Protein AF-F9PJR7-F1 (afdb_monomer_lite)

Foldseek 3Di:
DDDDDDDDDDDDDDDDDDDDDPDPPPPDDDPPDPLNVVVVVVVVVLVVVLVVLVPDPDSLVVLVVVLVVLLCLLLLLQLVDFLLLLLLLLLVVQDQDPPPPPRPNDLVSLLLSLLSSLSNVQSNVVVPVVDDDDDPDDPPPDDDDDVVVLQDLSSNCSCVVRSVSSVVSLSSLLSSLVVPDDPPPLCSLLLSLLLVCLSRPLPPFDLVVLLVLLCQLQPPPVSQVVCCVVLVHGLVLLLLLLVLLVVLLVVLLVVLVVVLVVVVVVVCVVCVPDDDPVRVSVNSVSVSCSSRPDSVSRFAQLVSSCVSRVHDSVSSVSSLVLLADDCPPHHSVRQSLQSSLSNRSCLQRQWYATPVRTIHGSDPSSSSSNSRPSSLVVCVVDPCNVVSLVSLQVSQLVLLCVLVCLLQPPWDKDAFWKFFDAPDPVQVVDARLSGDDIDTFGMWTDAFQEIEGEAEDAQDQDSVSSSSPSVSVVVSLCRQQQVQLVRLVRVVVCCVPVQWTCTVPDGIGHNVRHDYYAYEREYCDDSLSPQLLQVSCVVSVSDPLVRQHRYAYSSLSNLLSVQAPHSLLVVLLRVLRSHSVLSQQEGESGVVLCSLCCLVPVSDAQAQVVVLCVLFVLDADDDPVSNVSNVPRDRDYGYDPCPLVVLQVVQVCPVVVDDDDDDDDDDPDPVVVSDPRDRRHRDDALCVVVLVVCVVVVARCSSVVSNQLVSDDNVVRVVVSCVLVVQLVDDDPVQAKDKDWDWGADSVSAIEIEMEIEHGPPDDDVVVVVVVQLLQLLVCLLRVHQKYKYFYAYSVVSDGDHIDIDGDNPDDDPSSVVNNVVDDHSVVSNDPDDPPDPPDPPDDDDDDDDDDDDDD

Sequence (856 aa):
MCLHEHRGERLKGMGKKKRRRPTQRRATRPPADPHVQAVLNSVGAQLSLCAELLSAEDPSAHVEKRLADAIEDLAAAIAEFDPVRVVEVARIRCLPWSFLPQAGASEAGLTRAEVLALLAITGHGSLAGKAGPPASPEPPECQEPSCRDLRIQPITDAVHRRIEAVDAILHLEQTKALLDRDPEDEIGFITAKVRGAEVWMRNSSYPDQVEITVRELFTNEDVDQALRADLGFGVDEAFRALQGCHKIQVDRFSGRMNKWRDNMTGAMQAHPQGLNEEERTHWIGEWQNFWEPESQFITVSTQEVADYTGLDSAAVQAVFEFFKIDLSGSTPRSVIDAFAAGDNPLRTNPVIAGMDGRFMLVHDAHIVVAVREAFEQHLKGTQAWDKYQAHRGKVLEERTEAALTRVLPGATVLHGFEYYVPATEAEEAGPVEGYTKRVEGDNLFILDDVAIIVEDKAVAIAPAARAGDTRRLRNDLKRIIERAVSQARRLRDRIKADRGLRLHGVEWMDLSSVREIHIVAVSLEDLAATTTGTAELIKAGFIDKDCIAWTVSLHDLDLIVELIDHPSEFLLYLRRRTDPLTTVIYTASDELDLFLHFQQKGLYVEPDPDELRKQHPYLPAITAAERRRFKRQAPEYITSLTDQLDAWHRQRIVVESGSPHGAGEAAKLDFAKTFTVKKPTMGPSPLRELLDELKANRAFAWLSIGATLLSGAKTTQQRMARIPRDLLDDPFEDGRGRSVTIPMVDARGDGWVLAWITRPPSKDFDEFAHEISTYIQAKAHQWGMRRAAAFLYDEATHALGRTLYESHLGDLEPEVEAALSKLRPADALSAPRPPKTKGRARNRSSAKRKRKGGRC

Structure (mmCIF, N/CA/C/O backbone):
data_AF-F9PJR7-F1
#
_entry.id   AF-F9PJR7-F1
#
loop_
_atom_site.group_PDB
_atom_site.id
_atom_site.type_symbol
_atom_site.label_atom_id
_atom_site.label_alt_id
_atom_site.label_comp_id
_atom_site.label_asym_id
_atom_site.label_entity_id
_atom_site.label_seq_id
_atom_site.pdbx_PDB_ins_code
_atom_site.Cartn_x
_atom_site.Cartn_y
_atom_site.Cartn_z
_atom_site.occupancy
_atom_site.B_iso_or_equiv
_atom_site.auth_seq_id
_atom_site.auth_comp_id
_atom_site.auth_asym_id
_atom_site.auth_atom_id
_atom_site.pdbx_PDB_model_num
ATOM 1 N N . MET A 1 1 ? -10.276 67.389 -16.276 1.00 26.75 1 MET A N 1
ATOM 2 C CA . MET A 1 1 ? -10.086 68.840 -16.063 1.00 26.75 1 MET A CA 1
ATOM 3 C C . MET A 1 1 ? -8.595 69.131 -16.002 1.00 26.75 1 MET A C 1
ATOM 5 O O . MET A 1 1 ? -7.934 68.448 -15.236 1.00 26.75 1 MET A O 1
ATOM 9 N N . CYS A 1 2 ? -8.138 70.082 -16.833 1.00 21.91 2 CYS A N 1
ATOM 10 C CA . CYS A 1 2 ? -6.908 70.907 -16.774 1.00 21.91 2 CYS A CA 1
ATOM 11 C C . CYS A 1 2 ? -5.568 70.180 -16.495 1.00 21.91 2 CYS A C 1
ATOM 13 O O . CYS A 1 2 ? -5.372 69.665 -15.406 1.00 21.91 2 CYS A O 1
ATOM 15 N N . LEU A 1 3 ? -4.610 70.003 -17.419 1.00 21.05 3 LEU A N 1
ATOM 16 C CA . LEU A 1 3 ? -3.819 70.965 -18.225 1.00 21.05 3 LEU A CA 1
ATOM 17 C C . LEU A 1 3 ? -3.267 72.175 -17.448 1.00 21.05 3 LEU A C 1
ATOM 19 O O . LEU A 1 3 ? -4.038 73.057 -17.093 1.00 21.05 3 LEU A O 1
ATOM 23 N N . HIS A 1 4 ? -1.939 72.198 -17.242 1.00 23.28 4 HIS A N 1
ATOM 24 C CA . HIS A 1 4 ? -0.973 73.274 -17.576 1.00 23.28 4 HIS A CA 1
ATOM 25 C C . HIS A 1 4 ? 0.429 72.862 -17.052 1.00 23.28 4 HIS A C 1
ATOM 27 O O . HIS A 1 4 ? 0.543 72.378 -15.932 1.00 23.28 4 HIS A O 1
ATOM 33 N N . GLU A 1 5 ? 1.451 72.709 -17.913 1.00 22.45 5 GLU A N 1
ATOM 34 C CA . GLU A 1 5 ? 2.439 73.741 -18.330 1.00 22.45 5 GLU A CA 1
ATOM 35 C C . GLU A 1 5 ? 3.397 74.155 -17.191 1.00 22.45 5 GLU A C 1
ATOM 37 O O . GLU A 1 5 ? 2.986 74.268 -16.052 1.00 22.45 5 GLU A O 1
ATOM 42 N N . HIS A 1 6 ? 4.690 74.432 -17.364 1.00 22.61 6 HIS A N 1
ATOM 43 C CA . HIS A 1 6 ? 5.595 74.510 -18.509 1.00 22.61 6 HIS A CA 1
ATOM 44 C C . HIS A 1 6 ? 7.042 74.598 -17.956 1.00 22.61 6 HIS A C 1
ATOM 46 O O . HIS A 1 6 ? 7.223 75.028 -16.826 1.00 22.61 6 HIS A O 1
ATOM 52 N N . ARG A 1 7 ? 8.030 74.267 -18.811 1.00 22.09 7 ARG A N 1
ATOM 53 C CA . ARG A 1 7 ? 9.392 74.858 -18.967 1.00 22.09 7 ARG A CA 1
ATOM 54 C C . ARG A 1 7 ? 10.250 75.073 -17.700 1.00 22.09 7 ARG A C 1
ATOM 56 O O . ARG A 1 7 ? 9.876 75.796 -16.801 1.00 22.09 7 ARG A O 1
ATOM 63 N N . GLY A 1 8 ? 11.480 74.584 -17.580 1.00 21.89 8 GLY A N 1
ATOM 64 C CA . GLY A 1 8 ? 12.475 74.180 -18.571 1.00 21.89 8 GLY A CA 1
ATOM 65 C C . GLY A 1 8 ? 13.716 75.055 -18.399 1.00 21.89 8 GLY A C 1
ATOM 66 O O . GLY A 1 8 ? 13.595 76.263 -18.511 1.00 21.89 8 GLY A O 1
ATOM 67 N N . GLU A 1 9 ? 14.892 74.463 -18.171 1.00 23.78 9 GLU A N 1
ATOM 68 C CA . GLU A 1 9 ? 16.178 75.138 -18.384 1.00 23.78 9 GLU A CA 1
ATOM 69 C C . GLU A 1 9 ? 17.356 74.151 -18.479 1.00 23.78 9 GLU A C 1
ATOM 71 O O . GLU A 1 9 ? 17.228 72.949 -18.254 1.00 23.78 9 GLU A O 1
ATOM 76 N N . ARG A 1 10 ? 18.472 74.666 -18.988 1.00 21.72 10 ARG A N 1
ATOM 77 C CA . ARG A 1 10 ? 19.383 74.054 -19.961 1.00 21.72 10 ARG A CA 1
ATOM 78 C C . ARG A 1 10 ? 20.679 73.459 -19.374 1.00 21.72 10 ARG A C 1
ATOM 80 O O . ARG A 1 10 ? 21.305 74.044 -18.510 1.00 21.72 10 ARG A O 1
ATOM 87 N N . LEU A 1 11 ? 21.152 72.430 -20.091 1.00 24.52 11 LEU A N 1
ATOM 88 C CA . LEU A 1 11 ? 22.531 72.151 -20.556 1.00 24.52 11 LEU A CA 1
ATOM 89 C C . LEU A 1 11 ? 23.678 71.731 -19.601 1.00 24.52 11 LEU A C 1
ATOM 91 O O . LEU A 1 11 ? 24.168 72.494 -18.784 1.00 24.52 11 LEU A O 1
ATOM 95 N N . LYS A 1 12 ? 24.274 70.601 -20.037 1.00 23.88 12 LYS A N 1
ATOM 96 C CA . LYS A 1 12 ? 25.702 70.200 -20.083 1.00 23.88 12 LYS A CA 1
ATOM 97 C C . LYS A 1 12 ? 26.371 69.642 -18.820 1.00 23.88 12 LYS A C 1
ATOM 99 O O . LYS A 1 12 ? 26.518 70.313 -17.815 1.00 23.88 12 LYS A O 1
ATOM 104 N N . GLY A 1 13 ? 26.976 68.460 -18.992 1.00 23.86 13 GLY A N 1
ATOM 105 C CA . GLY A 1 13 ? 28.156 68.049 -18.223 1.00 23.86 13 GLY A CA 1
ATOM 106 C C . GLY A 1 13 ? 28.242 66.551 -17.947 1.00 23.86 13 GLY A C 1
ATOM 107 O O . GLY A 1 13 ? 27.451 66.007 -17.195 1.00 23.86 13 GLY A O 1
ATOM 108 N N . MET A 1 14 ? 29.210 65.889 -18.575 1.00 30.41 14 MET A N 1
ATOM 109 C CA . MET A 1 14 ? 29.528 64.456 -18.520 1.00 30.41 14 MET A CA 1
ATOM 110 C C . MET A 1 14 ? 29.635 63.839 -17.110 1.00 30.41 14 MET A C 1
ATOM 112 O O . MET A 1 14 ? 30.251 64.407 -16.218 1.00 30.41 14 MET A O 1
ATOM 116 N N . GLY A 1 15 ? 29.186 62.584 -16.964 1.00 24.55 15 GLY A N 1
ATOM 117 C CA . GLY A 1 15 ? 29.526 61.740 -15.812 1.00 24.55 15 GLY A CA 1
ATOM 118 C C . GLY A 1 15 ? 29.051 60.290 -15.957 1.00 24.55 15 GLY A C 1
ATOM 119 O O . GLY A 1 15 ? 27.855 60.019 -16.011 1.00 24.55 15 GLY A O 1
ATOM 120 N N . LYS A 1 16 ? 30.000 59.347 -16.023 1.00 37.72 16 LYS A N 1
ATOM 121 C CA . LYS A 1 16 ? 29.801 57.885 -16.074 1.00 37.72 16 LYS A CA 1
ATOM 122 C C . LYS A 1 16 ? 28.767 57.409 -15.031 1.00 37.72 16 LYS A C 1
ATOM 124 O O . LYS A 1 16 ? 29.041 57.476 -13.836 1.00 37.72 16 LYS A O 1
ATOM 129 N N . LYS A 1 17 ? 27.630 56.836 -15.453 1.00 27.30 17 LYS A N 1
ATOM 130 C CA . LYS A 1 17 ? 26.698 56.129 -14.548 1.00 27.30 17 LYS A CA 1
ATOM 131 C C . LYS A 1 17 ? 26.854 54.612 -14.664 1.00 27.30 17 LYS A C 1
ATOM 133 O O . LYS A 1 17 ? 26.510 54.003 -15.673 1.00 27.30 17 LYS A O 1
ATOM 138 N N . LYS A 1 18 ? 27.364 54.019 -13.577 1.00 27.73 18 LYS A N 1
ATOM 139 C CA . LYS A 1 18 ? 27.296 52.588 -13.248 1.00 27.73 18 LYS A CA 1
ATOM 140 C C . LYS A 1 18 ? 25.867 52.075 -13.478 1.00 27.73 18 LYS A C 1
ATOM 142 O O . LYS A 1 18 ? 24.929 52.591 -12.871 1.00 27.73 18 LYS A O 1
ATOM 147 N N . ARG A 1 19 ? 25.700 51.037 -14.307 1.00 28.38 19 ARG A N 1
ATOM 148 C CA . ARG A 1 19 ? 24.465 50.237 -14.353 1.00 28.38 19 ARG A CA 1
ATOM 149 C C . ARG A 1 19 ? 24.275 49.587 -12.977 1.00 28.38 19 ARG A C 1
ATOM 151 O O . ARG A 1 19 ? 25.012 48.672 -12.620 1.00 28.38 19 ARG A O 1
ATOM 158 N N . ARG A 1 20 ? 23.325 50.098 -12.189 1.00 28.08 20 ARG A N 1
ATOM 159 C CA . ARG A 1 20 ? 22.841 49.446 -10.965 1.00 28.08 20 ARG A CA 1
ATOM 160 C C . ARG A 1 20 ? 22.228 48.097 -11.356 1.00 28.08 20 ARG A C 1
ATOM 162 O O . ARG A 1 20 ? 21.364 48.051 -12.228 1.00 28.08 20 ARG A O 1
ATOM 169 N N . ARG A 1 21 ? 22.703 47.014 -10.732 1.00 28.62 21 ARG A N 1
ATOM 170 C CA . ARG A 1 21 ? 22.028 45.707 -10.747 1.00 28.62 21 ARG A CA 1
ATOM 171 C C . ARG A 1 21 ? 20.632 45.880 -10.129 1.00 28.62 21 ARG A C 1
ATOM 173 O O . ARG A 1 21 ? 20.538 46.589 -9.125 1.00 28.62 21 ARG A O 1
ATOM 180 N N . PRO A 1 22 ? 19.575 45.269 -10.687 1.00 28.09 22 PRO A N 1
ATOM 181 C CA . PRO A 1 22 ? 18.288 45.239 -10.013 1.00 28.09 22 PRO A CA 1
ATOM 182 C C . PRO A 1 22 ? 18.444 44.447 -8.711 1.00 28.09 22 PRO A C 1
ATOM 184 O O . PRO A 1 22 ? 19.080 43.391 -8.679 1.00 28.09 22 PRO A O 1
ATOM 187 N N . THR A 1 23 ? 17.918 45.007 -7.629 1.00 27.09 23 THR A N 1
ATOM 188 C CA . THR A 1 23 ? 17.812 44.371 -6.320 1.00 27.09 23 THR A CA 1
ATOM 189 C C . THR A 1 23 ? 17.060 43.053 -6.472 1.00 27.09 23 THR A C 1
ATOM 191 O O . THR A 1 23 ? 15.909 43.036 -6.905 1.00 27.09 23 THR A O 1
ATOM 194 N N . GLN A 1 24 ? 17.723 41.944 -6.132 1.00 30.94 24 GLN A N 1
ATOM 195 C CA . GLN A 1 24 ? 17.064 40.662 -5.907 1.00 30.94 24 GLN A CA 1
ATOM 196 C C . GLN A 1 24 ? 15.934 40.899 -4.905 1.00 30.94 24 GLN A C 1
ATOM 198 O O . GLN A 1 24 ? 16.187 41.183 -3.734 1.00 30.94 24 GLN A O 1
ATOM 203 N N . ARG A 1 25 ? 14.683 40.792 -5.365 1.00 27.64 25 ARG A N 1
ATOM 204 C CA . ARG A 1 25 ? 13.572 40.491 -4.468 1.00 27.64 25 ARG A CA 1
ATOM 205 C C . ARG A 1 25 ? 13.964 39.200 -3.755 1.00 27.64 25 ARG A C 1
ATOM 207 O O . ARG A 1 25 ? 14.121 38.169 -4.404 1.00 27.64 25 ARG A O 1
ATOM 214 N N . ARG A 1 26 ? 14.201 39.292 -2.444 1.00 27.88 26 ARG A N 1
ATOM 215 C CA . ARG A 1 26 ? 14.244 38.137 -1.544 1.00 27.88 26 ARG A CA 1
ATOM 216 C C . ARG A 1 26 ? 13.001 37.319 -1.880 1.00 27.88 26 ARG A C 1
ATOM 218 O O . ARG A 1 26 ? 11.897 37.845 -1.756 1.00 27.88 26 ARG A O 1
ATOM 225 N N . ALA A 1 27 ? 13.189 36.101 -2.379 1.00 28.34 27 ALA A N 1
ATOM 226 C CA . ALA A 1 27 ? 12.099 35.150 -2.476 1.00 28.34 27 ALA A CA 1
ATOM 227 C C . ALA A 1 27 ? 11.515 35.042 -1.065 1.00 28.34 27 ALA A C 1
ATOM 229 O O . ALA A 1 27 ? 12.218 34.657 -0.129 1.00 28.34 27 ALA A O 1
ATOM 230 N N . THR A 1 28 ? 10.280 35.501 -0.892 1.00 29.03 28 THR A N 1
ATOM 231 C CA . THR A 1 28 ? 9.469 35.139 0.264 1.00 29.03 28 THR A CA 1
ATOM 232 C C . THR A 1 28 ? 9.497 33.620 0.319 1.00 29.03 28 THR A C 1
ATOM 234 O O . THR A 1 28 ? 9.128 32.978 -0.666 1.00 29.03 28 THR A O 1
ATOM 237 N N . ARG A 1 29 ? 10.035 33.055 1.411 1.00 33.12 29 ARG A N 1
ATOM 238 C CA . ARG A 1 29 ? 9.916 31.617 1.678 1.00 33.12 29 ARG A CA 1
ATOM 239 C C . ARG A 1 29 ? 8.441 31.256 1.455 1.00 33.12 29 ARG A C 1
ATOM 241 O O . ARG A 1 29 ? 7.596 32.020 1.932 1.00 33.12 29 ARG A O 1
ATOM 248 N N . PRO A 1 30 ? 8.125 30.183 0.710 1.00 35.25 30 PRO A N 1
ATOM 249 C CA . PRO A 1 30 ? 6.758 29.685 0.698 1.00 35.25 30 PRO A CA 1
ATOM 250 C C . PRO A 1 30 ? 6.308 29.489 2.156 1.00 35.25 30 PRO A C 1
ATOM 252 O O . PRO A 1 30 ? 7.167 29.215 3.007 1.00 35.25 30 PRO A O 1
ATOM 255 N N . PRO A 1 31 ? 5.021 29.713 2.474 1.00 41.31 31 PRO A N 1
ATOM 256 C CA . PRO A 1 31 ? 4.506 29.396 3.801 1.00 41.31 31 PRO A CA 1
ATOM 257 C C . PRO A 1 31 ? 4.929 27.967 4.157 1.00 41.31 31 PRO A C 1
ATOM 259 O O . PRO A 1 31 ? 4.957 27.103 3.280 1.00 41.31 31 PRO A O 1
ATOM 262 N N . ALA A 1 32 ? 5.361 27.761 5.404 1.00 54.59 32 ALA A N 1
ATOM 263 C CA . ALA A 1 32 ? 5.716 26.429 5.872 1.00 54.59 32 ALA A CA 1
ATOM 264 C C . ALA A 1 32 ? 4.504 25.518 5.665 1.00 54.59 32 ALA A C 1
ATOM 266 O O . ALA A 1 32 ? 3.380 25.920 5.967 1.00 54.59 32 ALA A O 1
ATOM 267 N N . ASP A 1 33 ? 4.746 24.344 5.093 1.00 60.06 33 ASP A N 1
ATOM 268 C CA . ASP A 1 33 ? 3.727 23.319 4.929 1.00 60.06 33 ASP A CA 1
ATOM 269 C C . ASP A 1 33 ? 3.099 23.030 6.311 1.00 60.06 33 ASP A C 1
ATOM 271 O O . ASP A 1 33 ? 3.846 22.802 7.273 1.00 60.06 33 ASP A O 1
ATOM 275 N N . PRO A 1 34 ? 1.765 23.131 6.458 1.00 61.38 34 PRO A N 1
ATOM 276 C CA . PRO A 1 34 ? 1.096 22.953 7.743 1.00 61.38 34 PRO A CA 1
ATOM 277 C C . PRO A 1 34 ? 1.356 21.570 8.353 1.00 61.38 34 PRO A C 1
ATOM 279 O O . PRO A 1 34 ? 1.524 21.487 9.572 1.00 61.38 34 PRO A O 1
ATOM 282 N N . HIS A 1 35 ? 1.484 20.522 7.531 1.00 64.69 35 HIS A N 1
ATOM 283 C CA . HIS A 1 35 ? 1.810 19.168 7.988 1.00 64.69 35 HIS A CA 1
ATOM 284 C C . HIS A 1 35 ? 3.243 19.105 8.519 1.00 64.69 35 HIS A C 1
ATOM 286 O O . HIS A 1 35 ? 3.488 18.597 9.613 1.00 64.69 35 HIS A O 1
ATOM 292 N N . VAL A 1 36 ? 4.194 19.731 7.816 1.00 63.31 36 VAL A N 1
ATOM 293 C CA . VAL A 1 36 ? 5.591 19.841 8.280 1.00 63.31 36 VAL A CA 1
ATOM 294 C C . VAL A 1 36 ? 5.678 20.608 9.599 1.00 63.31 36 VAL A C 1
ATOM 296 O O . VAL A 1 36 ? 6.422 20.214 10.497 1.00 63.31 36 VAL A O 1
ATOM 299 N N . GLN A 1 37 ? 4.918 21.695 9.752 1.00 64.12 37 GLN A N 1
ATOM 300 C CA . GLN A 1 37 ? 4.911 22.461 10.997 1.00 64.12 37 GLN A CA 1
ATOM 301 C C . GLN A 1 37 ? 4.298 21.664 12.158 1.00 64.12 37 GLN A C 1
ATOM 303 O O . GLN A 1 37 ? 4.812 21.748 13.274 1.00 64.12 37 GLN A O 1
ATOM 308 N N . ALA A 1 38 ? 3.247 20.877 11.908 1.00 65.25 38 ALA A N 1
ATOM 309 C CA . ALA A 1 38 ? 2.647 19.996 12.907 1.00 65.25 38 ALA A CA 1
ATOM 310 C C . ALA A 1 38 ? 3.633 18.914 13.379 1.00 65.25 38 ALA A C 1
ATOM 312 O O . ALA A 1 38 ? 3.842 18.770 14.586 1.00 65.25 38 ALA A O 1
ATOM 313 N N . VAL A 1 39 ? 4.319 18.239 12.447 1.00 63.75 39 VAL A N 1
ATOM 314 C CA . VAL A 1 39 ? 5.356 17.240 12.767 1.00 63.75 39 VAL A CA 1
ATOM 315 C C . VAL A 1 39 ? 6.499 17.871 13.566 1.00 63.75 39 VAL A C 1
ATOM 317 O O . VAL A 1 39 ? 6.895 17.336 14.599 1.00 63.75 39 VAL A O 1
ATOM 320 N N . LEU A 1 40 ? 7.003 19.040 13.152 1.00 63.97 40 LEU A N 1
ATOM 321 C CA . LEU A 1 40 ? 8.069 19.740 13.880 1.00 63.97 40 LEU A CA 1
ATOM 322 C C . LEU A 1 40 ? 7.651 20.138 15.301 1.00 63.97 40 LEU A C 1
ATOM 324 O O . LEU A 1 40 ? 8.462 20.038 16.223 1.00 63.97 40 LEU A O 1
ATOM 328 N N . ASN A 1 41 ? 6.405 20.578 15.487 1.00 69.06 41 ASN A N 1
ATOM 329 C CA . ASN A 1 41 ? 5.878 20.916 16.807 1.00 69.06 41 ASN A CA 1
ATOM 330 C C . ASN A 1 41 ? 5.767 19.668 17.696 1.00 69.06 41 ASN A C 1
ATOM 332 O O . ASN A 1 41 ? 6.188 19.718 18.850 1.00 69.06 41 ASN A O 1
ATOM 336 N N . SER A 1 42 ? 5.255 18.558 17.154 1.00 66.00 42 SER A N 1
ATOM 337 C CA . SER A 1 42 ? 5.118 17.284 17.870 1.00 66.00 42 SER A CA 1
ATOM 338 C C . SER A 1 42 ? 6.482 16.721 18.291 1.00 66.00 42 SER A C 1
ATOM 340 O O . SER A 1 42 ? 6.718 16.496 19.478 1.00 66.00 42 SER A O 1
ATOM 342 N N . VAL A 1 43 ? 7.434 16.622 17.355 1.00 67.19 43 VAL A N 1
ATOM 343 C CA . VAL A 1 43 ? 8.807 16.168 17.643 1.00 67.19 43 VAL A CA 1
ATOM 344 C C . VAL A 1 43 ? 9.498 17.097 18.645 1.00 67.19 43 VAL A C 1
ATOM 346 O O . VAL A 1 43 ? 10.166 16.633 19.567 1.00 67.19 43 VAL A O 1
ATOM 349 N N . GLY A 1 44 ? 9.328 18.415 18.502 1.00 68.19 44 GLY A N 1
ATOM 350 C CA . GLY A 1 44 ? 9.885 19.400 19.430 1.00 68.19 44 GLY A CA 1
ATOM 351 C C . GLY A 1 44 ? 9.339 19.261 20.854 1.00 68.19 44 GLY A C 1
ATOM 352 O O . GLY A 1 44 ? 10.111 19.335 21.815 1.00 68.19 44 GLY A O 1
ATOM 353 N N . ALA A 1 45 ? 8.031 19.025 20.994 1.00 71.56 45 ALA A N 1
ATOM 354 C CA . ALA A 1 45 ? 7.382 18.778 22.278 1.00 71.56 45 ALA A CA 1
ATOM 355 C C . ALA A 1 45 ? 7.877 17.472 22.915 1.00 71.56 45 ALA A C 1
ATOM 357 O O . ALA A 1 45 ? 8.261 17.477 24.083 1.00 71.56 45 ALA A O 1
ATOM 358 N N . GLN A 1 46 ? 7.967 16.390 22.138 1.00 70.56 46 GLN A N 1
ATOM 359 C CA . GLN A 1 46 ? 8.449 15.095 22.619 1.00 70.56 46 GLN A CA 1
ATOM 360 C C . GLN A 1 46 ? 9.921 15.149 23.053 1.00 70.56 46 GLN A C 1
ATOM 362 O O . GLN A 1 46 ? 10.266 14.641 24.115 1.00 70.56 46 GLN A O 1
ATOM 367 N N . LEU A 1 47 ? 10.791 15.828 22.297 1.00 72.25 47 LEU A N 1
ATOM 368 C CA . LEU A 1 47 ? 12.195 16.021 22.685 1.00 72.25 47 LEU A CA 1
ATOM 369 C C . LEU A 1 47 ? 12.337 16.857 23.958 1.00 72.25 47 LEU A C 1
ATOM 371 O O . LEU A 1 47 ? 13.195 16.566 24.790 1.00 72.25 47 LEU A O 1
ATOM 375 N N . SER A 1 48 ? 11.500 17.884 24.110 1.00 77.81 48 SER A N 1
ATOM 376 C CA . SER A 1 48 ? 11.489 18.731 25.303 1.00 77.81 48 SER A CA 1
ATOM 377 C C . SER A 1 48 ? 11.010 17.951 26.529 1.00 77.81 48 SER A C 1
ATOM 379 O O . SER A 1 48 ? 11.643 18.040 27.577 1.00 77.81 48 SER A O 1
ATOM 381 N N . LEU A 1 49 ? 9.967 17.126 26.376 1.00 78.38 49 LEU A N 1
ATOM 382 C CA . LEU A 1 49 ? 9.480 16.218 27.414 1.00 78.38 49 LEU A CA 1
ATOM 383 C C . LEU A 1 49 ? 10.552 15.189 27.802 1.00 78.38 49 LEU A C 1
ATOM 385 O O . LEU A 1 49 ? 10.851 15.041 28.982 1.00 78.38 49 LEU A O 1
ATOM 389 N N . CYS A 1 50 ? 11.199 14.534 26.833 1.00 74.31 50 CYS A N 1
ATOM 390 C CA . CYS A 1 50 ? 12.311 13.619 27.105 1.00 74.31 50 CYS A CA 1
ATOM 391 C C . CYS A 1 50 ? 13.455 14.315 27.856 1.00 74.31 50 CYS A C 1
ATOM 393 O O . CYS A 1 50 ? 13.971 13.766 28.826 1.00 74.31 50 CYS A O 1
ATOM 395 N N . ALA A 1 51 ? 13.852 15.520 27.434 1.00 79.19 51 ALA A N 1
ATOM 396 C CA . ALA A 1 51 ? 14.926 16.274 28.079 1.00 79.19 51 ALA A CA 1
ATOM 397 C C . ALA A 1 51 ? 14.571 16.688 29.518 1.00 79.19 51 ALA A C 1
ATOM 399 O O . ALA A 1 51 ? 15.424 16.615 30.401 1.00 79.19 51 ALA A O 1
ATOM 400 N N . GLU A 1 52 ? 13.321 17.093 29.759 1.00 84.25 52 GLU A N 1
ATOM 401 C CA . GLU A 1 52 ? 12.794 17.377 31.097 1.00 84.25 52 GLU A CA 1
ATOM 402 C C . GLU A 1 52 ? 12.842 16.125 31.981 1.00 84.25 52 GLU A C 1
ATOM 404 O O . GLU A 1 52 ? 13.396 16.163 33.078 1.00 84.25 52 GLU A O 1
ATOM 409 N N . LEU A 1 53 ? 12.325 14.995 31.498 1.00 80.31 53 LEU A N 1
ATOM 410 C CA . LEU A 1 53 ? 12.239 13.756 32.275 1.00 80.31 53 LEU A CA 1
ATOM 411 C C . LEU A 1 53 ? 13.619 13.157 32.577 1.00 80.31 53 LEU A C 1
ATOM 413 O O . LEU A 1 53 ? 13.860 12.718 33.698 1.00 80.31 53 LEU A O 1
ATOM 417 N N . LEU A 1 54 ? 14.551 13.211 31.619 1.00 79.50 54 LEU A N 1
ATOM 418 C CA . LEU A 1 54 ? 15.943 12.784 31.805 1.00 79.50 54 LEU A CA 1
ATOM 419 C C . LEU A 1 54 ? 16.717 13.651 32.809 1.00 79.50 54 LEU A C 1
ATOM 421 O O . LEU A 1 54 ? 17.791 13.249 33.248 1.00 79.50 54 LEU A O 1
ATOM 425 N N . SER A 1 55 ? 16.203 14.834 33.166 1.00 80.81 55 SER A N 1
ATOM 426 C CA . SER A 1 55 ? 16.817 15.696 34.182 1.00 80.81 55 SER A CA 1
ATOM 427 C C . SER A 1 55 ? 16.471 15.301 35.626 1.00 80.81 55 SER A C 1
ATOM 429 O O . SER A 1 55 ? 17.069 15.839 36.559 1.00 80.81 55 SER A O 1
ATOM 431 N N . ALA A 1 56 ? 15.532 14.367 35.822 1.00 81.19 56 ALA A N 1
ATOM 432 C CA . ALA A 1 56 ? 15.174 13.833 37.134 1.00 81.19 56 ALA A CA 1
ATOM 433 C C . ALA A 1 56 ? 16.219 12.826 37.658 1.00 81.19 56 ALA A C 1
ATOM 435 O O . ALA A 1 56 ? 16.908 12.174 36.878 1.00 81.19 56 ALA A O 1
ATOM 436 N N . GLU A 1 57 ? 16.311 12.665 38.986 1.00 77.88 57 GLU A N 1
ATOM 437 C CA . GLU A 1 57 ? 17.212 11.677 39.617 1.00 77.88 57 GLU A CA 1
ATOM 438 C C . GLU A 1 57 ? 16.844 10.226 39.255 1.00 77.88 57 GLU A C 1
ATOM 440 O O . GLU A 1 57 ? 17.734 9.401 39.064 1.00 77.88 57 GLU A O 1
ATOM 445 N N . ASP A 1 58 ? 15.544 9.938 39.122 1.00 84.19 58 ASP A N 1
ATOM 446 C CA . ASP A 1 58 ? 14.998 8.674 38.613 1.00 84.19 58 ASP A CA 1
ATOM 447 C C . ASP A 1 58 ? 13.920 8.975 37.550 1.00 84.19 58 ASP A C 1
ATOM 449 O O . ASP A 1 58 ? 12.744 9.174 37.886 1.00 84.19 58 ASP A O 1
ATOM 453 N N . PRO A 1 59 ? 14.315 9.076 36.265 1.00 83.00 59 PRO A N 1
ATOM 454 C CA . PRO A 1 59 ? 13.401 9.387 35.170 1.00 83.00 59 PRO A CA 1
ATOM 455 C C . PRO A 1 59 ? 12.240 8.394 35.054 1.00 83.00 59 PRO A C 1
ATOM 457 O O . PRO A 1 59 ? 11.099 8.816 34.863 1.00 83.00 59 PRO A O 1
ATOM 460 N N . SER A 1 60 ? 12.498 7.093 35.219 1.00 80.62 60 SER A N 1
ATOM 461 C CA . SER A 1 60 ? 11.478 6.049 35.068 1.00 80.62 60 SER A CA 1
ATOM 462 C C . SER A 1 60 ? 10.424 6.134 36.173 1.00 80.62 60 SER A C 1
ATOM 464 O O . SER A 1 60 ? 9.228 6.173 35.877 1.00 80.62 60 SER A O 1
ATOM 466 N N . ALA A 1 61 ? 10.836 6.263 37.440 1.00 84.88 61 ALA A N 1
ATOM 467 C CA . ALA A 1 61 ? 9.885 6.430 38.543 1.00 84.88 61 ALA A CA 1
ATOM 468 C C . ALA A 1 61 ? 9.102 7.752 38.448 1.00 84.88 61 ALA A C 1
ATOM 470 O O . ALA A 1 61 ? 7.920 7.809 38.804 1.00 84.88 61 ALA A O 1
ATOM 471 N N . HIS A 1 62 ? 9.737 8.820 37.952 1.00 86.56 62 HIS A N 1
ATOM 472 C CA . HIS A 1 62 ? 9.078 10.111 37.764 1.00 86.56 62 HIS A CA 1
ATOM 473 C C . HIS A 1 62 ? 7.987 10.059 36.682 1.00 86.56 62 HIS A C 1
ATOM 475 O O . HIS A 1 62 ? 6.892 10.590 36.896 1.00 86.56 62 HIS A O 1
ATOM 481 N N . VAL A 1 63 ? 8.257 9.392 35.554 1.00 87.31 63 VAL A N 1
ATOM 482 C CA . VAL A 1 63 ? 7.264 9.169 34.490 1.00 87.31 63 VAL A CA 1
ATOM 483 C C . VAL A 1 63 ? 6.097 8.331 35.000 1.00 87.31 63 VAL A C 1
ATOM 485 O O . VAL A 1 63 ? 4.947 8.728 34.810 1.00 87.31 63 VAL A O 1
ATOM 488 N N . GLU A 1 64 ? 6.374 7.231 35.704 1.00 87.44 64 GLU A N 1
ATOM 489 C CA . GLU A 1 64 ? 5.324 6.348 36.225 1.00 87.44 64 GLU A CA 1
ATOM 490 C C . GLU A 1 64 ? 4.365 7.061 37.170 1.00 87.44 64 GLU A C 1
ATOM 492 O O . GLU A 1 64 ? 3.146 6.911 37.057 1.00 87.44 64 GLU A O 1
ATOM 497 N N . LYS A 1 65 ? 4.905 7.892 38.067 1.00 89.38 65 LYS A N 1
ATOM 498 C CA . LYS A 1 65 ? 4.087 8.678 38.987 1.00 89.38 65 LYS A CA 1
ATOM 499 C C . LYS A 1 65 ? 3.195 9.675 38.245 1.00 89.38 65 LYS A C 1
ATOM 501 O O . LYS A 1 65 ? 1.993 9.700 38.485 1.00 89.38 65 LYS A O 1
ATOM 506 N N . ARG A 1 66 ? 3.758 10.466 37.321 1.00 90.56 66 ARG A N 1
ATOM 507 C CA . ARG A 1 66 ? 2.983 11.451 36.539 1.00 90.56 66 ARG A CA 1
ATOM 508 C C . ARG A 1 66 ? 1.868 10.794 35.738 1.00 90.56 66 ARG A C 1
ATOM 510 O O . ARG A 1 66 ? 0.787 11.361 35.616 1.00 90.56 66 ARG A O 1
ATOM 517 N N . LEU A 1 67 ? 2.144 9.617 35.189 1.00 90.50 67 LEU A N 1
ATOM 518 C CA . LEU A 1 67 ? 1.177 8.856 34.422 1.00 90.50 67 LEU A CA 1
ATOM 519 C C . LEU A 1 67 ? 0.046 8.317 35.308 1.00 90.50 67 LEU A C 1
ATOM 521 O O . LEU A 1 67 ? -1.119 8.455 34.945 1.00 90.50 67 LEU A O 1
ATOM 525 N N . ALA A 1 68 ? 0.371 7.747 36.473 1.00 90.69 68 ALA A N 1
ATOM 526 C CA . ALA A 1 68 ? -0.630 7.291 37.437 1.00 90.69 68 ALA A CA 1
ATOM 527 C C . ALA A 1 68 ? -1.543 8.441 37.896 1.00 90.69 68 ALA A C 1
ATOM 529 O O . ALA A 1 68 ? -2.763 8.309 37.805 1.00 90.69 68 ALA A O 1
ATOM 530 N N . ASP A 1 69 ? -0.956 9.581 38.276 1.00 91.69 69 ASP A N 1
ATOM 531 C CA . ASP A 1 69 ? -1.694 10.769 38.722 1.00 91.69 69 ASP A CA 1
ATOM 532 C C . ASP A 1 69 ? -2.635 11.300 37.617 1.00 91.69 69 ASP A C 1
ATOM 534 O O . ASP A 1 69 ? -3.790 11.638 37.882 1.00 91.69 69 ASP A O 1
ATOM 538 N N . ALA A 1 70 ? -2.168 11.348 36.362 1.00 91.56 70 ALA A N 1
ATOM 539 C CA . ALA A 1 70 ? -2.960 11.842 35.232 1.00 91.56 70 ALA A CA 1
ATOM 540 C C . ALA A 1 70 ? -4.127 10.910 34.862 1.00 91.56 70 AL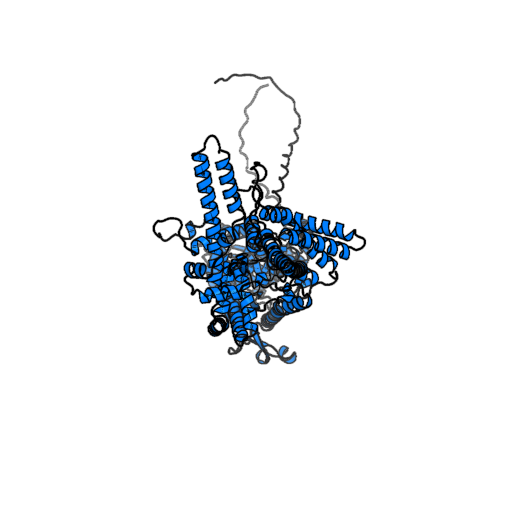A A C 1
ATOM 542 O O . ALA A 1 70 ? -5.228 11.385 34.576 1.00 91.56 70 ALA A O 1
ATOM 543 N N . ILE A 1 71 ? -3.900 9.591 34.875 1.00 93.00 71 ILE A N 1
ATOM 544 C CA . ILE A 1 71 ? -4.952 8.598 34.610 1.00 93.00 71 ILE A CA 1
ATOM 545 C C . ILE A 1 71 ? -6.003 8.636 35.723 1.00 93.00 71 ILE A C 1
ATOM 547 O O . ILE A 1 71 ? -7.195 8.580 35.425 1.00 93.00 71 ILE A O 1
ATOM 551 N N . GLU A 1 72 ? -5.584 8.749 36.986 1.00 91.19 72 GLU A N 1
ATOM 552 C CA . GLU A 1 72 ? -6.501 8.813 38.126 1.00 91.19 72 GLU A CA 1
ATOM 553 C C . GLU A 1 72 ? -7.363 10.083 38.104 1.00 91.19 72 GLU A C 1
ATOM 555 O O . GLU A 1 72 ? -8.583 9.963 38.223 1.00 91.19 72 GLU A O 1
ATOM 560 N N . ASP A 1 73 ? -6.782 11.273 37.879 1.00 90.38 73 ASP A N 1
ATOM 561 C CA . ASP A 1 73 ? -7.560 12.524 37.777 1.00 90.38 73 ASP A CA 1
ATOM 562 C C . ASP A 1 73 ? -8.584 12.463 36.636 1.00 90.38 73 ASP A C 1
ATOM 564 O O . ASP A 1 73 ? -9.749 12.819 36.831 1.00 90.38 73 ASP A O 1
ATOM 568 N N . LEU A 1 74 ? -8.181 11.975 35.457 1.00 90.75 74 LEU A N 1
ATOM 569 C CA . LEU A 1 74 ? -9.087 11.882 34.314 1.00 90.75 74 LEU A CA 1
ATOM 570 C C . LEU A 1 74 ? -10.197 10.850 34.548 1.00 90.75 74 LEU A C 1
ATOM 572 O O . LEU A 1 74 ? -11.365 11.164 34.319 1.00 90.75 74 LEU A O 1
ATOM 576 N N . ALA A 1 75 ? -9.856 9.647 35.019 1.00 91.56 75 ALA A N 1
ATOM 577 C CA . ALA A 1 75 ? -10.831 8.590 35.271 1.00 91.56 75 ALA A CA 1
ATOM 578 C C . ALA A 1 75 ? -11.826 8.993 36.367 1.00 91.56 75 ALA A C 1
ATOM 580 O O . ALA A 1 75 ? -13.033 8.855 36.177 1.00 91.56 75 ALA A O 1
ATOM 581 N N . ALA A 1 76 ? -11.345 9.539 37.488 1.00 89.75 76 ALA A N 1
ATOM 582 C CA . ALA A 1 76 ? -12.199 9.965 38.593 1.00 89.75 76 ALA A CA 1
ATOM 583 C C . ALA A 1 76 ? -13.169 11.081 38.179 1.00 89.75 76 ALA A C 1
ATOM 585 O O . ALA A 1 76 ? -14.321 11.071 38.606 1.00 89.75 76 ALA A O 1
ATOM 586 N N . ALA A 1 77 ? -12.731 12.006 37.318 1.00 89.19 77 ALA A N 1
ATOM 587 C CA . ALA A 1 77 ? -13.550 13.126 36.861 1.00 89.19 77 ALA A CA 1
ATOM 588 C C . ALA A 1 77 ? -14.733 12.723 35.964 1.00 89.19 77 ALA A C 1
ATOM 590 O O . ALA A 1 77 ? -15.664 13.513 35.827 1.00 89.19 77 ALA A O 1
ATOM 591 N N . ILE A 1 78 ? -14.695 11.545 35.330 1.00 90.75 78 ILE A N 1
ATOM 592 C CA . ILE A 1 78 ? -15.754 11.087 34.411 1.00 90.75 78 ILE A CA 1
ATOM 593 C C . ILE A 1 78 ? -16.516 9.857 34.913 1.00 90.75 78 ILE A C 1
ATOM 595 O O . ILE A 1 78 ? -17.571 9.536 34.373 1.00 90.75 78 ILE A O 1
ATOM 599 N N . ALA A 1 79 ? -16.004 9.170 35.936 1.00 89.00 79 ALA A N 1
ATOM 600 C CA . ALA A 1 79 ? -16.531 7.888 36.393 1.00 89.00 79 ALA A CA 1
ATOM 601 C C . ALA A 1 79 ? -17.968 7.963 36.949 1.00 89.00 79 ALA A C 1
ATOM 603 O O . ALA A 1 79 ? -18.698 6.975 36.884 1.00 89.00 79 ALA A O 1
ATOM 604 N N . GLU A 1 80 ? -18.390 9.113 37.486 1.00 87.75 80 GLU A N 1
ATOM 605 C CA . GLU A 1 80 ? -19.743 9.295 38.036 1.00 87.75 80 GLU A CA 1
ATOM 606 C C . GLU A 1 80 ? -20.846 9.355 36.965 1.00 87.75 80 GLU A C 1
ATOM 608 O O . GLU A 1 80 ? -22.022 9.169 37.277 1.00 87.75 80 GLU A O 1
ATOM 613 N N . PHE A 1 81 ? -20.482 9.589 35.703 1.00 89.12 81 PHE A N 1
ATOM 614 C CA . PHE A 1 81 ? -21.431 9.732 34.604 1.00 89.12 81 PHE A CA 1
ATOM 615 C C . PHE A 1 81 ? -21.667 8.408 33.872 1.00 89.12 81 PHE A C 1
ATOM 617 O O . PHE A 1 81 ? -20.818 7.520 33.865 1.00 89.12 81 PHE A O 1
ATOM 624 N N . ASP A 1 82 ? -22.825 8.299 33.213 1.00 88.56 82 ASP A N 1
ATOM 625 C CA . ASP A 1 82 ? -23.126 7.183 32.314 1.00 88.56 82 ASP A CA 1
ATOM 626 C C . ASP A 1 82 ? -22.098 7.147 31.160 1.00 88.56 82 ASP A C 1
ATOM 628 O O . ASP A 1 82 ? -21.990 8.142 30.423 1.00 88.56 82 ASP A O 1
ATOM 632 N N . PRO A 1 83 ? -21.358 6.034 30.968 1.00 91.56 83 PRO A N 1
ATOM 633 C CA . PRO A 1 83 ? -20.333 5.930 29.938 1.00 91.56 83 PRO A CA 1
ATOM 634 C C . PRO A 1 83 ? -20.808 6.327 28.539 1.00 91.56 83 PRO A C 1
ATOM 636 O O . PRO A 1 83 ? -20.077 7.027 27.841 1.00 91.56 83 PRO A O 1
ATOM 639 N N . VAL A 1 84 ? -22.035 5.973 28.128 1.00 92.88 84 VAL A N 1
ATOM 640 C CA . VAL A 1 84 ? -22.512 6.326 26.773 1.00 92.88 84 VAL A CA 1
ATOM 641 C C . VAL A 1 84 ? -22.655 7.841 26.588 1.00 92.88 84 VAL A C 1
ATOM 643 O O . VAL A 1 84 ? -22.387 8.357 25.503 1.00 92.88 84 VAL A O 1
ATOM 646 N N . ARG A 1 85 ? -22.984 8.585 27.654 1.00 91.75 85 ARG A N 1
ATOM 647 C CA . ARG A 1 85 ? -23.080 10.055 27.615 1.00 91.75 85 ARG A CA 1
ATOM 648 C C . ARG A 1 85 ? -21.701 10.707 27.551 1.00 91.75 85 ARG A C 1
ATOM 650 O O . ARG A 1 85 ? -21.519 11.653 26.787 1.00 91.75 85 ARG A O 1
ATOM 657 N N . VAL A 1 86 ? -20.723 10.177 28.291 1.00 91.75 86 VAL A N 1
ATOM 658 C CA . VAL A 1 86 ? -19.320 10.627 28.204 1.00 91.75 86 VAL A CA 1
ATOM 659 C C . VAL A 1 86 ? -18.774 10.402 26.794 1.00 91.75 86 VAL A C 1
ATOM 661 O O . VAL A 1 86 ? -18.161 11.303 26.218 1.00 91.75 86 VAL A O 1
ATOM 664 N N . VAL A 1 87 ? -19.040 9.227 26.215 1.00 91.56 87 VAL A N 1
ATOM 665 C CA . VAL A 1 87 ? -18.606 8.875 24.857 1.00 91.56 87 VAL A CA 1
ATOM 666 C C . VAL A 1 87 ? -19.239 9.792 23.816 1.00 91.56 87 VAL A C 1
ATOM 668 O O . VAL A 1 87 ? -18.532 10.252 22.923 1.00 91.56 87 VAL A O 1
ATOM 671 N N . GLU A 1 88 ? -20.527 10.127 23.923 1.00 90.56 88 GLU A N 1
ATOM 672 C CA . GLU A 1 88 ? -21.142 11.083 22.994 1.00 90.56 88 GLU A CA 1
ATOM 673 C C . GLU A 1 88 ? -20.478 12.463 23.076 1.00 90.56 88 GLU A C 1
ATOM 675 O O . GLU A 1 88 ? -20.099 13.017 22.045 1.00 90.56 88 GLU A O 1
ATOM 680 N N . VAL A 1 89 ? -20.278 13.005 24.282 1.00 88.94 89 VAL A N 1
ATOM 681 C CA . VAL A 1 89 ? -19.600 14.300 24.462 1.00 88.94 89 VAL A CA 1
ATOM 682 C C . VAL A 1 89 ? -18.191 14.261 23.861 1.00 88.94 89 VAL A C 1
ATOM 684 O O . VAL A 1 89 ? -17.792 15.188 23.149 1.00 88.94 89 VAL A O 1
ATOM 687 N N . ALA A 1 90 ? -17.454 13.168 24.078 1.00 87.38 90 ALA A N 1
ATOM 688 C CA . ALA A 1 90 ? -16.133 12.966 23.495 1.00 87.38 90 ALA A CA 1
ATOM 689 C C . ALA A 1 90 ? -16.180 12.936 21.956 1.00 87.38 90 ALA A C 1
ATOM 691 O O . ALA A 1 90 ? -15.426 13.670 21.314 1.00 87.38 90 ALA A O 1
ATOM 692 N N . ARG A 1 91 ? -17.099 12.166 21.354 1.00 84.38 91 ARG A N 1
ATOM 693 C CA . ARG A 1 91 ? -17.289 12.092 19.891 1.00 84.38 91 ARG A CA 1
ATOM 694 C C . ARG A 1 91 ? -17.595 13.462 19.305 1.00 84.38 91 ARG A C 1
ATOM 696 O O . ARG A 1 91 ? -16.907 13.899 18.388 1.00 84.38 91 ARG A O 1
ATOM 703 N N . ILE A 1 92 ? -18.574 14.165 19.875 1.00 81.25 92 ILE A N 1
ATOM 704 C CA . ILE A 1 92 ? -18.993 15.499 19.436 1.00 81.25 92 ILE A CA 1
ATOM 705 C C . ILE A 1 92 ? -17.814 16.483 19.495 1.00 81.25 92 ILE A C 1
ATOM 707 O O . ILE A 1 92 ? -17.607 17.268 18.564 1.00 81.25 92 ILE A O 1
ATOM 711 N N . ARG A 1 93 ? -17.011 16.445 20.564 1.00 76.69 93 ARG A N 1
ATOM 712 C CA . ARG A 1 93 ? -15.835 17.316 20.710 1.00 76.69 93 ARG A CA 1
ATOM 713 C C . ARG A 1 93 ? -14.757 17.044 19.658 1.00 76.69 93 ARG A C 1
ATOM 715 O O . ARG A 1 93 ? -13.999 17.964 19.329 1.00 76.69 93 ARG A O 1
ATOM 722 N N . CYS A 1 94 ? -14.700 15.817 19.151 1.00 69.88 94 CYS A N 1
ATOM 723 C CA . CYS A 1 94 ? -13.718 15.358 18.176 1.00 69.88 94 CYS A CA 1
ATOM 724 C C . CYS A 1 94 ? -14.188 15.497 16.715 1.00 69.88 94 CYS A C 1
ATOM 726 O O . CYS A 1 94 ? -13.405 15.232 15.806 1.00 69.88 94 CYS A O 1
ATOM 728 N N . LEU A 1 95 ? -15.417 15.975 16.469 1.00 65.12 95 LEU A N 1
ATOM 729 C CA . LEU A 1 95 ? -15.905 16.276 15.119 1.00 65.12 95 LEU A CA 1
ATOM 730 C C . LEU A 1 95 ? -15.241 17.541 14.521 1.00 65.12 95 LEU A C 1
ATOM 732 O O . LEU A 1 95 ? -15.045 18.538 15.228 1.00 65.12 95 LEU A O 1
ATOM 736 N N . PRO A 1 96 ? -14.961 17.566 13.201 1.00 51.66 96 PRO A N 1
ATOM 737 C CA . PRO A 1 96 ? -14.536 18.770 12.482 1.00 51.66 96 PRO A CA 1
ATOM 738 C C . PRO A 1 96 ? -15.694 19.767 12.333 1.00 51.66 96 PRO A C 1
ATOM 740 O O . PRO A 1 96 ? -16.432 19.767 11.346 1.00 51.66 96 PRO A O 1
ATOM 743 N N . TRP A 1 97 ? -15.871 20.652 13.311 1.00 48.62 97 TRP A N 1
ATOM 744 C CA . TRP A 1 97 ? -16.887 21.703 13.254 1.00 48.62 97 TRP A CA 1
ATOM 745 C C . TRP A 1 97 ? -16.498 22.823 12.277 1.00 48.62 97 TRP A C 1
ATOM 747 O O . TRP A 1 97 ? -15.653 23.664 12.579 1.00 48.62 97 TRP A O 1
ATOM 757 N N . SER A 1 98 ? -17.171 22.896 11.126 1.00 32.09 98 SER A N 1
ATOM 758 C CA . SER A 1 98 ? -16.884 23.862 10.049 1.00 32.09 98 SER A CA 1
ATOM 759 C C . SER A 1 98 ? -17.140 25.342 10.393 1.00 32.09 98 SER A C 1
ATOM 761 O O . SER A 1 98 ? -16.667 26.221 9.675 1.00 32.09 98 SER A O 1
ATOM 763 N N . PHE A 1 99 ? -17.845 25.651 11.488 1.00 35.72 99 PHE A N 1
ATOM 764 C CA . PHE A 1 99 ? -18.114 27.025 11.948 1.00 35.72 99 PHE A CA 1
ATOM 765 C C . PHE A 1 99 ? -17.183 27.512 13.075 1.00 35.72 99 PHE A C 1
ATOM 767 O O . PHE A 1 99 ? -17.273 28.673 13.478 1.00 35.72 99 PHE A O 1
ATOM 774 N N . LEU A 1 100 ? -16.278 26.664 13.580 1.00 31.11 100 LEU A N 1
ATOM 775 C CA . LEU A 1 100 ? -15.241 27.059 14.537 1.00 31.11 100 LEU A CA 1
ATOM 776 C C . LEU A 1 100 ? -13.924 27.311 13.775 1.00 31.11 100 LEU A C 1
ATOM 778 O O . LEU A 1 100 ? -13.374 26.364 13.216 1.00 31.11 100 LEU A O 1
ATOM 782 N N . PRO A 1 101 ? -13.365 28.543 13.754 1.00 25.05 101 PRO A N 1
ATOM 783 C CA . PRO A 1 101 ? -12.242 28.919 12.877 1.00 25.05 101 PRO A CA 1
ATOM 784 C C . PRO A 1 101 ? -10.887 28.230 13.141 1.00 25.05 101 PRO A C 1
ATOM 786 O O . PRO A 1 101 ? -9.873 28.683 12.615 1.00 25.05 101 PRO A O 1
ATOM 789 N N . GLN A 1 102 ? -10.831 27.179 13.964 1.00 28.33 102 GLN A N 1
ATOM 790 C CA . GLN A 1 102 ? -9.603 26.443 14.295 1.00 28.33 102 GLN A CA 1
ATOM 791 C C . GLN A 1 102 ? -9.777 24.919 14.407 1.00 28.33 102 GLN A C 1
ATOM 793 O O . GLN A 1 102 ? -8.813 24.233 14.733 1.00 28.33 102 GLN A O 1
ATOM 798 N N . ALA A 1 103 ? -10.953 24.357 14.118 1.00 29.59 103 ALA A N 1
ATOM 799 C CA . ALA A 1 103 ? -11.144 22.908 14.171 1.00 29.59 103 ALA A CA 1
ATOM 800 C C . ALA A 1 103 ? -10.728 22.255 12.842 1.00 29.59 103 ALA A C 1
ATOM 802 O O . ALA A 1 103 ? -11.562 21.759 12.088 1.00 29.59 103 ALA A O 1
ATOM 803 N N . GLY A 1 104 ? -9.426 22.253 12.541 1.00 32.09 104 GLY A N 1
ATOM 804 C CA . GLY A 1 104 ? -8.901 21.156 11.732 1.00 32.09 104 GLY A CA 1
ATOM 805 C C . GLY A 1 104 ? -9.110 19.893 12.560 1.00 32.09 104 GLY A C 1
ATOM 806 O O . GLY A 1 104 ? -8.561 19.819 13.657 1.00 32.09 104 GLY A O 1
ATOM 807 N N . ALA A 1 105 ? -9.957 18.957 12.121 1.00 36.28 105 ALA A N 1
ATOM 808 C CA . ALA A 1 105 ? -9.981 17.643 12.755 1.00 36.28 105 ALA A CA 1
ATOM 809 C C . ALA A 1 105 ? -8.575 17.061 12.623 1.00 36.28 105 ALA A C 1
ATOM 811 O O . ALA A 1 105 ? -8.123 16.777 11.517 1.00 36.28 105 ALA A O 1
ATOM 812 N N . SER A 1 106 ? -7.863 16.973 13.741 1.00 45.28 106 SER A N 1
ATOM 813 C CA . SER A 1 106 ? -6.647 16.186 13.820 1.00 45.28 106 SER A CA 1
ATOM 814 C C . SER A 1 106 ? -7.043 14.721 13.984 1.00 45.28 106 SER A C 1
ATOM 816 O O . SER A 1 106 ? -8.032 14.415 14.653 1.00 45.28 106 SER A O 1
ATOM 818 N N . GLU A 1 107 ? -6.252 13.809 13.419 1.00 46.97 107 GLU A N 1
ATOM 819 C CA . GLU A 1 107 ? -6.376 12.359 13.648 1.00 46.97 107 GLU A CA 1
ATOM 820 C C . GLU A 1 107 ? -6.435 12.006 15.149 1.00 46.97 107 GLU A C 1
ATOM 822 O O . GLU A 1 107 ? -7.121 11.065 15.543 1.00 46.97 107 GLU A O 1
ATOM 827 N N . ALA A 1 108 ? -5.829 12.835 16.011 1.00 57.28 108 ALA A N 1
ATOM 828 C CA . ALA A 1 108 ? -5.867 12.694 17.467 1.00 57.28 108 ALA A CA 1
ATOM 829 C C . ALA A 1 108 ? -7.287 12.713 18.071 1.00 57.28 108 ALA A C 1
ATOM 831 O O . ALA A 1 108 ? -7.482 12.194 19.169 1.00 57.28 108 ALA A O 1
ATOM 832 N N . GLY A 1 109 ? -8.289 13.284 17.387 1.00 72.88 109 GLY A N 1
ATOM 833 C CA . GLY A 1 109 ? -9.675 13.295 17.866 1.00 72.88 109 GLY A CA 1
ATOM 834 C C . GLY A 1 109 ? -10.237 11.889 18.105 1.00 72.88 109 GLY A C 1
ATOM 835 O O . GLY A 1 109 ? -10.922 11.653 19.098 1.00 72.88 109 GLY A O 1
ATOM 836 N N . LEU A 1 110 ? -9.894 10.929 17.246 1.00 78.69 110 LEU A N 1
ATOM 837 C CA . LEU A 1 110 ? -10.392 9.562 17.369 1.00 78.69 110 LEU A CA 1
ATOM 838 C C . LEU A 1 110 ? -9.763 8.834 18.564 1.00 78.69 110 LEU A C 1
ATOM 840 O O . LEU A 1 110 ? -10.479 8.336 19.431 1.00 78.69 110 LEU A O 1
ATOM 844 N N . THR A 1 111 ? -8.432 8.875 18.664 1.00 85.38 111 THR A N 1
ATOM 845 C CA . THR A 1 111 ? -7.667 8.330 19.797 1.00 85.38 111 THR A CA 1
ATOM 846 C C . THR A 1 111 ? -8.155 8.903 21.134 1.00 85.38 111 THR A C 1
ATOM 848 O O . THR A 1 111 ? -8.310 8.170 22.111 1.00 85.38 111 THR A O 1
ATOM 851 N N . ARG A 1 112 ? -8.469 10.207 21.186 1.00 87.12 112 ARG A N 1
ATOM 852 C CA . ARG A 1 112 ? -9.035 10.852 22.383 1.00 87.12 112 ARG A CA 1
ATOM 853 C C . ARG A 1 112 ? -10.393 10.263 22.766 1.00 87.12 112 ARG A C 1
ATOM 855 O O . ARG A 1 112 ? -10.610 9.974 23.942 1.00 87.12 112 ARG A O 1
ATOM 862 N N . ALA A 1 113 ? -11.291 10.073 21.799 1.00 87.69 113 ALA A N 1
ATOM 863 C CA . ALA A 1 113 ? -12.610 9.492 22.049 1.00 87.69 113 ALA A CA 1
ATOM 864 C C . ALA A 1 113 ? -12.523 8.040 22.551 1.00 87.69 113 ALA A C 1
ATOM 866 O O . ALA A 1 113 ? -13.257 7.669 23.465 1.00 87.69 113 ALA A O 1
ATOM 867 N N . GLU A 1 114 ? -11.598 7.245 22.014 1.00 91.62 114 GLU A N 1
ATOM 868 C CA . GLU A 1 114 ? -11.349 5.866 22.450 1.00 91.62 114 GLU A CA 1
ATOM 869 C C . GLU A 1 114 ? -10.846 5.802 23.891 1.00 91.62 114 GLU A C 1
ATOM 871 O O . GLU A 1 114 ? -11.433 5.110 24.720 1.00 91.62 114 GLU A O 1
ATOM 876 N N . VAL A 1 115 ? -9.797 6.565 24.217 1.00 92.81 115 VAL A N 1
ATOM 877 C CA . VAL A 1 115 ? -9.234 6.608 25.574 1.00 92.81 115 VAL A CA 1
ATOM 878 C C . VAL A 1 115 ? -10.294 7.045 26.585 1.00 92.81 115 VAL A C 1
ATOM 880 O O . VAL A 1 115 ? -10.441 6.421 27.636 1.00 92.81 115 VAL A O 1
ATOM 883 N N . LEU A 1 116 ? -11.080 8.074 26.257 1.00 92.31 116 LEU A N 1
ATOM 884 C CA . LEU A 1 116 ? -12.178 8.529 27.111 1.00 92.31 116 LEU A CA 1
ATOM 885 C C . LEU A 1 116 ? -13.272 7.465 27.264 1.00 92.31 116 LEU A C 1
ATOM 887 O O . LEU A 1 116 ? -13.776 7.294 28.372 1.00 92.31 116 LEU A O 1
ATOM 891 N N . ALA A 1 117 ? -13.608 6.723 26.204 1.00 92.69 117 ALA A N 1
ATOM 892 C CA . ALA A 1 117 ? -14.566 5.622 26.278 1.00 92.69 117 ALA A CA 1
ATOM 893 C C . ALA A 1 117 ? -14.086 4.522 27.235 1.00 92.69 117 ALA A C 1
ATOM 895 O O . ALA A 1 117 ? -14.819 4.111 28.135 1.00 92.69 117 ALA A O 1
ATOM 896 N N . LEU A 1 118 ? -12.832 4.094 27.088 1.00 94.56 118 LEU A N 1
ATOM 897 C CA . LEU A 1 118 ? -12.220 3.058 27.919 1.00 94.56 118 LEU A CA 1
ATOM 898 C C . LEU A 1 118 ? -12.151 3.468 29.398 1.00 94.56 118 LEU A C 1
ATOM 900 O O . LEU A 1 118 ? -12.485 2.677 30.288 1.00 94.56 118 LEU A O 1
ATOM 904 N N . LEU A 1 119 ? -11.765 4.718 29.671 1.00 93.81 119 LEU A N 1
ATOM 905 C CA . LEU A 1 119 ? -11.716 5.264 31.028 1.00 93.81 119 LEU A CA 1
ATOM 906 C C . LEU A 1 119 ? -13.111 5.447 31.633 1.00 93.81 119 LEU A C 1
ATOM 908 O O . LEU A 1 119 ? -13.289 5.163 32.816 1.00 93.81 119 LEU A O 1
ATOM 912 N N . ALA A 1 120 ? -14.104 5.862 30.842 1.00 91.94 120 ALA A N 1
ATOM 913 C CA . ALA A 1 120 ? -15.479 5.997 31.312 1.00 91.94 120 ALA A CA 1
ATOM 914 C C . ALA A 1 120 ? -16.061 4.637 31.726 1.00 91.94 120 ALA A C 1
ATOM 916 O O . ALA A 1 120 ? -16.600 4.511 32.822 1.00 91.94 120 ALA A O 1
ATOM 917 N N . ILE A 1 121 ? -15.882 3.597 30.901 1.00 91.62 121 ILE A N 1
ATOM 918 C CA . ILE A 1 121 ? -16.378 2.241 31.192 1.00 91.62 121 ILE A CA 1
ATOM 919 C C . ILE A 1 121 ? -15.709 1.669 32.453 1.00 91.62 121 ILE A C 1
ATOM 921 O O . ILE A 1 121 ? -16.391 1.206 33.371 1.00 91.62 121 ILE A O 1
ATOM 925 N N . THR A 1 122 ? -14.375 1.715 32.526 1.00 92.44 122 THR A N 1
ATOM 926 C CA . THR A 1 122 ? -13.619 1.127 33.651 1.00 92.44 122 THR A CA 1
ATOM 927 C C . THR A 1 122 ? -13.749 1.925 34.946 1.00 92.44 122 THR A C 1
ATOM 929 O O . THR A 1 122 ? -13.846 1.342 36.033 1.00 92.44 122 THR A O 1
ATOM 932 N N . GLY A 1 123 ? -13.783 3.255 34.850 1.00 87.12 123 GLY A N 1
ATOM 933 C CA . GLY A 1 123 ? -13.998 4.152 35.982 1.00 87.12 123 GLY A CA 1
ATOM 934 C C . GLY A 1 123 ? -15.379 3.953 36.600 1.00 87.12 123 GLY A C 1
ATOM 935 O O . GLY A 1 123 ? -15.483 3.755 37.814 1.00 87.12 123 GLY A O 1
ATOM 936 N N . HIS A 1 124 ? -16.424 3.911 35.767 1.00 84.88 124 HIS A N 1
ATOM 937 C CA . HIS A 1 124 ? -17.797 3.690 36.219 1.00 84.88 124 HIS A CA 1
ATOM 938 C C . HIS A 1 124 ? -17.968 2.321 36.897 1.00 84.88 124 HIS A C 1
ATOM 940 O O . HIS A 1 124 ? -18.505 2.237 38.003 1.00 84.88 124 HIS A O 1
ATOM 946 N N . GLY A 1 125 ? -17.421 1.250 36.304 1.00 79.12 125 GLY A N 1
ATOM 947 C CA . GLY A 1 125 ? -17.424 -0.085 36.916 1.00 79.12 125 GLY A CA 1
ATOM 948 C C . GLY A 1 125 ? -16.711 -0.134 38.275 1.00 79.12 125 GLY A C 1
ATOM 949 O O . GLY A 1 125 ? -17.184 -0.784 39.209 1.00 79.12 125 GLY A O 1
ATOM 950 N N . SER A 1 126 ? -15.613 0.615 38.427 1.00 75.81 126 SER A N 1
ATOM 951 C CA . SER A 1 126 ? -14.859 0.709 39.687 1.00 75.81 126 SER A CA 1
ATOM 952 C C . SER A 1 126 ? -15.627 1.434 40.802 1.00 75.81 126 SER A C 1
ATOM 954 O O . SER A 1 126 ? -15.452 1.100 41.977 1.00 75.81 126 SER A O 1
ATOM 956 N N . LEU A 1 127 ? -16.473 2.412 40.461 1.00 74.12 127 LEU A N 1
ATOM 957 C CA . LEU A 1 127 ? -17.384 3.070 41.407 1.00 74.12 127 LEU A CA 1
ATOM 958 C C . LEU A 1 127 ? -18.555 2.159 41.783 1.00 74.12 127 LEU A C 1
ATOM 960 O O . LEU A 1 127 ? -18.833 1.992 42.971 1.00 74.12 127 LEU A O 1
ATOM 964 N N . ALA A 1 128 ? -19.192 1.523 40.797 1.00 61.84 128 ALA A N 1
ATOM 965 C CA . ALA A 1 128 ? -20.310 0.606 41.017 1.00 61.84 128 ALA A CA 1
ATOM 966 C C . ALA A 1 128 ? -19.911 -0.614 41.868 1.00 61.84 128 ALA A C 1
ATOM 968 O O . ALA A 1 128 ? -20.694 -1.065 42.693 1.00 61.84 128 ALA A O 1
ATOM 969 N N . GLY A 1 129 ? -18.674 -1.111 41.744 1.00 58.25 129 GLY A N 1
ATOM 970 C CA . GLY A 1 129 ? -18.145 -2.175 42.609 1.00 58.25 129 GLY A CA 1
ATOM 971 C C . GLY A 1 129 ? -17.840 -1.740 44.052 1.00 58.25 129 GLY A C 1
ATOM 972 O O . GLY A 1 129 ? -17.703 -2.591 44.931 1.00 58.25 129 GLY A O 1
ATOM 973 N N . LYS A 1 130 ? -17.732 -0.429 44.315 1.00 55.62 130 LYS A N 1
ATOM 974 C CA . LYS A 1 130 ? -17.500 0.153 45.653 1.00 55.62 130 LYS A CA 1
ATOM 975 C C . LYS A 1 130 ? -18.787 0.648 46.322 1.00 55.62 130 LYS A C 1
ATOM 977 O O . LYS A 1 130 ? -18.798 0.820 47.541 1.00 55.62 130 LYS A O 1
ATOM 982 N N . ALA A 1 131 ? -19.854 0.864 45.558 1.00 45.97 131 ALA A N 1
ATOM 983 C CA . ALA A 1 131 ? -21.159 1.279 46.052 1.00 45.97 131 ALA A CA 1
ATOM 984 C C . ALA A 1 131 ? -22.123 0.079 46.123 1.00 45.97 131 ALA A C 1
ATOM 986 O O . ALA A 1 131 ? -22.237 -0.702 45.186 1.00 45.97 131 ALA A O 1
ATOM 987 N N . GLY A 1 132 ? -22.855 -0.065 47.235 1.00 41.25 132 GLY A N 1
ATOM 988 C CA . GLY A 1 132 ? -24.087 -0.868 47.250 1.00 41.25 132 GLY A CA 1
ATOM 989 C C . GLY A 1 132 ? -25.129 -0.310 46.259 1.00 41.25 132 GLY A C 1
ATOM 990 O O . GLY A 1 132 ? -24.873 0.727 45.646 1.00 41.25 132 GLY A O 1
ATOM 991 N N . PRO A 1 133 ? -26.299 -0.960 46.086 1.00 31.88 133 PRO A N 1
ATOM 992 C CA . PRO A 1 133 ? -27.254 -0.611 45.031 1.00 31.88 133 PRO A CA 1
ATOM 993 C C . PRO A 1 133 ? -27.578 0.892 45.051 1.00 31.88 133 PRO A C 1
ATOM 995 O O . PRO A 1 133 ? -27.744 1.454 46.138 1.00 31.88 133 PRO A O 1
ATOM 998 N N . PRO A 1 134 ? -27.646 1.552 43.881 1.00 35.78 134 PRO A N 1
ATOM 999 C CA . PRO A 1 134 ? -27.736 2.999 43.823 1.00 35.78 134 PRO A CA 1
ATOM 1000 C C . PRO A 1 134 ? -29.062 3.457 44.430 1.00 35.78 134 PRO A C 1
ATOM 1002 O O . PRO A 1 134 ? -30.136 3.013 44.023 1.00 35.78 134 PRO A O 1
ATOM 1005 N N . ALA A 1 135 ? -28.990 4.371 45.397 1.00 34.62 135 ALA A N 1
ATOM 1006 C CA . ALA A 1 135 ? -30.125 5.228 45.689 1.00 34.62 135 ALA A CA 1
ATOM 1007 C C . ALA A 1 135 ? -30.359 6.083 44.440 1.00 34.62 135 ALA A C 1
ATOM 1009 O O . ALA A 1 135 ? -29.441 6.761 43.976 1.00 34.62 135 ALA A O 1
ATOM 1010 N N . SER A 1 136 ? -31.560 6.003 43.866 1.00 28.44 136 SER A N 1
ATOM 1011 C CA . SER A 1 136 ? -31.983 6.893 42.788 1.00 28.44 136 SER A CA 1
ATOM 1012 C C . SER A 1 136 ? -31.684 8.340 43.194 1.00 28.44 136 SER A C 1
ATOM 1014 O O . SER A 1 136 ? -32.094 8.736 44.287 1.00 28.44 136 SER A O 1
ATOM 1016 N N . PRO A 1 137 ? -30.970 9.131 42.377 1.00 34.88 137 PRO A N 1
ATOM 1017 C CA . PRO A 1 137 ? -30.801 10.538 42.679 1.00 34.88 137 PRO A CA 1
ATOM 1018 C C . PRO A 1 137 ? -32.167 11.207 42.507 1.00 34.88 137 PRO A C 1
ATOM 1020 O O . PRO A 1 137 ? -32.671 11.337 41.392 1.00 34.88 137 PRO A O 1
ATOM 1023 N N . GLU A 1 138 ? -32.795 11.588 43.619 1.00 26.67 138 GLU A N 1
ATOM 1024 C CA . GLU A 1 138 ? -33.855 12.589 43.573 1.00 26.67 138 GLU A CA 1
ATOM 1025 C C . GLU A 1 138 ? -33.261 13.880 42.984 1.00 26.67 138 GLU A C 1
ATOM 1027 O O . GLU A 1 138 ? -32.128 14.244 43.327 1.00 26.67 138 GLU A O 1
ATOM 1032 N N . PRO A 1 139 ? -33.977 14.576 42.084 1.00 28.11 139 PRO A N 1
ATOM 1033 C CA . PRO A 1 139 ? -33.516 15.854 41.567 1.00 28.11 139 PRO A CA 1
ATOM 1034 C C . PRO A 1 139 ? -33.339 16.828 42.739 1.00 28.11 139 PRO A C 1
ATOM 1036 O O . PRO A 1 139 ? -34.219 16.890 43.601 1.00 28.11 139 PRO A O 1
ATOM 1039 N N . PRO A 1 140 ? -32.252 17.613 42.796 1.00 32.56 140 PRO A N 1
ATOM 1040 C CA . PRO A 1 140 ? -32.130 18.641 43.815 1.00 32.56 140 PRO A CA 1
ATOM 1041 C C . PRO A 1 140 ? -33.264 19.656 43.631 1.00 32.56 140 PRO A C 1
ATOM 1043 O O . PRO A 1 140 ? -33.426 20.226 42.552 1.00 32.56 140 PRO A O 1
ATOM 1046 N N . GLU A 1 141 ? -34.055 19.883 44.682 1.00 30.22 141 GLU A N 1
ATOM 1047 C CA . GLU A 1 141 ? -34.996 21.002 44.742 1.00 30.22 141 GLU A CA 1
ATOM 1048 C C . GLU A 1 141 ? -34.212 22.312 44.557 1.00 30.22 141 GLU A C 1
ATOM 1050 O O . GLU A 1 141 ? -33.512 22.780 45.457 1.00 30.22 141 GLU A O 1
ATOM 1055 N N . CYS A 1 142 ? -34.299 22.905 43.364 1.00 32.88 142 CYS A N 1
ATOM 1056 C CA . CYS A 1 142 ? -33.706 24.203 43.077 1.00 32.88 142 CYS A CA 1
ATOM 1057 C C . CYS A 1 142 ? -34.462 25.300 43.838 1.00 32.88 142 CYS A C 1
ATOM 1059 O O . CYS A 1 142 ? -35.557 25.705 43.445 1.00 32.88 142 CYS A O 1
ATOM 1061 N N . GLN A 1 143 ? -33.859 25.810 44.911 1.00 34.19 143 GLN A N 1
ATOM 1062 C CA . GLN A 1 143 ? -34.263 27.067 45.534 1.00 34.19 143 GLN A CA 1
ATOM 1063 C C . GLN A 1 143 ? -33.542 28.235 44.839 1.00 34.19 143 GLN A C 1
ATOM 1065 O O . GLN A 1 143 ? -32.323 28.344 44.899 1.00 34.19 143 GLN A O 1
ATOM 1070 N N . GLU A 1 144 ? -34.356 29.080 44.199 1.00 37.62 144 GLU A N 1
ATOM 1071 C CA . GLU A 1 144 ? -34.083 30.373 43.542 1.00 37.62 144 GLU A CA 1
ATOM 1072 C C . GLU A 1 144 ? -33.184 30.394 42.275 1.00 37.62 144 GLU A C 1
ATOM 1074 O O . GLU A 1 144 ? -32.015 30.013 42.312 1.00 37.62 144 GLU A O 1
ATOM 1079 N N . PRO A 1 145 ? -33.688 30.912 41.130 1.00 36.81 145 PRO A N 1
ATOM 1080 C CA . PRO A 1 145 ? -32.943 30.952 39.877 1.00 36.81 145 PRO A CA 1
ATOM 1081 C C . PRO A 1 145 ? -32.043 32.191 39.816 1.00 36.81 145 PRO A C 1
ATOM 1083 O O . PRO A 1 145 ? -32.478 33.294 39.484 1.00 36.81 145 PRO A O 1
ATOM 1086 N N . SER A 1 146 ? -30.752 32.011 40.087 1.00 37.34 146 SER A N 1
ATOM 1087 C CA . SER A 1 146 ? -29.732 32.969 39.661 1.00 37.34 146 SER A CA 1
ATOM 1088 C C . SER A 1 146 ? -29.249 32.594 38.252 1.00 37.34 146 SER A C 1
ATOM 1090 O O . SER A 1 146 ? -28.880 31.452 37.980 1.00 37.34 146 SER A O 1
ATOM 1092 N N . CYS A 1 147 ? -29.199 33.564 37.333 1.00 38.47 147 CYS A N 1
ATOM 1093 C CA . CYS A 1 147 ? -28.731 33.379 35.948 1.00 38.47 147 CYS A CA 1
ATOM 1094 C C . CYS A 1 147 ? -27.300 32.791 35.808 1.00 38.47 147 CYS A C 1
ATOM 1096 O O . CYS A 1 147 ? -26.865 32.512 34.688 1.00 38.47 147 CYS A O 1
ATOM 1098 N N . ARG A 1 148 ? -26.531 32.637 36.900 1.00 33.94 148 ARG A N 1
ATOM 1099 C CA . ARG A 1 148 ? -25.191 32.021 36.894 1.00 33.94 148 ARG A CA 1
ATOM 1100 C C . ARG A 1 148 ? -25.214 30.496 37.030 1.00 33.94 148 ARG A C 1
ATOM 1102 O O . ARG A 1 148 ? -24.302 29.868 36.498 1.00 33.94 148 ARG A O 1
ATOM 1109 N N . ASP A 1 149 ? -26.245 29.921 37.644 1.00 41.69 149 ASP A N 1
ATOM 1110 C CA . ASP A 1 149 ? -26.321 28.480 37.940 1.00 41.69 149 ASP A CA 1
ATOM 1111 C C . ASP A 1 149 ? -26.943 27.662 36.792 1.00 41.69 149 ASP A C 1
ATOM 1113 O O . ASP A 1 149 ? -26.835 26.443 36.745 1.00 41.69 149 ASP A O 1
ATOM 1117 N N . LEU A 1 150 ? -27.502 28.335 35.782 1.00 45.78 150 LEU A N 1
ATOM 1118 C CA . LEU A 1 150 ? -28.104 27.727 34.587 1.00 45.78 150 LEU A CA 1
ATOM 1119 C C . LEU A 1 150 ? -27.085 27.178 33.564 1.00 45.78 150 LEU A C 1
ATOM 1121 O O . LEU A 1 150 ? -27.468 26.773 32.476 1.00 45.78 150 LEU A O 1
ATOM 1125 N N . ARG A 1 151 ? -25.778 27.188 33.858 1.00 49.66 151 ARG A N 1
ATOM 1126 C CA . ARG A 1 151 ? -24.704 26.835 32.902 1.00 49.66 151 ARG A CA 1
ATOM 1127 C C . ARG A 1 151 ? -24.043 25.475 33.122 1.00 49.66 151 ARG A C 1
ATOM 1129 O O . ARG A 1 151 ? -23.053 25.191 32.454 1.00 49.66 151 ARG A O 1
ATOM 1136 N N . ILE A 1 152 ? -24.532 24.650 34.041 1.00 61.66 152 ILE A N 1
ATOM 1137 C CA . ILE A 1 152 ? -23.819 23.427 34.425 1.00 61.66 152 ILE A CA 1
ATOM 1138 C C . ILE A 1 152 ? -24.000 22.383 33.314 1.00 61.66 152 ILE A C 1
ATOM 1140 O O . ILE A 1 152 ? -25.069 21.802 33.163 1.00 61.66 152 ILE A O 1
ATOM 1144 N N . GLN A 1 153 ? -22.964 22.206 32.496 1.00 76.69 153 GLN A N 1
ATOM 1145 C CA . GLN A 1 153 ? -22.777 21.066 31.599 1.00 76.69 153 GLN A CA 1
ATOM 1146 C C . GLN A 1 153 ? -21.660 20.214 32.214 1.00 76.69 153 GLN A C 1
ATOM 1148 O O . GLN A 1 153 ? -20.494 20.378 31.846 1.00 76.69 153 GLN A O 1
ATOM 1153 N N . PRO A 1 154 ? -21.966 19.411 33.251 1.00 85.38 154 PRO A N 1
ATOM 1154 C CA . PRO A 1 154 ? -20.942 18.797 34.089 1.00 85.38 154 PRO A CA 1
ATOM 1155 C C . PRO A 1 154 ? -20.090 17.777 33.322 1.00 85.38 154 PRO A C 1
ATOM 1157 O O . PRO A 1 154 ? -18.880 17.722 33.542 1.00 85.38 154 PRO A O 1
ATOM 1160 N N . ILE A 1 155 ? -20.682 17.035 32.379 1.00 86.25 155 ILE A N 1
ATOM 1161 C CA . ILE A 1 155 ? -19.963 16.049 31.556 1.00 86.25 155 ILE A CA 1
ATOM 1162 C C . ILE A 1 155 ? -19.054 16.772 30.563 1.00 86.25 155 ILE A C 1
ATOM 1164 O O . ILE A 1 155 ? -17.872 16.458 30.439 1.00 86.25 155 ILE A O 1
ATOM 1168 N N . THR A 1 156 ? -19.597 17.779 29.882 1.00 84.94 156 THR A N 1
ATOM 1169 C CA . THR A 1 156 ? -18.887 18.628 28.922 1.00 84.94 156 THR A CA 1
ATOM 1170 C C . THR A 1 156 ? -17.706 19.298 29.593 1.00 84.94 156 THR A C 1
ATOM 1172 O O . THR A 1 156 ? -16.602 19.271 29.064 1.00 84.94 156 THR A O 1
ATOM 1175 N N . ASP A 1 157 ? -17.906 19.843 30.787 1.00 83.69 157 ASP A N 1
ATOM 1176 C CA . ASP A 1 157 ? -16.852 20.444 31.586 1.00 83.69 157 ASP A CA 1
ATOM 1177 C C . ASP A 1 157 ? -15.780 19.431 32.000 1.00 83.69 157 ASP A C 1
ATOM 1179 O O . ASP A 1 157 ? -14.587 19.733 31.896 1.00 83.69 157 ASP A O 1
ATOM 1183 N N . ALA A 1 158 ? -16.180 18.243 32.464 1.00 85.69 158 ALA A N 1
ATOM 1184 C CA . ALA A 1 158 ? -15.252 17.188 32.859 1.00 85.69 158 ALA A CA 1
ATOM 1185 C C . ALA A 1 158 ? -14.380 16.735 31.677 1.00 85.69 158 ALA A C 1
ATOM 1187 O O . ALA A 1 158 ? -13.153 16.683 31.809 1.00 85.69 158 ALA A O 1
ATOM 1188 N N . VAL A 1 159 ? -14.997 16.502 30.514 1.00 84.12 159 VAL A N 1
ATOM 1189 C CA . VAL A 1 159 ? -14.322 16.076 29.280 1.00 84.12 159 VAL A CA 1
ATOM 1190 C C . VAL A 1 159 ? -13.485 17.212 28.686 1.00 84.12 159 VAL A C 1
ATOM 1192 O O . VAL A 1 159 ? -12.289 17.046 28.458 1.00 84.12 159 VAL A O 1
ATOM 1195 N N . HIS A 1 160 ? -14.060 18.395 28.457 1.00 81.62 160 HIS A N 1
ATOM 1196 C CA . HIS A 1 160 ? -13.384 19.493 27.755 1.00 81.62 160 HIS A CA 1
ATOM 1197 C C . HIS A 1 160 ? -12.186 20.046 28.523 1.00 81.62 160 HIS A C 1
ATOM 1199 O O . HIS A 1 160 ? -11.192 20.414 27.896 1.00 81.62 160 HIS A O 1
ATOM 1205 N N . ARG A 1 161 ? -12.247 20.107 29.862 1.00 80.56 161 ARG A N 1
ATOM 1206 C CA . ARG A 1 161 ? -11.114 20.593 30.667 1.00 80.56 161 ARG A CA 1
ATOM 1207 C C . ARG A 1 161 ? -9.922 19.635 30.654 1.00 80.56 161 ARG A C 1
ATOM 1209 O O . ARG A 1 161 ? -8.814 20.076 30.945 1.00 80.56 161 ARG A O 1
ATOM 1216 N N . ARG A 1 162 ? -10.141 18.353 30.341 1.00 80.94 162 ARG A N 1
ATOM 1217 C CA . ARG A 1 162 ? -9.132 17.291 30.480 1.00 80.94 162 ARG A CA 1
ATOM 1218 C C . ARG A 1 162 ? -8.827 16.532 29.193 1.00 80.94 162 ARG A C 1
ATOM 1220 O O . ARG A 1 162 ? -7.971 15.661 29.207 1.00 80.94 162 ARG A O 1
ATOM 1227 N N . ILE A 1 163 ? -9.455 16.876 28.070 1.00 79.56 163 ILE A N 1
ATOM 1228 C CA . ILE A 1 163 ? -9.232 16.174 26.799 1.00 79.56 163 ILE A CA 1
ATOM 1229 C C . ILE A 1 163 ? -7.765 16.217 26.342 1.00 79.56 163 ILE A C 1
ATOM 1231 O O . ILE A 1 163 ? -7.254 15.224 25.843 1.00 79.56 163 ILE A O 1
ATOM 1235 N N . GLU A 1 164 ? -7.057 17.324 26.580 1.00 79.94 164 GLU A N 1
ATOM 1236 C CA . GLU A 1 164 ? -5.622 17.443 26.270 1.00 79.94 164 GLU A CA 1
ATOM 1237 C C . GLU A 1 164 ? -4.736 16.628 27.236 1.00 79.94 164 GLU A C 1
ATOM 1239 O O . GLU A 1 164 ? -3.576 16.355 26.935 1.00 79.94 164 GLU A O 1
ATOM 1244 N N . ALA A 1 165 ? -5.267 16.191 28.388 1.00 84.81 165 ALA A N 1
ATOM 1245 C CA . ALA A 1 165 ? -4.553 15.279 29.282 1.00 84.81 165 ALA A CA 1
ATOM 1246 C C . ALA A 1 165 ? -4.396 13.883 28.660 1.00 84.81 165 ALA A C 1
ATOM 1248 O O . ALA A 1 165 ? -3.441 13.187 28.994 1.00 84.81 165 ALA A O 1
ATOM 1249 N N . VAL A 1 166 ? -5.272 13.493 27.723 1.00 87.50 166 VAL A N 1
ATOM 1250 C CA . VAL A 1 166 ? -5.126 12.239 26.967 1.00 87.50 166 VAL A CA 1
ATOM 1251 C C . VAL A 1 166 ? -3.822 12.238 26.170 1.00 87.50 166 VAL A C 1
ATOM 1253 O O . VAL A 1 166 ? -3.046 11.290 26.268 1.00 87.50 166 VAL A O 1
ATOM 1256 N N . ASP A 1 167 ? -3.530 13.318 25.445 1.00 83.94 167 ASP A N 1
ATOM 1257 C CA . ASP A 1 167 ? -2.287 13.441 24.680 1.00 83.94 167 ASP A CA 1
ATOM 1258 C C . ASP A 1 167 ? -1.063 13.378 25.604 1.00 83.94 167 ASP A C 1
ATOM 1260 O O . ASP A 1 167 ? -0.080 12.703 25.301 1.00 83.94 167 ASP A O 1
ATOM 1264 N N . ALA A 1 168 ? -1.135 14.031 26.770 1.00 84.56 168 ALA A N 1
ATOM 1265 C CA . ALA A 1 168 ? -0.070 13.978 27.768 1.00 84.56 168 ALA A CA 1
ATOM 1266 C C . ALA A 1 168 ? 0.160 12.552 28.301 1.00 84.56 168 ALA A C 1
ATOM 1268 O O . ALA A 1 168 ? 1.310 12.128 28.405 1.00 84.56 168 ALA A O 1
ATOM 1269 N N . ILE A 1 169 ? -0.911 11.805 28.596 1.00 89.56 169 ILE A N 1
ATOM 1270 C CA . ILE A 1 169 ? -0.856 10.395 29.018 1.00 89.56 169 ILE A CA 1
ATOM 1271 C C . ILE A 1 169 ? -0.156 9.547 27.947 1.00 89.56 169 ILE A C 1
ATOM 1273 O O . ILE A 1 169 ? 0.799 8.833 28.254 1.00 89.56 169 ILE A O 1
ATOM 1277 N N . LEU A 1 170 ? -0.570 9.669 26.682 1.00 87.06 170 LEU A N 1
ATOM 1278 C CA . LEU A 1 170 ? -0.003 8.883 25.582 1.00 87.06 170 LEU A CA 1
ATOM 1279 C C . LEU A 1 170 ? 1.461 9.247 25.295 1.00 87.06 170 LEU A C 1
ATOM 1281 O O . LEU A 1 170 ? 2.282 8.360 25.059 1.00 87.06 170 LEU A O 1
ATOM 1285 N N . HIS A 1 171 ? 1.825 10.529 25.361 1.00 83.38 171 HIS A N 1
ATOM 1286 C CA . HIS A 1 171 ? 3.216 10.959 25.204 1.00 83.38 171 HIS A CA 1
ATOM 1287 C C . HIS A 1 171 ? 4.117 10.503 26.360 1.00 83.38 171 HIS A C 1
ATOM 1289 O O . HIS A 1 171 ? 5.275 10.148 26.121 1.00 83.38 171 HIS A O 1
ATOM 1295 N N . LEU A 1 172 ? 3.612 10.480 27.599 1.00 86.56 172 LEU A N 1
ATOM 1296 C CA . LEU A 1 172 ? 4.337 9.920 28.746 1.00 86.56 172 LEU A CA 1
ATOM 1297 C C . LEU A 1 172 ? 4.588 8.419 28.557 1.00 86.56 172 LEU A C 1
ATOM 1299 O O . LEU A 1 172 ? 5.719 7.973 28.742 1.00 86.56 172 LEU A O 1
ATOM 1303 N N . GLU A 1 173 ? 3.585 7.665 28.103 1.00 85.44 173 GLU A N 1
ATOM 1304 C CA . GLU A 1 173 ? 3.715 6.236 27.785 1.00 85.44 173 GLU A CA 1
ATOM 1305 C C . GLU A 1 173 ? 4.717 5.965 26.649 1.00 85.44 173 GLU A C 1
ATOM 1307 O O . GLU A 1 173 ? 5.580 5.091 26.759 1.00 85.44 173 GLU A O 1
ATOM 1312 N N . GLN A 1 174 ? 4.682 6.756 25.573 1.00 79.44 174 GLN A N 1
ATOM 1313 C CA . GLN A 1 174 ? 5.684 6.663 24.506 1.00 79.44 174 GLN A CA 1
ATOM 1314 C C . GLN A 1 174 ? 7.094 6.980 25.008 1.00 79.44 174 GLN A C 1
ATOM 1316 O O . GLN A 1 174 ? 8.056 6.323 24.613 1.00 79.44 174 GLN A O 1
ATOM 1321 N N . THR A 1 175 ? 7.229 7.985 25.873 1.00 79.44 175 THR A N 1
ATOM 1322 C CA . THR A 1 175 ? 8.529 8.368 26.431 1.00 79.44 175 THR A CA 1
ATOM 1323 C C . THR A 1 175 ? 9.077 7.274 27.338 1.00 79.44 175 THR A C 1
ATOM 1325 O O . THR A 1 175 ? 10.244 6.917 27.206 1.00 79.44 175 THR A O 1
ATOM 1328 N N . LYS A 1 176 ? 8.234 6.680 28.188 1.00 80.75 176 LYS A N 1
ATOM 1329 C CA . LYS A 1 176 ? 8.577 5.502 28.993 1.00 80.75 176 LYS A CA 1
ATOM 1330 C C . LYS A 1 176 ? 9.091 4.359 28.114 1.00 80.75 176 LYS A C 1
ATOM 1332 O O . LYS A 1 176 ? 10.196 3.875 28.326 1.00 80.75 176 LYS A O 1
ATOM 1337 N N . ALA A 1 177 ? 8.358 4.019 27.053 1.00 76.19 177 ALA A N 1
ATOM 1338 C CA . ALA A 1 177 ? 8.764 2.972 26.116 1.00 76.19 177 ALA A CA 1
ATOM 1339 C C . ALA A 1 177 ? 10.105 3.261 25.413 1.00 76.19 177 ALA A C 1
ATOM 1341 O O . ALA A 1 177 ? 10.870 2.339 25.138 1.00 76.19 177 ALA A O 1
ATOM 1342 N N . LEU A 1 178 ? 10.397 4.532 25.111 1.00 72.81 178 LEU A N 1
ATOM 1343 C CA . LEU A 1 178 ? 11.678 4.946 24.535 1.00 72.81 178 LEU A CA 1
ATOM 1344 C C . LEU A 1 178 ? 12.830 4.879 25.545 1.00 72.81 178 LEU A C 1
ATOM 1346 O O . LEU A 1 178 ? 13.940 4.529 25.149 1.00 72.81 178 LEU A O 1
ATOM 1350 N N . LEU A 1 179 ? 12.581 5.217 26.815 1.00 75.44 179 LEU A N 1
ATOM 1351 C CA . LEU A 1 179 ? 13.568 5.127 27.897 1.00 75.44 179 LEU A CA 1
ATOM 1352 C C . LEU A 1 179 ? 13.925 3.672 28.225 1.00 75.44 179 LEU A C 1
ATOM 1354 O O . LEU A 1 179 ? 15.090 3.380 28.480 1.00 75.44 179 LEU A O 1
ATOM 1358 N N . ASP A 1 180 ? 12.946 2.770 28.155 1.00 73.06 180 ASP A N 1
ATOM 1359 C CA . ASP A 1 180 ? 13.128 1.338 28.423 1.00 73.06 180 ASP A CA 1
ATOM 1360 C C . ASP A 1 180 ? 13.768 0.578 27.240 1.00 73.06 180 ASP A C 1
ATOM 1362 O O . ASP A 1 180 ? 14.076 -0.613 27.344 1.00 73.06 180 ASP A O 1
ATOM 1366 N N . ARG A 1 181 ? 13.968 1.244 26.094 1.00 72.94 181 ARG A N 1
ATOM 1367 C CA . ARG A 1 181 ? 14.502 0.632 24.872 1.00 72.94 181 ARG A CA 1
ATOM 1368 C C . ARG A 1 181 ? 16.015 0.438 24.957 1.00 72.94 181 ARG A C 1
ATOM 1370 O O . ARG A 1 181 ? 16.751 1.390 25.201 1.00 72.94 181 ARG A O 1
ATOM 1377 N N . ASP A 1 182 ? 16.486 -0.752 24.588 1.00 70.12 182 ASP A N 1
ATOM 1378 C CA . ASP A 1 182 ? 17.903 -0.980 24.288 1.00 70.12 182 ASP A CA 1
ATOM 1379 C C . ASP A 1 182 ? 18.311 -0.178 23.028 1.00 70.12 182 ASP A C 1
ATOM 1381 O O . ASP A 1 182 ? 17.764 -0.422 21.946 1.00 70.12 182 ASP A O 1
ATOM 1385 N N . PRO A 1 183 ? 19.234 0.800 23.121 1.00 66.25 183 PRO A N 1
ATOM 1386 C CA . PRO A 1 183 ? 19.678 1.588 21.972 1.00 66.25 183 PRO A CA 1
ATOM 1387 C C . PRO A 1 183 ? 20.322 0.752 20.860 1.00 66.25 183 PRO A C 1
ATOM 1389 O O . PRO A 1 183 ? 20.313 1.196 19.711 1.00 66.25 183 PRO A O 1
ATOM 1392 N N . GLU A 1 184 ? 20.855 -0.425 21.198 1.00 68.94 184 GLU A N 1
ATOM 1393 C CA . GLU A 1 184 ? 21.517 -1.341 20.265 1.00 68.94 184 GLU A CA 1
ATOM 1394 C C . GLU A 1 184 ? 20.524 -2.269 19.534 1.00 68.94 184 GLU A C 1
ATOM 1396 O O . GLU A 1 184 ? 20.906 -2.958 18.586 1.00 68.94 184 GLU A O 1
ATOM 1401 N N . ASP A 1 185 ? 19.237 -2.289 19.917 1.00 73.25 185 ASP A N 1
ATOM 1402 C CA . ASP A 1 185 ? 18.221 -3.074 19.208 1.00 73.25 185 ASP A CA 1
ATOM 1403 C C . ASP A 1 185 ? 17.762 -2.363 17.928 1.00 73.25 185 ASP A C 1
ATOM 1405 O O . ASP A 1 185 ? 16.892 -1.485 17.927 1.00 73.25 185 ASP A O 1
ATOM 1409 N N . GLU A 1 186 ? 18.324 -2.802 16.802 1.00 71.38 186 GLU A N 1
ATOM 1410 C CA . GLU A 1 186 ? 18.008 -2.303 15.461 1.00 71.38 186 GLU A CA 1
ATOM 1411 C C . GLU A 1 186 ? 16.519 -2.443 15.090 1.00 71.38 186 GLU A C 1
ATOM 1413 O O . GLU A 1 186 ? 16.023 -1.664 14.274 1.00 71.38 186 GLU A O 1
ATOM 1418 N N . ILE A 1 187 ? 15.778 -3.383 15.701 1.00 78.75 187 ILE A N 1
ATOM 1419 C CA . ILE A 1 187 ? 14.325 -3.507 15.486 1.00 78.75 187 ILE A CA 1
ATOM 1420 C C . ILE A 1 187 ? 13.525 -2.594 16.402 1.00 78.75 187 ILE A C 1
ATOM 1422 O O . ILE A 1 187 ? 12.428 -2.190 16.019 1.00 78.75 187 ILE A O 1
ATOM 1426 N N . GLY A 1 188 ? 14.055 -2.197 17.557 1.00 76.06 188 GLY A N 1
ATOM 1427 C CA . GLY A 1 188 ? 13.318 -1.400 18.533 1.00 76.06 188 GLY A CA 1
ATOM 1428 C C . GLY A 1 188 ? 12.739 -0.107 17.945 1.00 76.06 188 GLY A C 1
ATOM 1429 O O . GLY A 1 188 ? 11.676 0.342 18.364 1.00 76.06 188 GLY A O 1
ATOM 1430 N N . PHE A 1 189 ? 13.388 0.480 16.932 1.00 74.94 189 PHE A N 1
ATOM 1431 C CA . PHE A 1 189 ? 12.837 1.625 16.198 1.00 74.94 189 PHE A CA 1
ATOM 1432 C C . PHE A 1 189 ? 11.631 1.265 15.312 1.00 74.94 189 PHE A C 1
ATOM 1434 O O . PHE A 1 189 ? 10.637 1.988 15.312 1.00 74.94 189 PHE A O 1
ATOM 1441 N N . ILE A 1 190 ? 11.692 0.136 14.600 1.00 78.50 190 ILE A N 1
ATOM 1442 C CA . ILE A 1 190 ? 10.581 -0.382 13.787 1.00 78.50 190 ILE A CA 1
ATOM 1443 C C . ILE A 1 190 ? 9.405 -0.761 14.698 1.00 78.50 190 ILE A C 1
ATOM 1445 O O . ILE A 1 190 ? 8.272 -0.381 14.415 1.00 78.50 190 ILE A O 1
ATOM 1449 N N . THR A 1 191 ? 9.666 -1.424 15.832 1.00 80.44 191 THR A N 1
ATOM 1450 C CA . THR A 1 191 ? 8.638 -1.731 16.841 1.00 80.44 191 THR A CA 1
ATOM 1451 C C . THR A 1 191 ? 7.952 -0.464 17.343 1.00 80.44 191 THR A C 1
ATOM 1453 O O . THR A 1 191 ? 6.726 -0.421 17.412 1.00 80.44 191 THR A O 1
ATOM 1456 N N . ALA A 1 192 ? 8.718 0.587 17.652 1.00 77.12 192 ALA A N 1
ATOM 1457 C CA . ALA A 1 192 ? 8.158 1.857 18.107 1.00 77.12 192 ALA A CA 1
ATOM 1458 C C . ALA A 1 192 ? 7.276 2.527 17.039 1.00 77.12 192 ALA A C 1
ATOM 1460 O O . ALA A 1 192 ? 6.232 3.079 17.383 1.00 77.12 192 ALA A O 1
ATOM 1461 N N . LYS A 1 193 ? 7.652 2.443 15.754 1.00 77.62 193 LYS A N 1
ATOM 1462 C CA . LYS A 1 193 ? 6.825 2.936 14.640 1.00 77.62 193 LYS A CA 1
ATOM 1463 C C . LYS A 1 193 ? 5.520 2.158 14.496 1.00 77.62 193 LYS A C 1
ATOM 1465 O O . LYS A 1 193 ? 4.469 2.784 14.420 1.00 77.62 193 LYS A O 1
ATOM 1470 N N . VAL A 1 194 ? 5.579 0.823 14.503 1.00 80.56 194 VAL A N 1
ATOM 1471 C CA . VAL A 1 194 ? 4.384 -0.038 14.417 1.00 80.56 194 VAL A CA 1
ATOM 1472 C C . VAL A 1 194 ? 3.444 0.249 15.583 1.00 80.56 194 VAL A C 1
ATOM 1474 O O . VAL A 1 194 ? 2.287 0.584 15.361 1.00 80.56 194 VAL A O 1
ATOM 1477 N N . ARG A 1 195 ? 3.957 0.231 16.818 1.00 80.62 195 ARG A N 1
ATOM 1478 C CA . ARG A 1 195 ? 3.181 0.577 18.018 1.00 80.62 195 ARG A CA 1
ATOM 1479 C C . ARG A 1 195 ? 2.589 1.988 17.927 1.00 80.62 195 ARG A C 1
ATOM 1481 O O . ARG A 1 195 ? 1.441 2.197 18.293 1.00 80.62 195 ARG A O 1
ATOM 1488 N N . GLY A 1 196 ? 3.358 2.959 17.434 1.00 78.75 196 GLY A N 1
ATOM 1489 C CA . GLY A 1 196 ? 2.886 4.327 17.227 1.00 78.75 196 GLY A CA 1
ATOM 1490 C C . GLY A 1 196 ? 1.712 4.402 16.250 1.00 78.75 196 GLY A C 1
ATOM 1491 O O . GLY A 1 196 ? 0.703 5.026 16.572 1.00 78.75 196 GLY A O 1
ATOM 1492 N N . ALA A 1 197 ? 1.809 3.726 15.105 1.00 79.31 197 ALA A N 1
ATOM 1493 C CA . ALA A 1 197 ? 0.713 3.636 14.144 1.00 79.31 197 ALA A CA 1
ATOM 1494 C C . ALA A 1 197 ? -0.531 2.985 14.772 1.00 79.31 197 ALA A C 1
ATOM 1496 O O . ALA A 1 197 ? -1.628 3.510 14.635 1.00 79.31 197 ALA A O 1
ATOM 1497 N N . GLU A 1 198 ? -0.363 1.927 15.567 1.00 81.75 198 GLU A N 1
ATOM 1498 C CA . GLU A 1 198 ? -1.472 1.260 16.265 1.00 81.75 198 GLU A CA 1
ATOM 1499 C C . GLU A 1 198 ? -2.136 2.103 17.358 1.00 81.75 198 GLU A C 1
ATOM 1501 O O . GLU A 1 198 ? -3.263 1.816 17.751 1.00 81.75 198 GLU A O 1
ATOM 1506 N N . VAL A 1 199 ? -1.485 3.147 17.866 1.00 82.81 199 VAL A N 1
ATOM 1507 C CA . VAL A 1 199 ? -2.078 4.057 18.861 1.00 82.81 199 VAL A CA 1
ATOM 1508 C C . VAL A 1 199 ? -2.772 5.238 18.182 1.00 82.81 199 VAL A C 1
ATOM 1510 O O . VAL A 1 199 ? -3.877 5.617 18.576 1.00 82.81 199 VAL A O 1
ATOM 1513 N N . TRP A 1 200 ? -2.136 5.807 17.158 1.00 78.44 200 TRP A N 1
ATOM 1514 C CA . TRP A 1 200 ? -2.533 7.092 16.579 1.00 78.44 200 TRP A CA 1
ATOM 1515 C C . TRP A 1 200 ? -3.302 6.983 15.259 1.00 78.44 200 TRP A C 1
ATOM 1517 O O . TRP A 1 200 ? -3.993 7.928 14.892 1.00 78.44 200 TRP A O 1
ATOM 1527 N N . MET A 1 201 ? -3.224 5.848 14.559 1.00 77.00 201 MET A N 1
ATOM 1528 C CA . MET A 1 201 ? -3.865 5.630 13.259 1.00 77.00 201 MET A CA 1
ATOM 1529 C C . MET A 1 201 ? -4.944 4.538 13.364 1.00 77.00 201 MET A C 1
ATOM 1531 O O . MET A 1 201 ? -4.805 3.560 14.103 1.00 77.00 201 MET A O 1
ATOM 1535 N N . ARG A 1 202 ? -6.059 4.701 12.639 1.00 75.50 202 ARG A N 1
ATOM 1536 C CA . ARG A 1 202 ? -7.148 3.697 12.571 1.00 75.50 202 ARG A CA 1
ATOM 1537 C C . ARG A 1 202 ? -7.478 3.232 11.164 1.00 75.50 202 ARG A C 1
ATOM 1539 O O . ARG A 1 202 ? -7.781 2.062 10.982 1.00 75.50 202 ARG A O 1
ATOM 1546 N N . ASN A 1 203 ? -7.358 4.124 10.188 1.00 73.44 203 ASN A N 1
ATOM 1547 C CA . ASN A 1 203 ? -7.570 3.831 8.778 1.00 73.44 203 ASN A CA 1
ATOM 1548 C C . ASN A 1 203 ? -6.307 4.223 8.015 1.00 73.44 203 ASN A C 1
ATOM 1550 O O . ASN A 1 203 ? -6.222 5.324 7.485 1.00 73.44 203 ASN A O 1
ATOM 1554 N N . SER A 1 204 ? -5.307 3.347 8.025 1.00 67.81 204 SER A N 1
ATOM 1555 C CA . SER A 1 204 ? -4.075 3.528 7.248 1.00 67.81 204 SER A CA 1
ATOM 1556 C C . SER A 1 204 ? -4.313 3.394 5.735 1.00 67.81 204 SER A C 1
ATOM 1558 O O . SER A 1 204 ? -3.540 3.906 4.944 1.00 67.81 204 SER A O 1
ATOM 1560 N N . SER A 1 205 ? -5.449 2.809 5.341 1.00 80.56 205 SER A N 1
ATOM 1561 C CA . SER A 1 205 ? -5.967 2.750 3.969 1.00 80.56 205 SER A CA 1
ATOM 1562 C C . SER A 1 205 ? -7.400 3.318 3.900 1.00 80.56 205 SER A C 1
ATOM 1564 O O . SER A 1 205 ? -8.056 3.494 4.932 1.00 80.56 205 SER A O 1
ATOM 1566 N N . TYR A 1 206 ? -7.934 3.567 2.696 1.00 84.44 206 TYR A N 1
ATOM 1567 C CA . TYR A 1 206 ? -9.313 4.058 2.530 1.00 84.44 206 TYR A CA 1
ATOM 1568 C C . TYR A 1 206 ? -10.353 3.021 3.007 1.00 84.44 206 TYR A C 1
ATOM 1570 O O . TYR A 1 206 ? -10.376 1.905 2.479 1.00 84.44 206 TYR A O 1
ATOM 1578 N N . PRO A 1 207 ? -11.240 3.359 3.968 1.00 83.62 207 PRO A N 1
ATOM 1579 C CA . PRO A 1 207 ? -12.104 2.379 4.638 1.00 83.62 207 PRO A CA 1
ATOM 1580 C C . PRO A 1 207 ? -13.017 1.572 3.714 1.00 83.62 207 PRO A C 1
ATOM 1582 O O . PRO A 1 207 ? -13.234 0.390 3.952 1.00 83.62 207 PRO A O 1
ATOM 1585 N N . ASP A 1 208 ? -13.537 2.191 2.657 1.00 85.69 208 ASP A N 1
ATOM 1586 C CA . ASP A 1 208 ? -14.405 1.552 1.667 1.00 85.69 208 ASP A CA 1
ATOM 1587 C C . ASP A 1 208 ? -13.663 0.499 0.833 1.00 85.69 208 ASP A C 1
ATOM 1589 O O . ASP A 1 208 ? -14.207 -0.573 0.573 1.00 85.69 208 ASP A O 1
ATOM 1593 N N . GLN A 1 209 ? -12.399 0.749 0.478 1.00 87.12 209 GLN A N 1
ATOM 1594 C CA . GLN A 1 209 ? -11.571 -0.244 -0.211 1.00 87.12 209 GLN A CA 1
ATOM 1595 C C . GLN A 1 209 ? -11.233 -1.418 0.708 1.00 87.12 209 GLN A C 1
ATOM 1597 O O . GLN A 1 209 ? -11.302 -2.571 0.280 1.00 87.12 209 GLN A O 1
ATOM 1602 N N . VAL A 1 210 ? -10.916 -1.135 1.975 1.00 89.00 210 VAL A N 1
ATOM 1603 C CA . VAL A 1 210 ? -10.658 -2.183 2.970 1.00 89.00 210 VAL A CA 1
ATOM 1604 C C . VAL A 1 210 ? -11.928 -2.994 3.232 1.00 89.00 210 VAL A C 1
ATOM 1606 O O . VAL A 1 210 ? -11.852 -4.213 3.340 1.00 89.00 210 VAL A O 1
ATOM 1609 N N . GLU A 1 211 ? -13.104 -2.364 3.282 1.00 91.69 211 GLU A N 1
ATOM 1610 C CA . GLU A 1 211 ? -14.386 -3.061 3.428 1.00 91.69 211 GLU A CA 1
ATOM 1611 C C . GLU A 1 211 ? -14.646 -4.039 2.275 1.00 91.69 211 GLU A C 1
ATOM 1613 O O . GLU A 1 211 ? -15.028 -5.180 2.538 1.00 91.69 211 GLU A O 1
ATOM 1618 N N . ILE A 1 212 ? -14.404 -3.630 1.022 1.00 91.62 212 ILE A N 1
ATOM 1619 C CA . ILE A 1 212 ? -14.508 -4.523 -0.146 1.00 91.62 212 ILE A CA 1
ATOM 1620 C C . ILE A 1 212 ? -13.603 -5.740 0.049 1.00 91.62 212 ILE A C 1
ATOM 1622 O O . ILE A 1 212 ? -14.077 -6.873 -0.040 1.00 91.62 212 ILE A O 1
ATOM 1626 N N . THR A 1 213 ? -12.335 -5.509 0.404 1.00 92.38 213 THR A N 1
ATOM 1627 C CA . THR A 1 213 ? -11.377 -6.583 0.684 1.00 92.38 213 THR A CA 1
ATOM 1628 C C . THR A 1 213 ? -11.888 -7.502 1.791 1.00 92.38 213 THR A C 1
ATOM 1630 O O . THR A 1 213 ? -11.927 -8.713 1.611 1.00 92.38 213 THR A O 1
ATOM 1633 N N . VAL A 1 214 ? -12.329 -6.957 2.930 1.00 93.50 214 VAL A N 1
ATOM 1634 C CA . VAL A 1 214 ? -12.826 -7.759 4.059 1.00 93.50 214 VAL A CA 1
ATOM 1635 C C . VAL A 1 214 ? -14.017 -8.608 3.637 1.00 93.50 214 VAL A C 1
ATOM 1637 O O . VAL A 1 214 ? -14.030 -9.793 3.945 1.00 93.50 214 VAL A O 1
ATOM 1640 N N . ARG A 1 215 ? -14.983 -8.063 2.893 1.00 95.25 215 ARG A N 1
ATOM 1641 C CA . ARG A 1 215 ? -16.108 -8.862 2.384 1.00 95.25 215 ARG A CA 1
ATOM 1642 C C . ARG A 1 215 ? -15.611 -10.027 1.535 1.00 95.25 215 ARG A C 1
ATOM 1644 O O . ARG A 1 215 ? -15.981 -11.163 1.814 1.00 95.25 215 ARG A O 1
ATOM 1651 N N . GLU A 1 216 ? -14.715 -9.772 0.581 1.00 94.88 216 GLU A N 1
ATOM 1652 C CA . GLU A 1 216 ? -14.110 -10.802 -0.277 1.00 94.88 216 GLU A CA 1
ATOM 1653 C C . GLU A 1 216 ? -13.410 -11.907 0.526 1.00 94.88 216 GLU A C 1
ATOM 1655 O O . GLU A 1 216 ? -13.586 -13.086 0.206 1.00 94.88 216 GLU A O 1
ATOM 1660 N N . LEU A 1 217 ? -12.697 -11.562 1.608 1.00 94.56 217 LEU A N 1
ATOM 1661 C CA . LEU A 1 217 ? -12.019 -12.534 2.479 1.00 94.56 217 LEU A CA 1
ATOM 1662 C C . LEU A 1 217 ? -12.972 -13.553 3.119 1.00 94.56 217 LEU A C 1
ATOM 1664 O O . LEU A 1 217 ? -12.548 -14.662 3.440 1.00 94.56 217 LEU A O 1
ATOM 1668 N N . PHE A 1 218 ? -14.247 -13.210 3.289 1.00 95.69 218 PHE A N 1
ATOM 1669 C CA . PHE A 1 218 ? -15.246 -14.081 3.911 1.00 95.69 218 PHE A CA 1
ATOM 1670 C C . PHE A 1 218 ? -16.320 -14.581 2.932 1.00 95.69 218 PHE A C 1
ATOM 1672 O O . PHE A 1 218 ? -17.277 -15.217 3.360 1.00 95.69 218 PHE A O 1
ATOM 1679 N N . THR A 1 219 ? -16.158 -14.362 1.620 1.00 92.75 219 THR A N 1
ATOM 1680 C CA . THR A 1 219 ? -17.107 -14.853 0.593 1.00 92.75 219 THR A CA 1
ATOM 1681 C C . THR A 1 219 ? -17.116 -16.372 0.408 1.00 92.75 219 THR A C 1
ATOM 1683 O O . THR A 1 219 ? -17.999 -16.901 -0.266 1.00 92.75 219 THR A O 1
ATOM 1686 N N . ASN A 1 220 ? -16.143 -17.096 0.967 1.00 93.88 220 ASN A N 1
ATOM 1687 C CA . ASN A 1 220 ? -16.101 -18.550 0.868 1.00 93.88 220 ASN A CA 1
ATOM 1688 C C . ASN A 1 220 ? -17.332 -19.182 1.545 1.00 93.88 220 ASN A C 1
ATOM 1690 O O . ASN A 1 220 ? -17.561 -18.969 2.733 1.00 93.88 220 ASN A O 1
ATOM 1694 N N . GLU A 1 221 ? -18.089 -20.000 0.806 1.00 93.38 221 GLU A N 1
ATOM 1695 C CA . GLU A 1 221 ? -19.361 -20.572 1.279 1.00 93.38 221 GLU A CA 1
ATOM 1696 C C . GLU A 1 221 ? -19.221 -21.383 2.574 1.00 93.38 221 GLU A C 1
ATOM 1698 O O . GLU A 1 221 ? -20.077 -21.290 3.450 1.00 93.38 221 GLU A O 1
ATOM 1703 N N . ASP A 1 222 ? -18.138 -22.152 2.729 1.00 92.88 222 ASP A N 1
ATOM 1704 C CA . ASP A 1 222 ? -17.903 -22.935 3.945 1.00 92.88 222 ASP A CA 1
ATOM 1705 C C . ASP A 1 222 ? -17.618 -22.033 5.155 1.00 92.88 222 ASP A C 1
ATOM 1707 O O . ASP A 1 222 ? -18.000 -22.357 6.281 1.00 92.88 222 ASP A O 1
ATOM 1711 N N . VAL A 1 223 ? -16.931 -20.909 4.928 1.00 95.12 223 VAL A N 1
ATOM 1712 C CA . VAL A 1 223 ? -16.615 -19.926 5.971 1.00 95.12 223 VAL A CA 1
ATOM 1713 C C . VAL A 1 223 ? -17.878 -19.174 6.390 1.00 95.12 223 VAL A C 1
ATOM 1715 O O . VAL A 1 223 ? -18.144 -19.079 7.587 1.00 95.12 223 VAL A O 1
ATOM 1718 N N . ASP A 1 224 ? -18.688 -18.698 5.439 1.00 94.94 224 ASP A N 1
ATOM 1719 C CA . ASP A 1 224 ? -19.959 -18.021 5.740 1.00 94.94 224 ASP A CA 1
ATOM 1720 C C . ASP A 1 224 ? -20.940 -18.955 6.469 1.00 94.94 224 ASP A C 1
ATOM 1722 O O . ASP A 1 224 ? -21.527 -18.571 7.482 1.00 94.94 224 ASP A O 1
ATOM 1726 N N . GLN A 1 225 ? -21.059 -20.215 6.031 1.00 94.69 225 GLN A N 1
ATOM 1727 C CA . GLN A 1 225 ? -21.896 -21.207 6.715 1.00 94.69 225 GLN A CA 1
ATOM 1728 C C . GLN A 1 225 ? -21.436 -21.467 8.153 1.00 94.69 225 GLN A C 1
ATOM 1730 O O . GLN A 1 225 ? -22.280 -21.556 9.046 1.00 94.69 225 GLN A O 1
ATOM 1735 N N . ALA A 1 226 ? -20.124 -21.567 8.392 1.00 95.31 226 ALA A N 1
ATOM 1736 C CA . ALA A 1 226 ? -19.581 -21.748 9.736 1.00 95.31 226 ALA A CA 1
ATOM 1737 C C . ALA A 1 226 ? -19.887 -20.543 10.640 1.00 95.31 226 ALA A C 1
ATOM 1739 O O . ALA A 1 226 ? -20.384 -20.720 11.750 1.00 95.31 226 ALA A O 1
ATOM 1740 N N . LEU A 1 227 ? -19.675 -19.319 10.144 1.00 96.44 227 LEU A N 1
ATOM 1741 C CA . LEU A 1 227 ? -19.987 -18.093 10.884 1.00 96.44 227 LEU A CA 1
ATOM 1742 C C . LEU A 1 227 ? -21.476 -18.007 11.231 1.00 96.44 227 LEU A C 1
ATOM 1744 O O . LEU A 1 227 ? -21.828 -17.763 12.383 1.00 96.44 227 LEU A O 1
ATOM 1748 N N . ARG A 1 228 ? -22.363 -18.285 10.270 1.00 96.12 228 ARG A N 1
ATOM 1749 C CA . ARG A 1 228 ? -23.813 -18.280 10.507 1.00 96.12 228 ARG A CA 1
ATOM 1750 C C . ARG A 1 228 ? -24.252 -19.353 11.496 1.00 96.12 228 ARG A C 1
ATOM 1752 O O . ARG A 1 228 ? -25.153 -19.093 12.288 1.00 96.12 228 ARG A O 1
ATOM 1759 N N . ALA A 1 229 ? -23.646 -20.538 11.457 1.00 95.69 229 ALA A N 1
ATOM 1760 C CA . ALA A 1 229 ? -23.963 -21.617 12.387 1.00 95.69 229 ALA A CA 1
ATOM 1761 C C . ALA A 1 229 ? -23.527 -21.290 13.824 1.00 95.69 229 ALA A C 1
ATOM 1763 O O . ALA A 1 229 ? -24.277 -21.562 14.761 1.00 95.69 229 ALA A O 1
ATOM 1764 N N . ASP A 1 230 ? -22.347 -20.688 13.986 1.00 95.94 230 ASP A N 1
ATOM 1765 C CA . ASP A 1 230 ? -21.765 -20.405 15.300 1.00 95.94 230 ASP A CA 1
ATOM 1766 C C . ASP A 1 230 ? -22.299 -19.107 15.923 1.00 95.94 230 ASP A C 1
ATOM 1768 O O . ASP A 1 230 ? -22.539 -19.050 17.130 1.00 95.94 230 ASP A O 1
ATOM 1772 N N . LEU A 1 231 ? -22.462 -18.058 15.111 1.00 96.62 231 LEU A N 1
ATOM 1773 C CA . LEU A 1 231 ? -22.769 -16.697 15.563 1.00 96.62 231 LEU A CA 1
ATOM 1774 C C . LEU A 1 231 ? -24.214 -16.275 15.267 1.00 96.62 231 LEU A C 1
ATOM 1776 O O . LEU A 1 231 ? -24.715 -15.336 15.881 1.00 96.62 231 LEU A O 1
ATOM 1780 N N . GLY A 1 232 ? -24.899 -16.949 14.338 1.00 97.00 232 GLY A N 1
ATOM 1781 C CA . GLY A 1 232 ? -26.255 -16.597 13.901 1.00 97.00 232 GLY A CA 1
ATOM 1782 C C . GLY A 1 232 ? -26.323 -15.519 12.811 1.00 97.00 232 GLY A C 1
ATOM 1783 O O . GLY A 1 232 ? -27.419 -15.125 12.417 1.00 97.00 232 GLY A O 1
ATOM 1784 N N . PHE A 1 233 ? -25.182 -15.038 12.307 1.00 97.75 233 PHE A N 1
ATOM 1785 C CA . PHE A 1 233 ? -25.091 -14.009 11.265 1.00 97.75 233 PHE A CA 1
ATOM 1786 C C . PHE A 1 233 ? -23.806 -14.162 10.432 1.00 97.75 233 PHE A C 1
ATOM 1788 O O . PHE A 1 233 ? -22.857 -14.809 10.872 1.00 97.75 233 PHE A O 1
ATOM 1795 N N . GLY A 1 234 ? -23.787 -13.593 9.222 1.00 96.56 234 GLY A N 1
ATOM 1796 C CA . GLY A 1 234 ? -22.612 -13.540 8.350 1.00 96.56 234 GLY A CA 1
ATOM 1797 C C . GLY A 1 234 ? -21.953 -12.156 8.336 1.00 96.56 234 GLY A C 1
ATOM 1798 O O . GLY A 1 234 ? -22.367 -11.225 9.036 1.00 96.56 234 GLY A O 1
ATOM 1799 N N . VAL A 1 235 ? -20.913 -12.003 7.512 1.00 96.62 235 VAL A N 1
ATOM 1800 C CA . VAL A 1 235 ? -20.155 -10.739 7.394 1.00 96.62 235 VAL A CA 1
ATOM 1801 C C . VAL A 1 235 ? -21.027 -9.586 6.905 1.00 96.62 235 VAL A C 1
ATOM 1803 O O . VAL A 1 235 ? -20.913 -8.462 7.401 1.00 96.62 235 VAL A O 1
ATOM 1806 N N . ASP A 1 236 ? -21.932 -9.853 5.965 1.00 95.50 236 ASP A N 1
ATOM 1807 C CA . ASP A 1 236 ? -22.791 -8.817 5.401 1.00 95.50 236 ASP A CA 1
ATOM 1808 C C . ASP A 1 236 ? -23.778 -8.254 6.430 1.00 95.50 236 ASP A C 1
ATOM 1810 O O . ASP A 1 236 ? -23.974 -7.033 6.484 1.00 95.50 236 ASP A O 1
ATOM 1814 N N . GLU A 1 237 ? -24.373 -9.109 7.269 1.00 97.50 237 GLU A N 1
ATOM 1815 C CA . GLU A 1 237 ? -25.233 -8.673 8.371 1.00 97.50 237 GLU A CA 1
ATOM 1816 C C . GLU A 1 237 ? -24.453 -7.887 9.429 1.00 97.50 237 GLU A C 1
ATOM 1818 O O . GLU A 1 237 ? -24.957 -6.865 9.899 1.00 97.50 237 GLU A O 1
ATOM 1823 N N . ALA A 1 238 ? -23.220 -8.299 9.753 1.00 98.19 238 ALA A N 1
ATOM 1824 C CA . ALA A 1 238 ? -22.364 -7.581 10.698 1.00 98.19 238 ALA A CA 1
ATOM 1825 C C . ALA A 1 238 ? -22.093 -6.141 10.237 1.00 98.19 238 ALA A C 1
ATOM 1827 O O . ALA A 1 238 ? -22.370 -5.189 10.973 1.00 98.19 238 ALA A O 1
ATOM 1828 N N . PHE A 1 239 ? -21.637 -5.959 8.991 1.00 97.69 239 PHE A N 1
ATOM 1829 C CA . PHE A 1 239 ? -21.425 -4.623 8.431 1.00 97.69 239 PHE A CA 1
ATOM 1830 C C . PHE A 1 239 ? -22.714 -3.800 8.413 1.00 97.69 239 PHE A C 1
ATOM 1832 O O . PHE A 1 239 ? -22.714 -2.658 8.871 1.00 97.69 239 PHE A O 1
ATOM 1839 N N . ARG A 1 240 ? -23.825 -4.368 7.923 1.00 97.44 240 ARG A N 1
ATOM 1840 C CA . ARG A 1 240 ? -25.104 -3.646 7.824 1.00 97.44 240 ARG A CA 1
ATOM 1841 C C . ARG A 1 240 ? -25.621 -3.198 9.188 1.00 97.44 240 ARG A C 1
ATOM 1843 O O . ARG A 1 240 ? -26.061 -2.056 9.302 1.00 97.44 240 ARG A O 1
ATOM 1850 N N . ALA A 1 241 ? -25.548 -4.046 10.211 1.00 98.31 241 ALA A N 1
ATOM 1851 C CA . ALA A 1 241 ? -25.999 -3.708 11.558 1.00 98.31 241 ALA A CA 1
ATOM 1852 C C . ALA A 1 241 ? -25.116 -2.628 12.211 1.00 98.31 241 ALA A C 1
ATOM 1854 O O . ALA A 1 241 ? -25.645 -1.639 12.723 1.00 98.31 241 ALA A O 1
ATOM 1855 N N . LEU A 1 242 ? -23.784 -2.750 12.137 1.00 98.19 242 LEU A N 1
ATOM 1856 C CA . LEU A 1 242 ? -22.860 -1.760 12.712 1.00 98.19 242 LEU A CA 1
ATOM 1857 C C . LEU A 1 242 ? -22.919 -0.411 11.972 1.00 98.19 242 LEU A C 1
ATOM 1859 O O . LEU A 1 242 ? -22.995 0.645 12.602 1.00 98.19 242 LEU A O 1
ATOM 1863 N N . GLN A 1 243 ? -22.961 -0.425 10.637 1.00 96.00 243 GLN A N 1
ATOM 1864 C CA . GLN A 1 243 ? -23.137 0.791 9.835 1.00 96.00 243 GLN A CA 1
ATOM 1865 C C . GLN A 1 243 ? -24.530 1.403 10.028 1.00 96.00 243 GLN A C 1
ATOM 1867 O O . GLN A 1 243 ? -24.664 2.625 10.003 1.00 96.00 243 GLN A O 1
ATOM 1872 N N . GLY A 1 244 ? -25.568 0.581 10.216 1.00 96.62 244 GLY A N 1
ATOM 1873 C CA . GLY A 1 244 ? -26.921 1.028 10.551 1.00 96.62 244 GLY A CA 1
ATOM 1874 C C . GLY A 1 244 ? -26.969 1.730 11.906 1.00 96.62 244 GLY A C 1
ATOM 1875 O O . GLY A 1 244 ? -27.513 2.827 12.003 1.00 96.62 244 GLY A O 1
ATOM 1876 N N . CYS A 1 245 ? -26.317 1.157 12.924 1.00 96.88 245 CYS A N 1
ATOM 1877 C CA . CYS A 1 245 ? -26.123 1.786 14.233 1.00 96.88 245 CYS A CA 1
ATOM 1878 C C . CYS A 1 245 ? -25.482 3.174 14.090 1.00 96.88 245 CYS A C 1
ATOM 1880 O O . CYS A 1 245 ? -26.055 4.170 14.541 1.00 96.88 245 CYS A O 1
ATOM 1882 N N . HIS A 1 246 ? -24.359 3.256 13.367 1.00 93.81 246 HIS A N 1
ATOM 1883 C CA . HIS A 1 246 ? -23.680 4.522 13.104 1.00 93.81 246 HIS A CA 1
ATOM 1884 C C . HIS A 1 246 ? -24.586 5.538 12.392 1.00 93.81 246 HIS A C 1
ATOM 1886 O O . HIS A 1 246 ? -24.691 6.681 12.839 1.00 93.81 246 HIS A O 1
ATOM 1892 N N . LYS A 1 247 ? -25.276 5.128 11.318 1.00 92.31 247 LYS A N 1
ATOM 1893 C CA . LYS A 1 247 ? -26.181 6.009 10.565 1.00 92.31 247 LYS A CA 1
ATOM 1894 C C . LYS A 1 247 ? -27.301 6.562 11.448 1.00 92.31 247 LYS A C 1
ATOM 1896 O O . LYS A 1 247 ? -27.522 7.766 11.440 1.00 92.31 247 LYS A O 1
ATOM 1901 N N . ILE A 1 248 ? -27.927 5.734 12.287 1.00 95.00 248 ILE A N 1
ATOM 1902 C CA . ILE A 1 248 ? -28.956 6.196 13.234 1.00 95.00 248 ILE A CA 1
ATOM 1903 C C . ILE A 1 248 ? -28.370 7.195 14.247 1.00 95.00 248 ILE A C 1
ATOM 1905 O O . ILE A 1 248 ? -29.006 8.209 14.544 1.00 95.00 248 ILE A O 1
ATOM 1909 N N . GLN A 1 249 ? -27.163 6.954 14.774 1.00 92.19 249 GLN A N 1
ATOM 1910 C CA . GLN A 1 249 ? -26.492 7.908 15.670 1.00 92.19 249 GLN A CA 1
ATOM 1911 C C . GLN A 1 249 ? -26.247 9.260 14.973 1.00 92.19 249 GLN A C 1
ATOM 1913 O O . GLN A 1 249 ? -26.507 10.311 15.567 1.00 92.19 249 GLN A O 1
ATOM 1918 N N . VAL A 1 250 ? -25.802 9.243 13.711 1.00 88.62 250 VAL A N 1
ATOM 1919 C CA . VAL A 1 250 ? -25.591 10.448 12.887 1.00 88.62 250 VAL A CA 1
ATOM 1920 C C . VAL A 1 250 ? -26.908 11.168 12.590 1.00 88.62 250 VAL A C 1
ATOM 1922 O O . VAL A 1 250 ? -26.977 12.393 12.737 1.00 88.62 250 VAL A O 1
ATOM 1925 N N . ASP A 1 251 ? -27.965 10.438 12.231 1.00 89.44 251 ASP A N 1
ATOM 1926 C CA . ASP A 1 251 ? -29.295 10.989 11.954 1.00 89.44 251 ASP A CA 1
ATOM 1927 C C . ASP A 1 251 ? -29.880 11.665 13.198 1.00 89.44 251 ASP A C 1
ATOM 1929 O O . ASP A 1 251 ? -30.420 12.771 13.117 1.00 89.44 251 ASP A O 1
ATOM 1933 N N . ARG A 1 252 ? -29.712 11.059 14.380 1.00 90.44 252 ARG A N 1
ATOM 1934 C CA . ARG A 1 252 ? -30.150 11.653 15.650 1.00 90.44 252 ARG A CA 1
ATOM 1935 C C . ARG A 1 252 ? -29.384 12.919 15.984 1.00 90.44 252 ARG A C 1
ATOM 1937 O O . ARG A 1 252 ? -30.014 13.922 16.312 1.00 90.44 252 ARG A O 1
ATOM 1944 N N . PHE A 1 253 ? -28.058 12.907 15.875 1.00 87.50 253 PHE A N 1
ATOM 1945 C CA . PHE A 1 253 ? -27.250 14.108 16.088 1.00 87.50 253 PHE A CA 1
ATOM 1946 C C . PHE A 1 253 ? -27.652 15.234 15.121 1.00 87.50 253 PHE A C 1
ATOM 1948 O O . PHE A 1 253 ? -27.919 16.361 15.547 1.00 87.50 253 PHE A O 1
ATOM 1955 N N . SER A 1 254 ? -27.795 14.911 13.834 1.00 85.62 254 SER A N 1
ATOM 1956 C CA . SER A 1 254 ? -28.224 15.857 12.798 1.00 85.62 254 SER A CA 1
ATOM 1957 C C . SER A 1 254 ? -29.634 16.390 13.058 1.00 85.62 254 SER A C 1
ATOM 1959 O O . SER A 1 254 ? -29.886 17.587 12.913 1.00 85.62 254 SER A O 1
ATOM 1961 N N . GLY A 1 255 ? -30.551 15.530 13.507 1.00 87.62 255 GLY A N 1
ATOM 1962 C CA . GLY A 1 255 ? -31.898 15.902 13.931 1.00 87.62 255 GLY A CA 1
ATOM 1963 C C . GLY A 1 255 ? -31.892 16.871 15.113 1.00 87.62 255 GLY A C 1
ATOM 1964 O O . GLY A 1 255 ? -32.580 17.892 15.059 1.00 87.62 255 GLY A O 1
ATOM 1965 N N . ARG A 1 256 ? -31.067 16.617 16.141 1.00 87.56 256 ARG A N 1
ATOM 1966 C CA . ARG A 1 256 ? -30.884 17.541 17.277 1.00 87.56 256 ARG A CA 1
ATOM 1967 C C . ARG A 1 256 ? -30.343 18.896 16.811 1.00 87.56 256 ARG A C 1
ATOM 1969 O O . ARG A 1 256 ? -30.876 19.928 17.211 1.00 87.56 256 ARG A O 1
ATOM 1976 N N . MET A 1 257 ? -29.345 18.899 15.925 1.00 83.44 257 MET A N 1
ATOM 1977 C CA . MET A 1 257 ? -28.743 20.123 15.381 1.00 83.44 257 MET A CA 1
ATOM 1978 C C . MET A 1 257 ? -29.745 20.941 14.558 1.00 83.44 257 MET A C 1
ATOM 1980 O O . MET A 1 257 ? -29.846 22.156 14.725 1.00 83.44 257 MET A O 1
ATOM 1984 N N . ASN A 1 258 ? -30.517 20.282 13.690 1.00 83.38 258 ASN A N 1
ATOM 1985 C CA . ASN A 1 258 ? -31.546 20.936 12.885 1.00 83.38 258 ASN A CA 1
ATOM 1986 C C . ASN A 1 258 ? -32.669 21.499 13.752 1.00 83.38 258 ASN A C 1
ATOM 1988 O O . ASN A 1 258 ? -33.012 22.669 13.593 1.00 83.38 258 ASN A O 1
ATOM 1992 N N . LYS A 1 259 ? -33.169 20.711 14.715 1.00 84.31 259 LYS A N 1
ATOM 1993 C CA . LYS A 1 259 ? -34.173 21.169 15.681 1.00 84.31 259 LYS A CA 1
ATOM 1994 C C . LYS A 1 259 ? -33.677 22.412 16.413 1.00 84.31 259 LYS A C 1
ATOM 1996 O O . LYS A 1 259 ? -34.385 23.409 16.442 1.00 84.31 259 LYS A O 1
ATOM 2001 N N . TRP A 1 260 ? -32.452 22.386 16.941 1.00 81.50 260 TRP A N 1
ATOM 2002 C CA . TRP A 1 260 ? -31.863 23.536 17.625 1.00 81.50 260 TRP A CA 1
ATOM 2003 C C . TRP A 1 260 ? -31.731 24.762 16.707 1.00 81.50 260 TRP A C 1
ATOM 2005 O O . TRP A 1 260 ? -32.134 25.859 17.094 1.00 81.50 260 TRP A O 1
ATOM 2015 N N . ARG A 1 261 ? -31.235 24.589 15.473 1.00 78.44 261 ARG A N 1
ATOM 2016 C CA . ARG A 1 261 ? -31.081 25.674 14.488 1.00 78.44 261 ARG A CA 1
ATOM 2017 C C . ARG A 1 261 ? -32.422 26.311 14.117 1.00 78.44 261 ARG A C 1
ATOM 2019 O O . ARG A 1 261 ? -32.515 27.540 14.062 1.00 78.44 261 ARG A O 1
ATOM 2026 N N . ASP A 1 262 ? -33.440 25.500 13.847 1.00 80.81 262 ASP A N 1
ATOM 2027 C CA . ASP A 1 262 ? -34.769 25.977 13.457 1.00 80.81 262 ASP A CA 1
ATOM 2028 C C . ASP A 1 262 ? -35.457 26.678 14.634 1.00 80.81 262 ASP A C 1
ATOM 2030 O O . ASP A 1 262 ? -35.957 27.795 14.481 1.00 80.81 262 ASP A O 1
ATOM 2034 N N . ASN A 1 263 ? -35.367 26.083 15.826 1.00 79.06 263 ASN A N 1
ATOM 2035 C CA . ASN A 1 263 ? -35.841 26.659 17.077 1.00 79.06 263 ASN A CA 1
ATOM 2036 C C . ASN A 1 263 ? -35.171 28.031 17.330 1.00 79.06 263 ASN A C 1
ATOM 2038 O O . ASN A 1 263 ? -35.866 29.034 17.499 1.00 79.06 263 ASN A O 1
ATOM 2042 N N . MET A 1 264 ? -33.837 28.120 17.261 1.00 74.62 264 MET A N 1
ATOM 2043 C CA . MET A 1 264 ? -33.097 29.371 17.476 1.00 74.62 264 MET A CA 1
ATOM 2044 C C . MET A 1 264 ? -33.426 30.437 16.422 1.00 74.62 264 MET A C 1
ATOM 2046 O O . MET A 1 264 ? -33.588 31.611 16.756 1.00 74.62 264 MET A O 1
ATOM 2050 N N . THR A 1 265 ? -33.574 30.042 15.154 1.00 79.25 265 THR A N 1
ATOM 2051 C CA . THR A 1 265 ? -33.974 30.959 14.075 1.00 79.25 265 THR A CA 1
ATOM 2052 C C . THR A 1 265 ? -35.376 31.516 14.324 1.00 79.25 265 THR A C 1
ATOM 2054 O O . THR A 1 265 ? -35.582 32.726 14.214 1.00 79.25 265 THR A O 1
ATOM 2057 N N . GLY A 1 266 ? -36.323 30.659 14.719 1.00 79.06 266 GLY A N 1
ATOM 2058 C CA . GLY A 1 266 ? -37.674 31.066 15.105 1.00 79.06 266 GLY A CA 1
ATOM 2059 C C . GLY A 1 266 ? -37.675 32.021 16.301 1.00 79.06 266 GLY A C 1
ATOM 2060 O O . GLY A 1 266 ? -38.351 33.047 16.261 1.00 79.06 266 GLY A O 1
ATOM 2061 N N . ALA A 1 267 ? -36.850 31.754 17.317 1.00 74.12 267 ALA A N 1
ATOM 2062 C CA . ALA A 1 267 ? -36.695 32.616 18.490 1.00 74.12 267 ALA A CA 1
ATOM 2063 C C . ALA A 1 267 ? -36.179 34.013 18.127 1.00 74.12 267 ALA A C 1
ATOM 2065 O O . ALA A 1 267 ? -36.732 35.021 18.563 1.00 74.12 267 ALA A O 1
ATOM 2066 N N . MET A 1 268 ? -35.140 34.082 17.289 1.00 76.50 268 MET A N 1
ATOM 2067 C CA . MET A 1 268 ? -34.571 35.351 16.825 1.00 76.50 268 MET A CA 1
ATOM 2068 C C . MET A 1 268 ? -35.572 36.162 15.991 1.00 76.50 268 MET A C 1
ATOM 2070 O O . MET A 1 268 ? -35.557 37.390 16.047 1.00 76.50 268 MET A O 1
ATOM 2074 N N . GLN A 1 269 ? -36.445 35.491 15.232 1.00 79.62 269 GLN A N 1
ATOM 2075 C CA . GLN A 1 269 ? -37.506 36.137 14.454 1.00 79.62 269 GLN A CA 1
ATOM 2076 C C . GLN A 1 269 ? -38.671 36.619 15.328 1.00 79.62 269 GLN A C 1
ATOM 2078 O O . GLN A 1 269 ? -39.189 37.711 15.095 1.00 79.62 269 GLN A O 1
ATOM 2083 N N . ALA A 1 270 ? -39.077 35.829 16.325 1.00 77.62 270 ALA A N 1
ATOM 2084 C CA . ALA A 1 270 ? -40.178 36.158 17.230 1.00 77.62 270 ALA A CA 1
ATOM 2085 C C . ALA A 1 270 ? -39.801 37.239 18.260 1.00 77.62 270 ALA A C 1
ATOM 2087 O O . ALA A 1 270 ? -40.653 38.039 18.646 1.00 77.62 270 ALA A O 1
ATOM 2088 N N . HIS A 1 271 ? -38.523 37.314 18.650 1.00 76.88 271 HIS A N 1
ATOM 2089 C CA . HIS A 1 271 ? -38.028 38.218 19.692 1.00 76.88 271 HIS A CA 1
ATOM 2090 C C . HIS A 1 271 ? -36.891 39.130 19.188 1.00 76.88 271 HIS A C 1
ATOM 2092 O O . HIS A 1 271 ? -35.767 39.074 19.696 1.00 76.88 271 HIS A O 1
ATOM 2098 N N . PRO A 1 272 ? -37.155 40.033 18.221 1.00 69.00 272 PRO A N 1
ATOM 2099 C CA . PRO A 1 272 ? -36.128 40.902 17.635 1.00 69.00 272 PRO A CA 1
ATOM 2100 C C . PRO A 1 272 ? -35.526 41.916 18.625 1.00 69.00 272 PRO A C 1
ATOM 2102 O O . PRO A 1 272 ? -34.487 42.505 18.335 1.00 69.00 272 PRO A O 1
ATOM 2105 N N . GLN A 1 273 ? -36.158 42.132 19.787 1.00 74.75 273 GLN A N 1
ATOM 2106 C CA . GLN A 1 273 ? -35.655 42.999 20.864 1.00 74.75 273 GLN A CA 1
ATOM 2107 C C . GLN A 1 273 ? -34.949 42.233 22.001 1.00 74.75 273 GLN A C 1
ATOM 2109 O O . GLN A 1 273 ? -34.518 42.854 22.972 1.00 74.75 273 GLN A O 1
ATOM 2114 N N . GLY A 1 274 ? -34.781 40.911 21.869 1.00 72.19 274 GLY A N 1
ATOM 2115 C CA . GLY A 1 274 ? -34.178 40.043 22.884 1.00 72.19 274 GLY A CA 1
ATOM 2116 C C . GLY A 1 274 ? -35.197 39.178 23.632 1.00 72.19 274 GLY A C 1
ATOM 2117 O O . GLY A 1 274 ? -36.395 39.444 23.602 1.00 72.19 274 GLY A O 1
ATOM 2118 N N . LEU A 1 275 ? -34.692 38.125 24.279 1.00 76.06 275 LEU A N 1
ATOM 2119 C CA . LEU A 1 275 ? -35.475 37.116 25.004 1.00 76.06 275 LEU A CA 1
ATOM 2120 C C . LEU A 1 275 ? -35.775 37.574 26.438 1.00 76.06 275 LEU A C 1
ATOM 2122 O O . LEU A 1 275 ? -34.910 38.182 27.080 1.00 76.06 275 LEU A O 1
ATOM 2126 N N . ASN A 1 276 ? -36.960 37.240 26.954 1.00 81.00 276 ASN A N 1
ATOM 2127 C CA . ASN A 1 276 ? -37.257 37.388 28.383 1.00 81.00 276 ASN A CA 1
ATOM 2128 C C . ASN A 1 276 ? -36.553 36.294 29.219 1.00 81.00 276 ASN A C 1
ATOM 2130 O O . ASN A 1 276 ? -35.879 35.416 28.680 1.00 81.00 276 ASN A O 1
ATOM 2134 N N . GLU A 1 277 ? -36.647 36.366 30.547 1.00 74.94 277 GLU A N 1
ATOM 2135 C CA . GLU A 1 277 ? -35.894 35.478 31.445 1.00 74.94 277 GLU A CA 1
ATOM 2136 C C . GLU A 1 277 ? -36.363 34.011 31.392 1.00 74.94 277 GLU A C 1
ATOM 2138 O O . GLU A 1 277 ? -35.530 33.102 31.404 1.00 74.94 277 GLU A O 1
ATOM 2143 N N . GLU A 1 278 ? -37.666 33.766 31.229 1.00 75.50 278 GLU A N 1
ATOM 2144 C CA . GLU A 1 278 ? -38.231 32.418 31.059 1.00 75.50 278 GLU A CA 1
ATOM 2145 C C . GLU A 1 278 ? -37.818 31.798 29.718 1.00 75.50 278 GLU A C 1
ATOM 2147 O O . GLU A 1 278 ? -37.335 30.666 29.668 1.00 75.50 278 GLU A O 1
ATOM 2152 N N . GLU A 1 279 ? -37.916 32.564 28.632 1.00 73.19 279 GLU A N 1
ATOM 2153 C CA . GLU A 1 279 ? -37.463 32.165 27.299 1.00 73.19 279 GLU A CA 1
ATOM 2154 C C . GLU A 1 279 ? -35.963 31.883 27.307 1.00 73.19 279 GLU A C 1
ATOM 2156 O O . GLU A 1 279 ? -35.517 30.856 26.802 1.00 73.19 279 GLU A O 1
ATOM 2161 N N . ARG A 1 280 ? -35.163 32.759 27.923 1.00 72.00 280 ARG A N 1
ATOM 2162 C CA . ARG A 1 280 ? -33.716 32.563 28.046 1.00 72.00 280 ARG A CA 1
ATOM 2163 C C . ARG A 1 280 ? -33.391 31.261 28.771 1.00 72.00 280 ARG A C 1
ATOM 2165 O O . ARG A 1 280 ? -32.500 30.541 28.330 1.00 72.00 280 ARG A O 1
ATOM 2172 N N . THR A 1 281 ? -34.117 30.960 29.842 1.00 75.44 281 THR A N 1
ATOM 2173 C CA . THR A 1 281 ? -33.959 29.726 30.620 1.00 75.44 281 THR A CA 1
ATOM 2174 C C . THR A 1 281 ? -34.320 28.499 29.783 1.00 75.44 281 THR A C 1
ATOM 2176 O O . THR A 1 281 ? -33.549 27.542 29.733 1.00 75.44 281 THR A O 1
ATOM 2179 N N . HIS A 1 282 ? -35.424 28.559 29.037 1.00 77.94 282 HIS A N 1
ATOM 2180 C CA . HIS A 1 282 ? -35.825 27.516 28.093 1.00 77.94 282 HIS A CA 1
ATOM 2181 C C . HIS A 1 282 ? -34.757 27.255 27.012 1.00 77.94 282 HIS A C 1
ATOM 2183 O O . HIS A 1 282 ? -34.374 26.108 26.785 1.00 77.94 282 HIS A O 1
ATOM 2189 N N . TRP A 1 283 ? -34.213 28.308 26.391 1.00 73.75 283 TRP A N 1
ATOM 2190 C CA . TRP A 1 283 ? -33.167 28.194 25.364 1.00 73.75 283 TRP A CA 1
ATOM 2191 C C . TRP A 1 283 ? -31.841 27.664 25.902 1.00 73.75 283 TRP A C 1
ATOM 2193 O O . TRP A 1 283 ? -31.144 26.929 25.201 1.00 73.75 283 TRP A O 1
ATOM 2203 N N . ILE A 1 284 ? -31.489 28.027 27.136 1.00 72.75 284 ILE A N 1
ATOM 2204 C CA . ILE A 1 284 ? -30.324 27.464 27.820 1.00 72.75 284 ILE A CA 1
ATOM 2205 C C . ILE A 1 284 ? -30.528 25.961 28.053 1.00 72.75 284 ILE A C 1
ATOM 2207 O O . ILE A 1 284 ? -29.615 25.193 27.760 1.00 72.75 284 ILE A O 1
ATOM 2211 N N . GLY A 1 285 ? -31.723 25.535 28.473 1.00 73.50 285 GLY A N 1
ATOM 2212 C CA . GLY A 1 285 ? -32.066 24.117 28.618 1.00 73.50 285 GLY A CA 1
ATOM 2213 C C . GLY A 1 285 ? -31.989 23.337 27.299 1.00 73.50 285 GLY A C 1
ATOM 2214 O O . GLY A 1 285 ? -31.374 22.274 27.245 1.00 73.50 285 GLY A O 1
ATOM 2215 N N . GLU A 1 286 ? -32.525 23.877 26.198 1.00 74.31 286 GLU A N 1
ATOM 2216 C CA . GLU A 1 286 ? -32.403 23.249 24.867 1.00 74.31 286 GLU A CA 1
ATOM 2217 C C . GLU A 1 286 ? -30.937 23.174 24.395 1.00 74.31 286 GLU A C 1
ATOM 2219 O O . GLU A 1 286 ? -30.529 22.172 23.806 1.00 74.31 286 GLU A O 1
ATOM 2224 N N . TRP A 1 287 ? -30.120 24.198 24.677 1.00 76.62 287 TRP A N 1
ATOM 2225 C CA . TRP A 1 287 ? -28.676 24.165 24.411 1.00 76.62 287 TRP A CA 1
ATOM 2226 C C . TRP A 1 287 ? -27.969 23.097 25.251 1.00 76.62 287 TRP A C 1
ATOM 2228 O O . TRP A 1 287 ? -27.126 22.368 24.734 1.00 76.62 287 TRP A O 1
ATOM 2238 N N . GLN A 1 288 ? -28.324 22.957 26.529 1.00 75.31 288 GLN A N 1
ATOM 2239 C CA . GLN A 1 288 ? -27.776 21.914 27.395 1.00 75.31 288 GLN A CA 1
ATOM 2240 C C . GLN A 1 288 ? -28.117 20.514 26.877 1.00 75.31 288 GLN A C 1
ATOM 2242 O O . GLN A 1 288 ? -27.206 19.710 26.692 1.00 75.31 288 GLN A O 1
ATOM 2247 N N . ASN A 1 289 ? -29.384 20.262 26.542 1.00 76.88 289 ASN A N 1
ATOM 2248 C CA . ASN A 1 289 ? -29.850 18.978 26.007 1.00 76.88 289 ASN A CA 1
ATOM 2249 C C . ASN A 1 289 ? -29.224 18.624 24.650 1.00 76.88 289 ASN A C 1
ATOM 2251 O O . ASN A 1 289 ? -29.107 17.447 24.309 1.00 76.88 289 ASN A O 1
ATOM 2255 N N . PHE A 1 290 ? -28.827 19.627 23.863 1.00 81.12 290 PHE A N 1
ATOM 2256 C CA . PHE A 1 290 ? -28.111 19.402 22.612 1.00 81.12 290 PHE A CA 1
ATOM 2257 C C . PHE A 1 290 ? -26.712 18.804 22.845 1.00 81.12 290 PHE A C 1
ATOM 2259 O O . PHE A 1 290 ? -26.347 17.846 22.159 1.00 81.12 290 PHE A O 1
ATOM 2266 N N . TRP A 1 291 ? -25.955 19.351 23.805 1.00 81.06 291 TRP A N 1
ATOM 2267 C CA . TRP A 1 291 ? -24.574 18.939 24.101 1.00 81.06 291 TRP A CA 1
ATOM 2268 C C . TRP A 1 291 ? -24.474 17.741 25.050 1.00 81.06 291 TRP A C 1
ATOM 2270 O O . TRP A 1 291 ? -23.568 16.931 24.889 1.00 81.06 291 TRP A O 1
ATOM 2280 N N . GLU A 1 292 ? -25.401 17.596 26.000 1.00 87.00 292 GLU A N 1
ATOM 2281 C CA . GLU A 1 292 ? -25.444 16.480 26.957 1.00 87.00 292 GLU A CA 1
ATOM 2282 C C . GLU A 1 292 ? -26.778 15.721 26.908 1.00 87.00 292 GLU A C 1
ATOM 2284 O O . GLU A 1 292 ? -27.492 15.652 27.917 1.00 87.00 292 GLU A O 1
ATOM 2289 N N . PRO A 1 293 ? -27.135 15.130 25.756 1.00 85.31 293 PRO A N 1
ATOM 2290 C CA . PRO A 1 293 ? -28.392 14.408 25.610 1.00 85.31 293 PRO A CA 1
ATOM 2291 C C . PRO A 1 293 ? -28.513 13.250 26.614 1.00 85.31 293 PRO A C 1
ATOM 2293 O O . PRO A 1 293 ? -27.520 12.676 27.077 1.00 85.31 293 PRO A O 1
ATOM 2296 N N . GLU A 1 294 ? -29.752 12.883 26.938 1.00 87.00 294 GLU A N 1
ATOM 2297 C CA . GLU A 1 294 ? -30.034 11.648 27.674 1.00 87.00 294 GLU A CA 1
ATOM 2298 C C . GLU A 1 294 ? -29.658 10.415 26.841 1.00 87.00 294 GLU A C 1
ATOM 2300 O O . GLU A 1 294 ? -29.733 10.437 25.607 1.00 87.00 294 GLU A O 1
ATOM 2305 N N . SER A 1 295 ? -29.321 9.317 27.520 1.00 89.38 295 SER A N 1
ATOM 2306 C CA . SER A 1 295 ? -28.790 8.090 26.913 1.00 89.38 295 SER A CA 1
ATOM 2307 C C . SER A 1 295 ? -29.678 7.544 25.788 1.00 89.38 295 SER A C 1
ATOM 2309 O O . SER A 1 295 ? -29.180 7.237 24.708 1.00 89.38 295 SER A O 1
ATOM 2311 N N . GLN A 1 296 ? -31.004 7.557 25.952 1.00 87.75 296 GLN A N 1
ATOM 2312 C CA . GLN A 1 296 ? -31.957 7.098 24.929 1.00 87.75 296 GLN A CA 1
ATOM 2313 C C . GLN A 1 296 ? -31.851 7.824 23.570 1.00 87.75 296 GLN A C 1
ATOM 2315 O O . GLN A 1 296 ? -32.170 7.244 22.529 1.00 87.75 296 GLN A O 1
ATOM 2320 N N . PHE A 1 297 ? -31.386 9.080 23.548 1.00 87.69 297 PHE A N 1
ATOM 2321 C CA . PHE A 1 297 ? -31.239 9.874 22.320 1.00 87.69 297 PHE A CA 1
ATOM 2322 C C . PHE A 1 297 ? -29.903 9.646 21.602 1.00 87.69 297 PHE A C 1
ATOM 2324 O O . PHE A 1 297 ? -29.692 10.193 20.514 1.00 87.69 297 PHE A O 1
ATOM 2331 N N . ILE A 1 298 ? -29.006 8.855 22.192 1.00 90.50 298 ILE A N 1
ATOM 2332 C CA . ILE A 1 298 ? -27.660 8.570 21.672 1.00 90.50 298 ILE A CA 1
ATOM 2333 C C . ILE A 1 298 ? -27.367 7.069 21.555 1.00 90.50 298 ILE A C 1
ATOM 2335 O O . ILE A 1 298 ? -26.449 6.694 20.829 1.00 90.50 298 ILE A O 1
ATOM 2339 N N . THR A 1 299 ? -28.186 6.214 22.176 1.00 94.69 299 THR A N 1
ATOM 2340 C CA . THR A 1 299 ? -28.122 4.747 22.086 1.00 94.69 299 THR A CA 1
ATOM 2341 C C . THR A 1 299 ? -29.265 4.174 21.250 1.00 94.69 299 THR A C 1
ATOM 2343 O O . THR A 1 299 ? -30.391 4.676 21.273 1.00 94.69 299 THR A O 1
ATOM 2346 N N . VAL A 1 300 ? -29.020 3.102 20.507 1.00 96.56 300 VAL A N 1
ATOM 2347 C CA . VAL A 1 300 ? -29.996 2.428 19.636 1.00 96.56 300 VAL A CA 1
ATOM 2348 C C . VAL A 1 300 ? -30.484 1.117 20.248 1.00 96.56 300 VAL A C 1
ATOM 2350 O O . VAL A 1 300 ? -29.722 0.416 20.909 1.00 96.56 300 VAL A O 1
ATOM 2353 N N . SER A 1 301 ? -31.743 0.754 20.018 1.00 96.62 301 SER A N 1
ATOM 2354 C CA . SER A 1 301 ? -32.208 -0.611 20.273 1.00 96.62 301 SER A CA 1
ATOM 2355 C C . SER A 1 301 ? -31.935 -1.516 19.071 1.00 96.62 301 SER A C 1
ATOM 2357 O O . SER A 1 301 ? -31.722 -1.057 17.946 1.00 96.62 301 SER A O 1
ATOM 2359 N N . THR A 1 302 ? -31.982 -2.826 19.298 1.00 97.19 302 THR A N 1
ATOM 2360 C CA . THR A 1 302 ? -31.891 -3.823 18.225 1.00 97.19 302 THR A CA 1
ATOM 2361 C C . THR A 1 302 ? -33.021 -3.701 17.221 1.00 97.19 302 THR A C 1
ATOM 2363 O O . THR A 1 302 ? -32.766 -3.731 16.021 1.00 97.19 302 THR A O 1
ATOM 2366 N N . GLN A 1 303 ? -34.247 -3.475 17.697 1.00 97.38 303 GLN A N 1
ATOM 2367 C CA . GLN A 1 303 ? -35.402 -3.310 16.820 1.00 97.38 303 GLN A CA 1
ATOM 2368 C C . GLN A 1 303 ? -35.267 -2.087 15.907 1.00 97.38 303 GLN A C 1
ATOM 2370 O O . GLN A 1 303 ? -35.566 -2.184 14.725 1.00 97.38 303 GLN A O 1
ATOM 2375 N N . GLU A 1 304 ? -34.758 -0.960 16.413 1.00 97.31 304 GLU A N 1
ATOM 2376 C CA . GLU A 1 304 ? -34.553 0.241 15.590 1.00 97.31 304 GLU A CA 1
ATOM 2377 C C . GLU A 1 304 ? -33.568 -0.010 14.444 1.00 97.31 304 GLU A C 1
ATOM 2379 O O . GLU A 1 304 ? -33.790 0.433 13.318 1.00 97.31 304 GLU A O 1
ATOM 2384 N N . VAL A 1 305 ? -32.480 -0.731 14.718 1.00 97.88 305 VAL A N 1
ATOM 2385 C CA . VAL A 1 305 ? -31.474 -1.064 13.700 1.00 97.88 305 VAL A CA 1
ATOM 2386 C C . VAL A 1 305 ? -32.020 -2.106 12.726 1.00 97.88 305 VAL A C 1
ATOM 2388 O O . VAL A 1 305 ? -31.785 -1.982 11.525 1.00 97.88 305 VAL A O 1
ATOM 2391 N N . ALA A 1 306 ? -32.778 -3.094 13.205 1.00 98.06 306 ALA A N 1
ATOM 2392 C CA . ALA A 1 306 ? -33.466 -4.072 12.365 1.00 98.06 306 ALA A CA 1
ATOM 2393 C C . ALA A 1 306 ? -34.437 -3.385 11.392 1.00 98.06 306 ALA A C 1
ATOM 2395 O O . ALA A 1 306 ? -34.348 -3.608 10.185 1.00 98.06 306 ALA A O 1
ATOM 2396 N N . ASP A 1 307 ? -35.269 -2.465 11.890 1.00 98.00 307 ASP A N 1
ATOM 2397 C CA . ASP A 1 307 ? -36.218 -1.691 11.084 1.00 98.00 307 ASP A CA 1
ATOM 2398 C C . ASP A 1 307 ? -35.497 -0.797 10.059 1.00 98.00 307 ASP A C 1
ATOM 2400 O O . ASP A 1 307 ? -35.901 -0.729 8.898 1.00 98.00 307 ASP A O 1
ATOM 2404 N N . TYR A 1 308 ? -34.402 -0.140 10.462 1.00 96.94 308 TYR A N 1
ATOM 2405 C CA . TYR A 1 308 ? -33.619 0.735 9.581 1.00 96.94 308 TYR A CA 1
ATOM 2406 C C . TYR A 1 308 ? -32.894 -0.036 8.472 1.00 96.94 308 TYR A C 1
ATOM 2408 O O . TYR A 1 308 ? -32.792 0.428 7.337 1.00 96.94 308 TYR A O 1
ATOM 2416 N N . THR A 1 309 ? -32.347 -1.206 8.802 1.00 96.88 309 THR A N 1
ATOM 2417 C CA . THR A 1 309 ? -31.496 -1.981 7.890 1.00 96.88 309 THR A CA 1
ATOM 2418 C C . THR A 1 309 ? -32.262 -3.049 7.119 1.00 96.88 309 THR A C 1
ATOM 2420 O O . THR A 1 309 ? -31.732 -3.546 6.126 1.00 96.88 309 THR A O 1
ATOM 2423 N N . GLY A 1 310 ? -33.474 -3.416 7.542 1.00 97.00 310 GLY A N 1
ATOM 2424 C CA . GLY A 1 310 ? -34.230 -4.555 7.017 1.00 97.00 310 GLY A CA 1
ATOM 2425 C C . GLY A 1 310 ? -33.647 -5.918 7.411 1.00 97.00 310 GLY A C 1
ATOM 2426 O O . GLY A 1 310 ? -33.855 -6.893 6.690 1.00 97.00 310 GLY A O 1
ATOM 2427 N N . LEU A 1 311 ? -32.859 -5.978 8.488 1.00 97.50 311 LEU A N 1
ATOM 2428 C CA . LEU A 1 311 ? -32.323 -7.221 9.050 1.00 97.50 311 LEU A CA 1
ATOM 2429 C C . LEU A 1 311 ? -33.295 -7.836 10.064 1.00 97.50 311 LEU A C 1
ATOM 2431 O O . LEU A 1 311 ? -34.180 -7.161 10.584 1.00 97.50 311 LEU A O 1
ATOM 2435 N N . ASP A 1 312 ? -33.103 -9.116 10.376 1.00 97.00 312 ASP A N 1
ATOM 2436 C CA . ASP A 1 312 ? -33.818 -9.760 11.475 1.00 97.00 312 ASP A CA 1
ATOM 2437 C C . ASP A 1 312 ? -33.334 -9.235 12.840 1.00 97.00 312 ASP A C 1
ATOM 2439 O O . ASP A 1 312 ? -32.135 -9.066 13.074 1.00 97.00 312 ASP A O 1
ATOM 2443 N N . SER A 1 313 ? -34.273 -8.993 13.756 1.00 97.38 313 SER A N 1
ATOM 2444 C CA . SER A 1 313 ? -33.992 -8.415 15.078 1.00 97.38 313 SER A CA 1
ATOM 2445 C C . SER A 1 313 ? -33.096 -9.317 15.940 1.00 97.38 313 SER A C 1
ATOM 2447 O O . SER A 1 313 ? -32.227 -8.815 16.659 1.00 97.38 313 SER A O 1
ATOM 2449 N N . ALA A 1 314 ? -33.220 -10.647 15.820 1.00 97.19 314 ALA A N 1
ATOM 2450 C CA . ALA A 1 314 ? -32.352 -11.583 16.534 1.00 97.19 314 ALA A CA 1
ATOM 2451 C C . ALA A 1 314 ? -30.927 -11.583 15.960 1.00 97.19 314 ALA A C 1
ATOM 2453 O O . ALA A 1 314 ? -29.967 -11.629 16.728 1.00 97.19 314 ALA A O 1
ATOM 2454 N N . ALA A 1 315 ? -30.779 -11.455 14.637 1.00 97.44 315 ALA A N 1
ATOM 2455 C CA . ALA A 1 315 ? -29.466 -11.306 14.007 1.00 97.44 315 ALA A CA 1
ATOM 2456 C C . ALA A 1 315 ? -28.768 -10.011 14.457 1.00 97.44 315 ALA A C 1
ATOM 2458 O O . ALA A 1 315 ? -27.596 -10.039 14.821 1.00 97.44 315 ALA A O 1
ATOM 2459 N N . VAL A 1 316 ? -29.489 -8.884 14.514 1.00 98.38 316 VAL A N 1
ATOM 2460 C CA . VAL A 1 316 ? -28.942 -7.610 15.020 1.00 98.38 316 VAL A CA 1
ATOM 2461 C C . VAL A 1 316 ? -28.514 -7.722 16.486 1.00 98.38 316 VAL A C 1
ATOM 2463 O O . VAL A 1 316 ? -27.441 -7.237 16.844 1.00 98.38 316 VAL A O 1
ATOM 2466 N N . GLN A 1 317 ? -29.314 -8.382 17.333 1.00 97.50 317 GLN A N 1
ATOM 2467 C CA . GLN A 1 317 ? -28.928 -8.648 18.723 1.00 97.50 317 GLN A CA 1
ATOM 2468 C C . GLN A 1 317 ? -27.643 -9.475 18.796 1.00 97.50 317 GLN A C 1
ATOM 2470 O O . GLN A 1 317 ? -26.743 -9.115 19.549 1.00 97.50 317 GLN A O 1
ATOM 2475 N N . ALA A 1 318 ? -27.537 -10.547 18.008 1.00 98.25 318 ALA A N 1
ATOM 2476 C CA . ALA A 1 318 ? -26.342 -11.384 17.978 1.00 98.25 318 ALA A CA 1
ATOM 2477 C C . ALA A 1 318 ? -25.097 -10.589 17.549 1.00 98.25 318 ALA A C 1
ATOM 2479 O O . ALA A 1 318 ? -24.052 -10.716 18.184 1.00 98.25 318 ALA A O 1
ATOM 2480 N N . VAL A 1 319 ? -25.225 -9.705 16.548 1.00 98.50 319 VAL A N 1
ATOM 2481 C CA . VAL A 1 319 ? -24.143 -8.794 16.141 1.00 98.50 319 VAL A CA 1
ATOM 2482 C C . VAL A 1 319 ? -23.726 -7.899 17.308 1.00 98.50 319 VAL A C 1
ATOM 2484 O O . VAL A 1 319 ? -22.545 -7.850 17.647 1.00 98.50 319 VAL A O 1
ATOM 2487 N N . PHE A 1 320 ? -24.662 -7.193 17.946 1.00 98.06 320 PHE A N 1
ATOM 2488 C CA . PHE A 1 320 ? -24.304 -6.283 19.036 1.00 98.06 320 PHE A CA 1
ATOM 2489 C C . PHE A 1 320 ? -23.708 -7.000 20.239 1.00 98.06 320 PHE A C 1
ATOM 2491 O O . PHE A 1 320 ? -22.747 -6.486 20.797 1.00 98.06 320 PHE A O 1
ATOM 2498 N N . GLU A 1 321 ? -24.206 -8.180 20.608 1.00 97.19 321 GLU A N 1
ATOM 2499 C CA . GLU A 1 321 ? -23.613 -8.965 21.694 1.00 97.19 321 GLU A CA 1
ATOM 2500 C C . GLU A 1 321 ? -22.202 -9.455 21.353 1.00 97.19 321 GLU A C 1
ATOM 2502 O O . GLU A 1 321 ? -21.321 -9.392 22.208 1.00 97.19 321 GLU A O 1
ATOM 2507 N N . PHE A 1 322 ? -21.960 -9.884 20.111 1.00 97.75 322 PHE A N 1
ATOM 2508 C CA . PHE A 1 322 ? -20.640 -10.341 19.670 1.00 97.75 322 PHE A CA 1
ATOM 2509 C C . PHE A 1 322 ? -19.603 -9.208 19.649 1.00 97.75 322 PHE A C 1
ATOM 2511 O O . PHE A 1 322 ? -18.470 -9.394 20.088 1.00 97.75 322 PHE A O 1
ATOM 2518 N N . PHE A 1 323 ? -19.994 -8.015 19.189 1.00 98.06 323 PHE A N 1
ATOM 2519 C CA . PHE A 1 323 ? -19.116 -6.840 19.105 1.00 98.06 323 PHE A CA 1
ATOM 2520 C C . PHE A 1 323 ? -19.126 -5.958 20.363 1.00 98.06 323 PHE A C 1
ATOM 2522 O O . PHE A 1 323 ? -18.478 -4.906 20.380 1.00 98.06 323 PHE A O 1
ATOM 2529 N N . LYS A 1 324 ? -19.845 -6.355 21.418 1.00 96.88 324 LYS A N 1
ATOM 2530 C CA . LYS A 1 324 ? -19.900 -5.618 22.683 1.00 96.88 324 LYS A CA 1
ATOM 2531 C C . LYS A 1 324 ? -18.559 -5.691 23.401 1.00 96.88 324 LYS A C 1
ATOM 2533 O O . LYS A 1 324 ? -17.972 -6.764 23.516 1.00 96.88 324 LYS A O 1
ATOM 2538 N N . ILE A 1 325 ? -18.092 -4.558 23.913 1.00 94.88 325 ILE A N 1
ATOM 2539 C CA . ILE A 1 325 ? -16.893 -4.490 24.740 1.00 94.88 325 ILE A CA 1
ATOM 2540 C C . ILE A 1 325 ? -17.165 -5.041 26.142 1.00 94.88 325 ILE A C 1
ATOM 2542 O O . ILE A 1 325 ? -18.169 -4.708 26.775 1.00 94.88 325 ILE A O 1
ATOM 2546 N N . ASP A 1 326 ? -16.238 -5.855 26.640 1.00 91.00 326 ASP A N 1
ATOM 2547 C CA . ASP A 1 326 ? -16.215 -6.320 28.023 1.00 91.00 326 ASP A CA 1
ATOM 2548 C C . ASP A 1 326 ? -14.873 -5.945 28.660 1.00 91.00 326 ASP A C 1
ATOM 2550 O O . ASP A 1 326 ? -13.821 -6.439 28.263 1.00 91.00 326 ASP A O 1
ATOM 2554 N N . LEU A 1 327 ? -14.924 -5.037 29.635 1.00 90.69 327 LEU A N 1
ATOM 2555 C CA . LEU A 1 327 ? -13.771 -4.601 30.433 1.00 90.69 327 LEU A CA 1
ATOM 2556 C C . LEU A 1 327 ? -13.919 -5.020 31.902 1.00 90.69 327 LEU A C 1
ATOM 2558 O O . LEU A 1 327 ? -13.338 -4.401 32.801 1.00 90.69 327 LEU A O 1
ATOM 2562 N N . SER A 1 328 ? -14.741 -6.036 32.175 1.00 86.00 328 SER A N 1
ATOM 2563 C CA . SER A 1 328 ? -14.910 -6.561 33.524 1.00 86.00 328 SER A CA 1
ATOM 2564 C C . SER A 1 328 ? -13.570 -7.058 34.083 1.00 86.00 328 SER A C 1
ATOM 2566 O O . SER A 1 328 ? -12.816 -7.792 33.450 1.00 86.00 328 SER A O 1
ATOM 2568 N N . GLY A 1 329 ? -13.230 -6.602 35.291 1.00 85.19 329 GLY A N 1
ATOM 2569 C CA . GLY A 1 329 ? -11.956 -6.928 35.941 1.00 85.19 329 GLY A CA 1
ATOM 2570 C C . GLY A 1 329 ? -10.757 -6.076 35.508 1.00 85.19 329 GLY A C 1
ATOM 2571 O O . GLY A 1 329 ? -9.696 -6.194 36.121 1.00 85.19 329 GLY A O 1
ATOM 2572 N N . SER A 1 330 ? -10.902 -5.185 34.523 1.00 92.31 330 SER A N 1
ATOM 2573 C CA . SER A 1 330 ? -9.861 -4.218 34.169 1.00 92.31 330 SER A CA 1
ATOM 2574 C C . SER A 1 330 ? -9.929 -2.955 35.036 1.00 92.31 330 SER A C 1
ATOM 2576 O O . SER A 1 330 ? -10.992 -2.524 35.480 1.00 92.31 330 SER A O 1
ATOM 2578 N N . THR A 1 331 ? -8.776 -2.327 35.257 1.00 92.12 331 THR A N 1
ATOM 2579 C CA . THR A 1 331 ? -8.660 -1.004 35.895 1.00 92.12 331 THR A CA 1
ATOM 2580 C C . THR A 1 331 ? -8.386 0.077 34.847 1.00 92.12 331 THR A C 1
ATOM 2582 O O . THR A 1 331 ? -7.812 -0.248 33.800 1.00 92.12 331 THR A O 1
ATOM 2585 N N . PRO A 1 332 ? -8.691 1.361 35.131 1.00 92.69 332 PRO A N 1
ATOM 2586 C CA . PRO A 1 332 ? -8.312 2.469 34.255 1.00 92.69 332 PRO A CA 1
ATOM 2587 C C . PRO A 1 332 ? -6.838 2.413 33.845 1.00 92.69 332 PRO A C 1
ATOM 2589 O O . PRO A 1 332 ? -6.518 2.523 32.667 1.00 92.69 332 PRO A O 1
ATOM 2592 N N . ARG A 1 333 ? -5.938 2.126 34.796 1.00 91.69 333 ARG A N 1
ATOM 2593 C CA . ARG A 1 333 ? -4.505 2.020 34.515 1.00 91.69 333 ARG A CA 1
ATOM 2594 C C . ARG A 1 333 ? -4.176 0.888 33.542 1.00 91.69 333 ARG A C 1
ATOM 2596 O O . ARG A 1 333 ? -3.543 1.142 32.526 1.00 91.69 333 ARG A O 1
ATOM 2603 N N . SER A 1 334 ? -4.657 -0.327 33.810 1.00 92.62 334 SER A N 1
ATOM 2604 C CA . SER A 1 334 ? -4.358 -1.487 32.958 1.00 92.62 334 SER A CA 1
ATOM 2605 C C . SER A 1 334 ? -4.867 -1.334 31.523 1.00 92.62 334 SER A C 1
ATOM 2607 O O . SER A 1 334 ? -4.222 -1.825 30.603 1.00 92.62 334 SER A O 1
ATOM 2609 N N . VAL A 1 335 ? -6.003 -0.653 31.317 1.00 92.81 335 VAL A N 1
ATOM 2610 C CA . VAL A 1 335 ? -6.539 -0.443 29.963 1.00 92.81 335 VAL A CA 1
ATOM 2611 C C . VAL A 1 335 ? -5.743 0.618 29.209 1.00 92.81 335 VAL A C 1
ATOM 2613 O O . VAL A 1 335 ? -5.526 0.461 28.014 1.00 92.81 335 VAL A O 1
ATOM 2616 N N . ILE A 1 336 ? -5.250 1.657 29.890 1.00 92.25 336 ILE A N 1
ATOM 2617 C CA . ILE A 1 336 ? -4.341 2.629 29.271 1.00 92.25 336 ILE A CA 1
ATOM 2618 C C . ILE A 1 336 ? -2.989 2.002 28.946 1.00 92.25 336 ILE A C 1
ATOM 2620 O O . ILE A 1 336 ? -2.480 2.246 27.858 1.00 92.25 336 ILE A O 1
ATOM 2624 N N . ASP A 1 337 ? -2.435 1.169 29.832 1.00 89.06 337 ASP A N 1
ATOM 2625 C CA . ASP A 1 337 ? -1.187 0.450 29.554 1.00 89.06 337 ASP A CA 1
ATOM 2626 C C . ASP A 1 337 ? -1.343 -0.451 28.310 1.00 89.06 337 ASP A C 1
ATOM 2628 O O . ASP A 1 337 ? -0.500 -0.419 27.414 1.00 89.06 337 ASP A O 1
ATOM 2632 N N . ALA A 1 338 ? -2.450 -1.202 28.211 1.00 89.12 338 ALA A N 1
ATOM 2633 C CA . ALA A 1 338 ? -2.759 -2.035 27.045 1.00 89.12 338 ALA A CA 1
ATOM 2634 C C . ALA A 1 338 ? -2.955 -1.193 25.772 1.00 89.12 338 ALA A C 1
ATOM 2636 O O . ALA A 1 338 ? -2.296 -1.432 24.758 1.00 89.12 338 ALA A O 1
ATOM 2637 N N . PHE A 1 339 ? -3.779 -0.144 25.844 1.00 90.19 339 PHE A N 1
ATOM 2638 C CA . PHE A 1 339 ? -4.031 0.758 24.722 1.00 90.19 339 PHE A CA 1
ATOM 2639 C C . PHE A 1 339 ? -2.736 1.392 24.217 1.00 90.19 339 PHE A C 1
ATOM 2641 O O . PHE A 1 339 ? -2.445 1.351 23.023 1.00 90.19 339 PHE A O 1
ATOM 2648 N N . ALA A 1 340 ? -1.929 1.938 25.128 1.00 86.38 340 ALA A N 1
ATOM 2649 C CA . ALA A 1 340 ? -0.662 2.561 24.796 1.00 86.38 340 ALA A CA 1
ATOM 2650 C C . ALA A 1 340 ? 0.337 1.549 24.246 1.00 86.38 340 ALA A C 1
ATOM 2652 O O . ALA A 1 340 ? 1.184 1.945 23.447 1.00 86.38 340 ALA A O 1
ATOM 2653 N N . ALA A 1 341 ? 0.268 0.276 24.651 1.00 82.44 341 ALA A N 1
ATOM 2654 C CA . ALA A 1 341 ? 1.054 -0.805 24.066 1.00 82.44 341 ALA A CA 1
ATOM 2655 C C . ALA A 1 341 ? 0.647 -1.121 22.618 1.00 82.44 341 ALA A C 1
ATOM 2657 O O . ALA A 1 341 ? 1.473 -1.661 21.896 1.00 82.44 341 ALA A O 1
ATOM 2658 N N . GLY A 1 342 ? -0.550 -0.728 22.169 1.00 82.94 342 GLY A N 1
ATOM 2659 C CA . GLY A 1 342 ? -1.123 -1.073 20.860 1.00 82.94 342 GLY A CA 1
ATOM 2660 C C . GLY A 1 342 ? -2.204 -2.161 20.938 1.00 82.94 342 GLY A C 1
ATOM 2661 O O . GLY A 1 342 ? -2.672 -2.637 19.906 1.00 82.94 342 GLY A O 1
ATOM 2662 N N . ASP A 1 343 ? -2.607 -2.558 22.148 1.00 87.50 343 ASP A N 1
ATOM 2663 C CA . ASP A 1 343 ? -3.698 -3.498 22.414 1.00 87.50 343 ASP A CA 1
ATOM 2664 C C . ASP A 1 343 ? -4.978 -2.727 22.769 1.00 87.50 343 ASP A C 1
ATOM 2666 O O . ASP A 1 343 ? -5.297 -2.477 23.933 1.00 87.50 343 ASP A O 1
ATOM 2670 N N . ASN A 1 344 ? -5.680 -2.261 21.734 1.00 89.38 344 ASN A N 1
ATOM 2671 C CA . ASN A 1 344 ? -6.934 -1.528 21.887 1.00 89.38 344 ASN A CA 1
ATOM 2672 C C . ASN A 1 344 ? -8.144 -2.480 21.758 1.00 89.38 344 ASN A C 1
ATOM 2674 O O . ASN A 1 344 ? -8.424 -2.937 20.645 1.00 89.38 344 ASN A O 1
ATOM 2678 N N . PRO A 1 345 ? -8.932 -2.708 22.829 1.00 91.12 345 PRO A N 1
ATOM 2679 C CA . PRO A 1 345 ? -10.078 -3.625 22.799 1.00 91.12 345 PRO A CA 1
ATOM 2680 C C . PRO A 1 345 ? -11.218 -3.163 21.873 1.00 91.12 345 PRO A C 1
ATOM 2682 O O . PRO A 1 345 ? -12.001 -3.983 21.394 1.00 91.12 345 PRO A O 1
ATOM 2685 N N . LEU A 1 346 ? -11.294 -1.869 21.537 1.00 92.19 346 LEU A N 1
ATOM 2686 C CA . LEU A 1 346 ? -12.278 -1.354 20.573 1.00 92.19 346 LEU A CA 1
ATOM 2687 C C . LEU A 1 346 ? -12.005 -1.825 19.137 1.00 92.19 346 LEU A C 1
ATOM 2689 O O . LEU A 1 346 ? -12.888 -1.729 18.287 1.00 92.19 346 LEU A O 1
ATOM 2693 N N . ARG A 1 347 ? -10.806 -2.354 18.849 1.00 89.75 347 ARG A N 1
ATOM 2694 C CA . ARG A 1 347 ? -10.478 -2.909 17.528 1.00 89.75 347 ARG A CA 1
ATOM 2695 C C . ARG A 1 347 ? -11.265 -4.160 17.193 1.00 89.75 347 ARG A C 1
ATOM 2697 O O . ARG A 1 347 ? -11.451 -4.402 16.014 1.00 89.75 347 ARG A O 1
ATOM 2704 N N . THR A 1 348 ? -11.682 -4.940 18.185 1.00 92.62 348 THR A N 1
ATOM 2705 C CA . THR A 1 348 ? -12.507 -6.143 17.999 1.00 92.62 348 THR A CA 1
ATOM 2706 C C . THR A 1 348 ? -13.921 -5.936 18.511 1.00 92.62 348 THR A C 1
ATOM 2708 O O . THR A 1 348 ? -14.848 -6.510 17.953 1.00 92.62 348 THR A O 1
ATOM 2711 N N . ASN A 1 349 ? -14.102 -5.099 19.536 1.00 96.12 349 ASN A N 1
ATOM 2712 C CA . ASN A 1 349 ? -15.376 -4.918 20.221 1.00 96.12 349 ASN A CA 1
ATOM 2713 C C . ASN A 1 349 ? -15.737 -3.423 20.342 1.00 96.12 349 ASN A C 1
ATOM 2715 O O . ASN A 1 349 ? -15.601 -2.837 21.414 1.00 96.12 349 ASN A O 1
ATOM 2719 N N . PRO A 1 350 ? -16.169 -2.760 19.254 1.00 95.81 350 PRO A N 1
ATOM 2720 C CA . PRO A 1 350 ? -16.405 -1.313 19.237 1.00 95.81 350 PRO A CA 1
ATOM 2721 C C . PRO A 1 350 ? -17.772 -0.869 19.787 1.00 95.81 350 PRO A C 1
ATOM 2723 O O . PRO A 1 350 ? -18.093 0.324 19.733 1.00 95.81 350 PRO A O 1
ATOM 2726 N N . VAL A 1 351 ? -18.608 -1.801 20.258 1.00 97.12 351 VAL A N 1
ATOM 2727 C CA . VAL A 1 351 ? -19.972 -1.520 20.729 1.00 97.12 351 VAL A CA 1
ATOM 2728 C C . VAL A 1 351 ? -20.009 -1.454 22.255 1.00 97.12 351 VAL A C 1
ATOM 2730 O O . VAL A 1 351 ? -19.487 -2.327 22.940 1.00 97.12 351 VAL A O 1
ATOM 2733 N N . ILE A 1 352 ? -20.676 -0.441 22.804 1.00 94.56 352 ILE A N 1
ATOM 2734 C CA . ILE A 1 352 ? -20.937 -0.293 24.241 1.00 94.56 352 ILE A CA 1
ATOM 2735 C C . ILE A 1 352 ? -22.424 -0.534 24.496 1.00 94.56 352 ILE A C 1
ATOM 2737 O O . ILE A 1 352 ? -23.269 -0.055 23.738 1.00 94.56 352 ILE A O 1
ATOM 2741 N N . ALA A 1 353 ? -22.748 -1.241 25.577 1.00 90.31 353 ALA A N 1
ATOM 2742 C CA . ALA A 1 353 ? -24.113 -1.337 26.084 1.00 90.31 353 ALA A CA 1
ATOM 2743 C C . ALA A 1 353 ? -24.378 -0.229 27.117 1.00 90.31 353 ALA A C 1
ATOM 2745 O O . ALA A 1 353 ? -23.617 -0.062 28.070 1.00 90.31 353 ALA A O 1
ATOM 2746 N N . GLY A 1 354 ? -25.458 0.522 26.923 1.00 83.31 354 GLY A N 1
ATOM 2747 C CA . GLY A 1 354 ? -26.014 1.433 27.914 1.00 83.31 354 GLY A CA 1
ATOM 2748 C C . GLY A 1 354 ? -26.707 0.675 29.047 1.00 83.31 354 GLY A C 1
ATOM 2749 O O . GLY A 1 354 ? -27.040 -0.508 28.930 1.00 83.31 354 GLY A O 1
ATOM 2750 N N . MET A 1 355 ? -26.959 1.370 30.156 1.00 74.75 355 MET A N 1
ATOM 2751 C CA . MET A 1 355 ? -27.583 0.774 31.347 1.00 74.75 355 MET A CA 1
ATOM 2752 C C . MET A 1 355 ? -29.032 0.307 31.111 1.00 74.75 355 MET A C 1
ATOM 2754 O O . MET A 1 355 ? -29.553 -0.510 31.864 1.00 74.75 355 MET A O 1
ATOM 2758 N N . ASP A 1 356 ? -29.676 0.814 30.062 1.00 79.88 356 ASP A N 1
ATOM 2759 C CA . ASP A 1 356 ? -31.036 0.486 29.628 1.00 79.88 356 ASP A CA 1
ATOM 2760 C C . ASP A 1 356 ? -31.097 -0.675 28.614 1.00 79.88 356 ASP A C 1
ATOM 2762 O O . ASP A 1 356 ? -32.160 -0.961 28.061 1.00 79.88 356 ASP A O 1
ATOM 2766 N N . GLY A 1 357 ? -29.968 -1.349 28.359 1.00 83.75 357 GLY A N 1
ATOM 2767 C CA . GLY A 1 357 ? -29.870 -2.455 27.402 1.00 83.75 357 GLY A CA 1
ATOM 2768 C C . GLY A 1 357 ? -29.838 -2.016 25.935 1.00 83.75 357 GLY A C 1
ATOM 2769 O O . GLY A 1 357 ? -29.963 -2.856 25.043 1.00 83.75 357 GLY A O 1
ATOM 2770 N N . ARG A 1 358 ? -29.687 -0.714 25.666 1.00 94.19 358 ARG A N 1
ATOM 2771 C CA . ARG A 1 358 ? -29.472 -0.168 24.319 1.00 94.19 358 ARG A CA 1
ATOM 2772 C C . ARG A 1 358 ? -27.980 -0.129 23.997 1.00 94.19 358 ARG A C 1
ATOM 2774 O O . ARG A 1 358 ? -27.141 -0.209 24.884 1.00 94.19 358 ARG A O 1
ATOM 2781 N N . PHE A 1 359 ? -27.636 0.028 22.728 1.00 96.25 359 PHE A N 1
ATOM 2782 C CA . PHE A 1 359 ? -26.261 -0.069 22.244 1.00 96.25 359 PHE A CA 1
ATOM 2783 C C . PHE A 1 359 ? -25.769 1.241 21.636 1.00 96.25 359 PHE A C 1
ATOM 2785 O O . PHE A 1 359 ? -26.549 2.054 21.142 1.00 96.25 359 PHE A O 1
ATOM 2792 N N . MET A 1 360 ? -24.460 1.448 21.646 1.00 95.31 360 MET A N 1
ATOM 2793 C CA . MET A 1 360 ? -23.803 2.587 21.016 1.00 95.31 360 MET A CA 1
ATOM 2794 C C . MET A 1 360 ? -22.516 2.121 20.345 1.00 95.31 360 MET A C 1
ATOM 2796 O O . MET A 1 360 ? -21.685 1.486 20.989 1.00 95.31 360 MET A O 1
ATOM 2800 N N . LEU A 1 361 ? -22.317 2.470 19.074 1.00 94.75 361 LEU A N 1
ATOM 2801 C CA . LEU A 1 361 ? -21.005 2.347 18.447 1.00 94.75 361 LEU A CA 1
ATOM 2802 C C . LEU A 1 361 ? -20.141 3.544 18.863 1.00 94.75 361 LEU A C 1
ATOM 2804 O O . LEU A 1 361 ? -20.574 4.695 18.722 1.00 94.75 361 LEU A O 1
ATOM 2808 N N . VAL A 1 362 ? -18.922 3.285 19.349 1.00 92.50 362 VAL A N 1
ATOM 2809 C CA . VAL A 1 362 ? -17.980 4.349 19.746 1.00 92.50 362 VAL A CA 1
ATOM 2810 C C . VAL A 1 362 ? -17.599 5.203 18.541 1.00 92.50 362 VAL A C 1
ATOM 2812 O O . VAL A 1 362 ? -17.727 6.428 18.570 1.00 92.50 362 VAL A O 1
ATOM 2815 N N . HIS A 1 363 ? -17.176 4.559 17.453 1.00 88.88 363 HIS A N 1
ATOM 2816 C CA . HIS A 1 363 ? -16.805 5.234 16.216 1.00 88.88 363 HIS A CA 1
ATOM 2817 C C . HIS A 1 363 ? -16.880 4.281 15.013 1.00 88.88 363 HIS A C 1
ATOM 2819 O O . HIS A 1 363 ? -16.609 3.088 15.146 1.00 88.88 363 HIS A O 1
ATOM 2825 N N . ASP A 1 364 ? -17.229 4.796 13.832 1.00 87.69 364 ASP A N 1
ATOM 2826 C CA . ASP A 1 364 ? -17.374 4.018 12.589 1.00 87.69 364 ASP A CA 1
ATOM 2827 C C . ASP A 1 364 ? -16.045 3.514 12.023 1.00 87.69 364 ASP A C 1
ATOM 2829 O O . ASP A 1 364 ? -15.994 2.424 11.461 1.00 87.69 364 ASP A O 1
ATOM 2833 N N . ALA A 1 365 ? -14.956 4.247 12.254 1.00 86.62 365 ALA A N 1
ATOM 2834 C CA . ALA A 1 365 ? -13.596 3.816 11.907 1.00 86.62 365 ALA A CA 1
ATOM 2835 C C . ALA A 1 365 ? -13.212 2.421 12.450 1.00 86.62 365 ALA A C 1
ATOM 2837 O O . ALA A 1 365 ? -12.314 1.785 11.910 1.00 86.62 365 ALA A O 1
ATOM 2838 N N . HIS A 1 366 ? -13.888 1.914 13.487 1.00 90.12 366 HIS A N 1
ATOM 2839 C CA . HIS A 1 366 ? -13.634 0.567 13.997 1.00 90.12 366 HIS A CA 1
ATOM 2840 C C . HIS A 1 366 ? -14.365 -0.548 13.253 1.00 90.12 366 HIS A C 1
ATOM 2842 O O . HIS A 1 366 ? -14.000 -1.704 13.424 1.00 90.12 366 HIS A O 1
ATOM 2848 N N . ILE A 1 367 ? -15.397 -0.251 12.458 1.00 93.00 367 ILE A N 1
ATOM 2849 C CA . ILE A 1 367 ? -16.285 -1.283 11.903 1.00 93.00 367 ILE A CA 1
ATOM 2850 C C . ILE A 1 367 ? -15.490 -2.292 11.070 1.00 93.00 367 ILE A C 1
ATOM 2852 O O . ILE A 1 367 ? -15.594 -3.494 11.295 1.00 93.00 367 ILE A O 1
ATOM 2856 N N . VAL A 1 368 ? -14.676 -1.804 10.132 1.00 91.75 368 VAL A N 1
ATOM 2857 C CA . VAL A 1 368 ? -13.953 -2.662 9.185 1.00 91.75 368 VAL A CA 1
ATOM 2858 C C . VAL A 1 368 ? -12.921 -3.533 9.902 1.00 91.75 368 VAL A C 1
ATOM 2860 O O . VAL A 1 368 ? -12.881 -4.746 9.688 1.00 91.75 368 VAL A O 1
ATOM 2863 N N . VAL A 1 369 ? -12.125 -2.931 10.792 1.00 89.50 369 VAL A N 1
ATOM 2864 C CA . VAL A 1 369 ? -11.119 -3.662 11.573 1.00 89.50 369 VAL A CA 1
ATOM 2865 C C . VAL A 1 369 ? -11.765 -4.656 12.540 1.00 89.50 369 VAL A C 1
ATOM 2867 O O . VAL A 1 369 ? -11.294 -5.785 12.627 1.00 89.50 369 VAL A O 1
ATOM 2870 N N . ALA A 1 370 ? -12.882 -4.297 13.179 1.00 93.88 370 ALA A N 1
ATOM 2871 C CA . ALA A 1 370 ? -13.592 -5.174 14.102 1.00 93.88 370 ALA A CA 1
ATOM 2872 C C . ALA A 1 370 ? -14.187 -6.377 13.402 1.00 93.88 370 ALA A C 1
ATOM 2874 O O . ALA A 1 370 ? -13.938 -7.500 13.836 1.00 93.88 370 ALA A O 1
ATOM 2875 N N . VAL A 1 371 ? -14.910 -6.171 12.298 1.00 95.88 371 VAL A N 1
ATOM 2876 C CA . VAL A 1 371 ? -15.483 -7.283 11.532 1.00 95.88 371 VAL A CA 1
ATOM 2877 C C . VAL A 1 371 ? -14.384 -8.247 11.104 1.00 95.88 371 VAL A C 1
ATOM 2879 O O . VAL A 1 371 ? -14.512 -9.447 11.329 1.00 95.88 371 VAL A O 1
ATOM 2882 N N . ARG A 1 372 ? -13.267 -7.734 10.576 1.00 93.31 372 ARG A N 1
ATOM 2883 C CA . ARG A 1 372 ? -12.141 -8.578 10.176 1.00 93.31 372 ARG A CA 1
ATOM 2884 C C . ARG A 1 372 ? -11.515 -9.313 11.363 1.00 93.31 372 ARG A C 1
ATOM 2886 O O . ARG A 1 372 ? -11.443 -10.540 11.353 1.00 93.31 372 ARG A O 1
ATOM 2893 N N . GLU A 1 373 ? -11.034 -8.587 12.369 1.00 91.69 373 GLU A N 1
ATOM 2894 C CA . GLU A 1 373 ? -10.246 -9.177 13.454 1.00 91.69 373 GLU A CA 1
ATOM 2895 C C . GLU A 1 373 ? -11.082 -10.085 14.356 1.00 91.69 373 GLU A C 1
ATOM 2897 O O . GLU A 1 373 ? -10.616 -11.169 14.704 1.00 91.69 373 GLU A O 1
ATOM 2902 N N . ALA A 1 374 ? -12.311 -9.694 14.707 1.00 94.38 374 ALA A N 1
ATOM 2903 C CA . ALA A 1 374 ? -13.169 -10.503 15.569 1.00 94.38 374 ALA A CA 1
ATOM 2904 C C . ALA A 1 374 ? -13.577 -11.813 14.880 1.00 94.38 374 ALA A C 1
ATOM 2906 O O . ALA A 1 374 ? -13.557 -12.874 15.505 1.00 94.38 374 ALA A O 1
ATOM 2907 N N . PHE A 1 375 ? -13.867 -11.776 13.575 1.00 95.69 375 PHE A N 1
ATOM 2908 C CA . PHE A 1 375 ? -14.206 -12.987 12.827 1.00 95.69 375 PHE A CA 1
ATOM 2909 C C . PHE A 1 375 ? -12.981 -13.882 12.639 1.00 95.69 375 PHE A C 1
ATOM 2911 O O . PHE A 1 375 ? -13.071 -15.090 12.839 1.00 95.69 375 PHE A O 1
ATOM 2918 N N . GLU A 1 376 ? -11.809 -13.316 12.329 1.00 93.62 376 GLU A N 1
ATOM 2919 C CA . GLU A 1 376 ? -10.562 -14.087 12.278 1.00 93.62 376 GLU A CA 1
ATOM 2920 C C . GLU A 1 376 ? -10.233 -14.737 13.630 1.00 93.62 376 GLU A C 1
ATOM 2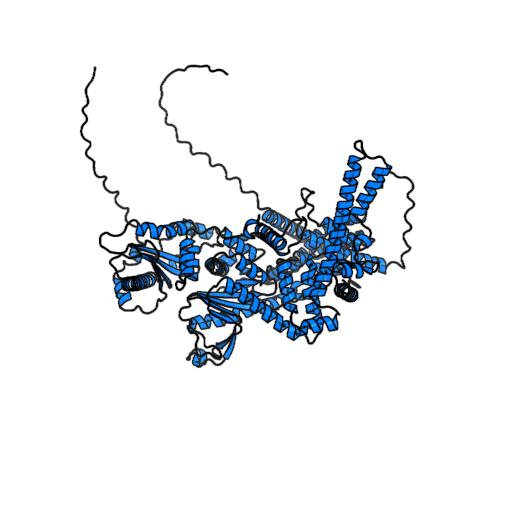922 O O . GLU A 1 376 ? -9.760 -15.874 13.673 1.00 93.62 376 GLU A O 1
ATOM 2927 N N . GLN A 1 377 ? -10.462 -14.034 14.742 1.00 92.25 377 GLN A N 1
ATOM 2928 C CA . GLN A 1 377 ? -10.269 -14.577 16.087 1.00 92.25 377 GLN A CA 1
ATOM 2929 C C . GLN A 1 377 ? -11.246 -15.712 16.392 1.00 92.25 377 GLN A C 1
ATOM 2931 O O . GLN A 1 377 ? -10.805 -16.745 16.899 1.00 92.25 377 GLN A O 1
ATOM 2936 N N . HIS A 1 378 ? -12.523 -15.558 16.033 1.00 94.31 378 HIS A N 1
ATOM 2937 C CA . HIS A 1 378 ? -13.528 -16.615 16.164 1.00 94.31 378 HIS A CA 1
ATOM 2938 C C . HIS A 1 378 ? -13.138 -17.850 15.345 1.00 94.31 378 HIS A C 1
ATOM 2940 O O . HIS A 1 378 ? -13.030 -18.954 15.881 1.00 94.31 378 HIS A O 1
ATOM 2946 N N . LEU A 1 379 ? -12.817 -17.659 14.061 1.00 94.38 379 LEU A N 1
ATOM 2947 C CA . LEU A 1 379 ? -12.509 -18.755 13.146 1.00 94.38 379 LEU A CA 1
ATOM 2948 C C . LEU A 1 379 ? -11.284 -19.565 13.567 1.00 94.38 379 LEU A C 1
ATOM 2950 O O . LEU A 1 379 ? -11.307 -20.773 13.350 1.00 94.38 379 LEU A O 1
ATOM 2954 N N . LYS A 1 380 ? -10.259 -18.969 14.197 1.00 91.50 380 LYS A N 1
ATOM 2955 C CA . LYS A 1 380 ? -9.060 -19.691 14.689 1.00 91.50 380 LYS A CA 1
ATOM 2956 C C . LYS A 1 380 ? -9.383 -20.882 15.596 1.00 91.50 380 LYS A C 1
ATOM 2958 O O . LYS A 1 380 ? -8.568 -21.797 15.687 1.00 91.50 380 LYS A O 1
ATOM 2963 N N . GLY A 1 381 ? -10.533 -20.870 16.273 1.00 86.38 381 GLY A N 1
ATOM 2964 C CA . GLY A 1 381 ? -11.009 -21.975 17.111 1.00 86.38 381 GLY A CA 1
ATOM 2965 C C . GLY A 1 381 ? -11.803 -23.056 16.367 1.00 86.38 381 GLY A C 1
ATOM 2966 O O . GLY A 1 381 ? -12.225 -24.029 16.988 1.00 86.38 381 GLY A O 1
ATOM 2967 N N . THR A 1 382 ? -12.022 -22.903 15.060 1.00 92.44 382 THR A N 1
ATOM 2968 C CA . THR A 1 382 ? -12.965 -23.706 14.265 1.00 92.44 382 THR A CA 1
ATOM 2969 C C . THR A 1 382 ? -12.266 -24.500 13.159 1.00 92.44 382 THR A C 1
ATOM 2971 O O . THR A 1 382 ? -11.140 -24.205 12.759 1.00 92.44 382 THR A O 1
ATOM 2974 N N . GLN A 1 383 ? -12.967 -25.488 12.593 1.00 90.25 383 GLN A N 1
ATOM 2975 C CA . GLN A 1 383 ? -12.489 -26.245 11.425 1.00 90.25 383 GLN A CA 1
ATOM 2976 C C . GLN A 1 383 ? -12.462 -25.410 10.131 1.00 90.25 383 GLN A C 1
ATOM 2978 O O . GLN A 1 383 ? -11.829 -25.812 9.156 1.00 90.25 383 GLN A O 1
ATOM 2983 N N . ALA A 1 384 ? -13.137 -24.256 10.104 1.00 93.69 384 ALA A N 1
ATOM 2984 C CA . ALA A 1 384 ? -13.176 -23.370 8.944 1.00 93.69 384 ALA A CA 1
ATOM 2985 C C . ALA A 1 384 ? -11.917 -22.489 8.815 1.00 93.69 384 ALA A C 1
ATOM 2987 O O . ALA A 1 384 ? -11.715 -21.879 7.765 1.00 93.69 384 ALA A O 1
ATOM 2988 N N . TRP A 1 385 ? -11.041 -22.454 9.830 1.00 94.38 385 TRP A N 1
ATOM 2989 C CA . TRP A 1 385 ? -9.824 -21.634 9.820 1.00 94.38 385 TRP A CA 1
ATOM 2990 C C . TRP A 1 385 ? -8.907 -21.915 8.627 1.00 94.38 385 TRP A C 1
ATOM 2992 O O . TRP A 1 385 ? -8.485 -20.984 7.945 1.00 94.38 385 TRP A O 1
ATOM 3002 N N . ASP A 1 386 ? -8.619 -23.188 8.351 1.00 93.62 386 ASP A N 1
ATOM 3003 C CA . ASP A 1 386 ? -7.695 -23.563 7.275 1.00 93.62 386 ASP A CA 1
ATOM 3004 C C . ASP A 1 386 ? -8.272 -23.209 5.897 1.00 93.62 386 ASP A C 1
ATOM 3006 O O . ASP A 1 386 ? -7.546 -22.750 5.014 1.00 93.62 386 ASP A O 1
ATOM 3010 N N . LYS A 1 387 ? -9.598 -23.338 5.734 1.00 94.69 387 LYS A N 1
ATOM 3011 C CA . LYS A 1 387 ? -10.310 -22.912 4.520 1.00 94.69 387 LYS A CA 1
ATOM 3012 C C . LYS A 1 387 ? -10.248 -21.395 4.342 1.00 94.69 387 LYS A C 1
ATOM 3014 O O . LYS A 1 387 ? -9.943 -20.928 3.248 1.00 94.69 387 LYS A O 1
ATOM 3019 N N . TYR A 1 388 ? -10.473 -20.636 5.417 1.00 94.75 388 TYR A N 1
ATOM 3020 C CA . TYR A 1 388 ? -10.330 -19.180 5.415 1.00 94.75 388 TYR A CA 1
ATOM 3021 C C . TYR A 1 388 ? -8.900 -18.748 5.061 1.00 94.75 388 TYR A C 1
ATOM 3023 O O . TYR A 1 388 ? -8.722 -17.886 4.208 1.00 94.75 388 TYR A O 1
ATOM 3031 N N . GLN A 1 389 ? -7.871 -19.369 5.651 1.00 92.69 389 GLN A N 1
ATOM 3032 C CA . GLN A 1 389 ? -6.471 -19.042 5.346 1.00 92.69 389 GLN A CA 1
ATOM 3033 C C . GLN A 1 389 ? -6.116 -19.301 3.877 1.00 92.69 389 GLN A C 1
ATOM 3035 O O . GLN A 1 389 ? -5.465 -18.460 3.258 1.00 92.69 389 GLN A O 1
ATOM 3040 N N . ALA A 1 390 ? -6.563 -20.426 3.310 1.00 92.56 390 ALA A N 1
ATOM 3041 C CA . ALA A 1 390 ? -6.350 -20.730 1.896 1.00 92.56 390 ALA A CA 1
ATOM 3042 C C . ALA A 1 390 ? -7.076 -19.729 0.980 1.00 92.56 390 ALA A C 1
ATOM 3044 O O . ALA A 1 390 ? -6.479 -19.197 0.045 1.00 92.56 390 ALA A O 1
ATOM 3045 N N . HIS A 1 391 ? -8.343 -19.421 1.280 1.00 94.75 391 HIS A N 1
ATOM 3046 C CA . HIS A 1 391 ? -9.134 -18.444 0.523 1.00 94.75 391 HIS A CA 1
ATOM 3047 C C . HIS A 1 391 ? -8.527 -17.038 0.585 1.00 94.75 391 HIS A C 1
ATOM 3049 O O . HIS A 1 391 ? -8.420 -16.363 -0.432 1.00 94.75 391 HIS A O 1
ATOM 3055 N N . ARG A 1 392 ? -8.047 -16.622 1.760 1.00 93.44 392 ARG A N 1
ATOM 3056 C CA . ARG A 1 392 ? -7.370 -15.338 1.966 1.00 93.44 392 ARG A CA 1
ATOM 3057 C C . ARG A 1 392 ? -6.123 -15.183 1.087 1.00 93.44 392 ARG A C 1
ATOM 3059 O O . ARG A 1 392 ? -5.909 -14.102 0.546 1.00 93.44 392 ARG A O 1
ATOM 3066 N N . GLY A 1 393 ? -5.306 -16.234 0.967 1.00 92.69 393 GLY A N 1
ATOM 3067 C CA . GLY A 1 393 ? -4.146 -16.243 0.068 1.00 92.69 393 GLY A CA 1
ATOM 3068 C C . GLY A 1 393 ? -4.566 -16.053 -1.388 1.00 92.69 393 GLY A C 1
ATOM 3069 O O . GLY A 1 393 ? -4.099 -15.131 -2.047 1.00 92.69 393 GLY A O 1
ATOM 3070 N N . LYS A 1 394 ? -5.557 -16.834 -1.824 1.00 92.88 394 LYS A N 1
ATOM 3071 C CA . LYS A 1 394 ? -6.108 -16.763 -3.179 1.00 92.88 394 LYS A CA 1
ATOM 3072 C C . LYS A 1 394 ? -6.663 -15.375 -3.535 1.00 92.88 394 LYS A C 1
ATOM 3074 O O . LYS A 1 394 ? -6.361 -14.863 -4.605 1.00 92.88 394 LYS A O 1
ATOM 3079 N N . VAL A 1 395 ? -7.434 -14.745 -2.642 1.00 93.50 395 VAL A N 1
ATOM 3080 C CA . VAL A 1 395 ? -7.976 -13.389 -2.871 1.00 93.50 395 VAL A CA 1
ATOM 3081 C C . VAL A 1 395 ? -6.854 -12.368 -3.077 1.00 93.50 395 VAL A C 1
ATOM 3083 O O . VAL A 1 395 ? -6.962 -11.514 -3.956 1.00 93.50 395 VAL A O 1
ATOM 3086 N N . LEU A 1 396 ? -5.777 -12.450 -2.286 1.00 94.88 396 LEU A N 1
ATOM 3087 C CA . LEU A 1 396 ? -4.623 -11.567 -2.454 1.00 94.88 396 LEU A CA 1
ATOM 3088 C C . LEU A 1 396 ? -3.980 -11.765 -3.833 1.00 94.88 396 LEU A C 1
ATOM 3090 O O . LEU A 1 396 ? -3.802 -10.789 -4.555 1.00 94.88 396 LEU A O 1
ATOM 3094 N N . GLU A 1 397 ? -3.682 -13.010 -4.207 1.00 93.94 397 GLU A N 1
ATOM 3095 C CA . GLU A 1 397 ? -3.030 -13.332 -5.481 1.00 93.94 397 GLU A CA 1
ATOM 3096 C C . GLU A 1 397 ? -3.875 -12.885 -6.690 1.00 93.94 397 GLU A C 1
ATOM 3098 O O . GLU A 1 397 ? -3.346 -12.261 -7.612 1.00 93.94 397 GLU A O 1
ATOM 3103 N N . GLU A 1 398 ? -5.192 -13.131 -6.668 1.00 92.94 398 GLU A N 1
ATOM 3104 C CA . GLU A 1 398 ? -6.120 -12.730 -7.739 1.00 92.94 398 GLU A CA 1
ATOM 3105 C C . GLU A 1 398 ? -6.223 -11.201 -7.874 1.00 92.94 398 GLU A C 1
ATOM 3107 O O . GLU A 1 398 ? -6.240 -10.666 -8.990 1.00 92.94 398 GLU A O 1
ATOM 3112 N N . ARG A 1 399 ? -6.262 -10.462 -6.756 1.00 94.06 399 ARG A N 1
ATOM 3113 C CA . ARG A 1 399 ? -6.319 -8.991 -6.797 1.00 94.06 399 ARG A CA 1
ATOM 3114 C C . ARG A 1 399 ? -5.002 -8.369 -7.229 1.00 94.06 399 ARG A C 1
ATOM 3116 O O . ARG A 1 399 ? -5.021 -7.444 -8.044 1.00 94.06 399 ARG A O 1
ATOM 3123 N N . THR A 1 400 ? -3.876 -8.899 -6.759 1.00 95.88 400 THR A N 1
ATOM 3124 C CA . THR A 1 400 ? -2.550 -8.494 -7.232 1.00 95.88 400 THR A CA 1
ATOM 3125 C C . THR A 1 400 ? -2.422 -8.707 -8.740 1.00 95.88 400 THR A C 1
ATOM 3127 O O . THR A 1 4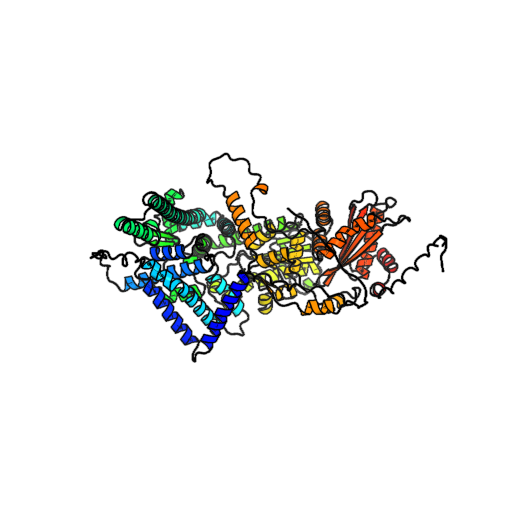00 ? -1.976 -7.801 -9.457 1.00 95.88 400 THR A O 1
ATOM 3130 N N . GLU A 1 401 ? -2.861 -9.864 -9.249 1.00 94.88 401 GLU A N 1
ATOM 3131 C CA . GLU A 1 401 ? -2.841 -10.157 -10.683 1.00 94.88 401 GLU A CA 1
ATOM 3132 C C . GLU A 1 401 ? -3.679 -9.144 -11.474 1.00 94.88 401 GLU A C 1
ATOM 3134 O O . GLU A 1 401 ? -3.207 -8.559 -12.462 1.00 94.88 401 GLU A O 1
ATOM 3139 N N . ALA A 1 402 ? -4.911 -8.895 -11.021 1.00 93.75 402 ALA A N 1
ATOM 3140 C CA . ALA A 1 402 ? -5.828 -7.959 -11.658 1.00 93.75 402 ALA A CA 1
ATOM 3141 C C . ALA A 1 402 ? -5.269 -6.526 -11.683 1.00 93.75 402 ALA A C 1
ATOM 3143 O O . ALA A 1 402 ? -5.350 -5.848 -12.716 1.00 93.75 402 ALA A O 1
ATOM 3144 N N . ALA A 1 403 ? -4.670 -6.067 -10.581 1.00 95.31 403 ALA A N 1
ATOM 3145 C CA . ALA A 1 403 ? -4.058 -4.747 -10.481 1.00 95.31 403 ALA A CA 1
ATOM 3146 C C . ALA A 1 403 ? -2.889 -4.597 -11.469 1.00 95.31 403 ALA A C 1
ATOM 3148 O O . ALA A 1 403 ? -2.864 -3.671 -12.286 1.00 95.31 403 ALA A O 1
ATOM 3149 N N . LEU A 1 404 ? -1.944 -5.538 -11.475 1.00 96.62 404 LEU A N 1
ATOM 3150 C CA . LEU A 1 404 ? -0.749 -5.437 -12.317 1.00 96.62 404 LEU A CA 1
ATOM 3151 C C . LEU A 1 404 ? -1.040 -5.646 -13.806 1.00 96.62 404 LEU A C 1
ATOM 3153 O O . LEU A 1 404 ? -0.445 -4.966 -14.647 1.00 96.62 404 LEU A O 1
ATOM 3157 N N . THR A 1 405 ? -2.017 -6.485 -14.152 1.00 95.19 405 THR A N 1
ATOM 3158 C CA . THR A 1 405 ? -2.461 -6.667 -15.544 1.00 95.19 405 THR A CA 1
ATOM 3159 C C . THR A 1 405 ? -2.979 -5.359 -16.157 1.00 95.19 405 THR A C 1
ATOM 3161 O O . THR A 1 405 ? -2.763 -5.101 -17.346 1.00 95.19 405 THR A O 1
ATOM 3164 N N . ARG A 1 406 ? -3.602 -4.476 -15.359 1.00 93.50 406 ARG A N 1
ATOM 3165 C CA . ARG A 1 406 ? -4.081 -3.159 -15.829 1.00 93.50 406 ARG A CA 1
ATOM 3166 C C . ARG A 1 406 ? -2.941 -2.231 -16.249 1.00 93.50 406 ARG A C 1
ATOM 3168 O O . ARG A 1 406 ? -3.079 -1.513 -17.243 1.00 93.50 406 ARG A O 1
ATOM 3175 N N . VAL A 1 407 ? -1.823 -2.242 -15.523 1.00 94.69 407 VAL A N 1
ATOM 3176 C CA . VAL A 1 407 ? -0.657 -1.382 -15.809 1.00 94.69 407 VAL A CA 1
ATOM 3177 C C . VAL A 1 407 ? 0.380 -2.032 -16.719 1.00 94.69 407 VAL A C 1
ATOM 3179 O O . VAL A 1 407 ? 1.219 -1.317 -17.262 1.00 94.69 407 VAL A O 1
ATOM 3182 N N . LEU A 1 408 ? 0.299 -3.341 -16.966 1.00 95.12 408 LEU A N 1
ATOM 3183 C CA . LEU A 1 408 ? 1.206 -4.093 -17.844 1.00 95.12 408 LEU A CA 1
ATOM 3184 C C . LEU A 1 408 ? 0.451 -4.736 -19.024 1.00 95.12 408 LEU A C 1
ATOM 3186 O O . LEU A 1 408 ? 0.455 -5.959 -19.183 1.00 95.12 408 LEU A O 1
ATOM 3190 N N . PRO A 1 409 ? -0.203 -3.936 -19.888 1.00 91.19 409 PRO A N 1
ATOM 3191 C CA . PRO A 1 409 ? -1.017 -4.480 -20.964 1.00 91.19 409 PRO A CA 1
ATOM 3192 C C . PRO A 1 409 ? -0.164 -5.275 -21.959 1.00 91.19 409 PRO A C 1
ATOM 3194 O O . PRO A 1 409 ? 0.794 -4.750 -22.528 1.00 91.19 409 PRO A O 1
ATOM 3197 N N . GLY A 1 410 ? -0.567 -6.521 -22.214 1.00 91.06 410 GLY A N 1
ATOM 3198 C CA . GLY A 1 410 ? 0.110 -7.425 -23.147 1.00 91.06 410 GLY A CA 1
ATOM 3199 C C . GLY A 1 410 ? 1.242 -8.253 -22.537 1.00 91.06 410 GLY A C 1
ATOM 3200 O O . GLY A 1 410 ? 1.925 -8.946 -23.286 1.00 91.06 410 GLY A O 1
ATOM 3201 N N . ALA A 1 411 ? 1.443 -8.196 -21.216 1.00 96.12 411 ALA A N 1
ATOM 3202 C CA . ALA A 1 411 ? 2.388 -9.076 -20.543 1.00 96.12 411 ALA A CA 1
ATOM 3203 C C . ALA A 1 411 ? 1.925 -10.541 -20.614 1.00 96.12 411 ALA A C 1
ATOM 3205 O O . ALA A 1 411 ? 0.733 -10.838 -20.537 1.00 96.12 411 ALA A O 1
ATOM 3206 N N . THR A 1 412 ? 2.884 -11.456 -20.732 1.00 96.12 412 THR A N 1
ATOM 3207 C CA . THR A 1 412 ? 2.661 -12.870 -20.415 1.00 96.12 412 THR A CA 1
ATOM 3208 C C . THR A 1 412 ? 2.657 -13.009 -18.900 1.00 96.12 412 THR A C 1
ATOM 3210 O O . THR A 1 412 ? 3.602 -12.558 -18.250 1.00 96.12 412 THR A O 1
ATOM 3213 N N . VAL A 1 413 ? 1.602 -13.607 -18.352 1.00 95.81 413 VAL A N 1
ATOM 3214 C CA . VAL A 1 413 ? 1.404 -13.767 -16.908 1.00 95.81 413 VAL A CA 1
ATOM 3215 C C . VAL A 1 413 ? 1.456 -15.250 -16.567 1.00 95.81 413 VAL A C 1
ATOM 3217 O O . VAL A 1 413 ? 0.746 -16.048 -17.181 1.00 95.81 413 VAL A O 1
ATOM 3220 N N . LEU A 1 414 ? 2.313 -15.619 -15.617 1.00 94.81 414 LEU A N 1
ATOM 3221 C CA . LEU A 1 414 ? 2.254 -16.911 -14.936 1.00 94.81 414 LEU A CA 1
ATOM 3222 C C . LEU A 1 414 ? 1.743 -16.684 -13.515 1.00 94.81 414 LEU A C 1
ATOM 3224 O O . LEU A 1 414 ? 2.280 -15.827 -12.816 1.00 94.81 414 LEU A O 1
ATOM 3228 N N . HIS A 1 415 ? 0.759 -17.476 -13.107 1.00 92.69 415 HIS A N 1
ATOM 3229 C CA . HIS A 1 415 ? 0.097 -17.395 -11.809 1.00 92.69 415 HIS A CA 1
ATOM 3230 C C . HIS A 1 415 ? 0.112 -18.772 -11.137 1.00 92.69 415 HIS A C 1
ATOM 3232 O O . HIS A 1 415 ? -0.147 -19.770 -11.820 1.00 92.69 415 HIS A O 1
ATOM 3238 N N . GLY A 1 416 ? 0.447 -18.831 -9.844 1.00 91.44 416 GLY A N 1
ATOM 3239 C CA . GLY A 1 416 ? 0.505 -20.064 -9.046 1.00 91.44 416 GLY A CA 1
ATOM 3240 C C . GLY A 1 416 ? 1.308 -21.177 -9.727 1.00 91.44 416 GLY A C 1
ATOM 3241 O O . GLY A 1 416 ? 0.832 -22.305 -9.867 1.00 91.44 416 GLY A O 1
ATOM 3242 N N . PHE A 1 417 ? 2.483 -20.844 -10.274 1.00 94.00 417 PHE A N 1
ATOM 3243 C CA . PHE A 1 417 ? 3.216 -21.731 -11.177 1.00 94.00 417 PHE A CA 1
ATOM 3244 C C . PHE A 1 417 ? 4.349 -22.473 -10.469 1.00 94.00 417 PHE A C 1
ATOM 3246 O O . PHE A 1 417 ? 5.063 -21.938 -9.621 1.00 94.00 417 PHE A O 1
ATOM 3253 N N . GLU A 1 418 ? 4.580 -23.716 -10.885 1.00 96.25 418 GLU A N 1
ATOM 3254 C CA . GLU A 1 418 ? 5.695 -24.526 -10.402 1.00 96.25 418 GLU A CA 1
ATOM 3255 C C . GLU A 1 418 ? 6.847 -24.535 -11.420 1.00 96.25 418 GLU A C 1
ATOM 3257 O O . GLU A 1 418 ? 6.636 -24.637 -12.631 1.00 96.25 418 GLU A O 1
ATOM 3262 N N . TYR A 1 419 ? 8.086 -24.482 -10.932 1.00 95.81 419 TYR A N 1
ATOM 3263 C CA . TYR A 1 419 ? 9.301 -24.566 -11.745 1.00 95.81 419 TYR A CA 1
ATOM 3264 C C . TYR A 1 419 ? 10.395 -25.379 -11.045 1.00 95.81 419 TYR A C 1
ATOM 3266 O O . TYR A 1 419 ? 10.345 -25.637 -9.838 1.00 95.81 419 TYR A O 1
ATOM 3274 N N . TYR A 1 420 ? 11.383 -25.820 -11.821 1.00 95.25 420 TYR A N 1
ATOM 3275 C CA . TYR A 1 420 ? 12.494 -26.630 -11.329 1.00 95.25 420 TYR A CA 1
ATOM 3276 C C . TYR A 1 420 ? 13.739 -25.782 -11.066 1.00 95.25 420 TYR A C 1
ATOM 3278 O O . TYR A 1 420 ? 14.118 -24.928 -11.866 1.00 95.25 420 TYR A O 1
ATOM 3286 N N . VAL A 1 421 ? 14.398 -26.059 -9.943 1.00 94.88 421 VAL A N 1
ATOM 3287 C CA . VAL A 1 421 ? 15.687 -25.486 -9.534 1.00 94.88 421 VAL A CA 1
ATOM 3288 C C . VAL A 1 421 ? 16.663 -26.616 -9.190 1.00 94.88 421 VAL A C 1
ATOM 3290 O O . VAL A 1 421 ? 16.213 -27.730 -8.893 1.00 94.88 421 VAL A O 1
ATOM 3293 N N . PRO A 1 422 ? 17.987 -26.379 -9.209 1.00 94.00 422 PRO A N 1
ATOM 3294 C CA . PRO A 1 422 ? 18.936 -27.419 -8.837 1.00 94.00 422 PRO A CA 1
ATOM 3295 C C . PRO A 1 422 ? 18.759 -27.792 -7.359 1.00 94.00 422 PRO A C 1
ATOM 3297 O O . PRO A 1 422 ? 18.651 -26.928 -6.481 1.00 94.00 422 PRO A O 1
ATOM 3300 N N . ALA A 1 423 ? 18.718 -29.090 -7.066 1.00 93.94 423 ALA A N 1
ATOM 3301 C CA . ALA A 1 423 ? 18.681 -29.605 -5.699 1.00 93.94 423 ALA A CA 1
ATOM 3302 C C . ALA A 1 423 ? 20.069 -29.596 -5.034 1.00 93.94 423 ALA A C 1
ATOM 3304 O O . ALA A 1 423 ? 20.158 -29.604 -3.805 1.00 93.94 423 ALA A O 1
ATOM 3305 N N . THR A 1 424 ? 21.142 -29.588 -5.834 1.00 93.81 424 THR A N 1
ATOM 3306 C CA . THR A 1 424 ? 22.543 -29.653 -5.387 1.00 93.81 424 THR A CA 1
ATOM 3307 C C . THR A 1 424 ? 23.452 -28.782 -6.261 1.00 93.81 424 THR A C 1
ATOM 3309 O O . THR A 1 424 ? 23.111 -28.490 -7.404 1.00 93.81 424 THR A O 1
ATOM 3312 N N . GLU A 1 425 ? 24.643 -28.429 -5.766 1.00 91.06 425 GLU A N 1
ATOM 3313 C CA . GLU A 1 425 ? 25.665 -27.710 -6.554 1.00 91.06 425 GLU A CA 1
ATOM 3314 C C . GLU A 1 425 ? 26.097 -28.488 -7.811 1.00 91.06 425 GLU A C 1
ATOM 3316 O O . GLU A 1 425 ? 26.419 -27.899 -8.839 1.00 91.06 425 GLU A O 1
ATOM 3321 N N . ALA A 1 426 ? 26.076 -29.825 -7.751 1.00 91.25 426 ALA A N 1
ATOM 3322 C CA . ALA A 1 426 ? 26.384 -30.676 -8.897 1.00 91.25 426 ALA A CA 1
ATOM 3323 C C . ALA A 1 426 ? 25.302 -30.596 -9.985 1.00 91.25 426 ALA A C 1
ATOM 3325 O O . ALA A 1 426 ? 25.637 -30.595 -11.167 1.00 91.25 426 ALA A O 1
ATOM 3326 N N . GLU A 1 427 ? 24.023 -30.504 -9.595 1.00 92.44 427 GLU A N 1
ATOM 3327 C CA . GLU A 1 427 ? 22.944 -30.207 -10.546 1.00 92.44 427 GLU A CA 1
ATOM 3328 C C . GLU A 1 427 ? 23.120 -28.805 -11.132 1.00 92.44 427 GLU A C 1
ATOM 3330 O O . GLU A 1 427 ? 23.006 -28.649 -12.340 1.00 92.44 427 GLU A O 1
ATOM 3335 N N . GLU A 1 428 ? 23.454 -27.807 -10.308 1.00 91.31 428 GLU A N 1
ATOM 3336 C CA . GLU A 1 428 ? 23.619 -26.415 -10.747 1.00 91.31 428 GLU A CA 1
ATOM 3337 C C . GLU A 1 428 ? 24.737 -26.231 -11.785 1.00 91.31 428 GLU A C 1
ATOM 3339 O O . GLU A 1 428 ? 24.582 -25.436 -12.708 1.00 91.31 428 GLU A O 1
ATOM 3344 N N . ALA A 1 429 ? 25.835 -26.983 -11.666 1.00 90.12 429 ALA A N 1
ATOM 3345 C CA . ALA A 1 429 ? 26.918 -26.994 -12.653 1.00 90.12 429 ALA A CA 1
ATOM 3346 C C . ALA A 1 429 ? 26.581 -27.782 -13.937 1.00 90.12 429 ALA A C 1
ATOM 3348 O O . ALA A 1 429 ? 27.326 -27.712 -14.918 1.00 90.12 429 ALA A O 1
ATOM 3349 N N . GLY A 1 430 ? 25.508 -28.576 -13.911 1.00 88.38 430 GLY A N 1
ATOM 3350 C CA . GLY A 1 430 ? 25.026 -29.385 -15.023 1.00 88.38 430 GLY A CA 1
ATOM 3351 C C . GLY A 1 430 ? 23.985 -28.670 -15.896 1.00 88.38 430 GLY A C 1
ATOM 3352 O O . GLY A 1 430 ? 23.702 -27.487 -15.711 1.00 88.38 430 GLY A O 1
ATOM 3353 N N . PRO A 1 431 ? 23.409 -29.384 -16.878 1.00 89.06 431 PRO A N 1
ATOM 3354 C CA . PRO A 1 431 ? 22.371 -28.842 -17.749 1.00 89.06 431 PRO A CA 1
ATOM 3355 C C . PRO A 1 431 ? 21.033 -28.683 -16.999 1.00 89.06 431 PRO A C 1
ATOM 3357 O O . PRO A 1 431 ? 20.725 -29.457 -16.088 1.00 89.06 431 PRO A O 1
ATOM 3360 N N . VAL A 1 432 ? 20.224 -27.693 -17.390 1.00 88.19 432 VAL A N 1
ATOM 3361 C CA . VAL A 1 432 ? 18.990 -27.282 -16.680 1.00 88.19 432 VAL A CA 1
ATOM 3362 C C . VAL A 1 432 ? 17.925 -28.391 -16.652 1.00 88.19 432 VAL A C 1
ATOM 3364 O O . VAL A 1 432 ? 17.139 -28.511 -15.709 1.00 88.19 432 VAL A O 1
ATOM 3367 N N . GLU A 1 433 ? 17.933 -29.288 -17.636 1.00 88.94 433 GLU A N 1
ATOM 3368 C CA . GLU A 1 433 ? 17.086 -30.484 -17.702 1.00 88.94 433 GLU A CA 1
ATOM 3369 C C . GLU A 1 433 ? 17.370 -31.471 -16.554 1.00 88.94 433 GLU A C 1
ATOM 3371 O O . GLU A 1 433 ? 16.534 -32.324 -16.236 1.00 88.94 433 GLU A O 1
ATOM 3376 N N . GLY A 1 434 ? 18.530 -31.344 -15.903 1.00 88.50 434 GLY A N 1
ATOM 3377 C CA . GLY A 1 434 ? 18.918 -32.108 -14.723 1.00 88.50 434 GLY A CA 1
ATOM 3378 C C . GLY A 1 434 ? 18.336 -31.588 -13.406 1.00 88.50 434 GLY A C 1
ATOM 3379 O O . GLY A 1 434 ? 18.470 -32.275 -12.400 1.00 88.50 434 GLY A O 1
ATOM 3380 N N . TYR A 1 435 ? 17.689 -30.416 -13.384 1.00 93.31 435 TYR A N 1
ATOM 3381 C CA . TYR A 1 435 ? 17.164 -29.820 -12.148 1.00 93.31 435 TYR A CA 1
ATOM 3382 C C . TYR A 1 435 ? 15.965 -30.605 -11.616 1.00 93.31 435 TYR A C 1
ATOM 3384 O O . TYR A 1 435 ? 14.965 -30.769 -12.320 1.00 93.31 435 TYR A O 1
ATOM 3392 N N . THR A 1 436 ? 16.044 -31.067 -10.366 1.00 93.44 436 THR A N 1
ATOM 3393 C CA . THR A 1 436 ? 15.027 -31.968 -9.791 1.00 93.44 436 THR A CA 1
ATOM 3394 C C . THR A 1 436 ? 14.139 -31.330 -8.726 1.00 93.44 436 THR A C 1
ATOM 3396 O O . THR A 1 436 ? 13.018 -31.797 -8.503 1.00 93.44 436 THR A O 1
ATOM 3399 N N . LYS A 1 437 ? 14.587 -30.255 -8.067 1.00 95.50 437 LYS A N 1
ATOM 3400 C CA . LYS A 1 437 ? 13.836 -29.639 -6.968 1.00 95.50 437 LYS A CA 1
ATOM 3401 C C . LYS A 1 437 ? 12.715 -28.764 -7.517 1.00 95.50 437 LYS A C 1
ATOM 3403 O O . LYS A 1 437 ? 12.973 -27.723 -8.114 1.00 95.50 437 LYS A O 1
ATOM 3408 N N . ARG A 1 438 ? 11.468 -29.162 -7.260 1.00 95.38 438 ARG A N 1
ATOM 3409 C CA . ARG A 1 438 ? 10.282 -28.369 -7.602 1.00 95.38 438 ARG A CA 1
ATOM 3410 C C . ARG A 1 438 ? 10.025 -27.294 -6.549 1.00 95.38 438 ARG A C 1
ATOM 3412 O O . ARG A 1 438 ? 10.117 -27.558 -5.348 1.00 95.38 438 ARG A O 1
ATOM 3419 N N . VAL A 1 439 ? 9.723 -26.089 -7.011 1.00 95.56 439 VAL A N 1
ATOM 3420 C CA . VAL A 1 439 ? 9.364 -24.929 -6.192 1.00 95.56 439 VAL A CA 1
ATOM 3421 C C . VAL A 1 439 ? 8.229 -24.162 -6.862 1.00 95.56 439 VAL A C 1
ATOM 3423 O O . VAL A 1 439 ? 8.035 -24.272 -8.068 1.00 95.56 439 VAL A O 1
ATOM 3426 N N . GLU A 1 440 ? 7.505 -23.382 -6.074 1.00 93.88 440 GLU A N 1
ATOM 3427 C CA . GLU A 1 440 ? 6.383 -22.554 -6.517 1.00 93.88 440 GLU A CA 1
ATOM 3428 C C . GLU A 1 440 ? 6.789 -21.074 -6.571 1.00 93.88 440 GLU A C 1
ATOM 3430 O O . GLU A 1 440 ? 7.710 -20.650 -5.851 1.00 93.88 440 GLU A O 1
ATOM 3435 N N . GLY A 1 441 ? 6.138 -20.321 -7.456 1.00 93.06 441 GLY A N 1
ATOM 3436 C CA . GLY A 1 441 ? 6.139 -18.862 -7.489 1.00 93.06 441 GLY A CA 1
ATOM 3437 C C . GLY A 1 441 ? 4.717 -18.330 -7.669 1.00 93.06 441 GLY A C 1
ATOM 3438 O O . GLY A 1 441 ? 3.937 -18.908 -8.427 1.00 93.06 441 GLY A O 1
ATOM 3439 N N . ASP A 1 442 ? 4.417 -17.226 -6.986 1.00 94.06 442 ASP A N 1
ATOM 3440 C CA . ASP A 1 442 ? 3.058 -16.681 -6.907 1.00 94.06 442 ASP A CA 1
ATOM 3441 C C . ASP A 1 442 ? 2.665 -16.041 -8.252 1.00 94.06 442 ASP A C 1
ATOM 3443 O O . ASP A 1 442 ? 1.759 -16.513 -8.934 1.00 94.06 442 ASP A O 1
ATOM 3447 N N . ASN A 1 443 ? 3.405 -15.018 -8.699 1.00 95.62 443 ASN A N 1
ATOM 3448 C CA . ASN A 1 443 ? 3.084 -14.269 -9.914 1.00 95.62 443 ASN A CA 1
ATOM 3449 C C . ASN A 1 443 ? 4.357 -13.845 -10.688 1.00 95.62 443 ASN A C 1
ATOM 3451 O O . ASN A 1 443 ? 5.319 -13.317 -10.122 1.00 95.62 443 ASN A O 1
ATOM 3455 N N . LEU A 1 444 ? 4.376 -14.036 -12.013 1.00 97.19 444 LEU A N 1
ATOM 3456 C CA . LEU A 1 444 ? 5.452 -13.576 -12.906 1.00 97.19 444 LEU A CA 1
ATOM 3457 C C . LEU A 1 444 ? 4.876 -12.887 -14.145 1.00 97.19 444 LEU A C 1
ATOM 3459 O O . LEU A 1 444 ? 4.237 -13.521 -14.982 1.00 97.19 444 LEU A O 1
ATOM 3463 N N . PHE A 1 445 ? 5.186 -11.600 -14.296 1.00 98.06 445 PHE A N 1
ATOM 3464 C CA . PHE A 1 445 ? 4.811 -10.792 -15.455 1.00 98.06 445 PHE A CA 1
ATOM 3465 C C . PHE A 1 445 ? 6.013 -10.591 -16.364 1.00 98.06 445 PHE A C 1
ATOM 3467 O O . PHE A 1 445 ? 7.044 -10.079 -15.926 1.00 98.06 445 PHE A O 1
ATOM 3474 N N . ILE A 1 446 ? 5.878 -10.939 -17.640 1.00 97.75 446 ILE A N 1
ATOM 3475 C CA . ILE A 1 446 ? 6.930 -10.757 -18.644 1.00 97.75 446 ILE A CA 1
ATOM 3476 C C . ILE A 1 446 ? 6.390 -9.907 -19.785 1.00 97.75 446 ILE A C 1
ATOM 3478 O O . ILE A 1 446 ? 5.422 -10.275 -20.449 1.00 97.75 446 ILE A O 1
ATOM 3482 N N . LEU A 1 447 ? 7.044 -8.776 -20.030 1.00 96.56 447 LEU A N 1
ATOM 3483 C CA . LEU A 1 447 ? 6.759 -7.898 -21.154 1.00 96.56 447 LEU A CA 1
ATOM 3484 C C . LEU A 1 447 ? 8.075 -7.560 -21.857 1.00 96.56 447 LEU A C 1
ATOM 3486 O O . LEU A 1 447 ? 8.858 -6.741 -21.373 1.00 96.56 447 LEU A O 1
ATOM 3490 N N . ASP A 1 448 ? 8.295 -8.196 -23.006 1.00 95.88 448 ASP A N 1
ATOM 3491 C CA . ASP A 1 448 ? 9.470 -8.031 -23.864 1.00 95.88 448 ASP A CA 1
ATOM 3492 C C . ASP A 1 448 ? 10.810 -8.259 -23.132 1.00 95.88 448 ASP A C 1
ATOM 3494 O O . ASP A 1 448 ? 11.247 -9.398 -22.950 1.00 95.88 448 ASP A O 1
ATOM 3498 N N . ASP A 1 449 ? 11.486 -7.177 -22.730 1.00 95.25 449 ASP A N 1
ATOM 3499 C CA . ASP A 1 449 ? 12.778 -7.193 -22.042 1.00 95.25 449 ASP A CA 1
ATOM 3500 C C . ASP A 1 449 ? 12.674 -6.979 -20.522 1.00 95.25 449 ASP A C 1
ATOM 3502 O O . ASP A 1 449 ? 13.702 -6.879 -19.841 1.00 95.25 449 ASP A O 1
ATOM 3506 N N . VAL A 1 450 ? 11.456 -6.920 -19.978 1.00 96.69 450 VAL A N 1
ATOM 3507 C CA . VAL A 1 450 ? 11.180 -6.696 -18.554 1.00 96.69 450 VAL A CA 1
ATOM 3508 C C . VAL A 1 450 ? 10.462 -7.901 -17.953 1.00 96.69 450 VAL A C 1
ATOM 3510 O O . VAL A 1 450 ? 9.451 -8.353 -18.485 1.00 96.69 450 VAL A O 1
ATOM 3513 N N . ALA A 1 451 ? 10.948 -8.369 -16.805 1.00 97.75 451 ALA A N 1
ATOM 3514 C CA . ALA A 1 451 ? 10.237 -9.301 -15.939 1.00 97.75 451 ALA A CA 1
ATOM 3515 C C . ALA A 1 451 ? 9.938 -8.649 -14.579 1.00 97.75 451 ALA A C 1
ATOM 3517 O O . ALA A 1 451 ? 10.792 -7.977 -13.996 1.00 97.75 451 ALA A O 1
ATOM 3518 N N . ILE A 1 452 ? 8.733 -8.846 -14.059 1.00 97.94 452 ILE A N 1
ATOM 3519 C CA . ILE A 1 452 ? 8.331 -8.416 -12.719 1.00 97.94 452 ILE A CA 1
ATOM 3520 C C . ILE A 1 452 ? 7.890 -9.668 -11.970 1.00 97.94 452 ILE A C 1
ATOM 3522 O O . ILE A 1 452 ? 6.897 -10.299 -12.329 1.00 97.94 452 ILE A O 1
ATOM 3526 N N . ILE A 1 453 ? 8.680 -10.040 -10.968 1.00 97.69 453 ILE A N 1
ATOM 3527 C CA . ILE A 1 453 ? 8.403 -11.154 -10.066 1.00 97.69 453 ILE A CA 1
ATOM 3528 C C . ILE A 1 453 ? 7.616 -10.596 -8.892 1.00 97.69 453 ILE A C 1
ATOM 3530 O O . ILE A 1 453 ? 8.057 -9.625 -8.270 1.00 97.69 453 ILE A O 1
ATOM 3534 N N . VAL A 1 454 ? 6.481 -11.207 -8.595 1.00 97.06 454 VAL A N 1
ATOM 3535 C CA . VAL A 1 454 ? 5.574 -10.749 -7.554 1.00 97.06 454 VAL A CA 1
ATOM 3536 C C . VAL A 1 454 ? 5.350 -11.886 -6.571 1.00 97.06 454 VAL A C 1
ATOM 3538 O O . VAL A 1 454 ? 5.087 -13.018 -6.968 1.00 97.06 454 VAL A O 1
ATOM 3541 N N . GLU A 1 455 ? 5.524 -11.574 -5.294 1.00 95.12 455 GLU A N 1
ATOM 3542 C CA . GLU A 1 455 ? 5.316 -12.493 -4.181 1.00 95.12 455 GLU A CA 1
ATOM 3543 C C . GLU A 1 455 ? 4.235 -11.921 -3.274 1.00 95.12 455 GLU A C 1
ATOM 3545 O O . GLU A 1 455 ? 4.375 -10.818 -2.736 1.00 95.12 455 GLU A O 1
ATOM 3550 N N . ASP A 1 456 ? 3.183 -12.696 -3.082 1.00 93.94 456 ASP A N 1
ATOM 3551 C CA . ASP A 1 456 ? 1.991 -12.336 -2.341 1.00 93.94 456 ASP A CA 1
ATOM 3552 C C . ASP A 1 456 ? 2.082 -12.935 -0.935 1.00 93.94 456 ASP A C 1
ATOM 3554 O O . ASP A 1 456 ? 2.412 -14.109 -0.730 1.00 93.94 456 ASP A O 1
ATOM 3558 N N . LYS A 1 457 ? 1.869 -12.107 0.090 1.00 91.88 457 LYS A N 1
ATOM 3559 C CA . LYS A 1 457 ? 1.975 -12.526 1.492 1.00 91.88 457 LYS A CA 1
ATOM 3560 C C . LYS A 1 457 ? 0.739 -12.104 2.271 1.00 91.88 457 LYS A C 1
ATOM 3562 O O . LYS A 1 457 ? 0.638 -11.015 2.827 1.00 91.88 457 LYS A O 1
ATOM 3567 N N . ALA A 1 458 ? -0.179 -13.054 2.400 1.00 85.94 458 ALA A N 1
ATOM 3568 C CA . ALA A 1 458 ? -1.365 -12.949 3.239 1.00 85.94 458 ALA A CA 1
ATOM 3569 C C . ALA A 1 458 ? -1.081 -13.304 4.713 1.00 85.94 458 ALA A C 1
ATOM 3571 O O . ALA A 1 458 ? -1.923 -13.887 5.388 1.00 85.94 458 ALA A O 1
ATOM 3572 N N . VAL A 1 459 ? 0.115 -13.025 5.242 1.00 81.62 459 VAL A N 1
ATOM 3573 C CA . VAL A 1 459 ? 0.433 -13.294 6.656 1.00 81.62 459 VAL A CA 1
ATOM 3574 C C . VAL A 1 459 ? 0.006 -12.095 7.492 1.00 81.62 459 VAL A C 1
ATOM 3576 O O . VAL A 1 459 ? 0.427 -10.980 7.217 1.00 81.62 459 VAL A O 1
ATOM 3579 N N . ALA A 1 460 ? -0.792 -12.330 8.536 1.00 77.00 460 ALA A N 1
ATOM 3580 C CA . ALA A 1 460 ? -1.165 -11.272 9.470 1.00 77.00 460 ALA A CA 1
ATOM 3581 C C . ALA A 1 460 ? -0.048 -10.990 10.477 1.00 77.00 460 ALA A C 1
ATOM 3583 O O . ALA A 1 460 ? 0.544 -11.933 11.012 1.00 77.00 460 ALA A O 1
ATOM 3584 N N . ILE A 1 461 ? 0.182 -9.712 10.790 1.00 77.75 461 ILE A N 1
ATOM 3585 C CA . ILE A 1 461 ? 0.940 -9.332 11.986 1.00 77.75 461 ILE A CA 1
ATOM 3586 C C . ILE A 1 461 ? 0.124 -9.780 13.201 1.00 77.75 461 ILE A C 1
ATOM 3588 O O . ILE A 1 461 ? -1.077 -9.514 13.296 1.00 77.75 461 ILE A O 1
ATOM 3592 N N . ALA A 1 462 ? 0.754 -10.496 14.129 1.00 81.06 462 ALA A N 1
ATOM 3593 C CA . ALA A 1 462 ? 0.066 -10.944 15.329 1.00 81.06 462 ALA A CA 1
ATOM 3594 C C . ALA A 1 462 ? -0.348 -9.740 16.205 1.00 81.06 462 ALA A C 1
ATOM 3596 O O . ALA A 1 462 ? 0.437 -8.801 16.337 1.00 81.06 462 ALA A O 1
ATOM 3597 N N . PRO A 1 463 ? -1.497 -9.789 16.911 1.00 80.00 463 PRO A N 1
ATOM 3598 C CA . PRO A 1 463 ? -1.889 -8.730 17.847 1.00 80.00 463 PRO A CA 1
ATOM 3599 C C . PRO A 1 463 ? -0.790 -8.389 18.863 1.00 80.00 463 PRO A C 1
ATOM 3601 O O . PRO A 1 463 ? -0.485 -7.230 19.089 1.00 80.00 463 PRO A O 1
ATOM 3604 N N . ALA A 1 464 ? -0.088 -9.399 19.384 1.00 80.31 464 ALA A N 1
ATOM 3605 C CA . ALA A 1 464 ? 1.042 -9.180 20.286 1.00 80.31 464 ALA A CA 1
ATOM 3606 C C . ALA A 1 464 ? 2.234 -8.451 19.624 1.00 80.31 464 ALA A C 1
ATOM 3608 O O . ALA A 1 464 ? 2.935 -7.704 20.296 1.00 80.31 464 ALA A O 1
ATOM 3609 N N . ALA A 1 465 ? 2.474 -8.651 18.322 1.00 81.06 465 ALA A N 1
ATOM 3610 C CA . ALA A 1 465 ? 3.511 -7.926 17.583 1.00 81.06 465 ALA A CA 1
ATOM 3611 C C . ALA A 1 465 ? 3.121 -6.455 17.354 1.00 81.06 465 ALA A C 1
ATOM 3613 O O . ALA A 1 465 ? 3.966 -5.578 17.526 1.00 81.06 465 ALA A O 1
ATOM 3614 N N . ARG A 1 466 ? 1.841 -6.189 17.043 1.00 76.69 466 ARG A N 1
ATOM 3615 C CA . ARG A 1 466 ? 1.256 -4.835 17.035 1.00 76.69 466 ARG A CA 1
ATOM 3616 C C . ARG A 1 466 ? 1.384 -4.156 18.400 1.00 76.69 466 ARG A C 1
ATOM 3618 O O . ARG A 1 466 ? 1.765 -2.994 18.472 1.00 76.69 466 ARG A O 1
ATOM 3625 N N . ALA A 1 467 ? 1.179 -4.930 19.468 1.00 75.50 467 ALA A N 1
ATOM 3626 C CA . ALA A 1 467 ? 1.290 -4.494 20.856 1.00 75.50 467 ALA A CA 1
ATOM 3627 C C . ALA A 1 467 ? 2.745 -4.295 21.360 1.00 75.50 467 ALA A C 1
ATOM 3629 O O . ALA A 1 467 ? 2.994 -4.195 22.562 1.00 75.50 467 ALA A O 1
ATOM 3630 N N . GLY A 1 468 ? 3.737 -4.290 20.463 1.00 74.06 468 GLY A N 1
ATOM 3631 C CA . GLY A 1 468 ? 5.131 -4.004 20.802 1.00 74.06 468 GLY A CA 1
ATOM 3632 C C . GLY A 1 468 ? 5.999 -5.208 21.196 1.00 74.06 468 GLY A C 1
ATOM 3633 O O . GLY A 1 468 ? 7.140 -5.001 21.612 1.00 74.06 468 GLY A O 1
ATOM 3634 N N . ASP A 1 469 ? 5.540 -6.461 21.045 1.00 81.31 469 ASP A N 1
ATOM 3635 C CA . ASP A 1 469 ? 6.413 -7.643 21.193 1.00 81.31 469 ASP A CA 1
ATOM 3636 C C . ASP A 1 469 ? 7.425 -7.692 20.035 1.00 81.31 469 ASP A C 1
ATOM 3638 O O . ASP A 1 469 ? 7.169 -8.258 18.966 1.00 81.31 469 ASP A O 1
ATOM 3642 N N . THR A 1 470 ? 8.611 -7.125 20.271 1.00 80.56 470 THR A N 1
ATOM 3643 C CA . THR A 1 470 ? 9.714 -7.056 19.302 1.00 80.56 470 THR A CA 1
ATOM 3644 C C . THR A 1 470 ? 10.098 -8.421 18.729 1.00 80.56 470 THR A C 1
ATOM 3646 O O . THR A 1 470 ? 10.422 -8.531 17.544 1.00 80.56 470 THR A O 1
ATOM 3649 N N . ARG A 1 471 ? 10.064 -9.493 19.532 1.00 83.44 471 ARG A N 1
ATOM 3650 C CA . ARG A 1 471 ? 10.448 -10.834 19.063 1.00 83.44 471 ARG A CA 1
ATOM 3651 C C . ARG A 1 471 ? 9.409 -11.376 18.087 1.00 83.44 471 ARG A C 1
ATOM 3653 O O . ARG A 1 471 ? 9.782 -11.965 17.069 1.00 83.44 471 ARG A O 1
ATOM 3660 N N . ARG A 1 472 ? 8.120 -11.202 18.388 1.00 83.56 472 ARG A N 1
ATOM 3661 C CA . ARG A 1 472 ? 7.040 -11.592 17.469 1.00 83.56 472 ARG A CA 1
ATOM 3662 C C . ARG A 1 472 ? 7.038 -10.729 16.219 1.00 83.56 472 ARG A C 1
ATOM 3664 O O . ARG A 1 472 ? 6.997 -11.300 15.136 1.00 83.56 472 ARG A O 1
ATOM 3671 N N . LEU A 1 473 ? 7.198 -9.412 16.354 1.00 82.44 473 LEU A N 1
ATOM 3672 C CA . LEU A 1 473 ? 7.284 -8.510 15.208 1.00 82.44 473 LEU A CA 1
ATOM 3673 C C . LEU A 1 473 ? 8.447 -8.887 14.288 1.00 82.44 473 LEU A C 1
ATOM 3675 O O . LEU A 1 473 ? 8.255 -9.003 13.081 1.00 82.44 473 LEU A O 1
ATOM 3679 N N . ARG A 1 474 ? 9.629 -9.186 14.847 1.00 83.31 474 ARG A N 1
ATOM 3680 C CA . ARG A 1 474 ? 10.766 -9.709 14.075 1.00 83.31 474 ARG A CA 1
ATOM 3681 C C . ARG A 1 474 ? 10.361 -10.952 13.284 1.00 83.31 474 ARG A C 1
ATOM 3683 O O . ARG A 1 474 ? 10.634 -11.021 12.093 1.00 83.31 474 ARG A O 1
ATOM 3690 N N . ASN A 1 475 ? 9.720 -11.930 13.922 1.00 84.94 475 ASN A N 1
ATOM 3691 C CA . ASN A 1 475 ? 9.311 -13.170 13.255 1.00 84.94 475 ASN A CA 1
ATOM 3692 C C . ASN A 1 475 ? 8.265 -12.939 12.155 1.00 84.94 475 ASN A C 1
ATOM 3694 O O . ASN A 1 475 ? 8.357 -13.570 11.100 1.00 84.94 475 ASN A O 1
ATOM 3698 N N . ASP A 1 476 ? 7.304 -12.047 12.383 1.00 84.12 476 ASP A N 1
ATOM 3699 C CA . ASP A 1 476 ? 6.270 -11.715 11.403 1.00 84.12 476 ASP A CA 1
ATOM 3700 C C . ASP A 1 476 ? 6.879 -10.972 10.205 1.00 84.12 476 ASP A C 1
ATOM 3702 O O . ASP A 1 476 ? 6.691 -11.405 9.068 1.00 84.12 476 ASP A O 1
ATOM 3706 N N . LEU A 1 477 ? 7.734 -9.967 10.434 1.00 81.81 477 LEU A N 1
ATOM 3707 C CA . LEU A 1 477 ? 8.463 -9.264 9.368 1.00 81.81 477 LEU A CA 1
ATOM 3708 C C . LEU A 1 477 ? 9.392 -10.196 8.577 1.00 81.81 477 LEU A C 1
ATOM 3710 O O . LEU A 1 477 ? 9.456 -10.093 7.353 1.00 81.81 477 LEU A O 1
ATOM 3714 N N . LYS A 1 478 ? 10.057 -11.165 9.225 1.00 83.56 478 LYS A N 1
ATOM 3715 C CA . LYS A 1 478 ? 10.821 -12.204 8.506 1.00 83.56 478 LYS A CA 1
ATOM 3716 C C . LYS A 1 478 ? 9.928 -13.032 7.581 1.00 83.56 478 LYS A C 1
ATOM 3718 O O . LYS A 1 478 ? 10.324 -13.378 6.470 1.00 83.56 478 LYS A O 1
ATOM 3723 N N . ARG A 1 479 ? 8.726 -13.391 8.035 1.00 82.25 479 ARG A N 1
ATOM 3724 C CA . ARG A 1 479 ? 7.785 -14.197 7.242 1.00 82.25 479 ARG A CA 1
ATOM 3725 C C . ARG A 1 479 ? 7.189 -13.417 6.076 1.00 82.25 479 ARG A C 1
ATOM 3727 O O . ARG A 1 479 ? 6.975 -14.024 5.033 1.00 82.25 479 ARG A O 1
ATOM 3734 N N . ILE A 1 480 ? 6.935 -12.126 6.266 1.00 80.62 480 ILE A N 1
ATOM 3735 C CA . ILE A 1 480 ? 6.326 -11.247 5.266 1.00 80.62 480 ILE A CA 1
ATOM 3736 C C . ILE A 1 480 ? 7.372 -10.778 4.246 1.00 80.62 480 ILE A C 1
ATOM 3738 O O . ILE A 1 480 ? 7.167 -10.924 3.049 1.00 80.62 480 ILE A O 1
ATOM 3742 N N . ILE A 1 481 ? 8.515 -10.258 4.700 1.00 81.38 481 ILE A N 1
ATOM 3743 C CA . ILE A 1 481 ? 9.483 -9.566 3.837 1.00 81.38 481 ILE A CA 1
ATOM 3744 C C . ILE A 1 481 ? 10.623 -10.502 3.425 1.00 81.38 481 ILE A C 1
ATOM 3746 O O . ILE A 1 481 ? 10.811 -10.765 2.240 1.00 81.38 481 ILE A O 1
ATOM 3750 N N . GLU A 1 482 ? 11.372 -11.050 4.388 1.00 83.19 482 GLU A N 1
ATOM 3751 C CA . GLU A 1 482 ? 12.600 -11.816 4.100 1.00 83.19 482 GLU A CA 1
ATOM 3752 C C . GLU A 1 482 ? 12.310 -13.059 3.239 1.00 83.19 482 GLU A C 1
ATOM 3754 O O . GLU A 1 482 ? 13.010 -13.328 2.260 1.00 83.19 482 GLU A O 1
ATOM 3759 N N . ARG A 1 483 ? 11.232 -13.798 3.548 1.00 84.50 483 ARG A N 1
ATOM 3760 C CA . ARG A 1 483 ? 10.832 -14.977 2.759 1.00 84.50 483 ARG A CA 1
ATOM 3761 C C . ARG A 1 483 ? 10.422 -14.617 1.335 1.00 84.50 483 ARG A C 1
ATOM 3763 O O . ARG A 1 483 ? 10.956 -15.242 0.419 1.00 84.50 483 ARG A O 1
ATOM 3770 N N . ALA A 1 484 ? 9.569 -13.605 1.161 1.00 85.12 484 ALA A N 1
ATOM 3771 C CA . ALA A 1 484 ? 9.137 -13.126 -0.153 1.00 85.12 484 ALA A CA 1
ATOM 3772 C C . ALA A 1 484 ? 10.346 -12.748 -1.019 1.00 85.12 484 ALA A C 1
ATOM 3774 O O . ALA A 1 484 ? 10.532 -13.260 -2.121 1.00 85.12 484 ALA A O 1
ATOM 3775 N N . VAL A 1 485 ? 11.259 -11.943 -0.466 1.00 85.81 485 VAL A N 1
ATOM 3776 C CA . VAL A 1 485 ? 12.482 -11.537 -1.171 1.00 85.81 485 VAL A CA 1
ATOM 3777 C C . VAL A 1 485 ? 13.352 -12.746 -1.520 1.00 85.81 485 VAL A C 1
ATOM 3779 O O . VAL A 1 485 ? 13.893 -12.804 -2.622 1.00 85.81 485 VAL A O 1
ATOM 3782 N N . SER A 1 486 ? 13.477 -13.737 -0.631 1.00 88.00 486 SER A N 1
ATOM 3783 C CA . SER A 1 486 ? 14.271 -14.944 -0.905 1.00 88.00 486 SER A CA 1
ATOM 3784 C C . SER A 1 486 ? 13.699 -15.801 -2.045 1.00 88.00 486 SER A C 1
ATOM 3786 O O . SER A 1 486 ? 14.462 -16.311 -2.872 1.00 88.00 486 SER A O 1
ATOM 3788 N N . GLN A 1 487 ? 12.369 -15.939 -2.114 1.00 90.25 487 GLN A N 1
ATOM 3789 C CA . GLN A 1 487 ? 11.673 -16.708 -3.149 1.00 90.25 487 GLN A CA 1
ATOM 3790 C C . GLN A 1 487 ? 11.818 -16.019 -4.507 1.00 90.25 487 GLN A C 1
ATOM 3792 O O . GLN A 1 487 ? 12.316 -16.631 -5.458 1.00 90.25 487 GLN A O 1
ATOM 3797 N N . ALA A 1 488 ? 11.540 -14.716 -4.556 1.00 91.88 488 ALA A N 1
ATOM 3798 C CA . ALA A 1 488 ? 11.692 -13.929 -5.769 1.00 91.88 488 ALA A CA 1
ATOM 3799 C C . ALA A 1 488 ? 13.150 -13.823 -6.235 1.00 91.88 488 ALA A C 1
ATOM 3801 O O . ALA A 1 488 ? 13.436 -13.900 -7.432 1.00 91.88 488 ALA A O 1
ATOM 3802 N N . ARG A 1 489 ? 14.109 -13.693 -5.307 1.00 92.25 489 ARG A N 1
ATOM 3803 C CA . ARG A 1 489 ? 15.542 -13.677 -5.634 1.00 92.25 489 ARG A CA 1
ATOM 3804 C C . ARG A 1 489 ? 15.970 -14.976 -6.301 1.00 92.25 489 ARG A C 1
ATOM 3806 O O . ARG A 1 489 ? 16.686 -14.920 -7.299 1.00 92.25 489 ARG A O 1
ATOM 3813 N N . ARG A 1 490 ? 15.529 -16.125 -5.780 1.00 93.31 490 ARG A N 1
ATOM 3814 C CA . ARG A 1 490 ? 15.820 -17.430 -6.386 1.00 93.31 490 ARG A CA 1
ATOM 3815 C C . ARG A 1 490 ? 15.350 -17.461 -7.839 1.00 93.31 490 ARG A C 1
ATOM 3817 O O . ARG A 1 490 ? 16.139 -17.812 -8.711 1.00 93.31 490 ARG A O 1
ATOM 3824 N N . LEU A 1 491 ? 14.110 -17.045 -8.097 1.00 95.56 491 LEU A N 1
ATOM 3825 C CA . LEU A 1 491 ? 13.558 -16.990 -9.449 1.00 95.56 491 LEU A CA 1
ATOM 3826 C C . LEU A 1 491 ? 14.352 -16.033 -10.351 1.00 95.56 491 LEU A C 1
ATOM 3828 O O . LEU A 1 491 ? 14.786 -16.420 -11.433 1.00 95.56 491 LEU A O 1
ATOM 3832 N N . ARG A 1 492 ? 14.633 -14.812 -9.881 1.00 94.94 492 ARG A N 1
ATOM 3833 C CA . ARG A 1 492 ? 15.455 -13.821 -10.595 1.00 94.94 492 ARG A CA 1
ATOM 3834 C C . ARG A 1 492 ? 16.818 -14.383 -10.990 1.00 94.94 492 ARG A C 1
ATOM 3836 O O . ARG A 1 492 ? 17.270 -14.165 -12.113 1.00 94.94 492 ARG A O 1
ATOM 3843 N N . ASP A 1 493 ? 17.495 -15.040 -10.053 1.00 93.81 493 ASP A N 1
ATOM 3844 C CA . ASP A 1 493 ? 18.848 -15.551 -10.261 1.00 93.81 493 ASP A CA 1
ATOM 3845 C C . ASP A 1 493 ? 18.842 -16.698 -11.287 1.00 93.81 493 ASP A C 1
ATOM 3847 O O . ASP A 1 493 ? 19.730 -16.734 -12.138 1.00 93.81 493 ASP A O 1
ATOM 3851 N N . ARG A 1 494 ? 17.796 -17.543 -11.305 1.00 93.62 494 ARG A N 1
ATOM 3852 C CA . ARG A 1 494 ? 17.574 -18.540 -12.372 1.00 93.62 494 ARG A CA 1
ATOM 3853 C C . ARG A 1 494 ? 17.312 -17.899 -13.734 1.00 93.62 494 ARG A C 1
ATOM 3855 O O . ARG A 1 494 ? 18.019 -18.212 -14.681 1.00 93.62 494 ARG A O 1
ATOM 3862 N N . ILE A 1 495 ? 16.407 -16.920 -13.832 1.00 94.69 495 ILE A N 1
ATOM 3863 C CA . ILE A 1 495 ? 16.141 -16.206 -15.100 1.00 94.69 495 ILE A CA 1
ATOM 3864 C C . ILE A 1 495 ? 17.435 -15.599 -15.673 1.00 94.69 495 ILE A C 1
ATOM 3866 O O . ILE A 1 495 ? 17.682 -15.650 -16.879 1.00 94.69 495 ILE A O 1
ATOM 3870 N N . LYS A 1 496 ? 18.287 -15.028 -14.812 1.00 92.31 496 LYS A N 1
ATOM 3871 C CA . LYS A 1 496 ? 19.566 -14.432 -15.228 1.00 92.31 496 LYS A CA 1
ATOM 3872 C C . LYS A 1 496 ? 20.589 -15.466 -15.694 1.00 92.31 496 LYS A C 1
ATOM 3874 O O . LYS A 1 496 ? 21.273 -15.201 -16.683 1.00 92.31 496 LYS A O 1
ATOM 3879 N N . ALA A 1 497 ? 20.732 -16.567 -14.958 1.00 92.38 497 ALA A N 1
ATOM 3880 C CA . ALA A 1 497 ? 21.724 -17.600 -15.236 1.00 92.38 497 ALA A CA 1
ATOM 3881 C C . ALA A 1 497 ? 21.315 -18.459 -16.437 1.00 92.38 497 ALA A C 1
ATOM 3883 O O . ALA A 1 497 ? 22.077 -18.589 -17.393 1.00 92.38 497 ALA A O 1
ATOM 3884 N N . ASP A 1 498 ? 20.082 -18.955 -16.412 1.00 93.25 498 ASP A N 1
ATOM 3885 C CA . ASP A 1 498 ? 19.606 -20.005 -17.308 1.00 93.25 498 ASP A CA 1
ATOM 3886 C C . ASP A 1 498 ? 18.965 -19.424 -18.577 1.00 93.25 498 ASP A C 1
ATOM 3888 O O . ASP A 1 498 ? 18.740 -20.142 -19.546 1.00 93.25 498 ASP A O 1
ATOM 3892 N N . ARG A 1 499 ? 18.682 -18.109 -18.594 1.00 92.94 499 ARG A N 1
ATOM 3893 C CA . ARG A 1 499 ? 18.014 -17.396 -19.703 1.00 92.94 499 ARG A CA 1
ATOM 3894 C C . ARG A 1 499 ? 16.634 -17.956 -20.051 1.00 92.94 499 ARG A C 1
ATOM 3896 O O . ARG A 1 499 ? 16.127 -17.721 -21.139 1.00 92.94 499 ARG A O 1
ATOM 3903 N N . GLY A 1 500 ? 16.007 -18.639 -19.107 1.00 93.56 500 GLY A N 1
ATOM 3904 C CA . GLY A 1 500 ? 14.681 -19.215 -19.229 1.00 93.56 500 GLY A CA 1
ATOM 3905 C C . GLY A 1 500 ? 14.313 -19.979 -17.968 1.00 93.56 500 GLY A C 1
ATOM 3906 O O . GLY A 1 500 ? 15.027 -19.917 -16.966 1.00 93.56 500 GLY A O 1
ATOM 3907 N N . LEU A 1 501 ? 13.173 -20.660 -18.002 1.00 94.44 501 LEU A N 1
ATOM 3908 C CA . LEU A 1 501 ? 12.668 -21.447 -16.882 1.00 94.44 501 LEU A CA 1
ATOM 3909 C C . LEU A 1 501 ? 12.174 -22.803 -17.357 1.00 94.44 501 LEU A C 1
ATOM 3911 O O . LEU A 1 501 ? 11.408 -22.908 -18.315 1.00 94.44 501 LEU A O 1
ATOM 3915 N N . ARG A 1 502 ? 12.542 -23.843 -16.612 1.00 93.50 502 ARG A N 1
ATOM 3916 C CA . ARG A 1 502 ? 11.917 -25.156 -16.727 1.00 93.50 502 ARG A CA 1
ATOM 3917 C C . ARG A 1 502 ? 10.673 -25.186 -15.846 1.00 93.50 502 ARG A C 1
ATOM 3919 O O . ARG A 1 502 ? 10.777 -25.334 -14.627 1.00 93.50 502 ARG A O 1
ATOM 3926 N N . LEU A 1 503 ? 9.509 -25.023 -16.460 1.00 94.31 503 LEU A N 1
ATOM 3927 C CA . LEU A 1 503 ? 8.228 -25.040 -15.761 1.00 94.31 503 LEU A CA 1
ATOM 3928 C C . LEU A 1 503 ? 7.761 -26.483 -15.515 1.00 94.31 503 LEU A C 1
ATOM 3930 O O . LEU A 1 503 ? 8.190 -27.433 -16.170 1.00 94.31 503 LEU A O 1
ATOM 3934 N N . HIS A 1 504 ? 6.867 -26.682 -14.557 1.00 91.50 504 HIS A N 1
ATOM 3935 C CA . HIS A 1 504 ? 6.164 -27.951 -14.430 1.00 91.50 504 HIS A CA 1
ATOM 3936 C C . HIS A 1 504 ? 5.077 -28.047 -15.509 1.00 91.50 504 HIS A C 1
ATOM 3938 O O . HIS A 1 504 ? 4.278 -27.134 -15.681 1.00 91.50 504 HIS A O 1
ATOM 3944 N N . GLY A 1 505 ? 5.059 -29.143 -16.272 1.00 85.50 505 GLY A N 1
ATOM 3945 C CA . GLY A 1 505 ? 4.101 -29.348 -17.368 1.00 85.50 505 GLY A CA 1
ATOM 3946 C C . GLY A 1 505 ? 4.466 -28.686 -18.707 1.00 85.50 505 GLY A C 1
ATOM 3947 O O . GLY A 1 505 ? 3.844 -29.012 -19.715 1.00 85.50 505 GLY A O 1
ATOM 3948 N N . VAL A 1 506 ? 5.497 -27.833 -18.755 1.00 78.44 506 VAL A N 1
ATOM 3949 C CA . VAL A 1 506 ? 6.073 -27.258 -19.987 1.00 78.44 506 VAL A CA 1
ATOM 3950 C C . VAL A 1 506 ? 7.586 -27.452 -19.963 1.00 78.44 506 VAL A C 1
ATOM 3952 O O . VAL A 1 506 ? 8.218 -27.215 -18.942 1.00 78.44 506 VAL A O 1
ATOM 3955 N N . GLU A 1 507 ? 8.185 -27.877 -21.075 1.00 83.12 507 GLU A N 1
ATOM 3956 C CA . GLU A 1 507 ? 9.607 -28.243 -21.096 1.00 83.12 507 GLU A CA 1
ATOM 3957 C C . GLU A 1 507 ? 10.540 -27.042 -20.856 1.00 83.12 507 GLU A C 1
ATOM 3959 O O . GLU A 1 507 ? 11.444 -27.131 -20.025 1.00 83.12 507 GLU A O 1
ATOM 3964 N N . TRP A 1 508 ? 10.299 -25.907 -21.522 1.00 93.94 508 TRP A N 1
ATOM 3965 C CA . TRP A 1 508 ? 11.138 -24.713 -21.405 1.00 93.94 508 TRP A CA 1
ATOM 3966 C C . TRP A 1 508 ? 10.380 -23.431 -21.759 1.00 93.94 508 TRP A C 1
ATOM 3968 O O . TRP A 1 508 ? 9.685 -23.369 -22.773 1.00 93.94 508 TRP A O 1
ATOM 3978 N N . MET A 1 509 ? 10.556 -22.393 -20.944 1.00 94.06 509 MET A N 1
ATOM 3979 C CA . MET A 1 509 ? 10.128 -21.029 -21.229 1.00 94.06 509 MET A CA 1
ATOM 3980 C C . MET A 1 509 ? 11.359 -20.168 -21.502 1.00 94.06 509 MET A C 1
ATOM 3982 O O . MET A 1 509 ? 12.151 -19.928 -20.594 1.00 94.06 509 MET A O 1
ATOM 3986 N N . ASP A 1 510 ? 11.508 -19.686 -22.735 1.00 94.00 510 ASP A N 1
ATOM 3987 C CA . ASP A 1 510 ? 12.608 -18.792 -23.093 1.00 94.00 510 ASP A CA 1
ATOM 3988 C C . ASP A 1 510 ? 12.410 -17.395 -22.488 1.00 94.00 510 ASP A C 1
ATOM 3990 O O . ASP A 1 510 ? 11.369 -16.764 -22.670 1.00 94.00 510 ASP A O 1
ATOM 3994 N N . LEU A 1 511 ? 13.430 -16.909 -21.781 1.00 95.44 511 LEU A N 1
ATOM 3995 C CA . LEU A 1 511 ? 13.504 -15.567 -21.194 1.00 95.44 511 LEU A CA 1
ATOM 3996 C C . LEU A 1 511 ? 14.811 -14.872 -21.599 1.00 95.44 511 LEU A C 1
ATOM 3998 O O . LEU A 1 511 ? 15.277 -13.941 -20.933 1.00 95.44 511 LEU A O 1
ATOM 4002 N N . SER A 1 512 ? 15.415 -15.310 -22.707 1.00 91.62 512 SER A N 1
ATOM 4003 C CA . SER A 1 512 ? 16.678 -14.792 -23.225 1.00 91.62 512 SER A CA 1
ATOM 4004 C C . SER A 1 512 ? 16.612 -13.317 -23.609 1.00 91.62 512 SER A C 1
ATOM 4006 O O . SER A 1 512 ? 17.654 -12.657 -23.642 1.00 91.62 512 SER A O 1
ATOM 4008 N N . SER A 1 513 ? 15.417 -12.767 -23.838 1.00 91.69 513 SER A N 1
ATOM 4009 C CA . SER A 1 513 ? 15.177 -11.347 -24.100 1.00 91.69 513 SER A CA 1
ATOM 4010 C C . SER A 1 513 ? 15.182 -10.473 -22.845 1.00 91.69 513 SER A C 1
ATOM 4012 O O . SER A 1 513 ? 15.420 -9.270 -22.951 1.00 91.69 513 SER A O 1
ATOM 4014 N N . VAL A 1 514 ? 14.976 -11.046 -21.655 1.00 94.62 514 VAL A N 1
ATOM 4015 C CA . VAL A 1 514 ? 14.848 -10.285 -20.407 1.00 94.62 514 VAL A CA 1
ATOM 4016 C C . VAL A 1 514 ? 16.175 -9.597 -20.067 1.00 94.62 514 VAL A C 1
ATOM 4018 O O . VAL A 1 514 ? 17.250 -10.208 -20.032 1.00 94.62 514 VAL A O 1
ATOM 4021 N N . ARG A 1 515 ? 16.121 -8.283 -19.842 1.00 91.81 515 ARG A N 1
ATOM 4022 C CA . ARG A 1 515 ? 17.264 -7.426 -19.474 1.00 91.81 515 ARG A CA 1
ATOM 4023 C C . ARG A 1 515 ? 17.076 -6.757 -18.123 1.00 91.81 515 ARG A C 1
ATOM 4025 O O . ARG A 1 515 ? 18.062 -6.403 -17.479 1.00 91.81 515 ARG A O 1
ATOM 4032 N N . GLU A 1 516 ? 15.833 -6.606 -17.688 1.00 92.94 516 GLU A N 1
ATOM 4033 C CA . GLU A 1 516 ? 15.472 -5.912 -16.463 1.00 92.94 516 GLU A CA 1
ATOM 4034 C C . GLU A 1 516 ? 14.504 -6.768 -15.648 1.00 92.94 516 GLU A C 1
ATOM 4036 O O . GLU A 1 516 ? 13.498 -7.229 -16.174 1.00 92.94 516 GLU A O 1
ATOM 4041 N N . ILE A 1 517 ? 14.826 -7.003 -14.373 1.00 94.75 517 ILE A N 1
ATOM 4042 C CA . ILE A 1 517 ? 13.996 -7.805 -13.470 1.00 94.75 517 ILE A CA 1
ATOM 4043 C C . ILE A 1 517 ? 13.719 -6.996 -12.209 1.00 94.75 517 ILE A C 1
ATOM 4045 O O . ILE A 1 517 ? 14.668 -6.558 -11.553 1.00 94.75 517 ILE A O 1
ATOM 4049 N N . HIS A 1 518 ? 12.443 -6.838 -11.868 1.00 95.06 518 HIS A N 1
ATOM 4050 C CA . HIS A 1 518 ? 11.986 -6.218 -10.623 1.00 95.06 518 HIS A CA 1
ATOM 4051 C C . HIS A 1 518 ? 11.329 -7.250 -9.719 1.00 95.06 518 HIS A C 1
ATOM 4053 O O . HIS A 1 518 ? 10.778 -8.238 -10.198 1.00 95.06 518 HIS A O 1
ATOM 4059 N N . ILE A 1 519 ? 11.405 -7.005 -8.414 1.00 94.56 519 ILE A N 1
ATOM 4060 C CA . ILE A 1 519 ? 10.745 -7.817 -7.396 1.00 94.56 519 ILE A CA 1
ATOM 4061 C C . ILE A 1 519 ? 9.753 -6.924 -6.662 1.00 94.56 519 ILE A C 1
ATOM 4063 O O . ILE A 1 519 ? 10.128 -5.848 -6.185 1.00 94.56 519 ILE A O 1
ATOM 4067 N N . VAL A 1 520 ? 8.515 -7.392 -6.563 1.00 94.75 520 VAL A N 1
ATOM 4068 C CA . VAL A 1 520 ? 7.437 -6.762 -5.806 1.00 94.75 520 VAL A CA 1
ATOM 4069 C C . VAL A 1 520 ? 6.961 -7.759 -4.756 1.00 94.75 520 VAL A C 1
ATOM 4071 O O . VAL A 1 520 ? 6.708 -8.916 -5.067 1.00 94.75 520 VAL A O 1
ATOM 4074 N N . ALA A 1 521 ? 6.878 -7.325 -3.507 1.00 92.06 521 ALA A N 1
ATOM 4075 C CA . ALA A 1 521 ? 6.298 -8.099 -2.422 1.00 92.06 521 ALA A CA 1
ATOM 4076 C C . ALA A 1 521 ? 5.013 -7.395 -1.981 1.00 92.06 521 ALA A C 1
ATOM 4078 O O . ALA A 1 521 ? 5.074 -6.288 -1.435 1.00 92.06 521 ALA A O 1
ATOM 4079 N N . VAL A 1 522 ? 3.868 -8.019 -2.252 1.00 93.38 522 VAL A N 1
ATOM 4080 C CA . VAL A 1 522 ? 2.549 -7.465 -1.936 1.00 93.38 522 VAL A CA 1
ATOM 4081 C C . VAL A 1 522 ? 2.037 -8.101 -0.651 1.00 93.38 522 VAL A C 1
ATOM 4083 O O . VAL A 1 522 ? 2.067 -9.320 -0.474 1.00 93.38 522 VAL A O 1
ATOM 4086 N N . SER A 1 523 ? 1.580 -7.265 0.273 1.00 90.81 523 SER A N 1
ATOM 4087 C CA . SER A 1 523 ? 1.014 -7.693 1.549 1.00 90.81 523 SER A CA 1
ATOM 4088 C C . SER A 1 523 ? -0.476 -7.385 1.608 1.00 90.81 523 SER A C 1
ATOM 4090 O O . SER A 1 523 ? -0.908 -6.293 1.246 1.00 90.81 523 SER A O 1
ATOM 4092 N N . LEU A 1 524 ? -1.260 -8.327 2.133 1.00 88.88 524 LEU A N 1
ATOM 4093 C CA . LEU A 1 524 ? -2.663 -8.067 2.475 1.00 88.88 524 LEU A CA 1
ATOM 4094 C C . LEU A 1 524 ? -2.800 -7.242 3.765 1.00 88.88 524 LEU A C 1
ATOM 4096 O O . LEU A 1 524 ? -3.812 -6.580 3.975 1.00 88.88 524 LEU A O 1
ATOM 4100 N N . GLU A 1 525 ? -1.803 -7.306 4.652 1.00 80.25 525 GLU A N 1
ATOM 4101 C CA . GLU A 1 525 ? -1.721 -6.377 5.779 1.00 80.25 525 GLU A CA 1
ATOM 4102 C C . GLU A 1 525 ? -1.237 -5.015 5.314 1.00 80.25 525 GLU A C 1
ATOM 4104 O O . GLU A 1 525 ? -0.346 -4.923 4.463 1.00 80.25 525 GLU A O 1
ATOM 4109 N N . ASP A 1 526 ? -1.776 -3.981 5.947 1.00 73.44 526 ASP A N 1
ATOM 4110 C CA . ASP A 1 526 ? -1.219 -2.649 5.848 1.00 73.44 526 ASP A CA 1
ATOM 4111 C C . ASP A 1 526 ? 0.082 -2.588 6.653 1.00 73.44 526 ASP A C 1
ATOM 4113 O O . ASP A 1 526 ? 0.134 -2.912 7.843 1.00 73.44 526 ASP A O 1
ATOM 4117 N N . LEU A 1 527 ? 1.157 -2.234 5.961 1.00 68.12 527 LEU A N 1
ATOM 4118 C CA . LEU A 1 527 ? 2.503 -2.189 6.503 1.00 68.12 527 LEU A CA 1
ATOM 4119 C C . LEU A 1 527 ? 3.089 -0.775 6.427 1.00 68.12 527 LEU A C 1
ATOM 4121 O O . LEU A 1 527 ? 4.314 -0.655 6.530 1.00 68.12 527 LEU A O 1
ATOM 4125 N N . ALA A 1 528 ? 2.259 0.268 6.267 1.00 61.69 528 ALA A N 1
ATOM 4126 C CA . ALA A 1 528 ? 2.677 1.660 6.048 1.00 61.69 528 ALA A CA 1
ATOM 4127 C C . ALA A 1 528 ? 3.793 2.114 7.007 1.00 61.69 528 ALA A C 1
ATOM 4129 O O . ALA A 1 528 ? 4.812 2.658 6.584 1.00 61.69 528 ALA A O 1
ATOM 4130 N N . ALA A 1 529 ? 3.693 1.754 8.293 1.00 60.06 529 ALA A N 1
ATOM 4131 C CA . ALA A 1 529 ? 4.689 2.089 9.316 1.00 60.06 529 ALA A CA 1
ATOM 4132 C C . ALA A 1 529 ? 6.071 1.408 9.143 1.00 60.06 529 ALA A C 1
ATOM 4134 O O . ALA A 1 529 ? 7.025 1.769 9.838 1.00 60.06 529 ALA A O 1
ATOM 4135 N N . THR A 1 530 ? 6.196 0.417 8.252 1.00 62.59 530 THR A N 1
ATOM 4136 C CA . THR A 1 530 ? 7.400 -0.420 8.074 1.00 62.59 530 THR A CA 1
ATOM 4137 C C . THR A 1 530 ? 7.969 -0.431 6.649 1.00 62.59 530 THR A C 1
ATOM 4139 O O . THR A 1 530 ? 9.185 -0.555 6.499 1.00 62.59 530 THR A O 1
ATOM 4142 N N . THR A 1 531 ? 7.154 -0.269 5.600 1.00 61.59 531 THR A N 1
ATOM 4143 C CA . THR A 1 531 ? 7.572 -0.458 4.189 1.00 61.59 531 THR A CA 1
ATOM 4144 C C . THR A 1 531 ? 8.298 0.746 3.586 1.00 61.59 531 THR A C 1
ATOM 4146 O O . THR A 1 531 ? 9.252 0.585 2.810 1.00 61.59 531 THR A O 1
ATOM 4149 N N . THR A 1 532 ? 7.930 1.964 3.991 1.00 62.59 532 THR A N 1
ATOM 4150 C CA . THR A 1 532 ? 8.585 3.211 3.552 1.00 62.59 532 THR A CA 1
ATOM 4151 C C . THR A 1 532 ? 9.992 3.368 4.134 1.00 62.59 532 THR A C 1
ATOM 4153 O O . THR A 1 532 ? 10.862 3.997 3.529 1.00 62.59 532 THR A O 1
ATOM 4156 N N . GLY A 1 533 ? 10.259 2.725 5.274 1.00 66.94 533 GLY A N 1
ATOM 4157 C CA . GLY A 1 533 ? 11.556 2.660 5.947 1.00 66.94 533 GLY A CA 1
ATOM 4158 C C . GLY A 1 533 ? 12.510 1.628 5.340 1.00 66.94 533 GLY A C 1
ATOM 4159 O O . GLY A 1 533 ? 13.170 0.899 6.075 1.00 66.94 533 GLY A O 1
ATOM 4160 N N . THR A 1 534 ? 12.620 1.525 4.011 1.00 75.00 534 THR A N 1
ATOM 4161 C CA . THR A 1 534 ? 13.441 0.474 3.370 1.00 75.00 534 THR A CA 1
ATOM 4162 C C . THR A 1 534 ? 14.902 0.491 3.842 1.00 75.00 534 THR A C 1
ATOM 4164 O O . THR A 1 534 ? 15.486 -0.568 4.055 1.00 75.00 534 THR A O 1
ATOM 4167 N N . ALA A 1 535 ? 15.487 1.665 4.103 1.00 72.56 535 ALA A N 1
ATOM 4168 C CA . ALA A 1 535 ? 16.830 1.756 4.682 1.00 72.56 535 ALA A CA 1
ATOM 4169 C C . ALA A 1 535 ? 16.922 1.175 6.107 1.00 72.56 535 ALA A C 1
ATOM 4171 O O . ALA A 1 535 ? 17.967 0.648 6.484 1.00 72.56 535 ALA A O 1
ATOM 4172 N N . GLU A 1 536 ? 15.855 1.257 6.902 1.00 73.69 536 GLU A N 1
ATOM 4173 C CA . GLU A 1 536 ? 15.777 0.663 8.244 1.00 73.69 536 GLU A CA 1
ATOM 4174 C C . GLU A 1 536 ? 15.656 -0.861 8.148 1.00 73.69 536 GLU A C 1
ATOM 4176 O O . GLU A 1 536 ? 16.352 -1.569 8.869 1.00 73.69 536 GLU A O 1
ATOM 4181 N N . LEU A 1 537 ? 14.872 -1.368 7.191 1.00 76.75 537 LEU A N 1
ATOM 4182 C CA . LEU A 1 537 ? 14.783 -2.801 6.894 1.00 76.75 537 LEU A CA 1
ATOM 4183 C C . LEU A 1 537 ? 16.114 -3.379 6.391 1.00 76.75 537 LEU A C 1
ATOM 4185 O O . LEU A 1 537 ? 16.475 -4.492 6.772 1.00 76.75 537 LEU A O 1
ATOM 4189 N N . ILE A 1 538 ? 16.866 -2.625 5.580 1.00 78.69 538 ILE A N 1
ATOM 4190 C CA . ILE A 1 538 ? 18.225 -3.003 5.156 1.00 78.69 538 ILE A CA 1
ATOM 4191 C C . ILE A 1 538 ? 19.169 -3.031 6.363 1.00 78.69 538 ILE A C 1
ATOM 4193 O O . ILE A 1 538 ? 19.906 -4.000 6.531 1.00 78.69 538 ILE A O 1
ATOM 4197 N N . LYS A 1 539 ? 19.139 -1.998 7.220 1.00 77.81 539 LYS A N 1
ATOM 4198 C CA . LYS A 1 539 ? 19.962 -1.950 8.442 1.00 77.81 539 LYS A CA 1
ATOM 4199 C C . LYS A 1 539 ? 19.665 -3.126 9.371 1.00 77.81 539 LYS A C 1
ATOM 4201 O O . LYS A 1 539 ? 20.602 -3.783 9.792 1.00 77.81 539 LYS A O 1
ATOM 4206 N N . ALA A 1 540 ? 18.389 -3.439 9.591 1.00 72.88 540 ALA A N 1
ATOM 4207 C CA . ALA A 1 540 ? 17.946 -4.562 10.417 1.00 72.88 540 ALA A CA 1
ATOM 4208 C C . ALA A 1 540 ? 18.119 -5.946 9.746 1.00 72.88 540 ALA A C 1
ATOM 4210 O O . ALA A 1 540 ? 17.739 -6.967 10.328 1.00 72.88 540 ALA A O 1
ATOM 4211 N N . GLY A 1 541 ? 18.668 -5.997 8.524 1.00 74.81 541 GLY A N 1
ATOM 4212 C CA . GLY A 1 541 ? 19.005 -7.229 7.809 1.00 74.81 541 GLY A CA 1
ATOM 4213 C C . GLY A 1 541 ? 17.831 -7.959 7.149 1.00 74.81 541 GLY A C 1
ATOM 4214 O O . GLY A 1 541 ? 17.994 -9.108 6.750 1.00 74.81 541 GLY A O 1
ATOM 4215 N N . PHE A 1 542 ? 16.659 -7.330 7.022 1.00 72.06 542 PHE A N 1
ATOM 4216 C CA . PHE A 1 542 ? 15.484 -7.926 6.367 1.00 72.06 542 PHE A CA 1
ATOM 4217 C C . PHE A 1 542 ? 15.531 -7.849 4.838 1.00 72.06 542 PHE A C 1
ATOM 4219 O O . PHE A 1 542 ? 14.905 -8.664 4.162 1.00 72.06 542 PHE A O 1
ATOM 4226 N N . ILE A 1 543 ? 16.241 -6.856 4.295 1.00 74.62 543 ILE A N 1
ATOM 4227 C CA . ILE A 1 543 ? 16.380 -6.632 2.853 1.00 74.62 543 ILE A CA 1
ATOM 4228 C C . ILE A 1 543 ? 17.863 -6.588 2.499 1.00 74.62 543 ILE A C 1
ATOM 4230 O O . ILE A 1 543 ? 18.649 -5.870 3.116 1.00 74.62 543 ILE A O 1
ATOM 4234 N N . ASP A 1 544 ? 18.236 -7.332 1.463 1.00 75.94 544 ASP A N 1
ATOM 4235 C CA . ASP A 1 544 ? 19.569 -7.253 0.880 1.00 75.94 544 ASP A CA 1
ATOM 4236 C C . ASP A 1 544 ? 19.693 -5.966 0.047 1.00 75.94 544 ASP A C 1
ATOM 4238 O O . ASP A 1 544 ? 18.893 -5.712 -0.856 1.00 75.94 544 ASP A O 1
ATOM 4242 N N . LYS A 1 545 ? 20.725 -5.161 0.320 1.00 73.31 545 LYS A N 1
ATOM 4243 C CA . LYS A 1 545 ? 21.036 -3.926 -0.422 1.00 73.31 545 LYS A CA 1
ATOM 4244 C C . LYS A 1 545 ? 21.239 -4.160 -1.927 1.00 73.31 545 LYS A C 1
ATOM 4246 O O . LYS A 1 545 ? 21.028 -3.242 -2.715 1.00 73.31 545 LYS A O 1
ATOM 4251 N N . ASP A 1 546 ? 21.627 -5.375 -2.317 1.00 74.19 546 ASP A N 1
ATOM 4252 C CA . ASP A 1 546 ? 21.864 -5.764 -3.712 1.00 74.19 546 ASP A CA 1
ATOM 4253 C C . ASP A 1 546 ? 20.588 -6.341 -4.373 1.00 74.19 546 ASP A C 1
ATOM 4255 O O . ASP A 1 546 ? 20.575 -6.717 -5.551 1.00 74.19 546 ASP A O 1
ATOM 4259 N N . CYS A 1 547 ? 19.490 -6.438 -3.616 1.00 79.06 547 CYS A N 1
ATOM 4260 C CA . CYS A 1 547 ? 18.209 -6.991 -4.042 1.00 79.06 547 CYS A CA 1
ATOM 4261 C C . CYS A 1 547 ? 17.043 -6.307 -3.309 1.00 79.06 547 CYS A C 1
ATOM 4263 O O . CYS A 1 547 ? 16.316 -6.939 -2.540 1.00 79.06 547 CYS A O 1
ATOM 4265 N N . ILE A 1 548 ? 16.855 -5.012 -3.563 1.00 86.81 548 ILE A N 1
ATOM 4266 C CA . ILE A 1 548 ? 15.754 -4.246 -2.975 1.00 86.81 548 ILE A CA 1
ATOM 4267 C C . ILE A 1 548 ? 14.450 -4.596 -3.701 1.00 86.81 548 ILE A C 1
ATOM 4269 O O . ILE A 1 548 ? 14.290 -4.292 -4.883 1.00 86.81 548 ILE A O 1
ATOM 4273 N N . ALA A 1 549 ? 13.526 -5.233 -2.985 1.00 88.81 549 ALA A N 1
ATOM 4274 C CA . ALA A 1 549 ? 12.156 -5.438 -3.440 1.00 88.81 549 ALA A CA 1
ATOM 4275 C C . ALA A 1 549 ? 11.290 -4.218 -3.112 1.00 88.81 549 ALA A C 1
ATOM 4277 O O . ALA A 1 549 ? 11.454 -3.596 -2.058 1.00 88.81 549 ALA A O 1
ATOM 4278 N N . TRP A 1 550 ? 10.342 -3.903 -3.991 1.00 92.25 550 TRP A N 1
ATOM 4279 C CA . TRP A 1 550 ? 9.280 -2.965 -3.654 1.00 92.25 550 TRP A CA 1
ATOM 4280 C C . TRP A 1 550 ? 8.256 -3.677 -2.769 1.00 92.25 550 TRP A C 1
ATOM 4282 O O . TRP A 1 550 ? 7.634 -4.638 -3.206 1.00 92.25 550 TRP A O 1
ATOM 4292 N N . THR A 1 551 ? 8.133 -3.241 -1.517 1.00 88.50 551 THR A N 1
ATOM 4293 C CA . THR A 1 551 ? 7.158 -3.778 -0.558 1.00 88.50 551 THR A CA 1
ATOM 4294 C C . THR A 1 551 ? 5.976 -2.822 -0.483 1.00 88.50 551 THR A C 1
ATOM 4296 O O . THR A 1 551 ? 6.178 -1.628 -0.265 1.00 88.50 551 THR A O 1
ATOM 4299 N N . VAL A 1 552 ? 4.763 -3.325 -0.704 1.00 90.81 552 VAL A N 1
ATOM 4300 C CA . VAL A 1 552 ? 3.554 -2.495 -0.823 1.00 90.81 552 VAL A CA 1
ATOM 4301 C C . VAL A 1 552 ? 2.332 -3.244 -0.287 1.00 90.81 552 VAL A C 1
ATOM 4303 O O . VAL A 1 552 ? 2.280 -4.475 -0.360 1.00 90.81 552 VAL A O 1
ATOM 4306 N N . SER A 1 553 ? 1.367 -2.526 0.290 1.00 90.25 553 SER A N 1
ATOM 4307 C CA . SER A 1 553 ? 0.078 -3.121 0.655 1.00 90.25 553 SER A CA 1
ATOM 4308 C C . SER A 1 553 ? -0.795 -3.316 -0.593 1.00 90.25 553 SER A C 1
ATOM 4310 O O . SER A 1 553 ? -0.621 -2.623 -1.597 1.00 90.25 553 SER A O 1
ATOM 4312 N N . LEU A 1 554 ? -1.752 -4.245 -0.551 1.00 92.44 554 LEU A N 1
ATOM 4313 C CA . LEU A 1 554 ? -2.696 -4.436 -1.657 1.00 92.44 554 LEU A CA 1
ATOM 4314 C C . LEU A 1 554 ? -3.492 -3.151 -1.959 1.00 92.44 554 LEU A C 1
ATOM 4316 O O . LEU A 1 554 ? -3.692 -2.811 -3.123 1.00 92.44 554 LEU A O 1
ATOM 4320 N N . HIS A 1 555 ? -3.901 -2.417 -0.921 1.00 90.50 555 HIS A N 1
ATOM 4321 C CA . HIS A 1 555 ? -4.686 -1.188 -1.068 1.00 90.50 555 HIS A CA 1
ATOM 4322 C C . HIS A 1 555 ? -3.870 -0.065 -1.728 1.00 90.50 555 HIS A C 1
ATOM 4324 O O . HIS A 1 555 ? -4.356 0.583 -2.659 1.00 90.50 555 HIS A O 1
ATOM 4330 N N . ASP A 1 556 ? -2.608 0.114 -1.324 1.00 91.38 556 ASP A N 1
ATOM 4331 C CA . ASP A 1 556 ? -1.720 1.094 -1.961 1.00 91.38 556 ASP A CA 1
ATOM 4332 C C . ASP A 1 556 ? -1.424 0.711 -3.406 1.00 91.38 556 ASP A C 1
ATOM 4334 O O . ASP A 1 556 ? -1.404 1.577 -4.280 1.00 91.38 556 ASP A O 1
ATOM 4338 N N . LEU A 1 557 ? -1.219 -0.583 -3.684 1.00 94.38 557 LEU A N 1
ATOM 4339 C CA . LEU A 1 557 ? -1.006 -1.071 -5.043 1.00 94.38 557 LEU A CA 1
ATOM 4340 C C . LEU A 1 557 ? -2.202 -0.734 -5.940 1.00 94.38 557 LEU A C 1
ATOM 4342 O O . LEU A 1 557 ? -1.998 -0.179 -7.021 1.00 94.38 557 LEU A O 1
ATOM 4346 N N . ASP A 1 558 ? -3.426 -1.021 -5.491 1.00 92.38 558 ASP A N 1
ATOM 4347 C CA . ASP A 1 558 ? -4.651 -0.728 -6.242 1.00 92.38 558 ASP A CA 1
ATOM 4348 C C . ASP A 1 558 ? -4.770 0.764 -6.580 1.00 92.38 558 ASP A C 1
ATOM 4350 O O . ASP A 1 558 ? -5.036 1.130 -7.731 1.00 92.38 558 ASP A O 1
ATOM 4354 N N . LEU A 1 559 ? -4.505 1.638 -5.605 1.00 92.25 559 LEU A N 1
ATOM 4355 C CA . LEU A 1 559 ? -4.539 3.087 -5.806 1.00 92.25 559 LEU A CA 1
ATOM 4356 C C . LEU A 1 559 ? -3.414 3.574 -6.714 1.00 92.25 559 LEU A C 1
ATOM 4358 O O . LEU A 1 559 ? -3.660 4.371 -7.616 1.00 92.25 559 LEU A O 1
ATOM 4362 N N . ILE A 1 560 ? -2.184 3.097 -6.521 1.00 95.06 560 ILE A N 1
ATOM 4363 C CA . ILE A 1 560 ? -1.038 3.467 -7.359 1.00 95.06 560 ILE A CA 1
ATOM 4364 C C . ILE A 1 560 ? -1.311 3.088 -8.815 1.00 95.06 560 ILE A C 1
ATOM 4366 O O . ILE A 1 560 ? -1.142 3.922 -9.708 1.00 95.06 560 ILE A O 1
ATOM 4370 N N . VAL A 1 561 ? -1.781 1.862 -9.056 1.00 95.19 561 VAL A N 1
ATOM 4371 C CA . VAL A 1 561 ? -2.172 1.362 -10.382 1.00 95.19 561 VAL A CA 1
ATOM 4372 C C . VAL A 1 561 ? -3.271 2.231 -10.988 1.00 95.19 561 VAL A C 1
ATOM 4374 O O . VAL A 1 561 ? -3.190 2.580 -12.168 1.00 95.19 561 VAL A O 1
ATOM 4377 N N . GLU A 1 562 ? -4.268 2.631 -10.198 1.00 92.50 562 GLU A N 1
ATOM 4378 C CA . GLU A 1 562 ? -5.324 3.532 -10.655 1.00 92.50 562 GLU A CA 1
ATOM 4379 C C . GLU A 1 562 ? -4.791 4.932 -10.994 1.00 92.50 562 GLU A C 1
ATOM 4381 O O . GLU A 1 562 ? -5.247 5.549 -11.960 1.00 92.50 562 GLU A O 1
ATOM 4386 N N . LEU A 1 563 ? -3.806 5.437 -10.250 1.00 94.56 563 LEU A N 1
ATOM 4387 C CA . LEU A 1 563 ? -3.214 6.762 -10.440 1.00 94.56 563 LEU A CA 1
ATOM 4388 C C . LEU A 1 563 ? -2.267 6.868 -11.643 1.00 94.56 563 LEU A C 1
ATOM 4390 O O . LEU A 1 563 ? -1.946 7.983 -12.062 1.00 94.56 563 LEU A O 1
ATOM 4394 N N . ILE A 1 564 ? -1.848 5.747 -12.225 1.00 95.06 564 ILE A N 1
ATOM 4395 C CA . ILE A 1 564 ? -0.944 5.708 -13.379 1.00 95.06 564 ILE A CA 1
ATOM 4396 C C . ILE A 1 564 ? -1.697 5.995 -14.683 1.00 95.06 564 ILE A C 1
ATOM 4398 O O . ILE A 1 564 ? -2.646 5.301 -15.044 1.00 95.06 564 ILE A O 1
ATOM 4402 N N . ASP A 1 565 ? -1.223 6.984 -15.446 1.00 92.25 565 ASP A N 1
ATOM 4403 C CA . ASP A 1 565 ? -1.812 7.340 -16.748 1.00 92.25 565 ASP A CA 1
ATOM 4404 C C . ASP A 1 565 ? -1.067 6.705 -17.936 1.00 92.25 565 ASP A C 1
ATOM 4406 O O . ASP A 1 565 ? -1.582 6.649 -19.062 1.00 92.25 565 ASP A O 1
ATOM 4410 N N . HIS A 1 566 ? 0.171 6.248 -17.725 1.00 93.44 566 HIS A N 1
ATOM 4411 C CA . HIS A 1 566 ? 0.954 5.529 -18.727 1.00 93.44 566 HIS A CA 1
ATOM 4412 C C . HIS A 1 566 ? 1.783 4.401 -18.087 1.00 93.44 566 HIS A C 1
ATOM 4414 O O . HIS A 1 566 ? 2.544 4.677 -17.165 1.00 93.44 566 HIS A O 1
ATOM 4420 N N . PRO A 1 567 ? 1.755 3.157 -18.608 1.00 95.12 567 PRO A N 1
ATOM 4421 C CA . PRO A 1 567 ? 2.516 2.016 -18.070 1.00 95.12 567 PRO A CA 1
ATOM 4422 C C . PRO A 1 567 ? 4.002 2.279 -17.789 1.00 95.12 567 PRO A C 1
ATOM 4424 O O . PRO A 1 567 ? 4.559 1.817 -16.799 1.00 95.12 567 PRO A O 1
ATOM 4427 N N . SER A 1 568 ? 4.662 3.073 -18.634 1.00 95.88 568 SER A N 1
ATOM 4428 C CA . SER A 1 568 ? 6.065 3.456 -18.427 1.00 95.88 568 SER A CA 1
ATOM 4429 C C . SER A 1 568 ? 6.318 4.253 -17.140 1.00 95.88 568 SER A C 1
ATOM 4431 O O . SER A 1 568 ? 7.447 4.252 -16.655 1.00 95.88 568 SER A O 1
ATOM 4433 N N . GLU A 1 569 ? 5.304 4.927 -16.587 1.00 96.50 569 GLU A N 1
ATOM 4434 C CA . GLU A 1 569 ? 5.383 5.595 -15.282 1.00 96.50 569 GLU A CA 1
ATOM 4435 C C . GLU A 1 569 ? 5.500 4.571 -14.154 1.00 96.50 569 GLU A C 1
ATOM 4437 O O . GLU A 1 569 ? 6.316 4.771 -13.260 1.00 96.50 569 GLU A O 1
ATOM 4442 N N . PHE A 1 570 ? 4.774 3.448 -14.239 1.00 97.38 570 PHE A N 1
ATOM 4443 C CA . PHE A 1 570 ? 4.870 2.351 -13.273 1.00 97.38 570 PHE A CA 1
ATOM 4444 C C . PHE A 1 570 ? 6.277 1.762 -13.240 1.00 97.38 570 PHE A C 1
ATOM 4446 O O . PHE A 1 570 ? 6.916 1.720 -12.191 1.00 97.38 570 PHE A O 1
ATOM 4453 N N . LEU A 1 571 ? 6.807 1.380 -14.409 1.00 96.62 571 LEU A N 1
ATOM 4454 C CA . LEU A 1 571 ? 8.165 0.847 -14.479 1.00 96.62 571 LEU A CA 1
ATOM 4455 C C . LEU A 1 571 ? 9.181 1.886 -13.991 1.00 96.62 571 LEU A C 1
ATOM 4457 O O . LEU A 1 571 ? 10.094 1.542 -13.248 1.00 96.62 571 LEU A O 1
ATOM 4461 N N . LEU A 1 572 ? 9.028 3.163 -14.357 1.00 95.88 572 LEU A N 1
ATOM 4462 C CA . LEU A 1 572 ? 9.912 4.210 -13.847 1.00 95.88 572 LEU A CA 1
ATOM 4463 C C . LEU A 1 572 ? 9.812 4.354 -12.320 1.00 95.88 572 LEU A C 1
ATOM 4465 O O . LEU A 1 572 ? 10.851 4.536 -11.685 1.00 95.88 572 LEU A O 1
ATOM 4469 N N . TYR A 1 573 ? 8.620 4.236 -11.733 1.00 96.56 573 TYR A N 1
ATOM 4470 C CA . TYR A 1 573 ? 8.438 4.249 -10.283 1.00 96.56 573 TYR A CA 1
ATOM 4471 C C . TYR A 1 573 ? 9.191 3.097 -9.619 1.00 96.56 573 TYR A C 1
ATOM 4473 O O . TYR A 1 573 ? 10.035 3.357 -8.761 1.00 96.56 573 TYR A O 1
ATOM 4481 N N . LEU A 1 574 ? 9.000 1.858 -10.096 1.00 95.50 574 LEU A N 1
ATOM 4482 C CA . LEU A 1 574 ? 9.750 0.688 -9.621 1.00 95.50 574 LEU A CA 1
ATOM 4483 C C . LEU A 1 574 ? 11.256 0.946 -9.680 1.00 95.50 574 LEU A C 1
ATOM 4485 O O . LEU A 1 574 ? 11.968 0.726 -8.704 1.00 95.50 574 LEU A O 1
ATOM 4489 N N . ARG A 1 575 ? 11.742 1.508 -10.797 1.00 93.50 575 ARG A N 1
ATOM 4490 C CA . ARG A 1 575 ? 13.164 1.825 -10.954 1.00 93.50 575 ARG A CA 1
ATOM 4491 C C . ARG A 1 575 ? 13.692 2.807 -9.910 1.00 93.50 575 ARG A C 1
ATOM 4493 O O . ARG A 1 575 ? 14.846 2.674 -9.511 1.00 93.50 575 ARG A O 1
ATOM 4500 N N . ARG A 1 576 ? 12.895 3.806 -9.519 1.00 92.69 576 ARG A N 1
ATOM 4501 C CA . ARG A 1 576 ? 13.273 4.793 -8.495 1.00 92.69 576 ARG A CA 1
ATOM 4502 C C . ARG A 1 576 ? 13.174 4.206 -7.101 1.00 92.69 576 ARG A C 1
ATOM 4504 O O . ARG A 1 576 ? 14.082 4.407 -6.303 1.00 92.69 576 ARG A O 1
ATOM 4511 N N . ARG A 1 577 ? 12.097 3.479 -6.824 1.00 91.12 577 ARG A N 1
ATOM 4512 C CA . ARG A 1 577 ? 11.771 2.972 -5.496 1.00 91.12 577 ARG A CA 1
ATOM 4513 C C . ARG A 1 577 ? 12.701 1.848 -5.036 1.00 91.12 577 ARG A C 1
ATOM 4515 O O . ARG A 1 577 ? 12.935 1.730 -3.834 1.00 91.12 577 ARG A O 1
ATOM 4522 N N . THR A 1 578 ? 13.260 1.080 -5.975 1.00 89.69 578 THR A N 1
ATOM 4523 C CA . THR A 1 578 ? 14.268 0.038 -5.705 1.00 89.69 578 THR A CA 1
ATOM 4524 C C . THR A 1 578 ? 15.714 0.529 -5.829 1.00 89.69 578 THR A C 1
ATOM 4526 O O . THR A 1 578 ? 16.644 -0.263 -5.682 1.00 89.69 578 THR A O 1
ATOM 4529 N N . ASP A 1 579 ? 15.939 1.825 -6.084 1.00 88.00 579 ASP A N 1
ATOM 4530 C CA . ASP A 1 579 ? 17.284 2.400 -6.076 1.00 88.00 579 ASP A CA 1
ATOM 4531 C C . ASP A 1 579 ? 17.791 2.571 -4.628 1.00 88.00 579 ASP A C 1
ATOM 4533 O O . ASP A 1 579 ? 17.131 3.242 -3.825 1.00 88.00 579 ASP A O 1
ATOM 4537 N N . PRO A 1 580 ? 18.967 2.016 -4.269 1.00 84.88 580 PRO A N 1
ATOM 4538 C CA . PRO A 1 580 ? 19.472 2.079 -2.900 1.00 84.88 580 PRO A CA 1
ATOM 4539 C C . PRO A 1 580 ? 19.619 3.504 -2.362 1.00 84.88 580 PRO A C 1
ATOM 4541 O O . PRO A 1 580 ? 19.327 3.749 -1.191 1.00 84.88 580 PRO A O 1
ATOM 4544 N N . LEU A 1 581 ? 20.034 4.462 -3.198 1.00 86.12 581 LEU A N 1
ATOM 4545 C CA . LEU A 1 581 ? 20.216 5.842 -2.759 1.00 86.12 581 LEU A CA 1
ATOM 4546 C C . LEU A 1 581 ? 18.863 6.525 -2.520 1.00 86.12 581 LEU A C 1
ATOM 4548 O O . LEU A 1 581 ? 18.729 7.241 -1.526 1.00 86.12 581 LEU A O 1
ATOM 4552 N N . THR A 1 582 ? 17.844 6.253 -3.344 1.00 89.00 582 THR A N 1
ATOM 4553 C CA . THR A 1 582 ? 16.465 6.716 -3.095 1.00 89.00 582 THR A CA 1
ATOM 4554 C C . THR A 1 582 ? 15.972 6.295 -1.714 1.00 89.00 582 THR A C 1
ATOM 4556 O O . THR A 1 582 ? 15.456 7.143 -0.993 1.00 89.00 582 THR A O 1
ATOM 4559 N N . THR A 1 583 ? 16.193 5.040 -1.303 1.00 84.00 583 THR A N 1
ATOM 4560 C CA . THR A 1 583 ? 15.718 4.531 0.005 1.00 84.00 583 THR A CA 1
ATOM 4561 C C . THR A 1 583 ? 16.366 5.205 1.217 1.00 84.00 583 THR A C 1
ATOM 4563 O O . THR A 1 583 ? 15.826 5.149 2.318 1.00 84.00 583 THR A O 1
ATOM 4566 N N . VAL A 1 584 ? 17.531 5.833 1.025 1.00 83.38 584 VAL A N 1
ATOM 4567 C CA . VAL A 1 584 ? 18.266 6.567 2.068 1.00 83.38 584 VAL A CA 1
ATOM 4568 C C . VAL A 1 584 ? 17.911 8.053 2.061 1.00 83.38 584 VAL A C 1
ATOM 4570 O O . VAL A 1 584 ? 17.921 8.696 3.111 1.00 83.38 584 VAL A O 1
ATOM 4573 N N . ILE A 1 585 ? 17.643 8.617 0.880 1.00 87.69 585 ILE A N 1
ATOM 4574 C CA . ILE A 1 585 ? 17.324 10.038 0.724 1.00 87.69 585 ILE A CA 1
ATOM 4575 C C . ILE A 1 585 ? 15.856 10.319 1.025 1.00 87.69 585 ILE A C 1
ATOM 4577 O O . ILE A 1 585 ? 15.575 11.367 1.589 1.00 87.69 585 ILE A O 1
ATOM 4581 N N . TYR A 1 586 ? 14.935 9.424 0.681 1.00 89.00 586 TYR A N 1
ATOM 4582 C CA . TYR A 1 586 ? 13.507 9.654 0.860 1.00 89.00 586 TYR A CA 1
ATOM 4583 C C . TYR A 1 586 ? 12.912 8.653 1.842 1.00 89.00 586 TYR A C 1
ATOM 4585 O O . TYR A 1 586 ? 13.072 7.442 1.707 1.00 89.00 586 TYR A O 1
ATOM 4593 N N . THR A 1 587 ? 12.194 9.174 2.827 1.00 83.81 587 THR A N 1
ATOM 4594 C CA . THR A 1 587 ? 11.345 8.406 3.742 1.00 83.81 587 THR A CA 1
ATOM 4595 C C . THR A 1 587 ? 10.010 9.126 3.843 1.00 83.81 587 THR A C 1
ATOM 4597 O O . THR A 1 587 ? 9.981 10.351 3.774 1.00 83.81 587 THR A O 1
ATOM 4600 N N . ALA A 1 588 ? 8.915 8.395 3.992 1.00 83.12 588 ALA A N 1
ATOM 4601 C CA . ALA A 1 588 ? 7.583 8.970 4.140 1.00 83.12 588 ALA A CA 1
ATOM 4602 C C . ALA A 1 588 ? 6.788 8.222 5.212 1.00 83.12 588 ALA A C 1
ATOM 4604 O O . ALA A 1 588 ? 7.207 7.146 5.643 1.00 83.12 588 ALA A O 1
ATOM 4605 N N . SER A 1 589 ? 5.656 8.787 5.629 1.00 74.50 589 SER A N 1
ATOM 4606 C CA . SER A 1 589 ? 4.713 8.079 6.502 1.00 74.50 589 SER A CA 1
ATOM 4607 C C . SER A 1 589 ? 4.039 6.909 5.778 1.00 74.50 589 SER A C 1
ATOM 4609 O O . SER A 1 589 ? 3.814 5.877 6.399 1.00 74.50 589 SER A O 1
ATOM 4611 N N . ASP A 1 590 ? 3.778 7.068 4.477 1.00 81.75 590 ASP A N 1
ATOM 4612 C CA . ASP A 1 590 ? 3.035 6.122 3.643 1.00 81.75 590 ASP A CA 1
ATOM 4613 C C . ASP A 1 590 ? 3.684 5.947 2.248 1.00 81.75 590 ASP A C 1
ATOM 4615 O O . ASP A 1 590 ? 4.412 6.821 1.762 1.00 81.75 590 ASP A O 1
ATOM 4619 N N . GLU A 1 591 ? 3.462 4.808 1.588 1.00 89.75 591 GLU A N 1
ATOM 4620 C CA . GLU A 1 591 ? 3.956 4.547 0.231 1.00 89.75 591 GLU A CA 1
ATOM 4621 C C . GLU A 1 591 ? 3.239 5.425 -0.814 1.00 89.75 591 GLU A C 1
ATOM 4623 O O . GLU A 1 591 ? 3.868 5.855 -1.790 1.00 89.75 591 GLU A O 1
ATOM 4628 N N . LEU A 1 592 ? 1.970 5.786 -0.587 1.00 90.75 592 LEU A N 1
ATOM 4629 C CA . LEU A 1 592 ? 1.237 6.733 -1.434 1.00 90.75 592 LEU A CA 1
ATOM 4630 C C . LEU A 1 592 ? 1.909 8.110 -1.467 1.00 90.75 592 LEU A C 1
ATOM 4632 O O . LEU A 1 592 ? 1.966 8.741 -2.526 1.00 90.75 592 LEU A O 1
ATOM 4636 N N . ASP A 1 593 ? 2.498 8.558 -0.358 1.00 90.69 593 ASP A N 1
ATOM 4637 C CA . ASP A 1 593 ? 3.235 9.824 -0.303 1.00 90.69 593 ASP A CA 1
ATOM 4638 C C . ASP A 1 593 ? 4.502 9.785 -1.167 1.00 90.69 593 ASP A C 1
ATOM 4640 O O . ASP A 1 593 ? 4.808 10.750 -1.879 1.00 90.69 593 ASP A O 1
ATOM 4644 N N . LEU A 1 594 ? 5.225 8.657 -1.169 1.00 92.94 594 LEU A N 1
ATOM 4645 C CA . LEU A 1 594 ? 6.378 8.448 -2.052 1.00 92.94 594 LEU A CA 1
ATOM 4646 C C . LEU A 1 594 ? 5.956 8.448 -3.522 1.00 92.94 594 LEU A C 1
ATOM 4648 O O . LEU A 1 594 ? 6.625 9.071 -4.358 1.00 92.94 594 LEU A O 1
ATOM 4652 N N . PHE A 1 595 ? 4.832 7.807 -3.841 1.00 95.44 595 PHE A N 1
ATOM 4653 C CA . PHE A 1 595 ? 4.300 7.767 -5.198 1.00 95.44 595 PHE A CA 1
ATOM 4654 C C . PHE A 1 595 ? 3.808 9.143 -5.682 1.00 95.44 595 PHE A C 1
ATOM 4656 O O . PHE A 1 595 ? 4.133 9.576 -6.793 1.00 95.44 595 PHE A O 1
ATOM 4663 N N . LEU A 1 596 ? 3.095 9.898 -4.846 1.00 94.88 596 LEU A N 1
ATOM 4664 C CA . LEU A 1 596 ? 2.659 11.258 -5.176 1.00 94.88 596 LEU A CA 1
ATOM 4665 C C . LEU A 1 596 ? 3.858 12.212 -5.288 1.00 94.88 596 LEU A C 1
ATOM 4667 O O . LEU A 1 596 ? 3.913 13.042 -6.204 1.00 94.88 596 LEU A O 1
ATOM 4671 N N . HIS A 1 597 ? 4.882 12.050 -4.446 1.00 94.62 597 HIS A N 1
ATOM 4672 C CA . HIS A 1 597 ? 6.148 12.767 -4.600 1.00 94.62 597 HIS A CA 1
ATOM 4673 C C . HIS A 1 597 ? 6.850 12.400 -5.917 1.00 94.62 597 HIS A C 1
ATOM 4675 O O . HIS A 1 597 ? 7.408 13.275 -6.590 1.00 94.62 597 HIS A O 1
ATOM 4681 N N . PHE A 1 598 ? 6.798 11.133 -6.332 1.00 95.44 598 PHE A N 1
ATOM 4682 C CA . PHE A 1 598 ? 7.268 10.694 -7.644 1.00 95.44 598 PHE A CA 1
ATOM 4683 C C . PHE A 1 598 ? 6.514 11.386 -8.786 1.00 95.44 598 PHE A C 1
ATOM 4685 O O . PHE A 1 598 ? 7.157 11.939 -9.680 1.00 95.44 598 PHE A O 1
ATOM 4692 N N . GLN A 1 599 ? 5.184 11.457 -8.745 1.00 94.31 599 GLN A N 1
ATOM 4693 C CA . GLN A 1 599 ? 4.411 12.156 -9.778 1.00 94.31 599 GLN A CA 1
ATOM 4694 C C . GLN A 1 599 ? 4.738 13.659 -9.852 1.00 94.31 599 GLN A C 1
ATOM 4696 O O . GLN A 1 599 ? 4.787 14.236 -10.944 1.00 94.31 599 GLN A O 1
ATOM 4701 N N . GLN A 1 600 ? 4.994 14.297 -8.704 1.00 91.81 600 GLN A N 1
ATOM 4702 C CA . GLN A 1 600 ? 5.262 15.737 -8.621 1.00 91.81 600 GLN A CA 1
ATOM 4703 C C . GLN A 1 600 ? 6.715 16.116 -8.951 1.00 91.81 600 GLN A C 1
ATOM 4705 O O . GLN A 1 600 ? 6.959 17.125 -9.623 1.00 91.81 600 GLN A O 1
ATOM 4710 N N . LYS A 1 601 ? 7.690 15.347 -8.449 1.00 90.94 601 LYS A N 1
ATOM 4711 C CA . LYS A 1 601 ? 9.127 15.689 -8.458 1.00 90.94 601 LYS A CA 1
ATOM 4712 C C . LYS A 1 601 ? 10.029 14.598 -9.049 1.00 90.94 601 LYS A C 1
ATOM 4714 O O . LYS A 1 601 ? 11.221 14.840 -9.231 1.00 90.94 601 LYS A O 1
ATOM 4719 N N . GLY A 1 602 ? 9.485 13.432 -9.389 1.00 91.19 602 GLY A N 1
ATOM 4720 C CA . GLY A 1 602 ? 10.194 12.336 -10.058 1.00 91.19 602 GLY A CA 1
ATOM 4721 C C . GLY A 1 602 ? 10.948 11.376 -9.138 1.00 91.19 602 GLY A C 1
ATOM 4722 O O . GLY A 1 602 ? 11.627 10.499 -9.671 1.00 91.19 602 GLY A O 1
ATOM 4723 N N . LEU A 1 603 ? 10.858 11.551 -7.805 1.00 92.19 603 LEU A N 1
ATOM 4724 C CA . LEU A 1 603 ? 11.559 10.751 -6.780 1.00 92.19 603 LEU A CA 1
ATOM 4725 C C . LEU A 1 603 ? 13.025 10.490 -7.181 1.00 92.19 603 LEU A C 1
ATOM 4727 O O . LEU A 1 603 ? 13.502 9.359 -7.254 1.00 92.19 603 LEU A O 1
ATOM 4731 N N . TYR A 1 604 ? 13.703 11.565 -7.591 1.00 90.38 604 TYR A N 1
ATOM 4732 C CA . TYR A 1 604 ? 15.006 11.508 -8.242 1.00 90.38 604 TYR A CA 1
ATOM 4733 C C . TYR A 1 604 ? 16.127 11.782 -7.248 1.00 90.38 604 TYR A C 1
ATOM 4735 O O . TYR A 1 604 ? 16.175 12.851 -6.643 1.00 90.38 604 TYR A O 1
ATOM 4743 N N . VAL A 1 605 ? 17.096 10.874 -7.206 1.00 90.25 605 VAL A N 1
ATOM 4744 C CA . VAL A 1 605 ? 18.390 11.086 -6.558 1.00 90.25 605 VAL A CA 1
ATOM 4745 C C . VAL A 1 605 ? 19.478 11.319 -7.605 1.00 90.25 605 VAL A C 1
ATOM 4747 O O . VAL A 1 605 ? 19.512 10.681 -8.659 1.00 90.25 605 VAL A O 1
ATOM 4750 N N . GLU A 1 606 ? 20.374 12.265 -7.336 1.00 89.69 606 GLU A N 1
ATOM 4751 C CA . GLU A 1 606 ? 21.576 12.471 -8.137 1.00 89.69 606 GLU A CA 1
ATOM 4752 C C . GLU A 1 606 ? 22.549 11.313 -7.850 1.00 89.69 606 GLU A C 1
ATOM 4754 O O . GLU A 1 606 ? 22.932 11.132 -6.690 1.00 89.69 606 GLU A O 1
ATOM 4759 N N . PRO A 1 607 ? 22.958 10.536 -8.869 1.00 87.12 607 PRO A N 1
ATOM 4760 C CA . PRO A 1 607 ? 23.941 9.473 -8.692 1.00 87.12 607 PRO A CA 1
ATOM 4761 C C . PRO A 1 607 ? 25.324 10.057 -8.389 1.00 87.12 607 PRO A C 1
ATOM 4763 O O . PRO A 1 607 ? 25.600 11.222 -8.696 1.00 87.12 607 PRO A O 1
ATOM 4766 N N . ASP A 1 608 ? 26.216 9.238 -7.827 1.00 88.62 608 ASP A N 1
ATOM 4767 C CA . ASP A 1 608 ? 27.613 9.634 -7.658 1.00 88.62 608 ASP A CA 1
ATOM 4768 C C . ASP A 1 608 ? 28.253 9.839 -9.047 1.00 88.62 608 ASP A C 1
ATOM 4770 O O . ASP A 1 608 ? 28.400 8.878 -9.812 1.00 88.62 608 ASP A O 1
ATOM 4774 N N . PRO A 1 609 ? 28.639 11.078 -9.412 1.00 88.81 609 PRO A N 1
ATOM 4775 C CA . PRO A 1 609 ? 29.180 11.351 -10.735 1.00 88.81 609 PRO A CA 1
ATOM 4776 C C . PRO A 1 609 ? 30.539 10.682 -10.968 1.00 88.81 609 PRO A C 1
ATOM 4778 O O . PRO A 1 609 ? 30.904 10.448 -12.121 1.00 88.81 609 PRO A O 1
ATOM 4781 N N . ASP A 1 610 ? 31.300 10.396 -9.907 1.00 88.56 610 ASP A N 1
ATOM 4782 C CA . ASP A 1 610 ? 32.592 9.724 -10.000 1.00 88.56 610 ASP A CA 1
ATOM 4783 C C . ASP A 1 610 ? 32.407 8.220 -10.272 1.00 88.56 610 ASP A C 1
ATOM 4785 O O . ASP A 1 610 ? 33.080 7.688 -11.156 1.00 88.56 610 ASP A O 1
ATOM 4789 N N . GLU A 1 611 ? 31.448 7.552 -9.621 1.00 85.62 611 GLU A N 1
ATOM 4790 C CA . GLU A 1 611 ? 31.094 6.155 -9.937 1.00 85.62 611 GLU A CA 1
ATOM 4791 C C . GLU A 1 611 ? 30.469 6.014 -11.330 1.00 85.62 611 GLU A C 1
ATOM 4793 O O . GLU A 1 611 ? 30.891 5.163 -12.116 1.00 85.62 611 GLU A O 1
ATOM 4798 N N . LEU A 1 612 ? 29.553 6.915 -11.701 1.00 84.75 612 LEU A N 1
ATOM 4799 C CA . LEU A 1 612 ? 28.935 6.927 -13.032 1.00 84.75 612 LEU A CA 1
ATOM 4800 C C . LEU A 1 612 ? 29.992 7.052 -14.145 1.00 84.75 612 LEU A C 1
ATOM 4802 O O . LEU A 1 612 ? 29.921 6.391 -15.180 1.00 84.75 612 LEU A O 1
ATOM 4806 N N . ARG A 1 613 ? 31.013 7.893 -13.932 1.00 84.19 613 ARG A N 1
ATOM 4807 C CA . ARG A 1 613 ? 32.120 8.082 -14.879 1.00 84.19 613 ARG A CA 1
ATOM 4808 C C . ARG A 1 613 ? 33.021 6.855 -14.980 1.00 84.19 613 ARG A C 1
ATOM 4810 O O . ARG A 1 613 ? 33.506 6.581 -16.077 1.00 84.19 613 ARG A O 1
ATOM 4817 N N . LYS A 1 614 ? 33.262 6.151 -13.868 1.00 85.50 614 LYS A N 1
ATOM 4818 C CA . LYS A 1 614 ? 34.023 4.890 -13.860 1.00 85.50 614 LYS A CA 1
ATOM 4819 C C . LYS A 1 614 ? 33.302 3.816 -14.671 1.00 85.50 614 LYS A C 1
ATOM 4821 O O . LYS A 1 614 ? 33.944 3.141 -15.467 1.00 85.50 614 LYS A O 1
ATOM 4826 N N . GLN A 1 615 ? 31.985 3.706 -14.507 1.00 81.00 615 GLN A N 1
ATOM 4827 C CA . GLN A 1 615 ? 31.150 2.760 -15.253 1.00 81.00 615 GLN A CA 1
ATOM 4828 C C . GLN A 1 615 ? 31.019 3.147 -16.736 1.00 81.00 615 GLN A C 1
ATOM 4830 O O . GLN A 1 615 ? 30.958 2.277 -17.603 1.00 81.00 615 GLN A O 1
ATOM 4835 N N . HIS A 1 616 ? 31.039 4.450 -17.050 1.00 81.81 616 HIS A N 1
ATOM 4836 C CA . HIS A 1 616 ? 30.858 4.965 -18.411 1.00 81.81 616 HIS A CA 1
ATOM 4837 C C . HIS A 1 616 ? 31.938 6.002 -18.819 1.00 81.81 616 HIS A C 1
ATOM 4839 O O . HIS A 1 616 ? 31.689 7.221 -18.848 1.00 81.81 616 HIS A O 1
ATOM 4845 N N . PRO A 1 617 ? 33.148 5.544 -19.214 1.00 79.81 617 PRO A N 1
ATOM 4846 C CA . PRO A 1 617 ? 34.298 6.407 -19.533 1.00 79.81 617 PRO A CA 1
ATOM 4847 C C . PRO A 1 617 ? 34.154 7.307 -20.775 1.00 79.81 617 PRO A C 1
ATOM 4849 O O . PRO A 1 617 ? 34.960 8.216 -20.983 1.00 79.81 617 PRO A O 1
ATOM 4852 N N . TYR A 1 618 ? 33.112 7.126 -21.586 1.00 76.12 618 TYR A N 1
ATOM 4853 C CA . TYR A 1 618 ? 32.829 7.925 -22.790 1.00 76.12 618 TYR A CA 1
ATOM 4854 C C . TYR A 1 618 ? 31.921 9.141 -22.529 1.00 76.12 618 TYR A C 1
ATOM 4856 O O . TYR A 1 618 ? 31.785 10.005 -23.396 1.00 76.12 618 TYR A O 1
ATOM 4864 N N . LEU A 1 619 ? 31.305 9.243 -21.344 1.00 80.62 619 LEU A N 1
ATOM 4865 C CA . LEU A 1 619 ? 30.555 10.438 -20.930 1.00 80.62 619 LEU A CA 1
ATOM 4866 C C . LEU A 1 619 ? 31.436 11.718 -20.943 1.00 80.62 619 LEU A C 1
ATOM 4868 O O . LEU A 1 619 ? 32.663 11.653 -21.044 1.00 80.62 619 LEU A O 1
ATOM 4872 N N . PRO A 1 620 ? 30.856 12.923 -20.862 1.00 80.62 620 PRO A N 1
ATOM 4873 C CA . PRO A 1 620 ? 31.641 14.141 -20.669 1.00 80.62 620 PRO A CA 1
ATOM 4874 C C . PRO A 1 620 ? 32.424 14.142 -19.343 1.00 80.62 620 PRO A C 1
ATOM 4876 O O . PRO A 1 620 ? 32.102 13.415 -18.405 1.00 80.62 620 PRO A O 1
ATOM 4879 N N . ALA A 1 621 ? 33.454 14.989 -19.248 1.00 83.31 621 ALA A N 1
ATOM 4880 C CA . ALA A 1 621 ? 34.203 15.168 -18.005 1.00 83.31 621 ALA A CA 1
ATOM 4881 C C . ALA A 1 621 ? 33.309 15.718 -16.879 1.00 83.31 621 ALA A C 1
ATOM 4883 O O . ALA A 1 621 ? 32.556 16.670 -17.093 1.00 83.31 621 ALA A O 1
ATOM 4884 N N . ILE A 1 622 ? 33.460 15.156 -15.674 1.00 86.50 622 ILE A N 1
ATOM 4885 C CA . ILE A 1 622 ? 32.694 15.552 -14.488 1.00 86.50 622 ILE A CA 1
ATOM 4886 C C . ILE A 1 622 ? 32.980 17.015 -14.142 1.00 86.50 622 ILE A C 1
ATOM 4888 O O . ILE A 1 622 ? 34.125 17.448 -13.983 1.00 86.50 622 ILE A O 1
ATOM 4892 N N . THR A 1 623 ? 31.920 17.785 -13.959 1.00 89.69 623 THR A N 1
ATOM 4893 C CA . THR A 1 623 ? 31.963 19.182 -13.551 1.00 89.69 623 THR A CA 1
ATOM 4894 C C . THR A 1 623 ? 31.958 19.321 -12.027 1.00 89.69 623 THR A C 1
ATOM 4896 O O . THR A 1 623 ? 31.339 18.559 -11.284 1.00 89.69 623 THR A O 1
ATOM 4899 N N . ALA A 1 624 ? 32.560 20.401 -11.518 1.00 89.31 624 ALA A N 1
ATOM 4900 C CA . ALA A 1 624 ? 32.458 20.743 -10.096 1.00 89.31 624 ALA A CA 1
ATOM 4901 C C . ALA A 1 624 ? 31.011 21.040 -9.650 1.00 89.31 624 ALA A C 1
ATOM 4903 O O . ALA A 1 624 ? 30.729 21.094 -8.455 1.00 89.31 624 ALA A O 1
ATOM 4904 N N . ALA A 1 625 ? 30.092 21.320 -10.580 1.00 89.56 625 ALA A N 1
ATOM 4905 C CA . ALA A 1 625 ? 28.680 21.509 -10.268 1.00 89.56 625 ALA A CA 1
ATOM 4906 C C . ALA A 1 625 ? 27.985 20.174 -9.961 1.00 89.56 625 ALA A C 1
ATOM 4908 O O . ALA A 1 625 ? 27.250 20.132 -8.980 1.00 89.56 625 ALA A O 1
ATOM 4909 N N . GLU A 1 626 ? 28.267 19.112 -10.724 1.00 87.81 626 GLU A N 1
ATOM 4910 C CA . GLU A 1 626 ? 27.747 17.749 -10.503 1.00 87.81 626 GLU A CA 1
ATOM 4911 C C . GLU A 1 626 ? 28.149 17.211 -9.131 1.00 87.81 626 GLU A C 1
ATOM 4913 O O . GLU A 1 626 ? 27.282 16.957 -8.299 1.00 87.81 626 GLU A O 1
ATOM 4918 N N . ARG A 1 627 ? 29.451 17.206 -8.811 1.00 91.81 627 ARG A N 1
ATOM 4919 C CA . ARG A 1 627 ? 29.934 16.790 -7.478 1.00 91.81 627 ARG A CA 1
ATOM 4920 C C . ARG A 1 627 ? 29.303 17.591 -6.335 1.00 91.81 627 ARG A C 1
ATOM 4922 O O . ARG A 1 627 ? 29.058 17.060 -5.258 1.00 91.81 627 ARG A O 1
ATOM 4929 N N . ARG A 1 628 ? 29.041 18.888 -6.548 1.00 91.19 628 ARG A N 1
ATOM 4930 C CA . ARG A 1 628 ? 28.364 19.738 -5.552 1.00 91.19 628 ARG A CA 1
ATOM 4931 C C . ARG A 1 628 ? 26.869 19.451 -5.438 1.00 91.19 628 ARG A C 1
ATOM 4933 O O . AR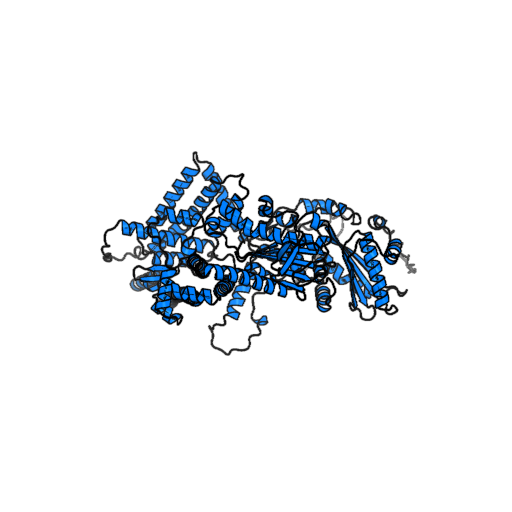G A 1 628 ? 26.328 19.698 -4.369 1.00 91.19 628 ARG A O 1
ATOM 4940 N N . ARG A 1 629 ? 26.188 19.022 -6.506 1.00 89.62 629 ARG A N 1
ATOM 4941 C CA . ARG A 1 629 ? 24.780 18.604 -6.426 1.00 89.62 629 ARG A CA 1
ATOM 4942 C C . ARG A 1 629 ? 24.669 17.307 -5.639 1.00 89.62 629 ARG A C 1
ATOM 4944 O O . ARG A 1 629 ? 23.960 17.319 -4.643 1.00 89.62 629 ARG A O 1
ATOM 4951 N N . PHE A 1 630 ? 25.477 16.304 -5.985 1.00 90.00 630 PHE A N 1
ATOM 4952 C CA . PHE A 1 630 ? 25.540 15.032 -5.266 1.00 90.00 630 PHE A CA 1
ATOM 4953 C C . PHE A 1 630 ? 25.750 15.222 -3.753 1.00 90.00 630 PHE A C 1
ATOM 4955 O O . PHE A 1 630 ? 24.938 14.773 -2.954 1.00 90.00 630 PHE A O 1
ATOM 4962 N N . LYS A 1 631 ? 26.766 16.004 -3.355 1.00 89.81 631 LYS A N 1
ATOM 4963 C CA . LYS A 1 631 ? 27.093 16.266 -1.937 1.00 89.81 631 LYS A CA 1
ATOM 4964 C C . LYS A 1 631 ? 26.067 17.095 -1.157 1.00 89.81 631 LYS A C 1
ATOM 4966 O O . LYS A 1 631 ? 26.191 17.200 0.056 1.00 89.81 631 LYS A O 1
ATOM 4971 N N . ARG A 1 632 ? 25.137 17.777 -1.832 1.00 90.88 632 ARG A N 1
ATOM 4972 C CA . ARG A 1 632 ? 24.109 18.603 -1.172 1.00 90.88 632 ARG A CA 1
ATOM 4973 C C . ARG A 1 632 ? 22.820 17.843 -0.898 1.00 90.88 632 ARG A C 1
ATOM 4975 O O . ARG A 1 632 ? 21.946 18.414 -0.254 1.00 90.88 632 ARG A O 1
ATOM 4982 N N . GLN A 1 633 ? 22.692 16.624 -1.414 1.00 88.94 633 GLN A N 1
ATOM 4983 C CA . GLN A 1 633 ? 21.559 15.769 -1.099 1.00 88.94 633 GLN A CA 1
ATOM 4984 C C . GLN A 1 633 ? 21.584 15.452 0.393 1.00 88.94 633 GLN A C 1
ATOM 4986 O O . GLN A 1 633 ? 22.645 15.185 0.958 1.00 88.94 633 GLN A O 1
ATOM 4991 N N . ALA A 1 634 ? 20.423 15.532 1.020 1.00 85.50 634 ALA A N 1
ATOM 4992 C CA . ALA A 1 634 ? 20.227 15.215 2.421 1.00 85.50 634 ALA A CA 1
ATOM 4993 C C . ALA A 1 634 ? 18.945 14.385 2.535 1.00 85.50 634 ALA A C 1
ATOM 4995 O O . ALA A 1 634 ? 18.063 14.573 1.693 1.00 85.50 634 ALA A O 1
ATOM 4996 N N . PRO A 1 635 ? 18.840 13.506 3.545 1.00 86.25 635 PRO A N 1
ATOM 4997 C CA . PRO A 1 635 ? 17.595 12.811 3.828 1.00 86.25 635 PRO A CA 1
ATOM 4998 C C . PRO A 1 635 ? 16.424 13.795 3.966 1.00 86.25 635 PRO A C 1
ATOM 5000 O O . PRO A 1 635 ? 16.537 14.819 4.646 1.00 86.25 635 PRO A O 1
ATOM 5003 N N . GLU A 1 636 ? 15.319 13.484 3.302 1.00 85.38 636 GLU A N 1
ATOM 5004 C CA . GLU A 1 636 ? 14.063 14.222 3.271 1.00 85.38 636 GLU A CA 1
ATOM 5005 C C . GLU A 1 636 ? 12.959 13.298 3.796 1.00 85.38 636 GLU A C 1
ATOM 5007 O O . GLU A 1 636 ? 12.742 12.205 3.269 1.00 85.38 636 GLU A O 1
ATOM 5012 N N . TYR A 1 637 ? 12.268 13.749 4.845 1.00 83.00 637 TYR A N 1
ATOM 5013 C CA . TYR A 1 637 ? 11.030 13.126 5.296 1.00 83.00 637 TYR A CA 1
ATOM 5014 C C . TYR A 1 637 ? 9.862 13.780 4.557 1.00 83.00 637 TYR A C 1
ATOM 5016 O O . TYR A 1 637 ? 9.646 14.989 4.684 1.00 83.00 637 TYR A O 1
ATOM 5024 N N . ILE A 1 638 ? 9.140 12.994 3.769 1.00 84.75 638 ILE A N 1
ATOM 5025 C CA . ILE A 1 638 ? 7.962 13.415 3.021 1.00 84.75 638 ILE A CA 1
ATOM 5026 C C . ILE A 1 638 ? 6.753 13.238 3.940 1.00 84.75 638 ILE A C 1
ATOM 5028 O O . ILE A 1 638 ? 6.433 12.131 4.365 1.00 84.75 638 ILE A O 1
ATOM 5032 N N . THR A 1 639 ? 6.118 14.355 4.285 1.00 81.12 639 THR A N 1
ATOM 5033 C CA . THR A 1 639 ? 4.823 14.376 4.977 1.00 81.12 639 THR A CA 1
ATOM 5034 C C . THR A 1 639 ? 3.685 14.093 4.001 1.00 81.12 639 THR A C 1
ATOM 5036 O O . THR A 1 639 ? 3.917 14.099 2.793 1.00 81.12 639 THR A O 1
ATOM 5039 N N . SER A 1 640 ? 2.466 13.921 4.523 1.00 83.38 640 SER A N 1
ATOM 5040 C CA . SER A 1 640 ? 1.281 13.628 3.712 1.00 83.38 640 SER A CA 1
ATOM 5041 C C . SER A 1 640 ? 1.148 14.557 2.495 1.00 83.38 640 SER A C 1
ATOM 5043 O O . SER A 1 640 ? 1.195 15.787 2.615 1.00 83.38 640 SER A O 1
ATOM 5045 N N . LEU A 1 641 ? 0.992 13.948 1.317 1.00 87.25 641 LEU A N 1
ATOM 5046 C CA . LEU A 1 641 ? 0.688 14.589 0.034 1.00 87.25 641 LEU A CA 1
ATOM 5047 C C . LEU A 1 641 ? -0.706 14.191 -0.487 1.00 87.25 641 LEU A C 1
ATOM 5049 O O . LEU A 1 641 ? -1.047 14.507 -1.633 1.00 87.25 641 LEU A O 1
ATOM 5053 N N . THR A 1 642 ? -1.510 13.510 0.333 1.00 86.88 642 THR A N 1
ATOM 5054 C CA . THR A 1 642 ? -2.769 12.869 -0.072 1.00 86.88 642 THR A CA 1
ATOM 5055 C C . THR A 1 642 ? -3.967 13.814 -0.121 1.00 86.88 642 THR A C 1
ATOM 5057 O O . THR A 1 642 ? -4.978 13.431 -0.691 1.00 86.88 642 THR A O 1
ATOM 5060 N N . ASP A 1 643 ? -3.876 15.070 0.334 1.00 85.06 643 ASP A N 1
ATOM 5061 C CA . ASP A 1 643 ? -5.021 16.006 0.388 1.00 85.06 643 ASP A CA 1
ATOM 5062 C C . ASP A 1 643 ? -5.857 16.056 -0.915 1.00 85.06 643 ASP A C 1
ATOM 5064 O O . ASP A 1 643 ? -7.094 16.033 -0.896 1.00 85.06 643 ASP A O 1
ATOM 5068 N N . GLN A 1 644 ? -5.188 16.123 -2.077 1.00 86.94 644 GLN A N 1
ATOM 5069 C CA . GLN A 1 644 ? -5.863 16.111 -3.381 1.00 86.94 644 GLN A CA 1
ATOM 5070 C C . GLN A 1 644 ? -6.446 14.730 -3.715 1.00 86.94 644 GLN A C 1
ATOM 5072 O O . GLN A 1 644 ? -7.540 14.658 -4.283 1.00 86.94 644 GLN A O 1
ATOM 5077 N N . LEU A 1 645 ? -5.718 13.659 -3.389 1.00 89.88 645 LEU A N 1
ATOM 5078 C CA . LEU A 1 645 ? -6.158 12.279 -3.580 1.00 89.88 645 LEU A CA 1
ATOM 5079 C C . LEU A 1 645 ? -7.423 12.011 -2.760 1.00 89.88 645 LEU A C 1
ATOM 5081 O O . LEU A 1 645 ? -8.425 11.588 -3.326 1.00 89.88 645 LEU A O 1
ATOM 5085 N N . ASP A 1 646 ? -7.423 12.388 -1.484 1.00 87.44 646 ASP A N 1
ATOM 5086 C CA . ASP A 1 646 ? -8.547 12.247 -0.563 1.00 87.44 646 ASP A CA 1
ATOM 5087 C C . ASP A 1 646 ? -9.784 12.992 -1.061 1.00 87.44 646 ASP A C 1
ATOM 5089 O O . ASP A 1 646 ? -10.905 12.483 -1.017 1.00 87.44 646 ASP A O 1
ATOM 5093 N N . ALA A 1 647 ? -9.601 14.224 -1.544 1.00 85.44 647 ALA A N 1
ATOM 5094 C CA . ALA A 1 647 ? -10.693 15.023 -2.082 1.00 85.44 647 ALA A CA 1
ATOM 5095 C C . ALA A 1 647 ? -11.285 14.402 -3.359 1.00 85.44 647 ALA A C 1
ATOM 5097 O O . ALA A 1 647 ? -12.508 14.383 -3.517 1.00 85.44 647 ALA A O 1
ATOM 5098 N N . TRP A 1 648 ? -10.436 13.873 -4.243 1.00 88.62 648 TRP A N 1
ATOM 5099 C CA . TRP A 1 648 ? -10.872 13.172 -5.449 1.00 88.62 648 TRP A CA 1
ATOM 5100 C C . TRP A 1 648 ? -11.578 11.850 -5.113 1.00 88.62 648 TRP A C 1
ATOM 5102 O O . TRP A 1 648 ? -12.672 11.597 -5.619 1.00 88.62 648 TRP A O 1
ATOM 5112 N N . HIS A 1 649 ? -11.013 11.061 -4.199 1.00 86.94 649 HIS A N 1
ATOM 5113 C CA . HIS A 1 649 ? -11.552 9.780 -3.755 1.00 86.94 649 HIS A CA 1
ATOM 5114 C C . HIS A 1 649 ? -12.931 9.934 -3.098 1.00 86.94 649 HIS A C 1
ATOM 5116 O O . HIS A 1 649 ? -13.890 9.269 -3.487 1.00 86.94 649 HIS A O 1
ATOM 5122 N N . ARG A 1 650 ? -13.082 10.899 -2.177 1.00 83.31 650 ARG A N 1
ATOM 5123 C CA . ARG A 1 650 ? -14.383 11.218 -1.560 1.00 83.31 650 ARG A CA 1
ATOM 5124 C C . ARG A 1 650 ? -15.434 11.602 -2.597 1.00 83.31 650 ARG A C 1
ATOM 5126 O O . ARG A 1 650 ? -16.576 11.162 -2.501 1.00 83.31 650 ARG A O 1
ATOM 5133 N N . GLN A 1 651 ? -15.067 12.407 -3.598 1.00 83.56 651 GLN A N 1
ATOM 5134 C CA . GLN A 1 651 ? -16.000 12.764 -4.667 1.00 83.56 651 GLN A CA 1
ATOM 5135 C C . GLN A 1 651 ? -16.408 11.540 -5.497 1.00 83.56 651 GLN A C 1
ATOM 5137 O O . GLN A 1 651 ? -17.568 11.449 -5.898 1.00 83.56 651 GLN A O 1
ATOM 5142 N N . ARG A 1 652 ? -15.485 10.598 -5.731 1.00 83.81 652 ARG A N 1
ATOM 5143 C CA . ARG A 1 652 ? -15.751 9.354 -6.467 1.00 83.81 652 ARG A CA 1
ATOM 5144 C C . ARG A 1 652 ? -16.790 8.503 -5.754 1.00 83.81 652 ARG A C 1
ATOM 5146 O O . ARG A 1 652 ? -17.810 8.190 -6.362 1.00 83.81 652 ARG A O 1
ATOM 5153 N N . ILE A 1 653 ? -16.598 8.256 -4.459 1.00 80.56 653 ILE A N 1
ATOM 5154 C CA . ILE A 1 653 ? -17.549 7.488 -3.645 1.00 80.56 653 ILE A CA 1
ATOM 5155 C C . ILE A 1 653 ? -18.943 8.123 -3.683 1.00 80.56 653 ILE A C 1
ATOM 5157 O O . ILE A 1 653 ? -19.932 7.421 -3.870 1.00 80.56 653 ILE A O 1
ATOM 5161 N N . VAL A 1 654 ? -19.052 9.449 -3.539 1.00 75.50 654 VAL A N 1
ATOM 5162 C CA . VAL A 1 654 ? -20.356 10.144 -3.563 1.00 75.50 654 VAL A CA 1
ATOM 5163 C C . VAL A 1 654 ? -21.076 9.964 -4.904 1.00 75.50 654 VAL A C 1
ATOM 5165 O O . VAL A 1 654 ? -22.296 9.820 -4.934 1.00 75.50 654 VAL A O 1
ATOM 5168 N N . VAL A 1 655 ? -20.337 9.958 -6.017 1.00 74.56 655 VAL A N 1
ATOM 5169 C CA . VAL A 1 655 ? -20.905 9.749 -7.357 1.00 74.56 655 VAL A CA 1
ATOM 5170 C C . VAL A 1 655 ? -21.315 8.287 -7.572 1.00 74.56 655 VAL A C 1
ATOM 5172 O O . VAL A 1 655 ? -22.381 8.038 -8.131 1.00 74.56 655 VAL A O 1
ATOM 5175 N N . GLU A 1 656 ? -20.501 7.330 -7.124 1.00 69.75 656 GLU A N 1
ATOM 5176 C CA . GLU A 1 656 ? -20.744 5.888 -7.288 1.00 69.75 656 GLU A CA 1
ATOM 5177 C C . GLU A 1 656 ? -21.858 5.358 -6.378 1.00 69.75 656 GLU A C 1
ATOM 5179 O O . GLU A 1 656 ? -22.680 4.554 -6.811 1.00 69.75 656 GLU A O 1
ATOM 5184 N N . SER A 1 657 ? -21.930 5.849 -5.139 1.00 62.88 657 SER A N 1
ATOM 5185 C CA . SER A 1 657 ? -22.928 5.433 -4.142 1.00 62.88 657 SER A CA 1
ATOM 5186 C C . SER A 1 657 ? -24.339 5.966 -4.401 1.00 62.88 657 SER A C 1
ATOM 5188 O O . SER A 1 657 ? -25.258 5.569 -3.688 1.00 62.88 657 SER A O 1
ATOM 5190 N N . GLY A 1 658 ? -24.518 6.835 -5.407 1.00 54.31 658 GLY A N 1
ATOM 5191 C CA . GLY A 1 658 ? -25.805 7.282 -5.943 1.00 54.31 658 GLY A CA 1
ATOM 5192 C C . GLY A 1 658 ? -26.932 7.368 -4.911 1.00 54.31 658 GLY A C 1
ATOM 5193 O O . GLY A 1 658 ? -27.780 6.478 -4.852 1.00 54.31 658 GLY A O 1
ATOM 5194 N N . SER A 1 659 ? -26.992 8.434 -4.108 1.00 42.28 659 SER A N 1
ATOM 5195 C CA . SER A 1 659 ? -28.181 8.682 -3.284 1.00 42.28 659 SER A CA 1
ATOM 5196 C C . SER A 1 659 ? -28.536 10.156 -3.079 1.00 42.28 659 SER A C 1
ATOM 5198 O O . SER A 1 659 ? -27.681 11.037 -3.174 1.00 42.28 659 SER A O 1
ATOM 5200 N N . PRO A 1 660 ? -29.840 10.437 -2.893 1.00 42.16 660 PRO A N 1
ATOM 5201 C CA . PRO A 1 660 ? -30.522 11.559 -3.510 1.00 42.16 660 PRO A CA 1
ATOM 5202 C C . PRO A 1 660 ? -30.922 12.594 -2.465 1.00 42.16 660 PRO A C 1
ATOM 5204 O O . PRO A 1 660 ? -31.839 12.380 -1.674 1.00 42.16 660 PRO A O 1
ATOM 5207 N N . HIS A 1 661 ? -30.309 13.768 -2.511 1.00 31.47 661 HIS A N 1
ATOM 5208 C CA . HIS A 1 661 ? -30.879 14.969 -1.903 1.00 31.47 661 HIS A CA 1
ATOM 5209 C C . HIS A 1 661 ? -31.136 15.993 -3.005 1.00 31.47 661 HIS A C 1
ATOM 5211 O O . HIS A 1 661 ? -30.382 16.937 -3.213 1.00 31.47 661 HIS A O 1
ATOM 5217 N N . GLY A 1 662 ? -32.214 15.748 -3.752 1.00 29.41 662 GLY A N 1
ATOM 5218 C CA . GLY A 1 662 ? -32.722 16.642 -4.785 1.00 29.41 662 GLY A CA 1
ATOM 5219 C C . GLY A 1 662 ? -33.506 15.871 -5.836 1.00 29.41 662 GLY A C 1
ATOM 5220 O O . GLY A 1 662 ? -32.924 15.198 -6.677 1.00 29.41 662 GLY A O 1
ATOM 5221 N N . ALA A 1 663 ? -34.833 15.945 -5.769 1.00 32.53 663 ALA A N 1
ATOM 5222 C CA . ALA A 1 663 ? -35.722 15.415 -6.792 1.00 32.53 663 ALA A CA 1
ATOM 5223 C C . ALA A 1 663 ? -35.359 15.957 -8.188 1.00 32.53 663 ALA A C 1
ATOM 5225 O O . ALA A 1 663 ? -35.218 17.167 -8.361 1.00 32.53 663 ALA A O 1
ATOM 5226 N N . GLY A 1 664 ? -35.271 15.069 -9.181 1.00 29.39 664 GLY A N 1
ATOM 5227 C CA . GLY A 1 664 ? -35.172 15.438 -10.594 1.00 29.39 664 GLY A CA 1
ATOM 5228 C C . GLY A 1 664 ? -34.373 14.435 -11.419 1.00 29.39 664 GLY A C 1
ATOM 5229 O O . GLY A 1 664 ? -33.162 14.371 -11.284 1.00 29.39 664 GLY A O 1
ATOM 5230 N N . GLU A 1 665 ? -35.091 13.662 -12.238 1.00 33.25 665 GLU A N 1
ATOM 5231 C CA . GLU A 1 665 ? -34.666 12.873 -13.407 1.00 33.25 665 GLU A CA 1
ATOM 5232 C C . GLU A 1 665 ? -33.197 12.420 -13.499 1.00 33.25 665 GLU A C 1
ATOM 5234 O O . GLU A 1 665 ? -32.277 13.201 -13.733 1.00 33.25 665 GLU A O 1
ATOM 5239 N N . ALA A 1 666 ? -33.014 11.096 -13.462 1.00 38.03 666 ALA A N 1
ATOM 5240 C CA . ALA A 1 666 ? -31.787 10.397 -13.822 1.00 38.03 666 ALA A CA 1
ATOM 5241 C C . ALA A 1 666 ? -31.409 10.641 -15.298 1.00 38.03 666 ALA A C 1
ATOM 5243 O O . ALA A 1 666 ? -31.629 9.807 -16.179 1.00 38.03 666 ALA A O 1
ATOM 5244 N N . ALA A 1 667 ? -30.819 11.800 -15.582 1.00 38.28 667 ALA A N 1
ATOM 5245 C CA . ALA A 1 667 ? -30.027 12.005 -16.778 1.00 38.28 667 ALA A CA 1
ATOM 5246 C C . ALA A 1 667 ? -28.741 11.184 -16.629 1.00 38.28 667 ALA A C 1
ATOM 5248 O O . ALA A 1 667 ? -28.062 11.276 -15.608 1.00 38.28 667 ALA A O 1
ATOM 5249 N N . LYS A 1 668 ? -28.403 10.380 -17.646 1.00 38.97 668 LYS A N 1
ATOM 5250 C CA . LYS A 1 668 ? -27.097 9.713 -17.763 1.00 38.97 668 LYS A CA 1
ATOM 5251 C C . LYS A 1 668 ? -25.997 10.762 -17.587 1.00 38.97 668 LYS A C 1
ATOM 5253 O O . LYS A 1 668 ? -25.729 11.535 -18.506 1.00 38.97 668 LYS A O 1
ATOM 5258 N N . LEU A 1 669 ? -25.420 10.821 -16.392 1.00 44.22 669 LEU A N 1
ATOM 5259 C CA . LEU A 1 669 ? -24.394 11.789 -16.047 1.00 44.22 669 LEU A CA 1
ATOM 5260 C C . LEU A 1 669 ? -23.119 11.402 -16.799 1.00 44.22 669 LEU A C 1
ATOM 5262 O O . LEU A 1 669 ? -22.623 10.284 -16.678 1.00 44.22 669 LEU A O 1
ATOM 5266 N N . ASP A 1 670 ? -22.607 12.318 -17.612 1.00 46.50 670 ASP A N 1
ATOM 5267 C CA . ASP A 1 670 ? -21.296 12.192 -18.243 1.00 46.50 670 ASP A CA 1
ATOM 5268 C C . ASP A 1 670 ? -20.238 12.279 -17.131 1.00 46.50 670 ASP A C 1
ATOM 5270 O O . ASP A 1 670 ? -19.882 13.377 -16.702 1.00 46.50 670 ASP A O 1
ATOM 5274 N N . PHE A 1 671 ? -19.807 11.125 -16.603 1.00 50.22 671 PHE A N 1
ATOM 5275 C CA . PHE A 1 671 ? -18.979 10.995 -15.393 1.00 50.22 671 PHE A CA 1
ATOM 5276 C C . PHE A 1 671 ? -17.745 11.910 -15.391 1.00 50.22 671 PHE A C 1
ATOM 5278 O O . PHE A 1 671 ? -17.374 12.441 -14.349 1.00 50.22 671 PHE A O 1
ATOM 5285 N N . ALA A 1 672 ? -17.152 12.185 -16.556 1.00 51.06 672 ALA A N 1
ATOM 5286 C CA . ALA A 1 672 ? -15.988 13.062 -16.681 1.00 51.06 672 ALA A CA 1
ATOM 5287 C C . ALA A 1 672 ? -16.289 14.561 -16.460 1.00 51.06 672 ALA A C 1
ATOM 5289 O O . ALA A 1 672 ? -15.370 15.329 -16.176 1.00 51.06 672 ALA A O 1
ATOM 5290 N N . LYS A 1 673 ? -17.550 15.003 -16.583 1.00 53.06 673 LYS A N 1
ATOM 5291 C CA . LYS A 1 673 ? -17.964 16.404 -16.357 1.00 53.06 673 LYS A CA 1
ATOM 5292 C C . LYS A 1 673 ? -18.394 16.696 -14.918 1.00 53.06 673 LYS A C 1
ATOM 5294 O O . LYS A 1 673 ? -18.502 17.867 -14.562 1.00 53.06 673 LYS A O 1
ATOM 5299 N N . THR A 1 674 ? -18.643 15.667 -14.110 1.00 56.56 674 THR A N 1
ATOM 5300 C CA . THR A 1 674 ? -19.194 15.811 -12.752 1.00 56.56 674 THR A CA 1
ATOM 5301 C C . THR A 1 674 ? -18.115 16.036 -11.691 1.00 56.56 674 THR A C 1
ATOM 5303 O O . THR A 1 674 ? -18.378 16.673 -10.672 1.00 56.56 674 THR A O 1
ATOM 5306 N N . PHE A 1 675 ? -16.890 15.554 -11.924 1.00 63.41 675 PHE A N 1
ATOM 5307 C CA . PHE A 1 675 ? -15.782 15.723 -10.983 1.00 63.41 675 PHE A CA 1
ATOM 5308 C C . PHE A 1 675 ? -15.260 17.164 -10.974 1.00 63.41 675 PHE A C 1
ATOM 5310 O O . PHE A 1 675 ? -14.774 17.687 -11.978 1.00 63.41 675 PHE A O 1
ATOM 5317 N N . THR A 1 676 ? -15.338 17.806 -9.812 1.00 77.62 676 THR A N 1
ATOM 5318 C CA . THR A 1 676 ? -14.791 19.148 -9.559 1.00 77.62 676 THR A CA 1
ATOM 5319 C C . THR A 1 676 ? -13.343 19.074 -9.084 1.00 77.62 676 THR A C 1
ATOM 5321 O O . THR A 1 676 ? -12.559 19.982 -9.369 1.00 77.62 676 THR A O 1
ATOM 5324 N N . VAL A 1 677 ? -12.967 17.981 -8.414 1.00 83.81 677 VAL A N 1
ATOM 5325 C CA . VAL A 1 677 ? -11.593 17.669 -8.019 1.00 83.81 677 VAL A CA 1
ATOM 5326 C C . VAL A 1 677 ? -10.971 16.749 -9.064 1.00 83.81 677 VAL A C 1
ATOM 5328 O O . VAL A 1 677 ? -11.533 15.720 -9.431 1.00 83.81 677 VAL A O 1
ATOM 5331 N N . LYS A 1 678 ? -9.793 17.123 -9.568 1.00 87.75 678 LYS A N 1
ATOM 5332 C CA . LYS A 1 678 ? -9.066 16.310 -10.548 1.00 87.75 678 LYS A CA 1
ATOM 5333 C C . LYS A 1 678 ? -8.285 15.202 -9.851 1.00 87.75 678 LYS A C 1
ATOM 5335 O O . LYS A 1 678 ? -7.597 15.481 -8.868 1.00 87.75 678 LYS A O 1
ATOM 5340 N N . LYS A 1 679 ? -8.320 14.003 -10.439 1.00 91.69 679 LYS A N 1
ATOM 5341 C CA . LYS A 1 679 ? -7.411 12.892 -10.131 1.00 91.69 679 LYS A CA 1
ATOM 5342 C C . LYS A 1 679 ? -5.955 13.399 -10.097 1.00 91.69 679 LYS A C 1
ATOM 5344 O O . LYS A 1 679 ? -5.579 14.149 -11.006 1.00 91.69 679 LYS A O 1
ATOM 5349 N N . PRO A 1 680 ? -5.148 13.047 -9.082 1.00 92.94 680 PRO A N 1
ATOM 5350 C CA . PRO A 1 680 ? -3.707 13.280 -9.109 1.00 92.94 680 PRO A CA 1
ATOM 5351 C C . PRO A 1 680 ? -3.053 12.540 -10.283 1.00 92.94 680 PRO A C 1
ATOM 5353 O O . PRO A 1 680 ? -3.339 11.371 -10.525 1.00 92.94 680 PRO A O 1
ATOM 5356 N N . THR A 1 681 ? -2.200 13.233 -11.034 1.00 92.56 681 THR A N 1
ATOM 5357 C CA . THR A 1 681 ? -1.523 12.674 -12.210 1.00 92.56 681 THR A CA 1
ATOM 5358 C C . THR A 1 681 ? -0.102 13.207 -12.302 1.00 92.56 681 THR A C 1
ATOM 5360 O O . THR A 1 681 ? 0.179 14.343 -11.894 1.00 92.56 681 THR A O 1
ATOM 5363 N N . MET A 1 682 ? 0.792 12.447 -12.938 1.00 91.00 682 MET A N 1
ATOM 5364 C CA . MET A 1 682 ? 2.095 12.980 -13.326 1.00 91.00 682 MET A CA 1
ATOM 5365 C C . MET A 1 682 ? 1.920 14.174 -14.283 1.00 91.00 682 MET A C 1
ATOM 5367 O O . MET A 1 682 ? 1.016 14.221 -15.120 1.00 91.00 682 MET A O 1
ATOM 5371 N N . GLY A 1 683 ? 2.789 15.181 -14.160 1.00 87.31 683 GLY A N 1
ATOM 5372 C CA . GLY A 1 683 ? 2.775 16.317 -15.081 1.00 87.31 683 GLY A CA 1
ATOM 5373 C C . GLY A 1 683 ? 3.008 15.871 -16.535 1.00 87.31 683 GLY A C 1
ATOM 5374 O O . GLY A 1 683 ? 3.840 14.997 -16.774 1.00 87.31 683 GLY A O 1
ATOM 5375 N N . PRO A 1 684 ? 2.360 16.500 -17.536 1.00 88.00 684 PRO A N 1
ATOM 5376 C CA . PRO A 1 684 ? 2.421 16.031 -18.917 1.00 88.00 684 PRO A CA 1
ATOM 5377 C C . PRO A 1 684 ? 3.860 16.011 -19.448 1.00 88.00 684 PRO A C 1
ATOM 5379 O O . PRO A 1 684 ? 4.592 17.014 -19.360 1.00 88.00 684 PRO A O 1
ATOM 5382 N N . SER A 1 685 ? 4.244 14.867 -20.019 1.00 93.00 685 SER A N 1
ATOM 5383 C CA . SER A 1 685 ? 5.540 14.679 -20.665 1.00 93.00 685 SER A CA 1
ATOM 5384 C C . SER A 1 685 ? 5.549 15.310 -22.065 1.00 93.00 685 SER A C 1
ATOM 5386 O O . SER A 1 685 ? 4.636 15.070 -22.854 1.00 93.00 685 SER A O 1
ATOM 5388 N N . PRO A 1 686 ? 6.608 16.056 -22.436 1.00 95.88 686 PRO A N 1
ATOM 5389 C CA . PRO A 1 686 ? 6.847 16.471 -23.819 1.00 95.88 686 PRO A CA 1
ATOM 5390 C C . PRO A 1 686 ? 6.957 15.311 -24.819 1.00 95.88 686 PRO A C 1
ATOM 5392 O O . PRO A 1 686 ? 6.886 15.558 -26.016 1.00 95.88 686 PRO A O 1
ATOM 5395 N N . LEU A 1 687 ? 7.180 14.081 -24.346 1.00 95.88 687 LEU A N 1
ATOM 5396 C CA . LEU A 1 687 ? 7.336 12.881 -25.169 1.00 95.88 687 LEU A CA 1
ATOM 5397 C C . LEU A 1 687 ? 6.047 12.058 -25.274 1.00 95.88 687 LEU A C 1
ATOM 5399 O O . LEU A 1 687 ? 6.094 10.962 -25.820 1.00 95.88 687 LEU A O 1
ATOM 5403 N N . ARG A 1 688 ? 4.910 12.562 -24.769 1.00 94.56 688 ARG A N 1
ATOM 5404 C CA . ARG A 1 688 ? 3.652 11.804 -24.689 1.00 94.56 688 ARG A CA 1
ATOM 5405 C C . ARG A 1 688 ? 3.250 11.162 -26.022 1.00 94.56 688 ARG A C 1
ATOM 5407 O O . ARG A 1 688 ? 2.972 9.973 -26.031 1.00 94.56 688 ARG A O 1
ATOM 5414 N N . GLU A 1 689 ? 3.314 11.911 -27.123 1.00 93.88 689 GLU A N 1
ATOM 5415 C CA . GLU A 1 689 ? 2.981 11.407 -28.466 1.00 93.88 689 GLU A CA 1
ATOM 5416 C C . GLU A 1 689 ? 3.842 10.198 -28.864 1.00 93.88 689 GLU A C 1
ATOM 5418 O O . GLU A 1 689 ? 3.307 9.182 -29.292 1.00 93.88 689 GLU A O 1
ATOM 5423 N N . LEU A 1 690 ? 5.160 10.266 -28.642 1.00 95.69 690 LEU A N 1
ATOM 5424 C CA . LEU A 1 690 ? 6.070 9.153 -28.929 1.00 95.69 690 LEU A CA 1
ATOM 5425 C C . LEU A 1 690 ? 5.774 7.938 -28.040 1.00 95.69 690 LEU A C 1
ATOM 5427 O O . LEU A 1 690 ? 5.812 6.811 -28.514 1.00 95.69 690 LEU A O 1
ATOM 5431 N N . LEU A 1 691 ? 5.490 8.148 -26.753 1.00 95.75 691 LEU A N 1
ATOM 5432 C CA . LEU A 1 691 ? 5.172 7.053 -25.830 1.00 95.75 691 LEU A CA 1
ATOM 5433 C C . LEU A 1 691 ? 3.879 6.332 -26.229 1.00 95.75 691 LEU A C 1
ATOM 5435 O O . LEU A 1 691 ? 3.856 5.101 -26.279 1.00 95.75 691 LEU A O 1
ATOM 5439 N N . ASP A 1 692 ? 2.839 7.101 -26.559 1.00 94.75 692 ASP A N 1
ATOM 5440 C CA . ASP A 1 692 ? 1.558 6.562 -27.013 1.00 94.75 692 ASP A CA 1
ATOM 5441 C C . ASP A 1 692 ? 1.724 5.807 -28.345 1.00 94.75 692 ASP A C 1
ATOM 5443 O O . ASP A 1 692 ? 1.160 4.725 -28.504 1.00 94.75 692 ASP A O 1
ATOM 5447 N N . GLU A 1 693 ? 2.551 6.310 -29.268 1.00 95.06 693 GLU A N 1
ATOM 5448 C CA . GLU A 1 693 ? 2.855 5.648 -30.543 1.00 95.06 693 GLU A CA 1
ATOM 5449 C C . GLU A 1 693 ? 3.640 4.337 -30.358 1.00 95.06 693 GLU A C 1
ATOM 5451 O O . GLU A 1 693 ? 3.283 3.316 -30.949 1.00 95.06 693 GLU A O 1
ATOM 5456 N N . LEU A 1 694 ? 4.658 4.318 -29.487 1.00 95.19 694 LEU A N 1
ATOM 5457 C CA . LEU A 1 694 ? 5.417 3.101 -29.158 1.00 95.19 694 LEU A CA 1
ATOM 5458 C C . LEU A 1 694 ? 4.512 2.008 -28.580 1.00 95.19 694 LEU A C 1
ATOM 5460 O O . LEU A 1 694 ? 4.613 0.844 -28.975 1.00 95.19 694 LEU A O 1
ATOM 5464 N N . LYS A 1 695 ? 3.610 2.392 -27.669 1.00 93.06 695 LYS A N 1
ATOM 5465 C CA . LYS A 1 695 ? 2.626 1.486 -27.072 1.00 93.06 695 LYS A CA 1
ATOM 5466 C C . LYS A 1 695 ? 1.607 1.004 -28.107 1.00 93.06 695 LYS A C 1
ATOM 5468 O O . LYS A 1 695 ? 1.336 -0.193 -28.175 1.00 93.06 695 LYS A O 1
ATOM 5473 N N . ALA A 1 696 ? 1.046 1.911 -28.910 1.00 93.50 696 ALA A N 1
ATOM 5474 C CA . ALA A 1 696 ? 0.034 1.586 -29.918 1.00 93.50 696 ALA A CA 1
ATOM 5475 C C . ALA A 1 696 ? 0.571 0.612 -30.975 1.00 93.50 696 ALA A C 1
ATOM 5477 O O . ALA A 1 696 ? -0.118 -0.341 -31.340 1.00 93.50 696 ALA A O 1
ATOM 5478 N N . ASN A 1 697 ? 1.824 0.801 -31.391 1.00 91.31 697 ASN A N 1
ATOM 5479 C CA . ASN A 1 697 ? 2.498 -0.063 -32.356 1.00 91.31 697 ASN A CA 1
ATOM 5480 C C . ASN A 1 697 ? 3.044 -1.359 -31.738 1.00 91.31 697 ASN A C 1
ATOM 5482 O O . ASN A 1 697 ? 3.586 -2.183 -32.472 1.00 91.31 697 ASN A O 1
ATOM 5486 N N . ARG A 1 698 ? 2.928 -1.541 -30.411 1.00 88.94 698 ARG A N 1
ATOM 5487 C CA . ARG A 1 698 ? 3.541 -2.646 -29.654 1.00 88.94 698 ARG A CA 1
ATOM 5488 C C . ARG A 1 698 ? 5.010 -2.846 -30.036 1.00 88.94 698 ARG A C 1
ATOM 5490 O O . ARG A 1 698 ? 5.447 -3.965 -30.293 1.00 88.94 698 ARG A O 1
ATOM 5497 N N . ALA A 1 699 ? 5.756 -1.743 -30.126 1.00 94.38 699 ALA A N 1
ATOM 5498 C CA . ALA A 1 699 ? 7.186 -1.811 -30.394 1.00 94.38 699 ALA A CA 1
ATOM 5499 C C . ALA A 1 699 ? 7.852 -2.683 -29.322 1.00 94.38 699 ALA A C 1
ATOM 5501 O O . ALA A 1 699 ? 7.580 -2.497 -28.139 1.00 94.38 699 ALA A O 1
ATOM 5502 N N . PHE A 1 700 ? 8.718 -3.618 -29.711 1.00 95.69 700 PHE A N 1
ATOM 5503 C CA . PHE A 1 700 ? 9.409 -4.453 -28.730 1.00 95.69 700 PHE A CA 1
ATOM 5504 C C . PHE A 1 700 ? 10.148 -3.570 -27.711 1.00 95.69 700 PHE A C 1
ATOM 5506 O O . PHE A 1 700 ? 10.821 -2.607 -28.093 1.00 95.69 700 PHE A O 1
ATOM 5513 N N . ALA A 1 701 ? 10.006 -3.888 -26.425 1.00 95.44 701 ALA A N 1
ATOM 5514 C CA . ALA A 1 701 ? 10.557 -3.139 -25.298 1.00 95.44 701 ALA A CA 1
ATOM 5515 C C . ALA A 1 701 ? 9.984 -1.713 -25.142 1.00 95.44 701 ALA A C 1
ATOM 5517 O O . ALA A 1 701 ? 10.593 -0.863 -24.485 1.00 95.44 701 ALA A O 1
ATOM 5518 N N . TRP A 1 702 ? 8.795 -1.420 -25.692 1.00 96.19 702 TRP A N 1
ATOM 5519 C CA . TRP A 1 702 ? 8.155 -0.097 -25.581 1.00 96.19 702 TRP A CA 1
ATOM 5520 C C . TRP A 1 702 ? 8.035 0.384 -24.127 1.00 96.19 702 TRP A C 1
ATOM 5522 O O . TRP A 1 702 ? 8.199 1.577 -23.857 1.00 96.19 702 TRP A O 1
ATOM 5532 N N . LEU A 1 703 ? 7.793 -0.532 -23.179 1.00 96.50 703 LEU A N 1
ATOM 5533 C CA . LEU A 1 703 ? 7.669 -0.206 -21.759 1.00 96.50 703 LEU A CA 1
ATOM 5534 C C . LEU A 1 703 ? 8.990 0.329 -21.193 1.00 96.50 703 LEU A C 1
ATOM 5536 O O . LEU A 1 703 ? 9.007 1.408 -20.588 1.00 96.50 703 LEU A O 1
ATOM 5540 N N . SER A 1 704 ? 10.092 -0.398 -21.404 1.00 95.50 704 SER A N 1
ATOM 5541 C CA . SER A 1 704 ? 11.412 -0.054 -20.869 1.00 95.50 704 SER A CA 1
ATOM 5542 C C . SER A 1 704 ? 12.044 1.130 -21.601 1.00 95.50 704 SER A C 1
ATOM 5544 O O . SER A 1 704 ? 12.632 1.990 -20.934 1.00 95.50 704 SER A O 1
ATOM 5546 N N . ILE A 1 705 ? 11.837 1.247 -22.920 1.00 96.19 705 ILE A N 1
ATOM 5547 C CA . ILE A 1 705 ? 12.176 2.436 -23.718 1.00 96.19 705 ILE A CA 1
ATOM 5548 C C . ILE A 1 705 ? 11.433 3.653 -23.163 1.00 96.19 705 ILE A C 1
ATOM 5550 O O . ILE A 1 705 ? 12.050 4.681 -22.872 1.00 96.19 705 ILE A O 1
ATOM 5554 N N . GLY A 1 706 ? 10.117 3.538 -22.966 1.00 95.81 706 GLY A N 1
ATOM 5555 C CA . GLY A 1 706 ? 9.292 4.632 -22.471 1.00 95.81 706 GLY A CA 1
ATOM 5556 C C . GLY A 1 706 ? 9.692 5.088 -21.068 1.00 95.81 706 GLY A C 1
ATOM 5557 O O . GLY A 1 706 ? 9.825 6.288 -20.824 1.00 95.81 706 GLY A O 1
ATOM 5558 N N . ALA A 1 707 ? 9.983 4.150 -20.161 1.00 95.69 707 ALA A N 1
ATOM 5559 C CA . ALA A 1 707 ? 10.457 4.474 -18.816 1.00 95.69 707 ALA A CA 1
ATOM 5560 C C . ALA A 1 707 ? 11.824 5.181 -18.856 1.00 95.69 707 ALA A C 1
ATOM 5562 O O . ALA A 1 707 ? 12.070 6.126 -18.102 1.00 95.69 707 ALA A O 1
ATOM 5563 N N . THR A 1 708 ? 12.710 4.777 -19.773 1.00 95.12 708 THR A N 1
ATOM 5564 C CA . THR A 1 708 ? 14.008 5.436 -19.987 1.00 95.12 708 THR A CA 1
ATOM 5565 C C . THR A 1 708 ? 13.834 6.858 -20.522 1.00 95.12 708 THR A C 1
ATOM 5567 O O . THR A 1 708 ? 14.446 7.784 -19.986 1.00 95.12 708 THR A O 1
ATOM 5570 N N . LEU A 1 709 ? 12.954 7.068 -21.501 1.00 95.12 709 LEU A N 1
ATOM 5571 C CA . LEU A 1 709 ? 12.624 8.395 -22.030 1.00 95.12 709 LEU A CA 1
ATOM 5572 C C . LEU A 1 709 ? 12.041 9.325 -20.948 1.00 95.12 709 LEU A C 1
ATOM 5574 O O . LEU A 1 709 ? 12.445 10.487 -20.844 1.00 95.12 709 LEU A O 1
ATOM 5578 N N . LEU A 1 710 ? 11.144 8.806 -20.103 1.00 94.50 710 LEU A N 1
ATOM 5579 C CA . LEU A 1 710 ? 10.536 9.548 -18.992 1.00 94.50 710 LEU A CA 1
ATOM 5580 C C . LEU A 1 710 ? 11.525 9.870 -17.863 1.00 94.50 710 LEU A C 1
ATOM 5582 O O . LEU A 1 710 ? 11.354 10.873 -17.173 1.00 94.50 710 LEU A O 1
ATOM 5586 N N . SER A 1 711 ? 12.581 9.070 -17.687 1.00 92.31 711 SER A N 1
ATOM 5587 C CA . SER A 1 711 ? 13.564 9.262 -16.609 1.00 92.31 711 SER A CA 1
ATOM 5588 C C . SER A 1 711 ? 14.348 10.580 -16.699 1.00 92.31 711 SER A C 1
ATOM 5590 O O . SER A 1 711 ? 14.885 11.049 -15.692 1.00 92.31 711 SER A O 1
ATOM 5592 N N . GLY A 1 712 ? 14.433 11.174 -17.896 1.00 89.50 712 GLY A N 1
ATOM 5593 C CA . GLY A 1 712 ? 15.173 12.408 -18.134 1.00 89.50 712 GLY A CA 1
ATOM 5594 C C . GLY A 1 712 ? 14.458 13.642 -17.585 1.00 89.50 712 GLY A C 1
ATOM 5595 O O . GLY A 1 712 ? 13.235 13.712 -17.553 1.00 89.50 712 GLY A O 1
ATOM 5596 N N . ALA A 1 713 ? 15.212 14.681 -17.217 1.00 89.44 713 ALA A N 1
ATOM 5597 C CA . ALA A 1 713 ? 14.621 15.960 -16.820 1.00 89.44 713 ALA A CA 1
ATOM 5598 C C . ALA A 1 713 ? 13.718 16.540 -17.927 1.00 89.44 713 ALA A C 1
ATOM 5600 O O . ALA A 1 713 ? 13.981 16.360 -19.118 1.00 89.44 713 ALA A O 1
ATOM 5601 N N . LYS A 1 714 ? 12.702 17.331 -17.553 1.00 90.44 714 LYS A N 1
ATOM 5602 C CA . LYS A 1 714 ? 11.726 17.905 -18.503 1.00 90.44 714 LYS A CA 1
ATOM 5603 C C . LYS A 1 714 ? 12.373 18.665 -19.669 1.00 90.44 714 LYS A C 1
ATOM 5605 O O . LYS A 1 714 ? 11.888 18.598 -20.793 1.00 90.44 714 LYS A O 1
ATOM 5610 N N . THR A 1 715 ? 13.489 19.353 -19.433 1.00 92.69 715 THR A N 1
ATOM 5611 C CA . THR A 1 715 ? 14.264 20.043 -20.482 1.00 92.69 715 THR A CA 1
ATOM 5612 C C . THR A 1 715 ? 14.929 19.075 -21.465 1.00 92.69 715 THR A C 1
ATOM 5614 O O . THR A 1 715 ? 14.977 19.354 -22.663 1.00 92.69 715 THR A O 1
ATOM 5617 N N . THR A 1 716 ? 15.412 17.929 -20.986 1.00 92.31 716 THR A N 1
ATOM 5618 C CA . THR A 1 716 ? 15.950 16.846 -21.818 1.00 92.31 716 THR A CA 1
ATOM 5619 C C . THR A 1 716 ? 14.843 16.205 -22.646 1.00 92.31 716 THR A C 1
ATOM 5621 O O . THR A 1 716 ? 15.009 16.066 -23.856 1.00 92.31 716 THR A O 1
ATOM 5624 N N . GLN A 1 717 ? 13.688 15.921 -22.038 1.00 95.44 717 GLN A N 1
ATOM 5625 C CA . GLN A 1 717 ? 12.520 15.392 -22.750 1.00 95.44 717 GLN A CA 1
ATOM 5626 C C . GLN A 1 717 ? 12.047 16.353 -23.855 1.00 95.44 717 GLN A C 1
ATOM 5628 O O . GLN A 1 717 ? 11.837 15.936 -24.988 1.00 95.44 717 GLN A O 1
ATOM 5633 N N . GLN A 1 718 ? 11.970 17.662 -23.574 1.00 96.12 718 GLN A N 1
ATOM 5634 C CA . GLN A 1 718 ? 11.649 18.685 -24.585 1.00 96.12 718 GLN A CA 1
ATOM 5635 C C . GLN A 1 718 ? 12.644 18.707 -25.743 1.00 96.12 718 GLN A C 1
ATOM 5637 O O . GLN A 1 718 ? 12.258 18.969 -26.881 1.00 96.12 718 GLN A O 1
ATOM 5642 N N . ARG A 1 719 ? 13.932 18.485 -25.458 1.00 95.50 719 ARG A N 1
ATOM 5643 C CA . ARG A 1 719 ? 14.950 18.392 -26.502 1.00 95.50 719 ARG A CA 1
ATOM 5644 C C . ARG A 1 719 ? 14.723 17.149 -27.353 1.00 95.50 719 ARG A C 1
ATOM 5646 O O . ARG A 1 719 ? 14.725 17.289 -28.566 1.00 95.50 719 ARG A O 1
ATOM 5653 N N . MET A 1 720 ? 14.509 15.986 -26.736 1.00 96.38 720 MET A N 1
ATOM 5654 C CA . MET A 1 720 ? 14.243 14.722 -27.434 1.00 96.38 720 MET A CA 1
ATOM 5655 C C . MET A 1 720 ? 13.007 14.813 -28.332 1.00 96.38 720 MET A C 1
ATOM 5657 O O . MET A 1 720 ? 13.087 14.452 -29.500 1.00 96.38 720 MET A O 1
ATOM 5661 N N . ALA A 1 721 ? 11.921 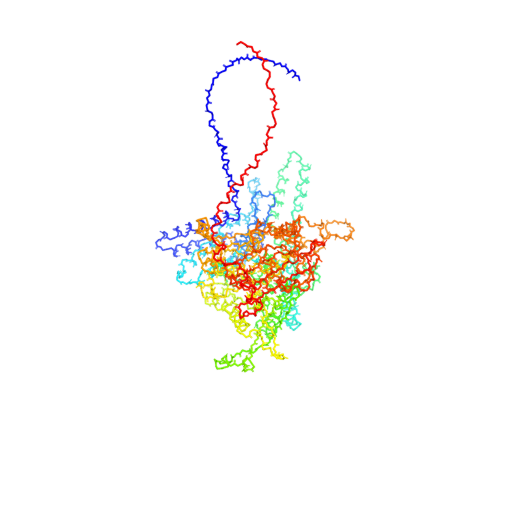15.413 -27.840 1.00 96.12 721 ALA A N 1
ATOM 5662 C CA . ALA A 1 721 ? 10.676 15.592 -28.589 1.00 96.12 721 ALA A CA 1
ATOM 5663 C C . ALA A 1 721 ? 10.839 16.425 -29.877 1.00 96.12 721 ALA A C 1
ATOM 5665 O O . ALA A 1 721 ? 10.057 16.289 -30.810 1.00 96.12 721 ALA A O 1
ATOM 5666 N N . ARG A 1 722 ? 11.855 17.297 -29.949 1.00 96.44 722 ARG A N 1
ATOM 5667 C CA . ARG A 1 722 ? 12.131 18.128 -31.136 1.00 96.44 722 ARG A CA 1
ATOM 5668 C C . ARG A 1 722 ? 13.029 17.449 -32.163 1.00 96.44 722 ARG A C 1
ATOM 5670 O O . ARG A 1 722 ? 13.027 17.873 -33.312 1.00 96.44 722 ARG A O 1
ATOM 5677 N N . ILE A 1 723 ? 13.777 16.416 -31.766 1.00 96.62 723 ILE A N 1
ATOM 5678 C CA . ILE A 1 723 ? 14.770 15.768 -32.633 1.00 96.62 723 ILE A CA 1
ATOM 5679 C C . ILE A 1 723 ? 14.160 15.279 -33.953 1.00 96.62 723 ILE A C 1
ATOM 5681 O O . ILE A 1 723 ? 14.751 15.600 -34.981 1.00 96.62 723 ILE A O 1
ATOM 5685 N N . PRO A 1 724 ? 13.016 14.559 -33.979 1.00 95.00 724 PRO A N 1
ATOM 5686 C CA . PRO A 1 724 ? 12.451 14.077 -35.240 1.00 95.00 724 PRO A CA 1
ATOM 5687 C C . PRO A 1 724 ? 12.204 15.217 -36.228 1.00 95.00 724 PRO A C 1
ATOM 5689 O O . PRO A 1 724 ? 12.649 15.163 -37.369 1.00 95.00 724 PRO A O 1
ATOM 5692 N N . ARG A 1 725 ? 11.577 16.298 -35.753 1.00 94.81 725 ARG A N 1
ATOM 5693 C CA . ARG A 1 725 ? 11.287 17.483 -36.560 1.00 94.81 725 ARG A CA 1
ATOM 5694 C C . ARG A 1 725 ? 12.558 18.166 -37.064 1.00 94.81 725 ARG A C 1
ATOM 5696 O O . ARG A 1 725 ? 12.654 18.454 -38.247 1.00 94.81 725 ARG A O 1
ATOM 5703 N N . ASP A 1 726 ? 13.537 18.387 -36.187 1.00 94.88 726 ASP A N 1
ATOM 5704 C CA . ASP A 1 726 ? 14.806 19.027 -36.560 1.00 94.88 726 ASP A CA 1
ATOM 5705 C C . ASP A 1 726 ? 15.587 18.208 -37.610 1.00 94.88 726 ASP A C 1
ATOM 5707 O O . ASP A 1 726 ? 16.375 18.771 -38.369 1.00 94.88 726 ASP A O 1
ATOM 5711 N N . LEU A 1 727 ? 15.407 16.881 -37.635 1.00 94.88 727 LEU A N 1
ATOM 5712 C CA . LEU A 1 727 ? 16.001 16.002 -38.642 1.00 94.88 727 LEU A CA 1
ATOM 5713 C C . LEU A 1 727 ? 15.229 16.027 -39.968 1.00 94.88 727 LEU A C 1
ATOM 5715 O O . LEU A 1 727 ? 15.861 16.125 -41.017 1.00 94.88 727 LEU A O 1
ATOM 5719 N N . LEU A 1 728 ? 13.896 15.957 -39.911 1.00 93.62 728 LEU A N 1
ATOM 5720 C CA . LEU A 1 728 ? 13.007 15.938 -41.080 1.00 93.62 728 LEU A CA 1
ATOM 5721 C C . LEU A 1 728 ? 12.962 17.285 -41.822 1.00 93.62 728 LEU A C 1
ATOM 5723 O O . LEU A 1 728 ? 12.822 17.303 -43.040 1.00 93.62 728 LEU A O 1
ATOM 5727 N N . ASP A 1 729 ? 13.115 18.410 -41.115 1.00 92.88 729 ASP A N 1
ATOM 5728 C CA . ASP A 1 729 ? 13.089 19.760 -41.705 1.00 92.88 729 ASP A CA 1
ATOM 5729 C C . ASP A 1 729 ? 14.384 20.103 -42.489 1.00 92.88 729 ASP A C 1
ATOM 5731 O O . ASP A 1 729 ? 14.443 21.129 -43.170 1.00 92.88 729 ASP A O 1
ATOM 5735 N N . ASP A 1 730 ? 15.436 19.280 -42.393 1.00 88.88 730 ASP A N 1
ATOM 5736 C CA . ASP A 1 730 ? 16.760 19.531 -42.987 1.00 88.88 730 ASP A CA 1
ATOM 5737 C C . ASP A 1 730 ? 17.393 18.230 -43.539 1.00 88.88 730 ASP A C 1
ATOM 5739 O O . ASP A 1 730 ? 18.453 17.839 -43.056 1.00 88.88 730 ASP A O 1
ATOM 5743 N N . PRO A 1 731 ? 16.795 17.508 -44.509 1.00 87.00 731 PRO A N 1
ATOM 5744 C CA . PRO A 1 731 ? 17.359 16.258 -45.042 1.00 87.00 731 PRO A CA 1
ATOM 5745 C C . PRO A 1 731 ? 18.681 16.489 -45.800 1.00 87.00 731 PRO A C 1
ATOM 5747 O O . PRO A 1 731 ? 18.965 17.595 -46.266 1.00 87.00 731 PRO A O 1
ATOM 5750 N N . PHE A 1 732 ? 19.531 15.460 -45.933 1.00 84.69 732 PHE A N 1
ATOM 5751 C CA . PHE A 1 732 ? 20.756 15.595 -46.734 1.00 84.69 732 PHE A CA 1
ATOM 5752 C C . PHE A 1 732 ? 20.453 15.562 -48.239 1.00 84.69 732 PHE A C 1
ATOM 5754 O O . PHE A 1 732 ? 19.737 14.693 -48.726 1.00 84.69 732 PHE A O 1
ATOM 5761 N N . GLU A 1 733 ? 21.099 16.447 -49.003 1.00 80.62 733 GLU A N 1
ATOM 5762 C CA . GLU A 1 733 ? 20.979 16.488 -50.472 1.00 80.62 733 GLU A CA 1
ATOM 5763 C C . GLU A 1 733 ? 21.579 15.251 -51.174 1.00 80.62 733 GLU A C 1
ATOM 5765 O O . GLU A 1 733 ? 21.282 14.997 -52.337 1.00 80.62 733 GLU A O 1
ATOM 5770 N N . ASP A 1 734 ? 22.426 14.476 -50.486 1.00 79.25 734 ASP A N 1
ATOM 5771 C CA . ASP A 1 734 ? 23.130 13.312 -51.043 1.00 79.25 734 ASP A CA 1
ATOM 5772 C C . ASP A 1 734 ? 22.380 11.978 -50.877 1.00 79.25 734 ASP A C 1
ATOM 5774 O O . ASP A 1 734 ? 22.940 10.916 -51.154 1.00 79.25 734 ASP A O 1
ATOM 5778 N N . GLY A 1 735 ? 21.115 12.024 -50.442 1.00 74.88 735 GLY A N 1
ATOM 5779 C CA . GLY A 1 735 ? 20.257 10.845 -50.304 1.00 74.88 735 GLY A CA 1
ATOM 5780 C C . GLY A 1 735 ? 20.600 9.949 -49.111 1.00 74.88 735 GLY A C 1
ATOM 5781 O O . GLY A 1 735 ? 20.166 8.797 -49.078 1.00 74.88 735 GLY A O 1
ATOM 5782 N N . ARG A 1 736 ? 21.383 10.442 -48.140 1.00 82.56 736 ARG A N 1
ATOM 5783 C CA . ARG A 1 736 ? 21.622 9.765 -46.856 1.00 82.56 736 ARG A CA 1
ATOM 5784 C C . ARG A 1 736 ? 20.646 10.242 -45.787 1.00 82.56 736 ARG A C 1
ATOM 5786 O O . ARG A 1 736 ? 20.368 11.429 -45.677 1.00 82.56 736 ARG A O 1
ATOM 5793 N N . GLY A 1 737 ? 20.222 9.317 -44.931 1.00 85.62 737 GLY A N 1
ATOM 5794 C CA . GLY A 1 737 ? 19.450 9.651 -43.741 1.00 85.62 737 GLY A CA 1
ATOM 5795 C C . GLY A 1 737 ? 20.267 10.456 -42.730 1.00 85.62 737 GLY A C 1
ATOM 5796 O O . GLY A 1 737 ? 21.492 10.309 -42.626 1.00 85.62 737 GLY A O 1
ATOM 5797 N N . ARG A 1 738 ? 19.598 11.296 -41.941 1.00 91.88 738 ARG A N 1
ATOM 5798 C CA . ARG A 1 738 ? 20.195 11.988 -40.788 1.00 91.88 738 ARG A CA 1
ATOM 5799 C C . ARG A 1 738 ? 19.906 11.248 -39.498 1.00 91.88 738 ARG A C 1
ATOM 5801 O O . ARG A 1 738 ? 18.820 10.713 -39.309 1.00 91.88 738 ARG A O 1
ATOM 5808 N N . SER A 1 739 ? 20.869 11.293 -38.582 1.00 93.31 739 SER A N 1
ATOM 5809 C CA . SER A 1 739 ? 20.774 10.632 -37.284 1.00 93.31 739 SER A CA 1
ATOM 5810 C C . SER A 1 739 ? 21.217 11.535 -36.137 1.00 93.31 739 SER A C 1
ATOM 5812 O O . SER A 1 739 ? 22.255 12.201 -36.231 1.00 93.31 739 SER A O 1
ATOM 5814 N N . VAL A 1 740 ? 20.514 11.468 -35.010 1.00 94.69 740 VAL A N 1
ATOM 5815 C CA . VAL A 1 740 ? 20.999 11.937 -33.706 1.00 94.69 740 VAL A CA 1
ATOM 5816 C C . VAL A 1 740 ? 21.000 10.756 -32.749 1.00 94.69 740 VAL A C 1
ATOM 5818 O O . VAL A 1 740 ? 19.968 10.132 -32.535 1.00 94.69 740 VAL A O 1
ATOM 5821 N N . THR A 1 741 ? 22.154 10.474 -32.146 1.00 93.31 741 THR A N 1
ATOM 5822 C CA . THR A 1 741 ? 22.311 9.408 -31.152 1.00 93.31 741 THR A CA 1
ATOM 5823 C C . THR A 1 741 ? 22.659 10.013 -29.795 1.00 93.31 741 THR A C 1
ATOM 5825 O O . THR A 1 741 ? 23.564 10.849 -29.700 1.00 93.31 741 THR A O 1
ATOM 5828 N N . ILE A 1 742 ? 21.939 9.606 -28.753 1.00 91.44 742 ILE A N 1
ATOM 5829 C CA . ILE A 1 742 ? 22.087 10.081 -27.378 1.00 91.44 742 ILE A CA 1
ATOM 5830 C C . ILE A 1 742 ? 22.356 8.874 -26.471 1.00 91.44 742 ILE A C 1
ATOM 5832 O O . ILE A 1 742 ? 21.537 7.957 -26.448 1.00 91.44 742 ILE A O 1
ATOM 5836 N N . PRO A 1 743 ? 23.461 8.873 -25.705 1.00 90.38 743 PRO A N 1
ATOM 5837 C CA . PRO A 1 743 ? 23.620 7.945 -24.599 1.00 90.38 743 PRO A CA 1
ATOM 5838 C C . PRO A 1 743 ? 22.739 8.387 -23.422 1.00 90.38 743 PRO A C 1
ATOM 5840 O O . PRO A 1 743 ? 22.768 9.556 -23.024 1.00 90.38 743 PRO A O 1
ATOM 5843 N N . MET A 1 744 ? 21.988 7.457 -22.846 1.00 89.19 744 MET A N 1
ATOM 5844 C CA . MET A 1 744 ? 21.330 7.613 -21.550 1.00 89.19 744 MET A CA 1
ATOM 5845 C C . MET A 1 744 ? 21.870 6.570 -20.582 1.00 89.19 744 MET A C 1
ATOM 5847 O O . MET A 1 744 ? 22.128 5.439 -20.970 1.00 89.19 744 MET A O 1
ATOM 5851 N N . VAL A 1 745 ? 22.062 6.964 -19.331 1.00 85.56 745 VAL A N 1
ATOM 5852 C CA . VAL A 1 745 ? 22.550 6.087 -18.264 1.00 85.56 745 VAL A CA 1
ATOM 5853 C C . VAL A 1 745 ? 21.662 6.284 -17.048 1.00 85.56 745 VAL A C 1
ATOM 5855 O O . VAL A 1 745 ? 21.214 7.409 -16.794 1.00 85.56 745 VAL A O 1
ATOM 5858 N N . ASP A 1 746 ? 21.384 5.206 -16.327 1.00 74.25 746 ASP A N 1
ATOM 5859 C CA . ASP A 1 746 ? 20.666 5.260 -15.058 1.00 74.25 746 ASP A CA 1
ATOM 5860 C C . ASP A 1 746 ? 21.621 5.143 -13.856 1.00 74.25 746 ASP A C 1
ATOM 5862 O O . ASP A 1 746 ? 22.818 4.892 -13.999 1.00 74.25 746 ASP A O 1
ATOM 5866 N N . ALA A 1 747 ? 21.097 5.380 -12.650 1.00 65.81 747 ALA A N 1
ATOM 5867 C CA . ALA A 1 747 ? 21.880 5.330 -11.412 1.00 65.81 747 ALA A CA 1
ATOM 5868 C C . ALA A 1 747 ? 22.364 3.912 -11.045 1.00 65.81 747 ALA A C 1
ATOM 5870 O O . ALA A 1 747 ? 23.285 3.769 -10.245 1.00 65.81 747 ALA A O 1
ATOM 5871 N N . ARG A 1 748 ? 21.778 2.874 -11.653 1.00 68.00 748 ARG A N 1
ATOM 5872 C CA . ARG A 1 748 ? 22.099 1.458 -11.420 1.00 68.00 748 ARG A CA 1
ATOM 5873 C C . ARG A 1 748 ? 23.154 0.940 -12.400 1.00 68.00 748 ARG A C 1
ATOM 5875 O O . ARG A 1 748 ? 23.493 -0.241 -12.361 1.00 68.00 748 ARG A O 1
ATOM 5882 N N . GLY A 1 749 ? 23.669 1.817 -13.263 1.00 66.06 749 GLY A N 1
ATOM 5883 C CA . GLY A 1 749 ? 24.698 1.503 -14.248 1.00 66.06 749 GLY A CA 1
ATOM 5884 C C . GLY A 1 749 ? 24.161 0.858 -15.523 1.00 66.06 749 GLY A C 1
ATOM 5885 O O . GLY A 1 749 ? 24.955 0.343 -16.315 1.00 66.06 749 GLY A O 1
ATOM 5886 N N . ASP A 1 750 ? 22.841 0.863 -15.745 1.00 78.94 750 ASP A N 1
ATOM 5887 C CA . ASP A 1 750 ? 22.295 0.441 -17.030 1.00 78.94 750 ASP A CA 1
ATOM 5888 C C . ASP A 1 750 ? 22.350 1.578 -18.058 1.00 78.94 750 ASP A C 1
ATOM 5890 O O . ASP A 1 750 ? 22.068 2.746 -17.768 1.00 78.94 750 ASP A O 1
ATOM 5894 N N . GLY A 1 751 ? 22.741 1.221 -19.279 1.00 86.38 751 GLY A N 1
ATOM 5895 C CA . GLY A 1 751 ? 23.072 2.161 -20.343 1.00 86.38 751 GLY A CA 1
ATOM 5896 C C . GLY A 1 751 ? 22.271 1.900 -21.612 1.00 86.38 751 GLY A C 1
ATOM 5897 O O . GLY A 1 751 ? 22.153 0.760 -22.063 1.00 86.38 751 GLY A O 1
ATOM 5898 N N . TRP A 1 752 ? 21.783 2.986 -22.205 1.00 92.56 752 TRP A N 1
ATOM 5899 C CA . TRP A 1 752 ? 20.943 3.010 -23.393 1.00 92.56 752 TRP A CA 1
ATOM 5900 C C . TRP A 1 752 ? 21.544 3.859 -24.508 1.00 92.56 752 TRP A C 1
ATOM 5902 O O . TRP A 1 752 ? 21.845 5.041 -24.319 1.00 92.56 752 TRP A O 1
ATOM 5912 N N . VAL A 1 753 ? 21.605 3.291 -25.710 1.00 94.00 753 VAL A N 1
ATOM 5913 C CA . VAL A 1 753 ? 21.782 4.050 -26.951 1.00 94.00 753 VAL A CA 1
ATOM 5914 C C . VAL A 1 753 ? 20.408 4.395 -27.506 1.00 94.00 753 VAL A C 1
ATOM 5916 O O . VAL A 1 753 ? 19.677 3.507 -27.923 1.00 94.00 753 VAL A O 1
ATOM 5919 N N . LEU A 1 754 ? 20.056 5.678 -27.561 1.00 96.19 754 LEU A N 1
ATOM 5920 C CA . LEU A 1 754 ? 18.823 6.128 -28.210 1.00 96.19 754 LEU A CA 1
ATOM 5921 C C . LEU A 1 754 ? 19.157 6.867 -29.501 1.00 96.19 754 LEU A C 1
ATOM 5923 O O . LEU A 1 754 ? 19.896 7.855 -29.476 1.00 96.19 754 LEU A O 1
ATOM 5927 N N . ALA A 1 755 ? 18.629 6.403 -30.629 1.00 97.06 755 ALA A N 1
ATOM 5928 C CA . ALA A 1 755 ? 18.884 6.984 -31.939 1.00 97.06 755 ALA A CA 1
ATOM 5929 C C . ALA A 1 755 ? 17.588 7.434 -32.621 1.00 97.06 755 ALA A C 1
ATOM 5931 O O . ALA A 1 755 ? 16.657 6.659 -32.782 1.00 97.06 755 ALA A O 1
ATOM 5932 N N . TRP A 1 756 ? 17.547 8.680 -33.079 1.00 97.81 756 TRP A N 1
ATOM 5933 C CA . TRP A 1 756 ? 16.505 9.190 -33.971 1.00 97.81 756 TRP A CA 1
ATOM 5934 C C . TRP A 1 756 ? 17.095 9.285 -35.361 1.00 97.81 756 TRP A C 1
ATOM 5936 O O . TRP A 1 756 ? 18.136 9.929 -35.528 1.00 97.81 756 TRP A O 1
ATOM 5946 N N . ILE A 1 757 ? 16.481 8.608 -36.325 1.00 96.81 757 ILE A N 1
ATOM 5947 C CA . ILE A 1 757 ? 17.052 8.421 -37.656 1.00 96.81 757 ILE A CA 1
ATOM 5948 C C . ILE A 1 757 ? 15.970 8.670 -38.701 1.00 96.81 757 ILE A C 1
ATOM 5950 O O . ILE A 1 757 ? 14.828 8.265 -38.523 1.00 96.81 757 ILE A O 1
ATOM 5954 N N . THR A 1 758 ? 16.334 9.351 -39.782 1.00 96.31 758 THR A N 1
ATOM 5955 C CA . THR A 1 758 ? 15.452 9.635 -40.922 1.00 96.31 758 THR A CA 1
ATOM 5956 C C . THR A 1 758 ? 15.774 8.699 -42.081 1.00 96.31 758 THR A C 1
ATOM 5958 O O . THR A 1 758 ? 16.948 8.455 -42.366 1.00 96.31 758 THR A O 1
ATOM 5961 N N . ARG A 1 759 ? 14.740 8.135 -42.709 1.00 94.31 759 ARG A N 1
ATOM 5962 C CA . ARG A 1 759 ? 14.830 7.256 -43.877 1.00 94.31 759 ARG A CA 1
ATOM 5963 C C . ARG A 1 759 ? 14.570 8.069 -45.151 1.00 94.31 759 ARG A C 1
ATOM 5965 O O . ARG A 1 759 ? 13.444 8.542 -45.324 1.00 94.31 759 ARG A O 1
ATOM 5972 N N . PRO A 1 760 ? 15.547 8.154 -46.069 1.00 92.19 760 PRO A N 1
ATOM 5973 C CA . PRO A 1 760 ? 15.343 8.754 -47.381 1.00 92.19 760 PRO A CA 1
ATOM 5974 C C . PRO A 1 760 ? 14.344 7.958 -48.232 1.00 92.19 760 PRO A C 1
ATOM 5976 O O . PRO A 1 760 ? 14.365 6.725 -48.187 1.00 92.19 760 PRO A O 1
ATOM 5979 N N . PRO A 1 761 ? 13.541 8.607 -49.098 1.00 88.50 761 PRO A N 1
ATOM 5980 C CA . PRO A 1 761 ? 12.559 7.913 -49.941 1.00 88.50 761 PRO A CA 1
ATOM 5981 C C . PRO A 1 761 ? 13.177 6.921 -50.939 1.00 88.50 761 PRO A C 1
ATOM 5983 O O . PRO A 1 761 ? 12.488 6.039 -51.442 1.00 88.50 761 PRO A O 1
ATOM 5986 N N . SER A 1 762 ? 14.466 7.082 -51.253 1.00 87.94 762 SER A N 1
ATOM 5987 C CA . SER A 1 762 ? 15.215 6.244 -52.196 1.00 87.94 762 SER A CA 1
ATOM 5988 C C . SER A 1 762 ? 15.673 4.905 -51.619 1.00 87.94 762 SER A C 1
ATOM 5990 O O . SER A 1 762 ? 16.087 4.039 -52.388 1.00 87.94 762 SER A O 1
ATOM 5992 N N . LYS A 1 763 ? 15.646 4.737 -50.293 1.00 88.31 763 LYS A N 1
ATOM 5993 C CA . LYS A 1 763 ? 16.099 3.517 -49.621 1.00 88.31 763 LYS A CA 1
ATOM 5994 C C . LYS A 1 763 ? 14.927 2.591 -49.340 1.00 88.31 763 LYS A C 1
ATOM 5996 O O . LYS A 1 763 ? 13.902 3.042 -48.831 1.00 88.31 763 LYS A O 1
ATOM 6001 N N . ASP A 1 764 ? 15.098 1.300 -49.610 1.00 91.50 764 ASP A N 1
ATOM 6002 C CA . ASP A 1 764 ? 14.141 0.291 -49.161 1.00 91.50 764 ASP A CA 1
ATOM 6003 C C . ASP A 1 764 ? 14.031 0.288 -47.627 1.00 91.50 764 ASP A C 1
ATOM 6005 O O . ASP A 1 764 ? 14.988 0.607 -46.915 1.00 91.50 764 ASP A O 1
ATOM 6009 N N . PHE A 1 765 ? 12.836 -0.000 -47.115 1.00 90.44 765 PHE A N 1
ATOM 6010 C CA . PHE A 1 765 ? 12.569 0.098 -45.686 1.00 90.44 765 PHE A CA 1
ATOM 6011 C C . PHE A 1 765 ? 13.293 -0.986 -44.884 1.00 90.44 765 PHE A C 1
ATOM 6013 O O . PHE A 1 765 ? 13.885 -0.677 -43.848 1.00 90.44 765 PHE A O 1
ATOM 6020 N N . ASP A 1 766 ? 13.255 -2.236 -45.345 1.00 92.19 766 ASP A N 1
ATOM 6021 C CA . ASP A 1 766 ? 13.815 -3.366 -44.604 1.00 92.19 766 ASP A CA 1
ATOM 6022 C C . ASP A 1 766 ? 15.342 -3.395 -44.712 1.00 92.19 766 ASP A C 1
ATOM 6024 O O . ASP A 1 766 ? 16.018 -3.604 -43.704 1.00 92.19 766 ASP A O 1
ATOM 6028 N N . GLU A 1 767 ? 15.893 -3.062 -45.885 1.00 91.62 767 GLU A N 1
ATOM 6029 C CA . GLU A 1 767 ? 17.342 -2.877 -46.050 1.00 91.62 767 GLU A CA 1
ATOM 6030 C C . GLU A 1 767 ? 17.871 -1.770 -45.124 1.00 91.62 767 GLU A C 1
ATOM 6032 O O . GLU A 1 767 ? 18.874 -1.948 -44.428 1.00 91.62 767 GLU A O 1
ATOM 6037 N N . PHE A 1 768 ? 17.173 -0.630 -45.063 1.00 92.56 768 PHE A N 1
ATOM 6038 C CA . PHE A 1 768 ? 17.570 0.465 -44.183 1.00 92.56 768 PHE A CA 1
ATOM 6039 C C . PHE A 1 768 ? 17.420 0.100 -42.704 1.00 92.56 768 PHE A C 1
ATOM 6041 O O . PHE A 1 768 ? 18.288 0.439 -41.903 1.00 92.56 768 PHE A O 1
ATOM 6048 N N . ALA A 1 769 ? 16.355 -0.609 -42.326 1.00 93.50 769 ALA A N 1
ATOM 6049 C CA . ALA A 1 769 ? 16.180 -1.082 -40.958 1.00 93.50 769 ALA A CA 1
ATOM 6050 C C . ALA A 1 769 ? 17.337 -1.999 -40.521 1.00 93.50 769 ALA A C 1
ATOM 6052 O O . ALA A 1 769 ? 17.871 -1.802 -39.430 1.00 93.50 769 ALA A O 1
ATOM 6053 N N . HIS A 1 770 ? 17.782 -2.922 -41.382 1.00 93.50 770 HIS A N 1
ATOM 6054 C CA . HIS A 1 770 ? 18.940 -3.789 -41.116 1.00 93.50 770 HIS A CA 1
ATOM 6055 C C . HIS A 1 770 ? 20.248 -2.996 -40.954 1.00 93.50 770 HIS A C 1
ATOM 6057 O O . HIS A 1 770 ? 20.999 -3.206 -39.996 1.00 93.50 770 HIS A O 1
ATOM 6063 N N . GLU A 1 771 ? 20.491 -2.015 -41.835 1.00 92.81 771 GLU A N 1
ATOM 6064 C CA . GLU A 1 771 ? 21.641 -1.100 -41.730 1.00 92.81 771 GLU A CA 1
ATOM 6065 C C . GLU A 1 771 ? 21.642 -0.364 -40.380 1.00 92.81 771 GLU A C 1
ATOM 6067 O O . GLU A 1 771 ? 22.680 -0.252 -39.717 1.00 92.81 771 GLU A O 1
ATOM 6072 N N . ILE A 1 772 ? 20.474 0.121 -39.946 1.00 94.44 772 ILE A N 1
ATOM 6073 C CA . ILE A 1 772 ? 20.354 0.837 -38.678 1.00 94.44 772 ILE A CA 1
ATOM 6074 C C . ILE A 1 772 ? 20.494 -0.094 -37.471 1.00 94.44 772 ILE A C 1
ATOM 6076 O O . ILE A 1 772 ? 21.159 0.311 -36.515 1.00 94.44 772 ILE A O 1
ATOM 6080 N N . SER A 1 773 ? 19.948 -1.314 -37.507 1.00 93.81 773 SER A N 1
ATOM 6081 C CA . SER A 1 773 ? 20.183 -2.335 -36.469 1.00 93.81 773 SER A CA 1
ATOM 6082 C C . SER A 1 773 ? 21.676 -2.556 -36.255 1.00 93.81 773 SER A C 1
ATOM 6084 O O . SER A 1 773 ? 22.189 -2.376 -35.148 1.00 93.81 773 SER A O 1
ATOM 6086 N N . THR A 1 774 ? 22.406 -2.804 -37.344 1.00 93.44 774 THR A N 1
ATOM 6087 C CA . THR A 1 774 ? 23.863 -2.986 -37.321 1.00 93.44 774 THR A CA 1
ATOM 6088 C C . THR A 1 774 ? 24.573 -1.760 -36.730 1.00 93.44 774 THR A C 1
ATOM 6090 O O . THR A 1 774 ? 25.473 -1.881 -35.893 1.00 93.44 774 THR A O 1
ATOM 6093 N N . TYR A 1 775 ? 24.152 -0.550 -37.116 1.00 93.25 775 TYR A N 1
ATOM 6094 C CA . TYR A 1 775 ? 24.708 0.696 -36.584 1.00 93.25 775 TYR A CA 1
ATOM 6095 C C . TYR A 1 775 ? 24.488 0.850 -35.073 1.00 93.25 775 TYR A C 1
ATOM 6097 O O . TYR A 1 775 ? 25.427 1.220 -34.358 1.00 93.25 775 TYR A O 1
ATOM 6105 N N . ILE A 1 776 ? 23.273 0.600 -34.569 1.00 93.75 776 ILE A N 1
ATOM 6106 C CA . ILE A 1 776 ? 22.980 0.780 -33.142 1.00 93.75 776 ILE A CA 1
ATOM 6107 C C . ILE A 1 776 ? 23.614 -0.310 -32.277 1.00 93.75 776 ILE A C 1
ATOM 6109 O O . ILE A 1 776 ? 24.072 0.023 -31.184 1.00 93.75 776 ILE A O 1
ATOM 6113 N N . GLN A 1 777 ? 23.757 -1.543 -32.777 1.00 93.00 777 GLN A N 1
ATOM 6114 C CA . GLN A 1 777 ? 24.547 -2.592 -32.121 1.00 93.00 777 GLN A CA 1
ATOM 6115 C C . GLN A 1 777 ? 26.025 -2.185 -32.019 1.00 93.00 777 GLN A C 1
ATOM 6117 O O . GLN A 1 777 ? 26.601 -2.187 -30.929 1.00 93.00 777 GLN A O 1
ATOM 6122 N N . ALA A 1 778 ? 26.627 -1.718 -33.120 1.00 91.62 778 ALA A N 1
ATOM 6123 C CA . ALA A 1 778 ? 28.007 -1.231 -33.115 1.00 91.62 778 ALA A CA 1
ATOM 6124 C C . ALA A 1 778 ? 28.193 -0.041 -32.156 1.00 91.62 778 ALA A C 1
ATOM 6126 O O . ALA A 1 778 ? 29.210 0.063 -31.465 1.00 91.62 778 ALA A O 1
ATOM 6127 N N . LYS A 1 779 ? 27.206 0.862 -32.068 1.00 90.69 779 LYS A N 1
ATOM 6128 C CA . LYS A 1 779 ? 27.214 1.977 -31.108 1.00 90.69 779 LYS A CA 1
ATOM 6129 C C . LYS A 1 779 ? 27.080 1.522 -29.661 1.00 90.69 779 LYS A C 1
ATOM 6131 O O . LYS A 1 779 ? 27.788 2.056 -28.808 1.00 90.69 779 LYS A O 1
ATOM 6136 N N . ALA A 1 780 ? 26.199 0.564 -29.397 1.00 90.06 780 ALA A N 1
ATOM 6137 C CA . ALA A 1 780 ? 26.005 -0.017 -28.076 1.00 90.06 780 ALA A CA 1
ATOM 6138 C C . ALA A 1 780 ? 27.300 -0.661 -27.585 1.00 90.06 780 ALA A C 1
ATOM 6140 O O . ALA A 1 780 ? 27.781 -0.310 -26.509 1.00 90.06 780 ALA A O 1
ATOM 6141 N N . HIS A 1 781 ? 27.943 -1.468 -28.432 1.00 88.69 781 HIS A N 1
ATOM 6142 C CA . HIS A 1 781 ? 29.241 -2.064 -28.139 1.00 88.69 781 HIS A CA 1
ATOM 6143 C C . HIS A 1 781 ? 30.338 -1.003 -27.947 1.00 88.69 781 HIS A C 1
ATOM 6145 O O . HIS A 1 781 ? 31.083 -1.048 -26.970 1.00 88.69 781 HIS A O 1
ATOM 6151 N N . GLN A 1 782 ? 30.403 0.018 -28.815 1.00 87.19 782 GLN A N 1
ATOM 6152 C CA . GLN A 1 782 ? 31.355 1.132 -28.684 1.00 87.19 782 GLN A CA 1
ATOM 6153 C C . GLN A 1 782 ? 31.258 1.859 -27.330 1.00 87.19 782 GLN A C 1
ATOM 6155 O O . GLN A 1 782 ? 32.267 2.362 -26.830 1.00 87.19 782 GLN A O 1
ATOM 6160 N N . TRP A 1 783 ? 30.058 1.968 -26.760 1.00 85.69 783 TRP A N 1
ATOM 6161 C CA . TRP A 1 783 ? 29.814 2.624 -25.474 1.00 85.69 783 TRP A CA 1
ATOM 6162 C C . TRP A 1 783 ? 29.611 1.634 -24.317 1.00 85.69 783 TRP A C 1
ATOM 6164 O O . TRP A 1 783 ? 29.285 2.059 -23.213 1.00 85.69 783 TRP A O 1
ATOM 6174 N N . GLY A 1 784 ? 29.796 0.328 -24.527 1.00 84.94 784 GLY A N 1
ATOM 6175 C CA . GLY A 1 784 ? 29.552 -0.688 -23.496 1.00 84.94 784 GLY A CA 1
ATOM 6176 C C . GLY A 1 784 ? 28.134 -0.638 -22.907 1.00 84.94 784 GLY A C 1
ATOM 6177 O O . GLY A 1 784 ? 27.951 -0.856 -21.712 1.00 84.94 784 GLY A O 1
ATOM 6178 N N . MET A 1 785 ? 27.139 -0.277 -23.719 1.00 87.69 785 MET A N 1
ATOM 6179 C CA . MET A 1 785 ? 25.735 -0.151 -23.325 1.00 87.69 785 MET A CA 1
ATOM 6180 C C . MET A 1 785 ? 24.966 -1.417 -23.693 1.00 87.69 785 MET A C 1
ATOM 6182 O O . MET A 1 785 ? 25.111 -1.935 -24.794 1.00 87.69 785 MET A O 1
ATOM 6186 N N . ARG A 1 786 ? 24.131 -1.913 -22.776 1.00 86.38 786 ARG A N 1
ATOM 6187 C CA . ARG A 1 786 ? 23.423 -3.195 -22.939 1.00 86.38 786 ARG A CA 1
ATOM 6188 C C . ARG A 1 786 ? 22.203 -3.117 -23.839 1.00 86.38 786 ARG A C 1
ATOM 6190 O O . ARG A 1 786 ? 21.761 -4.154 -24.326 1.00 86.38 786 ARG A O 1
ATOM 6197 N N . ARG A 1 787 ? 21.630 -1.923 -23.991 1.00 92.38 787 ARG A N 1
ATOM 6198 C CA . ARG A 1 787 ? 20.370 -1.707 -24.699 1.00 92.38 787 ARG A CA 1
ATOM 6199 C C . ARG A 1 787 ? 20.517 -0.583 -25.711 1.00 92.38 787 ARG A C 1
ATOM 6201 O O . ARG A 1 787 ? 21.153 0.440 -25.444 1.00 92.38 787 ARG A O 1
ATOM 6208 N N . ALA A 1 788 ? 19.909 -0.762 -26.871 1.00 94.75 788 ALA A N 1
ATOM 6209 C CA . ALA A 1 788 ? 19.841 0.250 -27.905 1.00 94.75 788 ALA A CA 1
ATOM 6210 C C . ALA A 1 788 ? 18.458 0.272 -28.545 1.00 94.75 788 ALA A C 1
ATOM 6212 O O . ALA A 1 788 ? 17.855 -0.771 -28.770 1.00 94.75 788 ALA A O 1
ATOM 6213 N N . ALA A 1 789 ? 17.971 1.470 -28.851 1.00 96.88 789 ALA A N 1
ATOM 6214 C CA . ALA A 1 789 ? 16.738 1.669 -29.589 1.00 96.88 789 ALA A CA 1
ATOM 6215 C C . ALA A 1 789 ? 16.932 2.715 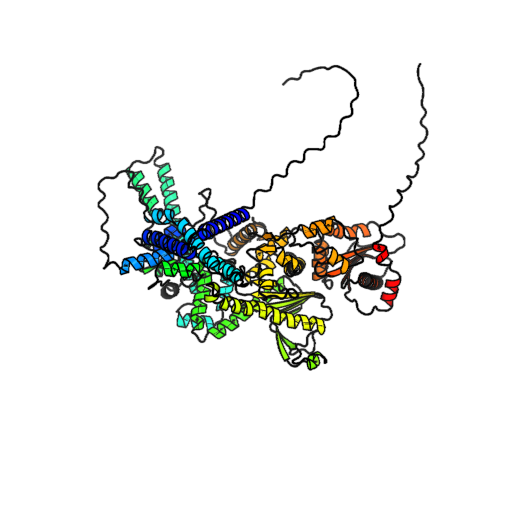-30.690 1.00 96.88 789 ALA A C 1
ATOM 6217 O O . ALA A 1 789 ? 17.561 3.758 -30.468 1.00 96.88 789 ALA A O 1
ATOM 6218 N N . ALA A 1 790 ? 16.368 2.453 -31.868 1.00 97.50 790 ALA A N 1
ATOM 6219 C CA . ALA A 1 790 ? 16.290 3.415 -32.961 1.00 97.50 790 ALA A CA 1
ATOM 6220 C C . ALA A 1 790 ? 14.840 3.722 -33.329 1.00 97.50 790 ALA A C 1
ATOM 6222 O O . ALA A 1 790 ? 14.029 2.818 -33.496 1.00 97.50 790 ALA A O 1
ATOM 6223 N N . PHE A 1 791 ? 14.540 5.002 -33.519 1.00 97.62 791 PHE A N 1
ATOM 6224 C CA . PHE A 1 791 ? 13.261 5.513 -33.997 1.00 97.62 791 PHE A CA 1
ATOM 6225 C C . PHE A 1 791 ? 13.437 5.951 -35.456 1.00 97.62 791 PHE A C 1
ATOM 6227 O O . PHE A 1 791 ? 14.110 6.956 -35.718 1.00 97.62 791 PHE A O 1
ATOM 6234 N N . LEU A 1 792 ? 12.892 5.172 -36.396 1.00 96.38 792 LEU A N 1
ATOM 6235 C CA . LEU A 1 792 ? 13.014 5.414 -37.834 1.00 96.38 792 LEU A CA 1
ATOM 6236 C C . LEU A 1 792 ? 11.852 6.273 -38.331 1.00 96.38 792 LEU A C 1
ATOM 6238 O O . LEU A 1 792 ? 10.730 5.787 -38.447 1.00 96.38 792 LEU A O 1
ATOM 6242 N N . TYR A 1 793 ? 12.128 7.530 -38.654 1.00 95.69 793 TYR A N 1
ATOM 6243 C CA . TYR A 1 793 ? 11.166 8.458 -39.239 1.00 95.69 793 TYR A CA 1
ATOM 6244 C C . TYR A 1 793 ? 11.294 8.475 -40.754 1.00 95.69 793 TYR A C 1
ATOM 6246 O O . TYR A 1 793 ? 12.397 8.519 -41.292 1.00 95.69 793 TYR A O 1
ATOM 6254 N N . ASP A 1 794 ? 10.173 8.460 -41.453 1.00 93.56 794 ASP A N 1
ATOM 6255 C CA . ASP A 1 794 ? 10.153 8.478 -42.908 1.00 93.56 794 ASP A CA 1
ATOM 6256 C C . ASP A 1 794 ? 10.148 9.920 -43.439 1.00 93.56 794 ASP A C 1
ATOM 6258 O O . ASP A 1 794 ? 9.300 10.723 -43.056 1.00 93.56 794 ASP A O 1
ATOM 6262 N N . GLU A 1 795 ? 11.090 10.265 -44.322 1.00 93.44 795 GLU A N 1
ATOM 6263 C CA . GLU A 1 795 ? 11.217 11.636 -44.844 1.00 93.44 795 GLU A CA 1
ATOM 6264 C C . GLU A 1 795 ? 10.045 12.060 -45.742 1.00 93.44 795 GLU A C 1
ATOM 6266 O O . GLU A 1 795 ? 9.783 13.252 -45.869 1.00 93.44 795 GLU A O 1
ATOM 6271 N N . ALA A 1 796 ? 9.324 11.122 -46.365 1.00 90.00 796 ALA A N 1
ATOM 6272 C CA . ALA A 1 796 ? 8.201 11.455 -47.242 1.00 90.00 796 ALA A CA 1
ATOM 6273 C C . ALA A 1 796 ? 6.906 11.700 -46.454 1.00 90.00 796 ALA A C 1
ATOM 6275 O O . ALA A 1 796 ? 6.141 12.610 -46.772 1.00 90.00 796 ALA A O 1
ATOM 6276 N N . THR A 1 797 ? 6.652 10.883 -45.433 1.00 92.44 797 THR A N 1
ATOM 6277 C CA . THR A 1 797 ? 5.416 10.923 -44.632 1.00 92.44 797 THR A CA 1
ATOM 6278 C C . THR A 1 797 ? 5.564 11.696 -43.325 1.00 92.44 797 THR A C 1
ATOM 6280 O O . THR A 1 797 ? 4.554 12.049 -42.720 1.00 92.44 797 THR A O 1
ATOM 6283 N N . HIS A 1 798 ? 6.799 11.964 -42.889 1.00 92.81 798 HIS A N 1
ATOM 6284 C CA . HIS A 1 798 ? 7.153 12.562 -41.597 1.00 92.81 798 HIS A CA 1
ATOM 6285 C C . HIS A 1 798 ? 6.697 11.746 -40.368 1.00 92.81 798 HIS A C 1
ATOM 6287 O O . HIS A 1 798 ? 6.794 12.231 -39.239 1.00 92.81 798 HIS A O 1
ATOM 6293 N N . ALA A 1 799 ? 6.224 10.512 -40.562 1.00 92.44 799 ALA A N 1
ATOM 6294 C CA . ALA A 1 799 ? 5.747 9.632 -39.498 1.00 92.44 799 ALA A CA 1
ATOM 6295 C C . ALA A 1 799 ? 6.863 8.715 -38.970 1.00 92.44 799 ALA A C 1
ATOM 6297 O O . ALA A 1 799 ? 7.848 8.451 -39.669 1.00 92.44 799 ALA A O 1
ATOM 6298 N N . LEU A 1 800 ? 6.704 8.204 -37.745 1.00 95.06 800 LEU A N 1
ATOM 6299 C CA . LEU A 1 800 ? 7.536 7.116 -37.233 1.00 95.06 800 LEU A CA 1
ATOM 6300 C C . LEU A 1 800 ? 7.126 5.817 -37.943 1.00 95.06 800 LEU A C 1
ATOM 6302 O O . LEU A 1 800 ? 6.011 5.331 -37.789 1.00 95.06 800 LEU A O 1
ATOM 6306 N N . GLY A 1 801 ? 8.031 5.254 -38.740 1.00 91.12 801 GLY A N 1
ATOM 6307 C CA . GLY A 1 801 ? 7.778 4.030 -39.497 1.00 91.12 801 GLY A CA 1
ATOM 6308 C C . GLY A 1 801 ? 8.028 2.754 -38.690 1.00 91.12 801 GLY A C 1
ATOM 6309 O O . GLY A 1 801 ? 7.210 1.839 -38.710 1.00 91.12 801 GLY A O 1
ATOM 6310 N N . ARG A 1 802 ? 9.171 2.660 -37.996 1.00 93.62 802 ARG A N 1
ATOM 6311 C CA . ARG A 1 802 ? 9.547 1.473 -37.203 1.00 93.62 802 ARG A CA 1
ATOM 6312 C C . ARG A 1 802 ? 10.438 1.867 -36.031 1.00 93.62 802 ARG A C 1
ATOM 6314 O O . ARG A 1 802 ? 11.275 2.765 -36.141 1.00 93.62 802 ARG A O 1
ATOM 6321 N N . THR A 1 803 ? 10.279 1.159 -34.920 1.00 96.94 803 THR A N 1
ATOM 6322 C CA . THR A 1 803 ? 11.219 1.195 -33.800 1.00 96.94 803 THR A CA 1
ATOM 6323 C C . THR A 1 803 ? 12.033 -0.088 -33.806 1.00 96.94 803 THR A C 1
ATOM 6325 O O . THR A 1 803 ? 11.466 -1.174 -33.878 1.00 96.94 803 THR A O 1
ATOM 6328 N N . LEU A 1 804 ? 13.354 0.045 -33.763 1.00 96.38 804 LEU A N 1
ATOM 6329 C CA . LEU A 1 804 ? 14.279 -1.078 -33.634 1.00 96.38 804 LEU A CA 1
ATOM 6330 C C . LEU A 1 804 ? 14.773 -1.145 -32.197 1.00 96.38 804 LEU A C 1
ATOM 6332 O O . LEU A 1 804 ? 15.003 -0.099 -31.587 1.00 96.38 804 LEU A O 1
ATOM 6336 N N . TYR A 1 805 ? 14.964 -2.356 -31.688 1.00 95.38 805 TYR A N 1
ATOM 6337 C CA . TYR A 1 805 ? 15.516 -2.619 -30.367 1.00 95.38 805 TYR A CA 1
ATOM 6338 C C . TYR A 1 805 ? 16.610 -3.674 -30.479 1.00 95.38 805 TYR A C 1
ATOM 6340 O O . TYR A 1 805 ? 16.431 -4.679 -31.158 1.00 95.38 805 TYR A O 1
ATOM 6348 N N . GLU A 1 806 ? 17.721 -3.442 -29.790 1.00 93.31 806 GLU A N 1
ATOM 6349 C CA . GLU A 1 806 ? 18.882 -4.323 -29.787 1.00 93.31 806 GLU A CA 1
ATOM 6350 C C . GLU A 1 806 ? 19.429 -4.463 -28.370 1.00 93.31 806 GLU A C 1
ATOM 6352 O O . GLU A 1 806 ? 19.575 -3.473 -27.642 1.00 93.31 806 GLU A O 1
ATOM 6357 N N . SER A 1 807 ? 19.743 -5.694 -27.963 1.00 86.06 807 SER A N 1
ATOM 6358 C CA . SER A 1 807 ? 20.259 -5.958 -26.620 1.00 86.06 807 SER A CA 1
ATOM 6359 C C . SER A 1 807 ? 21.249 -7.126 -26.575 1.00 86.06 807 SER A C 1
ATOM 6361 O O . SER A 1 807 ? 20.934 -8.241 -26.152 1.00 86.06 807 SER A O 1
ATOM 6363 N N . HIS A 1 808 ? 22.490 -6.862 -26.989 1.00 73.69 808 HIS A N 1
ATOM 6364 C CA . HIS A 1 808 ? 23.585 -7.829 -26.917 1.00 73.69 808 HIS A CA 1
ATOM 6365 C C . HIS A 1 808 ? 24.949 -7.138 -26.738 1.00 73.69 808 HIS A C 1
ATOM 6367 O O . HIS A 1 808 ? 25.224 -6.125 -27.374 1.00 73.69 808 HIS A O 1
ATOM 6373 N N . LEU A 1 809 ? 25.793 -7.690 -25.857 1.00 62.50 809 LEU A N 1
ATOM 6374 C CA . LEU A 1 809 ? 27.194 -7.279 -25.638 1.00 62.50 809 LEU A CA 1
ATOM 6375 C C . LEU A 1 809 ? 28.172 -8.470 -25.739 1.00 62.50 809 LEU A C 1
ATOM 6377 O O . LEU A 1 809 ? 29.311 -8.352 -25.294 1.00 62.50 809 LEU A O 1
ATOM 6381 N N . GLY A 1 810 ? 27.716 -9.626 -26.235 1.00 69.06 810 GLY A N 1
ATOM 6382 C CA . GLY A 1 810 ? 28.588 -10.768 -26.515 1.00 69.06 810 GLY A CA 1
ATOM 6383 C C . GLY A 1 810 ? 29.355 -10.584 -27.824 1.00 69.06 810 GLY A C 1
ATOM 6384 O O . GLY A 1 810 ? 29.590 -9.452 -28.254 1.00 69.06 810 GLY A O 1
ATOM 6385 N N . ASP A 1 811 ? 29.756 -11.694 -28.440 1.00 77.56 811 ASP A N 1
ATOM 6386 C CA . ASP A 1 811 ? 30.540 -11.668 -29.673 1.00 77.56 811 ASP A CA 1
ATOM 6387 C C . ASP A 1 811 ? 29.795 -10.907 -30.777 1.00 77.56 811 ASP A C 1
ATOM 6389 O O . ASP A 1 811 ? 28.608 -11.121 -31.029 1.00 77.56 811 ASP A O 1
ATOM 6393 N N . LEU A 1 812 ? 30.498 -9.968 -31.412 1.00 82.06 812 LEU A N 1
ATOM 6394 C CA . LEU A 1 812 ? 29.939 -9.201 -32.514 1.00 82.06 812 LEU A CA 1
ATOM 6395 C C . LEU A 1 812 ? 29.909 -10.060 -33.772 1.00 82.06 812 LEU A C 1
ATOM 6397 O O . LEU A 1 812 ? 30.928 -10.618 -34.175 1.00 82.06 812 LEU A O 1
ATOM 6401 N N . GLU A 1 813 ? 28.764 -10.069 -34.446 1.00 86.69 813 GLU A N 1
ATOM 6402 C CA . GLU A 1 813 ? 28.691 -10.568 -35.813 1.00 86.69 813 GLU A CA 1
ATOM 6403 C C . GLU A 1 813 ? 29.689 -9.800 -36.708 1.00 86.69 813 GLU A C 1
ATOM 6405 O O . GLU A 1 813 ? 29.869 -8.585 -36.528 1.00 86.69 813 GLU A O 1
ATOM 6410 N N . PRO A 1 814 ? 30.314 -10.449 -37.711 1.00 89.25 814 PRO A N 1
ATOM 6411 C CA . PRO A 1 814 ? 31.339 -9.819 -38.553 1.00 89.25 814 PRO A CA 1
ATOM 6412 C C . PRO A 1 814 ? 30.885 -8.508 -39.213 1.00 89.25 814 PRO A C 1
ATOM 6414 O O . PRO A 1 814 ? 31.673 -7.580 -39.407 1.00 89.25 814 PRO A O 1
ATOM 6417 N N . GLU A 1 815 ? 29.596 -8.410 -39.547 1.00 90.75 815 GLU A N 1
ATOM 6418 C CA . GLU A 1 815 ? 28.990 -7.203 -40.113 1.00 90.75 815 GLU A CA 1
ATOM 6419 C C . GLU A 1 815 ? 29.002 -6.026 -39.118 1.00 90.75 815 GLU A C 1
ATOM 6421 O O . GLU A 1 815 ? 29.326 -4.888 -39.481 1.00 90.75 815 GLU A O 1
ATOM 6426 N N . VAL A 1 816 ? 28.729 -6.304 -37.842 1.00 87.94 816 VAL A N 1
ATOM 6427 C CA . VAL A 1 816 ? 28.709 -5.314 -36.758 1.00 87.94 816 VAL A CA 1
ATOM 6428 C C . VAL A 1 816 ? 30.126 -4.880 -36.403 1.00 87.94 816 VAL A C 1
ATOM 6430 O O . VAL A 1 816 ? 30.370 -3.692 -36.187 1.00 87.94 816 VAL A O 1
ATOM 6433 N N . GLU A 1 817 ? 31.086 -5.805 -36.412 1.00 88.12 817 GLU A N 1
ATOM 6434 C CA . GLU A 1 817 ? 32.505 -5.489 -36.227 1.00 88.12 817 GLU A CA 1
ATOM 6435 C C . GLU A 1 817 ? 33.019 -4.568 -37.349 1.00 88.12 817 GLU A C 1
ATOM 6437 O O . GLU A 1 817 ? 33.662 -3.536 -37.100 1.00 88.12 817 GLU A O 1
ATOM 6442 N N . ALA A 1 818 ? 32.644 -4.861 -38.598 1.00 89.50 818 ALA A N 1
ATOM 6443 C CA . ALA A 1 818 ? 32.945 -3.997 -39.732 1.00 89.50 818 ALA A CA 1
ATOM 6444 C C . ALA A 1 818 ? 32.295 -2.609 -39.585 1.00 89.50 818 ALA A C 1
ATOM 6446 O O . ALA A 1 818 ? 32.930 -1.599 -39.911 1.00 89.50 818 ALA A O 1
ATOM 6447 N N . ALA A 1 819 ? 31.064 -2.517 -39.075 1.00 87.88 819 ALA A N 1
ATOM 6448 C CA . ALA A 1 819 ? 30.412 -1.240 -38.785 1.00 87.88 819 ALA A CA 1
ATOM 6449 C C . ALA A 1 819 ? 31.105 -0.473 -37.644 1.00 87.88 819 ALA A C 1
ATOM 6451 O O . ALA A 1 819 ? 31.335 0.734 -37.774 1.00 87.88 819 ALA A O 1
ATOM 6452 N N . LEU A 1 820 ? 31.512 -1.161 -36.574 1.00 87.31 820 LEU A N 1
ATOM 6453 C CA . LEU A 1 820 ? 32.241 -0.596 -35.436 1.00 87.31 820 LEU A CA 1
ATOM 6454 C C . LEU A 1 820 ? 33.553 0.062 -35.878 1.00 87.31 820 LEU A C 1
ATOM 6456 O O . LEU A 1 820 ? 33.842 1.184 -35.457 1.00 87.31 820 LEU A O 1
ATOM 6460 N N . SER A 1 821 ? 34.298 -0.574 -36.788 1.00 85.88 821 SER A N 1
ATOM 6461 C CA . SER A 1 821 ? 35.557 -0.033 -37.329 1.00 85.88 821 SER A CA 1
ATOM 6462 C C . SER A 1 821 ? 35.395 1.309 -38.066 1.00 85.88 821 SER A C 1
ATOM 6464 O O . SER A 1 821 ? 36.336 2.102 -38.145 1.00 85.88 821 SER A O 1
ATOM 6466 N N . LYS A 1 822 ? 34.190 1.597 -38.580 1.00 86.00 822 LYS A N 1
ATOM 6467 C CA . LYS A 1 822 ? 33.852 2.848 -39.281 1.00 86.00 822 LYS A CA 1
ATOM 6468 C C . LYS A 1 822 ? 33.441 3.965 -38.318 1.00 86.00 822 LYS A C 1
ATOM 6470 O O . LYS A 1 822 ? 33.371 5.132 -38.719 1.00 86.00 822 LYS A O 1
ATOM 6475 N N . LEU A 1 823 ? 33.147 3.642 -37.056 1.00 85.31 823 LEU A N 1
ATOM 6476 C CA . LEU A 1 823 ? 32.768 4.627 -36.049 1.00 85.31 823 LEU A CA 1
ATOM 6477 C C . LEU A 1 823 ? 33.996 5.396 -35.552 1.00 85.31 823 LEU A C 1
ATOM 6479 O O . LEU A 1 823 ? 35.087 4.862 -35.383 1.00 85.31 823 LEU A O 1
ATOM 6483 N N . ARG A 1 824 ? 33.812 6.687 -35.251 1.00 79.31 824 ARG A N 1
ATOM 6484 C CA . ARG A 1 824 ? 34.863 7.472 -34.584 1.00 79.31 824 ARG A CA 1
ATOM 6485 C C . ARG A 1 824 ? 35.169 6.871 -33.208 1.00 79.31 824 ARG A C 1
ATOM 6487 O O . ARG A 1 824 ? 34.198 6.570 -32.517 1.00 79.31 824 ARG A O 1
ATOM 6494 N N . PRO A 1 825 ? 36.443 6.780 -32.778 1.00 71.75 825 PRO A N 1
ATOM 6495 C CA . PRO A 1 825 ? 36.801 6.246 -31.463 1.00 71.75 825 PRO A CA 1
ATOM 6496 C C . PRO A 1 825 ? 36.063 6.954 -30.322 1.00 71.75 825 PRO A C 1
ATOM 6498 O O . PRO A 1 825 ? 35.861 8.171 -30.383 1.00 71.75 825 PRO A O 1
ATOM 6501 N N . ALA A 1 826 ? 35.698 6.211 -29.274 1.00 64.00 826 ALA A N 1
ATOM 6502 C CA . ALA A 1 826 ? 34.973 6.752 -28.123 1.00 64.00 826 ALA A CA 1
ATOM 6503 C C . ALA A 1 826 ? 35.732 7.919 -27.456 1.00 64.00 826 ALA A C 1
ATOM 6505 O O . ALA A 1 826 ? 35.137 8.958 -27.172 1.00 64.00 826 ALA A O 1
ATOM 6506 N N . ASP A 1 827 ? 37.060 7.818 -27.346 1.00 61.47 827 ASP A N 1
ATOM 6507 C CA . ASP A 1 827 ? 37.922 8.848 -26.743 1.00 61.47 827 ASP A CA 1
ATOM 6508 C C . ASP A 1 827 ? 37.900 10.187 -27.499 1.00 61.47 827 ASP A C 1
ATOM 6510 O O . ASP A 1 827 ? 38.050 11.262 -26.906 1.00 61.47 827 ASP A O 1
ATOM 6514 N N . ALA A 1 828 ? 37.645 10.145 -28.813 1.00 60.12 828 ALA A N 1
ATOM 6515 C CA . ALA A 1 828 ? 37.531 11.332 -29.657 1.00 60.12 828 ALA A CA 1
ATOM 6516 C C . ALA A 1 828 ? 36.219 12.112 -29.424 1.00 60.12 828 ALA A C 1
ATOM 6518 O O . ALA A 1 828 ? 36.096 13.251 -29.885 1.00 60.12 828 ALA A O 1
ATOM 6519 N N . LEU A 1 829 ? 35.240 11.526 -28.720 1.00 56.88 829 LEU A N 1
ATOM 6520 C CA . LEU A 1 829 ? 33.970 12.169 -28.352 1.00 56.88 829 LEU A CA 1
ATOM 6521 C C . LEU A 1 829 ? 34.080 12.972 -27.046 1.00 56.88 829 LEU A C 1
ATOM 6523 O O . LEU A 1 829 ? 33.385 13.977 -26.891 1.00 56.88 829 LEU A O 1
ATOM 6527 N N . SER A 1 830 ? 34.982 12.572 -26.146 1.00 47.03 830 SER A N 1
ATOM 6528 C CA . SER A 1 830 ? 35.289 13.240 -24.871 1.00 47.03 830 SER A CA 1
ATOM 6529 C C . SER A 1 830 ? 36.297 14.392 -24.991 1.00 47.03 830 SER A C 1
ATOM 6531 O O . SER A 1 830 ? 36.426 15.200 -24.069 1.00 47.03 830 SER A O 1
ATOM 6533 N N . ALA A 1 831 ? 36.999 14.509 -26.123 1.00 41.38 831 ALA A N 1
ATOM 6534 C CA . ALA A 1 831 ? 37.933 15.604 -26.368 1.00 41.38 831 ALA A CA 1
ATOM 6535 C C . ALA A 1 831 ? 37.186 16.955 -26.477 1.00 41.38 831 ALA A C 1
ATOM 6537 O O . ALA A 1 831 ? 36.213 17.059 -27.235 1.00 41.38 831 ALA A O 1
ATOM 6538 N N . PRO A 1 832 ? 37.627 18.023 -25.777 1.00 39.84 832 PRO A N 1
ATOM 6539 C CA . PRO A 1 832 ? 37.050 19.350 -25.941 1.00 39.84 832 PRO A CA 1
ATOM 6540 C C . PRO A 1 832 ? 37.088 19.734 -27.418 1.00 39.84 832 PRO A C 1
ATOM 6542 O O . PRO A 1 832 ? 38.159 19.766 -28.027 1.00 39.84 832 PRO A O 1
ATOM 6545 N N . ARG A 1 833 ? 35.926 20.031 -28.016 1.00 38.19 833 ARG A N 1
ATOM 6546 C CA . ARG A 1 833 ? 35.907 20.563 -29.383 1.00 38.19 833 ARG A CA 1
ATOM 6547 C C . ARG A 1 833 ? 36.782 21.820 -29.394 1.00 38.19 833 ARG A C 1
ATOM 6549 O O . ARG A 1 833 ? 36.516 22.718 -28.588 1.00 38.19 833 ARG A O 1
ATOM 6556 N N . PRO A 1 834 ? 37.788 21.922 -30.284 1.00 35.34 834 PRO A N 1
ATOM 6557 C CA . PRO A 1 834 ? 38.555 23.149 -30.404 1.00 35.34 834 PRO A CA 1
ATOM 6558 C C . PRO A 1 834 ? 37.566 24.292 -30.657 1.00 35.34 834 PRO A C 1
ATOM 6560 O O . PRO A 1 834 ? 36.592 24.095 -31.399 1.00 35.34 834 PRO A O 1
ATOM 6563 N N . PRO A 1 835 ? 37.741 25.458 -30.011 1.00 34.47 835 PRO A N 1
ATOM 6564 C CA . PRO A 1 835 ? 36.822 26.570 -30.180 1.00 34.47 835 PRO A CA 1
ATOM 6565 C C . PRO A 1 835 ? 36.723 26.861 -31.673 1.00 34.47 835 PRO A C 1
ATOM 6567 O O . PRO A 1 835 ? 37.720 27.222 -32.297 1.00 34.47 835 PRO A O 1
ATOM 6570 N N . LYS A 1 836 ? 35.533 26.653 -32.258 1.00 38.88 836 LYS A N 1
ATOM 6571 C CA . LYS A 1 836 ? 35.281 26.976 -33.664 1.00 38.88 836 LYS A CA 1
ATOM 6572 C C . LYS A 1 836 ? 35.731 28.415 -33.871 1.00 38.88 836 LYS A C 1
ATOM 6574 O O . LYS A 1 836 ? 35.155 29.340 -33.292 1.00 38.88 836 LYS A O 1
ATOM 6579 N N . THR A 1 837 ? 36.776 28.587 -34.672 1.00 37.34 837 THR A N 1
ATOM 6580 C CA . THR A 1 837 ? 37.240 29.869 -35.183 1.00 37.34 837 THR A CA 1
ATOM 6581 C C . THR A 1 837 ? 36.004 30.588 -35.696 1.00 37.34 837 THR A C 1
ATOM 6583 O O . THR A 1 837 ? 35.342 30.098 -36.612 1.00 37.34 837 THR A O 1
ATOM 6586 N N . LYS A 1 838 ? 35.631 31.696 -35.043 1.00 37.53 838 LYS A N 1
ATOM 6587 C CA . LYS A 1 838 ? 34.535 32.559 -35.485 1.00 37.53 838 LYS A CA 1
ATOM 6588 C C . LYS A 1 838 ? 34.681 32.741 -36.988 1.00 37.53 838 LYS A C 1
ATOM 6590 O O . LYS A 1 838 ? 35.700 33.267 -37.437 1.00 37.53 838 LYS A O 1
ATOM 6595 N N . GLY A 1 839 ? 33.689 32.260 -37.737 1.00 32.53 839 GLY A N 1
ATOM 6596 C CA . GLY A 1 839 ? 33.629 32.420 -39.179 1.00 32.53 839 GLY A CA 1
ATOM 6597 C C . GLY A 1 839 ? 33.939 33.871 -39.512 1.00 32.53 839 GLY A C 1
ATOM 6598 O O . GLY A 1 839 ? 33.284 34.790 -39.018 1.00 32.53 839 GLY A O 1
ATOM 6599 N N . ARG A 1 840 ? 35.009 34.061 -40.280 1.00 33.03 840 ARG A N 1
ATOM 6600 C CA . ARG A 1 840 ? 35.447 35.347 -40.803 1.00 33.03 840 ARG A CA 1
ATOM 6601 C C . ARG A 1 840 ? 34.240 35.946 -41.523 1.00 33.03 840 ARG A C 1
ATOM 6603 O O . ARG A 1 840 ? 33.800 35.407 -42.537 1.00 33.03 840 ARG A O 1
ATOM 6610 N N . ALA A 1 841 ? 33.655 36.991 -40.944 1.00 32.66 841 ALA A N 1
ATOM 6611 C CA . ALA A 1 841 ? 32.517 37.679 -41.528 1.00 32.66 841 ALA A CA 1
ATOM 6612 C C . ALA A 1 841 ? 32.874 38.059 -42.972 1.00 32.66 841 ALA A C 1
ATOM 6614 O O . ALA A 1 841 ? 33.861 38.757 -43.213 1.00 32.66 841 ALA A O 1
ATOM 6615 N N . ARG A 1 842 ? 32.099 37.551 -43.935 1.00 32.09 842 ARG A N 1
ATOM 6616 C CA . ARG A 1 842 ? 32.165 37.972 -45.336 1.00 32.09 842 ARG A CA 1
ATOM 6617 C C . ARG A 1 842 ? 31.969 39.489 -45.370 1.00 32.09 842 ARG A C 1
ATOM 6619 O O . ARG A 1 842 ? 30.876 39.977 -45.092 1.00 32.09 842 ARG A O 1
ATOM 6626 N N . ASN A 1 843 ? 33.033 40.220 -45.702 1.00 33.06 843 ASN A N 1
ATOM 6627 C CA . ASN A 1 843 ? 32.979 41.642 -46.024 1.00 33.06 843 ASN A CA 1
ATOM 6628 C C . ASN A 1 843 ? 31.967 41.852 -47.161 1.00 33.06 843 ASN A C 1
ATOM 6630 O O . ASN A 1 843 ? 32.261 41.568 -48.320 1.00 33.06 843 ASN A O 1
ATOM 6634 N N . ARG A 1 844 ? 30.776 42.364 -46.836 1.00 33.00 844 ARG A N 1
ATOM 6635 C CA . ARG A 1 844 ? 29.912 43.019 -47.819 1.00 33.00 844 ARG A CA 1
ATOM 6636 C C . ARG A 1 844 ? 30.500 44.401 -48.095 1.00 33.00 844 ARG A C 1
ATOM 6638 O O . ARG A 1 844 ? 30.561 45.247 -47.209 1.00 33.00 844 ARG A O 1
ATOM 6645 N N . SER A 1 845 ? 30.947 44.607 -49.328 1.00 31.77 845 SER A N 1
ATOM 6646 C CA . SER A 1 845 ? 31.402 45.888 -49.861 1.00 31.77 845 SER A CA 1
ATOM 6647 C C . SER A 1 845 ? 30.294 46.942 -49.762 1.00 31.77 845 SER A C 1
ATOM 6649 O O . SER A 1 845 ? 29.282 46.857 -50.458 1.00 31.77 845 SER A O 1
ATOM 6651 N N . SER A 1 846 ? 30.482 47.952 -48.913 1.00 32.12 846 SER A N 1
ATOM 6652 C CA . SER A 1 846 ? 29.615 49.128 -48.851 1.00 32.12 846 SER A CA 1
ATOM 6653 C C . SER A 1 846 ? 29.912 50.062 -50.026 1.00 32.12 846 SER A C 1
ATOM 6655 O O . SER A 1 846 ? 30.987 50.664 -50.101 1.00 32.12 846 SER A O 1
ATOM 6657 N N . ALA A 1 847 ? 28.950 50.194 -50.937 1.00 32.88 847 ALA A N 1
ATOM 6658 C CA . ALA A 1 847 ? 28.975 51.174 -52.010 1.00 32.88 847 ALA A CA 1
ATOM 6659 C C . ALA A 1 847 ? 28.995 52.614 -51.456 1.00 32.88 847 ALA A C 1
ATOM 6661 O O . ALA A 1 847 ? 28.257 52.971 -50.537 1.00 32.88 847 ALA A O 1
ATOM 6662 N N . LYS A 1 848 ? 29.866 53.437 -52.047 1.00 34.53 848 LYS A N 1
ATOM 6663 C CA . LYS A 1 848 ? 30.057 54.872 -51.796 1.00 34.53 848 LYS A CA 1
ATOM 6664 C C . LYS A 1 848 ? 28.737 55.652 -51.878 1.00 34.53 848 LYS A C 1
ATOM 6666 O O . LYS A 1 848 ? 28.088 55.644 -52.921 1.00 34.53 848 LYS A O 1
ATOM 6671 N N . ARG A 1 849 ? 28.440 56.482 -50.870 1.00 31.44 849 ARG A N 1
ATOM 6672 C CA . ARG A 1 849 ? 27.558 57.652 -51.025 1.00 31.44 849 ARG A CA 1
ATOM 6673 C C . ARG A 1 849 ? 28.304 58.918 -50.585 1.00 31.44 849 ARG A C 1
ATOM 6675 O O . ARG A 1 849 ? 28.789 59.017 -49.463 1.00 31.44 849 ARG A O 1
ATOM 6682 N N . LYS A 1 850 ? 28.477 59.828 -51.550 1.00 31.38 850 LYS A N 1
ATOM 6683 C CA . LYS A 1 850 ? 29.256 61.077 -51.503 1.00 31.38 850 LYS A CA 1
ATOM 6684 C C . LYS A 1 850 ? 28.774 62.046 -50.411 1.00 31.38 850 LYS A C 1
ATOM 6686 O O . LYS A 1 850 ? 27.579 62.293 -50.288 1.00 31.38 850 LYS A O 1
ATOM 6691 N N . ARG A 1 851 ? 29.735 62.682 -49.729 1.00 32.75 851 ARG A N 1
ATOM 6692 C CA . ARG A 1 851 ? 29.595 63.942 -48.972 1.00 32.75 851 ARG A CA 1
ATOM 6693 C C . ARG A 1 851 ? 29.643 65.152 -49.931 1.00 32.75 851 ARG A C 1
ATOM 6695 O O . ARG A 1 851 ? 30.556 65.237 -50.746 1.00 32.75 851 ARG A O 1
ATOM 6702 N N . LYS A 1 852 ? 28.717 66.103 -49.771 1.00 31.64 852 LYS A N 1
ATOM 6703 C CA . LYS A 1 852 ? 28.863 67.563 -50.005 1.00 31.64 852 LYS A CA 1
ATOM 6704 C C . LYS A 1 852 ? 28.614 68.179 -48.610 1.00 31.64 852 LYS A C 1
ATOM 6706 O O . LYS A 1 852 ? 27.619 67.802 -48.006 1.00 31.64 852 LYS A O 1
ATOM 6711 N N . GLY A 1 853 ? 29.528 68.871 -47.917 1.00 30.06 853 GLY A N 1
ATOM 6712 C CA . GLY A 1 853 ? 30.179 70.156 -48.228 1.00 30.06 853 GLY A CA 1
ATOM 6713 C C . GLY A 1 853 ? 29.185 71.291 -47.927 1.00 30.06 853 GLY A C 1
ATOM 6714 O O . GLY A 1 853 ? 28.137 71.294 -48.555 1.00 30.06 853 GLY A O 1
ATOM 6715 N N . GLY A 1 854 ? 29.361 72.254 -47.016 1.00 29.97 854 GLY A N 1
ATOM 6716 C CA . GLY A 1 854 ? 30.413 72.662 -46.070 1.00 29.97 854 GLY A CA 1
ATOM 6717 C C . GLY A 1 854 ? 30.029 74.050 -45.497 1.00 29.97 854 GLY A C 1
ATOM 6718 O O . GLY A 1 854 ? 29.059 74.629 -45.984 1.00 29.97 854 GLY A O 1
ATOM 6719 N N . ARG A 1 855 ? 30.767 74.592 -44.515 1.00 30.91 855 ARG A N 1
ATOM 6720 C CA . ARG A 1 855 ? 31.250 75.996 -44.489 1.00 30.91 855 ARG A CA 1
ATOM 6721 C C . ARG A 1 855 ? 32.002 76.331 -43.193 1.00 30.91 855 ARG A C 1
ATOM 6723 O O . ARG A 1 855 ? 31.473 76.083 -42.117 1.00 30.91 855 ARG A O 1
ATOM 6730 N N . CYS A 1 856 ? 33.170 76.936 -43.436 1.00 31.92 856 CYS A N 1
ATOM 6731 C CA . CYS A 1 856 ? 34.078 77.734 -42.604 1.00 31.92 856 CYS A CA 1
ATOM 6732 C C . CYS A 1 856 ? 34.600 77.119 -41.307 1.00 31.92 856 CYS A C 1
ATOM 6734 O O . CYS A 1 856 ? 33.842 77.039 -40.320 1.00 31.92 856 CYS A O 1
#

pLDDT: mean 80.58, std 19.74, range [21.05, 98.5]

Radius of gyration: 35.52 Å; chains: 1; bounding box: 79×110×99 Å

Secondary structure (DSSP, 8-state):
-------------------PPPP----PPPPPPHHHHHHHHHHHHHHHHHHHHTTSSSHHHHHHHHHHHHHHHHHHHHTTS-HHHHHHHHHHHHS--TTSTT----THHHHHHHHHHHHHHHHHHHHHTTSSSPPP-PPP---S--TTGGG--HHHHHHHHHHHHHHHHHHHHHHHHHHTS-TT-TTHHHHHHHHHHHHH-S-SS-HHHHHHHHHHHT--HHHHHHHHHHHS--HHHHHHHHHHHHHHHHHHHHHHHHHHHHHHHHHHHH-TT---HHHHHHHHHHHHHHHS--GGGT-B-HHHHHHHHT--HHHHHHHHHHTB---TT--HHHHHHHHHHT--GGGT--EEE-TTS-EEES-GGGHHHHHHHHHHHHHTTSTTHHHHHHHHHHHHHHHHHHHHHHHSTT-EEEEEEEEEE-SSHHHHTS-GGG--EEEEEEEEEEETTEEEEEEEE-PPPPHHHHTT-HHHHHHHHIIIIIHHHHHHHHHHHHHHHHSEE-BSSSS-EE-TT--EEEEEEEESS--HHHHS-HHHHHHTTSS-TTS--EEEEHHHHHHHHHH-SSHHHHHHHHHHHT-HHHHHHEEESSHHHHHHHHHHH-------HHHHHHH-TTSPPPPHHHHHHHTT---EEE---THHHHHHHHHHHHHHT---SS--------HHHH-SSPPP-PPPPTTHHHHHHHHHTT-TTHHHHHHHHHTS-HHHHHHHHHHHHHHHTS--TTSPPPEEEEEEE-TTS-EEEEEEEEEPTTS-HHHHHHHHHHHHHHHHHHTT-SEEEEEEEETTT-SEEEEEEE---SSPPHHHHHHHHHSPPTHHHHSPPP----------------------